Protein AF-0000000080747157 (afdb_homodimer)

Structure (mmCIF, N/CA/C/O backbone):
data_AF-0000000080747157-model_v1
#
loop_
_entity.id
_entity.type
_entity.pdbx_description
1 polymer 'Pyridine nucleotide-disulfide oxidoreductase domain-containing protein 2'
#
loop_
_atom_site.group_PDB
_atom_site.id
_atom_site.type_symbol
_atom_site.label_atom_id
_atom_site.label_alt_id
_atom_site.label_comp_id
_atom_site.label_asym_id
_atom_site.label_entity_id
_atom_site.label_seq_id
_atom_site.pdbx_PDB_ins_code
_atom_site.Cartn_x
_atom_site.Cartn_y
_atom_site.Cartn_z
_atom_site.occupancy
_atom_site.B_iso_or_equiv
_atom_site.auth_seq_id
_atom_site.auth_comp_id
_atom_site.auth_asym_id
_atom_site.auth_atom_id
_atom_site.pdbx_PDB_model_num
ATOM 1 N N . MET A 1 1 ? -33.469 -18.406 -4.426 1 56.41 1 MET A N 1
ATOM 2 C CA . MET A 1 1 ? -33.5 -17.156 -3.689 1 56.41 1 MET A CA 1
ATOM 3 C C . MET A 1 1 ? -32.188 -16.375 -3.867 1 56.41 1 MET A C 1
ATOM 5 O O . MET A 1 1 ? -31.109 -16.969 -3.844 1 56.41 1 MET A O 1
ATOM 9 N N . ALA A 1 2 ? -32.25 -15.164 -4.266 1 79.12 2 ALA A N 1
ATOM 10 C CA . ALA A 1 2 ? -31.109 -14.289 -4.488 1 79.12 2 ALA A CA 1
ATOM 11 C C . ALA A 1 2 ? -30.594 -13.719 -3.172 1 79.12 2 ALA A C 1
ATOM 13 O O . ALA A 1 2 ? -31.312 -12.977 -2.488 1 79.12 2 ALA A O 1
ATOM 14 N N . TYR A 1 3 ? -29.5 -14.312 -2.67 1 91.31 3 TYR A N 1
ATOM 15 C CA . TYR A 1 3 ? -28.906 -13.828 -1.421 1 91.31 3 TYR A CA 1
ATOM 16 C C . TYR A 1 3 ? -28.25 -12.469 -1.611 1 91.31 3 TYR A C 1
ATOM 18 O O . TYR A 1 3 ? -27.703 -12.188 -2.674 1 91.31 3 TYR A O 1
ATOM 26 N N . ASN A 1 4 ? -28.484 -11.617 -0.635 1 93.44 4 ASN A N 1
ATOM 27 C CA . ASN A 1 4 ? -27.766 -10.352 -0.605 1 93.44 4 ASN A CA 1
ATOM 28 C C . ASN A 1 4 ? -26.438 -10.484 0.131 1 93.44 4 ASN A C 1
ATOM 30 O O . ASN A 1 4 ? -26.375 -10.359 1.355 1 93.44 4 ASN A O 1
ATOM 34 N N . TYR A 1 5 ? -25.359 -10.586 -0.56 1 95.62 5 TYR A N 1
ATOM 35 C CA . TYR A 1 5 ? -24.047 -10.891 0.013 1 95.62 5 TYR A CA 1
ATOM 36 C C . TYR A 1 5 ? -23.391 -9.641 0.586 1 95.62 5 TYR A C 1
ATOM 38 O O . TYR A 1 5 ? -22.328 -9.711 1.196 1 95.62 5 TYR A O 1
ATOM 46 N N . ALA A 1 6 ? -24.016 -8.531 0.41 1 91.31 6 ALA A N 1
ATOM 47 C CA . ALA A 1 6 ? -23.547 -7.344 1.114 1 91.31 6 ALA A CA 1
ATOM 48 C C . ALA A 1 6 ? -23.844 -7.438 2.609 1 91.31 6 ALA A C 1
ATOM 50 O O . ALA A 1 6 ? -23.25 -6.707 3.412 1 91.31 6 ALA A O 1
ATOM 51 N N . LYS A 1 7 ? -24.75 -8.336 2.979 1 92.19 7 LYS A N 1
ATOM 52 C CA . LYS A 1 7 ? -25.156 -8.492 4.375 1 92.19 7 LYS A CA 1
ATOM 53 C C . LYS A 1 7 ? -24.438 -9.672 5.023 1 92.19 7 LYS A C 1
ATOM 55 O O . LYS A 1 7 ? -24.906 -10.227 6.02 1 92.19 7 LYS A O 1
ATOM 60 N N . LEU A 1 8 ? -23.344 -10.062 4.562 1 94.69 8 LEU A N 1
ATOM 61 C CA . LEU A 1 8 ? -22.594 -11.195 5.086 1 94.69 8 LEU A CA 1
ATOM 62 C C . LEU A 1 8 ? -21.891 -10.828 6.387 1 94.69 8 LEU A C 1
ATOM 64 O O . LEU A 1 8 ? -21.891 -9.664 6.785 1 94.69 8 LEU A O 1
ATOM 68 N N . GLY A 1 9 ? -21.312 -11.883 7.137 1 90.94 9 GLY A N 1
ATOM 69 C CA . GLY A 1 9 ? -20.266 -11.664 8.125 1 90.94 9 GLY A CA 1
ATOM 70 C C . GLY A 1 9 ? -20.703 -11.977 9.539 1 90.94 9 GLY A C 1
ATOM 71 O O . GLY A 1 9 ? -21.891 -11.961 9.844 1 90.94 9 GLY A O 1
ATOM 72 N N . HIS A 1 10 ? -19.672 -12.195 10.359 1 87.19 10 HIS A N 1
ATOM 73 C CA . HIS A 1 10 ? -19.906 -12.586 11.742 1 87.19 10 HIS A CA 1
ATOM 74 C C . HIS A 1 10 ? -20.359 -11.398 12.586 1 87.19 10 HIS A C 1
ATOM 76 O O . HIS A 1 10 ? -20.859 -11.57 13.703 1 87.19 10 HIS A O 1
ATOM 82 N N . LEU A 1 11 ? -20.219 -10.219 12.016 1 86.06 11 LEU A N 1
ATOM 83 C CA . LEU A 1 11 ? -20.656 -9.039 12.75 1 86.06 11 LEU A CA 1
ATOM 84 C C . LEU A 1 11 ? -22.125 -8.75 12.5 1 86.06 11 LEU A C 1
ATOM 86 O O . LEU A 1 11 ? -22.719 -7.914 13.18 1 86.06 11 LEU A O 1
ATOM 90 N N . SER A 1 12 ? -22.703 -9.406 11.484 1 84.19 12 SER A N 1
ATOM 91 C CA . SER A 1 12 ? -24.078 -9.102 11.07 1 84.19 12 SER A CA 1
ATOM 92 C C . SER A 1 12 ? -25.094 -9.758 12 1 84.19 12 SER A C 1
ATOM 94 O O . SER A 1 12 ? -26.281 -9.484 11.906 1 84.19 12 SER A O 1
ATOM 96 N N . SER A 1 13 ? -24.797 -10.57 12.898 1 68.81 13 SER A N 1
ATOM 97 C CA . SER A 1 13 ? -25.734 -11.398 13.648 1 68.81 13 SER A CA 1
ATOM 98 C C . SER A 1 13 ? -26.469 -10.578 14.711 1 68.81 13 SER A C 1
ATOM 100 O O . SER A 1 13 ? -27.562 -10.938 15.133 1 68.81 13 SER A O 1
ATOM 102 N N . SER A 1 14 ? -25.859 -9.578 15.055 1 65.69 14 SER A N 1
ATOM 103 C CA . SER A 1 14 ? -26.578 -8.898 16.125 1 65.69 14 SER A CA 1
ATOM 104 C C . SER A 1 14 ? -27.609 -7.93 15.57 1 65.69 14 SER A C 1
ATOM 106 O O . SER A 1 14 ? -27.266 -7.004 14.828 1 65.69 14 SER A O 1
ATOM 108 N N . LYS A 1 15 ? -28.953 -8.305 15.766 1 68.81 15 LYS A N 1
ATOM 109 C CA . LYS A 1 15 ? -30.016 -7.422 15.32 1 68.81 15 LYS A CA 1
ATOM 110 C C . LYS A 1 15 ? -30.125 -6.191 16.219 1 68.81 15 LYS A C 1
ATOM 112 O O . LYS A 1 15 ? -30.578 -5.137 15.773 1 68.81 15 LYS A O 1
ATOM 117 N N . ASP A 1 16 ? -29.578 -6.359 17.312 1 82.94 16 ASP A N 1
ATOM 118 C CA . ASP A 1 16 ? -29.719 -5.203 18.203 1 82.94 16 ASP A CA 1
ATOM 119 C C . ASP A 1 16 ? -28.422 -4.406 18.281 1 82.94 16 ASP A C 1
ATOM 121 O O . ASP A 1 16 ? -27.375 -4.953 18.625 1 82.94 16 ASP A O 1
ATOM 125 N N . PRO A 1 17 ? -28.531 -3.166 17.906 1 88.19 17 PRO A N 1
ATOM 126 C CA . PRO A 1 17 ? -27.344 -2.322 18 1 88.19 17 PRO A CA 1
ATOM 127 C C . PRO A 1 17 ? -26.781 -2.246 19.422 1 88.19 17 PRO A C 1
ATOM 129 O O . PRO A 1 17 ? -27.531 -2.033 20.375 1 88.19 17 PRO A O 1
ATOM 132 N N . GLN A 1 18 ? -25.516 -2.479 19.531 1 90.81 18 GLN A N 1
ATOM 133 C CA . GLN A 1 18 ? -24.844 -2.445 20.828 1 90.81 18 GLN A CA 1
ATOM 134 C C . GLN A 1 18 ? -24.297 -1.056 21.125 1 90.81 18 GLN A C 1
ATOM 136 O O . GLN A 1 18 ? -24 -0.733 22.281 1 90.81 18 GLN A O 1
ATOM 141 N N . PHE A 1 19 ? -24.172 -0.209 20.141 1 97.44 19 PHE A N 1
ATOM 142 C CA . PHE A 1 19 ? -23.531 1.094 20.297 1 97.44 19 PHE A CA 1
ATOM 143 C C . PHE A 1 19 ? -24.5 2.215 19.938 1 97.44 19 PHE A C 1
ATOM 145 O O . PHE A 1 19 ? -25.406 2.031 19.125 1 97.44 19 PHE A O 1
ATOM 152 N N . ASP A 1 20 ? -24.344 3.32 20.625 1 98.38 20 ASP A N 1
ATOM 153 C CA . ASP A 1 20 ? -25.125 4.512 20.312 1 98.38 20 ASP A CA 1
ATOM 154 C C . ASP A 1 20 ? -24.562 5.223 19.078 1 98.38 20 ASP A C 1
ATOM 156 O O . ASP A 1 20 ? -25.328 5.746 18.25 1 98.38 20 ASP A O 1
ATOM 160 N N . ILE A 1 21 ? -23.266 5.211 18.984 1 98.81 21 ILE A N 1
ATOM 161 C CA . ILE A 1 21 ? -22.562 5.949 17.938 1 98.81 21 ILE A CA 1
ATOM 162 C C . ILE A 1 21 ? -21.438 5.094 17.359 1 98.81 21 ILE A C 1
ATOM 164 O O . ILE A 1 21 ? -20.703 4.438 18.109 1 98.81 21 ILE A O 1
ATOM 168 N N . ILE A 1 22 ? -21.297 5.07 16.047 1 98.88 22 ILE A N 1
ATOM 169 C CA . ILE A 1 22 ? -20.125 4.52 15.367 1 98.88 22 ILE A CA 1
ATOM 170 C C . ILE A 1 22 ? -19.328 5.645 14.719 1 98.88 22 ILE A C 1
ATOM 172 O O . ILE A 1 22 ? -19.891 6.512 14.055 1 98.88 22 ILE A O 1
ATOM 176 N N . VAL A 1 23 ? -18.062 5.703 15.016 1 98.94 23 VAL A N 1
ATOM 177 C CA . VAL A 1 23 ? -17.141 6.621 14.367 1 98.94 23 VAL A CA 1
ATOM 178 C C . VAL A 1 23 ? -16.281 5.863 13.359 1 98.94 23 VAL A C 1
ATOM 180 O O . VAL A 1 23 ? -15.633 4.875 13.703 1 98.94 23 VAL A O 1
ATOM 183 N N . VAL A 1 24 ? -16.297 6.332 12.078 1 98.88 24 VAL A N 1
ATOM 184 C CA . VAL A 1 24 ? -15.539 5.703 11.008 1 98.88 24 VAL A CA 1
ATOM 185 C C . VAL A 1 24 ? -14.219 6.445 10.805 1 98.88 24 VAL A C 1
ATOM 187 O O . VAL A 1 24 ? -14.195 7.559 10.281 1 98.88 24 VAL A O 1
ATOM 190 N N . GLY A 1 25 ? -13.133 5.805 11.164 1 98.56 25 GLY A N 1
ATOM 191 C CA . GLY A 1 25 ? -11.812 6.41 11.102 1 98.56 25 GLY A CA 1
ATOM 192 C C . GLY A 1 25 ? -11.312 6.891 12.445 1 98.56 25 GLY A C 1
ATOM 193 O O . GLY A 1 25 ? -12.047 7.539 13.195 1 98.56 25 GLY A O 1
ATOM 194 N N . SER A 1 26 ? -10.039 6.602 12.711 1 98.62 26 SER A N 1
ATOM 195 C CA . SER A 1 26 ? -9.469 6.984 14 1 98.62 26 SER A CA 1
ATOM 196 C C . SER A 1 26 ? -8.461 8.117 13.836 1 98.62 26 SER A C 1
ATOM 198 O O . SER A 1 26 ? -7.5 8.211 14.609 1 98.62 26 SER A O 1
ATOM 200 N N . GLY A 1 27 ? -8.578 8.922 12.781 1 98.06 27 GLY A N 1
ATOM 201 C CA . GLY A 1 27 ? -7.855 10.18 12.797 1 98.06 27 GLY A CA 1
ATOM 202 C C . GLY A 1 27 ? -8.195 11.047 13.992 1 98.06 27 GLY A C 1
ATOM 203 O O . GLY A 1 27 ? -9.188 10.805 14.688 1 98.06 27 GLY A O 1
ATOM 204 N N . HIS A 1 28 ? -7.438 12.062 14.188 1 98.12 28 HIS A N 1
ATOM 205 C CA . HIS A 1 28 ? -7.629 12.789 15.438 1 98.12 28 HIS A CA 1
ATOM 206 C C . HIS A 1 28 ? -9.008 13.43 15.5 1 98.12 28 HIS A C 1
ATOM 208 O O . HIS A 1 28 ? -9.594 13.555 16.578 1 98.12 28 HIS A O 1
ATOM 214 N N . ASN A 1 29 ? -9.539 13.828 14.359 1 98.5 29 ASN A N 1
ATOM 215 C CA . ASN A 1 29 ? -10.883 14.406 14.359 1 98.5 29 ASN A CA 1
ATOM 216 C C . ASN A 1 29 ? -11.93 13.383 14.797 1 98.5 29 ASN A C 1
ATOM 218 O O . ASN A 1 29 ? -12.812 13.703 15.594 1 98.5 29 ASN A O 1
ATOM 222 N N . GLY A 1 30 ? -11.828 12.164 14.258 1 98.75 30 GLY A N 1
ATOM 223 C CA . GLY A 1 30 ? -12.734 11.094 14.656 1 98.75 30 GLY A CA 1
ATOM 224 C C . GLY A 1 30 ? -12.594 10.703 16.109 1 98.75 30 GLY A C 1
ATOM 225 O O . GLY A 1 30 ? -13.586 10.547 16.812 1 98.75 30 GLY A O 1
ATOM 226 N N . LEU A 1 31 ? -11.406 10.555 16.562 1 98.88 31 LEU A N 1
ATOM 227 C CA . LEU A 1 31 ? -11.141 10.18 17.938 1 98.88 31 LEU A CA 1
ATOM 228 C C . LEU A 1 31 ? -11.672 11.234 18.906 1 98.88 31 LEU A C 1
ATOM 230 O O . LEU A 1 31 ? -12.273 10.898 19.938 1 98.88 31 LEU A O 1
ATOM 234 N N . ILE A 1 32 ? -11.461 12.5 18.578 1 98.81 32 ILE A N 1
ATOM 235 C CA . ILE A 1 32 ? -11.891 13.586 19.453 1 98.81 32 ILE A CA 1
ATOM 236 C C . ILE A 1 32 ? -13.422 13.633 19.5 1 98.81 32 ILE A C 1
ATOM 238 O O . ILE A 1 32 ? -14.016 13.773 20.562 1 98.81 32 ILE A O 1
ATOM 242 N N . ALA A 1 33 ? -14.031 13.5 18.328 1 98.88 33 ALA A N 1
ATOM 243 C CA . ALA A 1 33 ? -15.484 13.414 18.328 1 98.88 33 ALA A CA 1
ATOM 244 C C . ALA A 1 33 ? -15.969 12.266 19.203 1 98.88 33 ALA A C 1
ATOM 246 O O . ALA A 1 33 ? -16.875 12.445 20.031 1 98.88 33 ALA A O 1
ATOM 247 N N . ALA A 1 34 ? -15.336 11.102 19.062 1 98.94 34 ALA A N 1
ATOM 248 C CA . ALA A 1 34 ? -15.688 9.914 19.844 1 98.94 34 ALA A CA 1
ATOM 249 C C . ALA A 1 34 ? -15.531 10.18 21.328 1 98.94 34 ALA A C 1
ATOM 251 O O . ALA A 1 34 ? -16.375 9.773 22.125 1 98.94 34 ALA A O 1
ATOM 252 N N . ALA A 1 35 ? -14.5 10.859 21.734 1 98.81 35 ALA A N 1
ATOM 253 C CA . ALA A 1 35 ? -14.227 11.117 23.141 1 98.81 35 ALA A CA 1
ATOM 254 C C . ALA A 1 35 ? -15.297 12.008 23.75 1 98.81 35 ALA A C 1
ATOM 256 O O . ALA A 1 35 ? -15.805 11.734 24.844 1 98.81 35 ALA A O 1
ATOM 257 N N . TYR A 1 36 ? -15.633 13.109 23.078 1 98.75 36 TYR A N 1
ATOM 258 C CA . TYR A 1 36 ? -16.672 14 23.594 1 98.75 36 TYR A CA 1
ATOM 259 C C . TYR A 1 36 ? -18 13.273 23.703 1 98.75 36 TYR A C 1
ATOM 261 O O . TYR A 1 36 ? -18.719 13.438 24.688 1 98.75 36 TYR A O 1
ATOM 269 N N . LEU A 1 37 ? -18.344 12.469 22.688 1 98.75 37 LEU A N 1
ATOM 270 C CA . LEU A 1 37 ? -19.609 11.766 22.688 1 98.75 37 LEU A CA 1
ATOM 271 C C . LEU A 1 37 ? -19.656 10.695 23.766 1 98.75 37 LEU A C 1
ATOM 273 O O . LEU A 1 37 ? -20.672 10.5 24.422 1 98.75 37 LEU A O 1
ATOM 277 N N . ALA A 1 38 ? -18.516 10 23.953 1 98.62 38 ALA A N 1
ATOM 278 C CA . ALA A 1 38 ? -18.422 9.039 25.047 1 98.62 38 ALA A CA 1
ATOM 279 C C . ALA A 1 38 ? -18.562 9.727 26.391 1 98.62 38 ALA A C 1
ATOM 281 O O . ALA A 1 38 ? -19.297 9.242 27.266 1 98.62 38 ALA A O 1
ATOM 282 N N . LYS A 1 39 ? -17.891 10.812 26.594 1 97.94 39 LYS A N 1
ATOM 283 C CA . LYS A 1 39 ? -17.984 11.57 27.844 1 97.94 39 LYS A CA 1
ATOM 284 C C . LYS A 1 39 ? -19.422 12.008 28.109 1 97.94 39 LYS A C 1
ATOM 286 O O . LYS A 1 39 ? -19.844 12.086 29.266 1 97.94 39 LYS A O 1
ATOM 291 N N . ALA A 1 40 ? -20.141 12.258 27.062 1 97.94 40 ALA A N 1
ATOM 292 C CA . ALA A 1 40 ? -21.547 12.664 27.172 1 97.94 40 ALA A CA 1
ATOM 293 C C . ALA A 1 40 ? -22.438 11.469 27.484 1 97.94 40 ALA A C 1
ATOM 295 O O . ALA A 1 40 ? -23.672 11.602 27.5 1 97.94 40 ALA A O 1
ATOM 296 N N . GLY A 1 41 ? -21.875 10.273 27.625 1 97.38 41 GLY A N 1
ATOM 297 C CA . GLY A 1 41 ? -22.625 9.117 28.094 1 97.38 41 GLY A CA 1
ATOM 298 C C . GLY A 1 41 ? -23.047 8.203 26.969 1 97.38 41 GLY A C 1
ATOM 299 O O . GLY A 1 41 ? -23.859 7.293 27.172 1 97.38 41 GLY A O 1
ATOM 300 N N . LYS A 1 42 ? -22.578 8.422 25.797 1 98.25 42 LYS A N 1
ATOM 301 C CA . LYS A 1 42 ? -22.938 7.555 24.672 1 98.25 42 LYS A CA 1
ATOM 302 C C . LYS A 1 42 ? -21.969 6.375 24.578 1 98.25 42 LYS A C 1
ATOM 304 O O . LYS A 1 42 ? -20.781 6.516 24.844 1 98.25 42 LYS A O 1
ATOM 309 N N . LYS A 1 43 ? -22.438 5.262 24.25 1 98.38 43 LYS A N 1
ATOM 310 C CA . LYS A 1 43 ? -21.594 4.113 23.922 1 98.38 43 LYS A CA 1
ATOM 311 C C . LYS A 1 43 ? -21.047 4.23 22.5 1 98.38 43 LYS A C 1
ATOM 313 O O . LYS A 1 43 ? -21.766 4.012 21.531 1 98.38 43 LYS A O 1
ATOM 318 N N . VAL A 1 44 ? -19.75 4.484 22.391 1 98.88 44 VAL A N 1
ATOM 319 C CA . VAL A 1 44 ? -19.156 4.84 21.094 1 98.88 44 VAL A CA 1
ATOM 320 C C . VAL A 1 44 ? -18.203 3.732 20.641 1 98.88 44 VAL A C 1
ATOM 322 O O . VAL A 1 44 ? -17.438 3.191 21.438 1 98.88 44 VAL A O 1
ATOM 325 N N . LEU A 1 45 ? -18.281 3.342 19.359 1 98.81 45 LEU A N 1
ATOM 326 C CA . LEU A 1 45 ? -17.344 2.438 18.703 1 98.81 45 LEU A CA 1
ATOM 327 C C . LEU A 1 45 ? -16.594 3.154 17.578 1 98.81 45 LEU A C 1
ATOM 329 O O . LEU A 1 45 ? -17.203 3.682 16.656 1 98.81 45 LEU A O 1
ATOM 333 N N . VAL A 1 46 ? -15.273 3.227 17.719 1 98.94 46 VAL A N 1
ATOM 334 C CA . VAL A 1 46 ? -14.43 3.756 16.656 1 98.94 46 VAL A CA 1
ATOM 335 C C . VAL A 1 46 ? -13.859 2.607 15.828 1 98.94 46 VAL A C 1
ATOM 337 O O . VAL A 1 46 ? -13.289 1.663 16.375 1 98.94 46 VAL A O 1
ATOM 340 N N . LEU A 1 47 ? -14.086 2.68 14.523 1 98.69 47 LEU A N 1
ATOM 341 C CA . LEU A 1 47 ? -13.562 1.669 13.609 1 98.69 47 LEU A CA 1
ATOM 342 C C . LEU A 1 47 ? -12.422 2.236 12.766 1 98.69 47 LEU A C 1
ATOM 344 O O . LEU A 1 47 ? -12.562 3.311 12.172 1 98.69 47 LEU A O 1
ATOM 348 N N . GLU A 1 48 ? -11.32 1.563 12.75 1 98.5 48 GLU A N 1
ATOM 349 C CA . GLU A 1 48 ? -10.117 1.976 12.023 1 98.5 48 GLU A CA 1
ATOM 350 C C . GLU A 1 48 ? -9.617 0.858 11.109 1 98.5 48 GLU A C 1
ATOM 352 O O . GLU A 1 48 ? -9.5 -0.292 11.539 1 98.5 48 GLU A O 1
ATOM 357 N N . LYS A 1 49 ? -9.367 1.225 9.812 1 97.06 49 LYS A N 1
ATOM 358 C CA . LYS A 1 49 ? -8.914 0.217 8.859 1 97.06 49 LYS A CA 1
ATOM 359 C C . LYS A 1 49 ? -7.469 -0.195 9.141 1 97.06 49 LYS A C 1
ATOM 361 O O . LYS A 1 49 ? -7.098 -1.354 8.938 1 97.06 49 LYS A O 1
ATOM 366 N N . ALA A 1 50 ? -6.637 0.713 9.586 1 96.69 50 ALA A N 1
ATOM 367 C CA . ALA A 1 50 ? -5.219 0.45 9.797 1 96.69 50 ALA A CA 1
ATOM 368 C C . ALA A 1 50 ? -4.992 -0.339 11.086 1 96.69 50 ALA A C 1
ATOM 370 O O . ALA A 1 50 ? -5.898 -0.463 11.914 1 96.69 50 ALA A O 1
ATOM 371 N N . SER A 1 51 ? -3.758 -0.874 11.266 1 95.56 51 SER A N 1
ATOM 372 C CA . SER A 1 51 ? -3.371 -1.618 12.461 1 95.56 51 SER A CA 1
ATOM 373 C C . SER A 1 51 ? -2.959 -0.678 13.586 1 95.56 51 SER A C 1
ATOM 375 O O . SER A 1 51 ? -2.633 -1.126 14.688 1 95.56 51 SER A O 1
ATOM 377 N N . TYR A 1 52 ? -2.957 0.624 13.336 1 96.81 52 TYR A N 1
ATOM 378 C CA . TYR A 1 52 ? -2.639 1.647 14.328 1 96.81 52 TYR A CA 1
ATOM 379 C C . TYR A 1 52 ? -3.6 2.826 14.219 1 96.81 52 TYR A C 1
ATOM 381 O O . TYR A 1 52 ? -4.125 3.109 13.141 1 96.81 52 TYR A O 1
ATOM 389 N N . PRO A 1 53 ? -3.824 3.535 15.305 1 97.94 53 PRO A N 1
ATOM 390 C CA . PRO A 1 53 ? -4.711 4.703 15.266 1 97.94 53 PRO A CA 1
ATOM 391 C C . PRO A 1 53 ? -3.965 5.996 14.945 1 97.94 53 PRO A C 1
ATOM 393 O O . PRO A 1 53 ? -2.732 6.02 14.938 1 97.94 53 PRO A O 1
ATOM 396 N N . GLY A 1 54 ? -4.789 6.984 14.648 1 97.5 54 GLY A N 1
ATOM 397 C CA . GLY A 1 54 ? -4.238 8.328 14.695 1 97.5 54 GLY A CA 1
ATOM 398 C C . GLY A 1 54 ? -4.281 9.031 13.352 1 97.5 54 GLY A C 1
ATOM 399 O O . GLY A 1 54 ? -4.223 10.266 13.281 1 97.5 54 GLY A O 1
ATOM 400 N N . GLY A 1 55 ? -4.352 8.25 12.242 1 96.25 55 GLY A N 1
ATOM 401 C CA . GLY A 1 55 ? -4.383 8.875 10.93 1 96.25 55 GLY A CA 1
ATOM 402 C C . GLY A 1 55 ? -3.223 9.82 10.695 1 96.25 55 GLY A C 1
ATOM 403 O O . GLY A 1 55 ? -2.062 9.445 10.883 1 96.25 55 GLY A O 1
ATOM 404 N N . GLY A 1 56 ? -3.51 11.125 10.484 1 96.31 56 GLY A N 1
ATOM 405 C CA . GLY A 1 56 ? -2.521 12.125 10.117 1 96.31 56 GLY A CA 1
ATOM 406 C C . GLY A 1 56 ? -1.559 12.453 11.242 1 96.31 56 GLY A C 1
ATOM 407 O O . GLY A 1 56 ? -0.511 13.062 11.016 1 96.31 56 GLY A O 1
ATOM 408 N N . VAL A 1 57 ? -1.782 11.984 12.453 1 97.25 57 VAL A N 1
ATOM 409 C CA . VAL A 1 57 ? -0.9 12.352 13.555 1 97.25 57 VAL A CA 1
ATOM 410 C C . VAL A 1 57 ? -0.2 11.102 14.086 1 97.25 57 VAL A C 1
ATOM 412 O O . VAL A 1 57 ? 0.5 11.156 15.102 1 97.25 57 VAL A O 1
ATOM 415 N N . ALA A 1 58 ? -0.375 9.984 13.453 1 97.31 58 ALA A N 1
ATOM 416 C CA . ALA A 1 58 ? 0.207 8.734 13.922 1 97.31 58 ALA A CA 1
ATOM 417 C C . ALA A 1 58 ? 1.731 8.789 13.891 1 97.31 58 ALA A C 1
ATOM 419 O O . ALA A 1 58 ? 2.32 9.273 12.922 1 97.31 58 ALA A O 1
ATOM 420 N N . SER A 1 59 ? 2.371 8.383 14.961 1 97.12 59 SER A N 1
ATOM 421 C CA . SER A 1 59 ? 3.814 8.172 15.008 1 97.12 59 SER A CA 1
ATOM 422 C C . SER A 1 59 ? 4.176 6.719 14.742 1 97.12 59 SER A C 1
ATOM 424 O O . SER A 1 59 ? 3.59 5.809 15.336 1 97.12 59 SER A O 1
ATOM 426 N N . LEU A 1 60 ? 5.062 6.547 13.859 1 96.5 60 LEU A N 1
ATOM 427 C CA . LEU A 1 60 ? 5.484 5.215 13.445 1 96.5 60 LEU A CA 1
ATOM 428 C C . LEU A 1 60 ? 7.008 5.109 13.43 1 96.5 60 LEU A C 1
ATOM 430 O O . LEU A 1 60 ? 7.703 6.129 13.461 1 96.5 60 LEU A O 1
ATOM 434 N N . THR A 1 61 ? 7.492 3.854 13.492 1 94.62 61 THR A N 1
ATOM 435 C CA . THR A 1 61 ? 8.914 3.641 13.227 1 94.62 61 THR A CA 1
ATOM 436 C C . THR A 1 61 ? 9.258 4.023 11.797 1 94.62 61 THR A C 1
ATOM 438 O O . THR A 1 61 ? 8.711 3.459 10.844 1 94.62 61 THR A O 1
ATOM 441 N N . MET A 1 62 ? 10.102 4.98 11.75 1 91.19 62 MET A N 1
ATOM 442 C CA . MET A 1 62 ? 10.523 5.445 10.438 1 91.19 62 MET A CA 1
ATOM 443 C C . 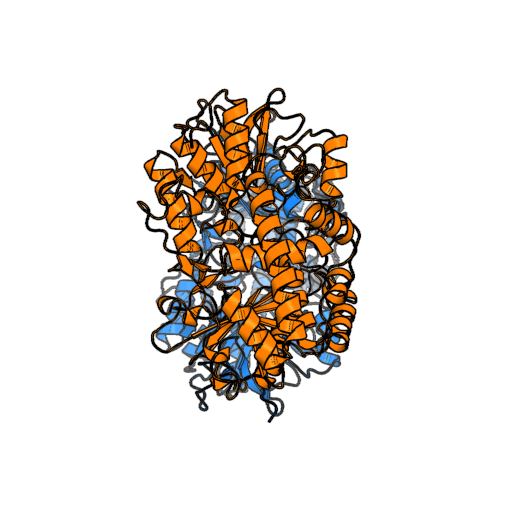MET A 1 62 ? 12.023 5.262 10.242 1 91.19 62 MET A C 1
ATOM 445 O O . MET A 1 62 ? 12.797 5.422 11.188 1 91.19 62 MET A O 1
ATOM 449 N N . ALA A 1 63 ? 12.461 4.973 9.078 1 93.75 63 ALA A N 1
ATOM 450 C CA . ALA A 1 63 ? 13.844 4.883 8.617 1 93.75 63 ALA A CA 1
ATOM 451 C C . ALA A 1 63 ? 14.578 3.732 9.297 1 93.75 63 ALA A C 1
ATOM 453 O O . ALA A 1 63 ? 15.25 2.939 8.633 1 93.75 63 ALA A O 1
ATOM 454 N N . GLU A 1 64 ? 14.477 3.689 10.648 1 95.06 64 GLU A N 1
ATOM 455 C CA . GLU A 1 64 ? 15.203 2.684 11.414 1 95.06 64 GLU A CA 1
ATOM 456 C C . GLU A 1 64 ? 14.492 2.371 12.727 1 95.06 64 GLU A C 1
ATOM 458 O O . GLU A 1 64 ? 13.828 3.238 13.305 1 95.06 64 GLU A O 1
ATOM 463 N N . GLU A 1 65 ? 14.656 1.117 13.18 1 94 65 GLU A N 1
ATOM 464 C CA . GLU A 1 65 ? 14.102 0.749 14.477 1 94 65 GLU A CA 1
ATOM 465 C C . GLU A 1 65 ? 14.633 1.669 15.578 1 94 65 GLU A C 1
ATOM 467 O O . GLU A 1 65 ? 15.82 1.999 15.602 1 94 65 GLU A O 1
ATOM 472 N N . GLY A 1 66 ? 13.758 2.098 16.453 1 95.69 66 GLY A N 1
ATOM 473 C CA . GLY A 1 66 ? 14.141 2.994 17.531 1 95.69 66 GLY A CA 1
ATOM 474 C C . GLY A 1 66 ? 13.883 4.457 17.219 1 95.69 66 GLY A C 1
ATOM 475 O O . GLY A 1 66 ? 13.891 5.301 18.109 1 95.69 66 GLY A O 1
ATOM 476 N N . PHE A 1 67 ? 13.68 4.785 15.984 1 97.31 67 PHE A N 1
ATOM 477 C CA . PHE A 1 67 ? 13.352 6.145 15.562 1 97.31 67 PHE A CA 1
ATOM 478 C C . PHE A 1 67 ? 11.867 6.273 15.266 1 97.31 67 PHE A C 1
ATOM 480 O O . PHE A 1 67 ? 11.344 5.602 14.375 1 97.31 67 PHE A O 1
ATOM 487 N N . THR A 1 68 ? 11.227 7.121 16.016 1 97.44 68 THR A N 1
ATOM 488 C CA . THR A 1 68 ? 9.789 7.293 15.852 1 97.44 68 THR A CA 1
ATOM 489 C C . THR A 1 68 ? 9.469 8.703 15.367 1 97.44 68 THR A C 1
ATOM 491 O O . THR A 1 68 ? 9.922 9.688 15.953 1 97.44 68 THR A O 1
ATOM 494 N N . SER A 1 69 ? 8.781 8.773 14.289 1 96.19 69 SER A N 1
ATOM 495 C CA . SER A 1 69 ? 8.383 10.047 13.695 1 96.19 69 SER A CA 1
ATOM 496 C C . SER A 1 69 ? 6.941 10 13.203 1 96.19 69 SER A C 1
ATOM 498 O O . SER A 1 69 ? 6.375 8.922 13.023 1 96.19 69 SER A O 1
ATOM 500 N N . GLU A 1 70 ? 6.352 11.18 13.188 1 95.38 70 GLU A N 1
ATOM 501 C CA . GLU A 1 70 ? 5.012 11.25 12.609 1 95.38 70 GLU A CA 1
ATOM 502 C C . GLU A 1 70 ? 5.062 11.156 11.086 1 95.38 70 GLU A C 1
ATOM 504 O O . GLU A 1 70 ? 5.781 11.922 10.438 1 95.38 70 GLU A O 1
ATOM 509 N N . ARG A 1 71 ? 4.266 10.281 10.602 1 91.31 71 ARG A N 1
ATOM 510 C CA . ARG A 1 71 ? 4.254 10.062 9.156 1 91.31 71 ARG A CA 1
ATOM 511 C C . ARG A 1 71 ? 3.801 11.312 8.414 1 91.31 71 ARG A C 1
ATOM 513 O O . ARG A 1 71 ? 4.254 11.578 7.297 1 91.31 71 ARG A O 1
ATOM 520 N N . HIS A 1 72 ? 2.914 12.156 9.109 1 94.31 72 HIS A N 1
ATOM 521 C CA . HIS A 1 72 ? 2.404 13.398 8.531 1 94.31 72 HIS A CA 1
ATOM 522 C C . HIS A 1 72 ? 2.627 14.578 9.469 1 94.31 72 HIS A C 1
ATOM 524 O O . HIS A 1 72 ? 3.762 15.016 9.664 1 94.31 72 HIS A O 1
ATOM 530 N N . SER A 1 73 ? 1.757 14.961 10.297 1 94.12 73 SER A N 1
ATOM 531 C CA . SER A 1 73 ? 1.878 16.156 11.125 1 94.12 73 SER A CA 1
ATOM 532 C C . SER A 1 73 ? 2.65 15.867 12.414 1 94.12 73 SER A C 1
ATOM 534 O O . SER A 1 73 ? 2.266 14.992 13.188 1 94.12 73 SER A O 1
ATOM 536 N N . ALA A 1 74 ? 3.684 16.703 12.633 1 93.5 74 ALA A N 1
ATOM 537 C CA . ALA A 1 74 ? 4.516 16.484 13.812 1 93.5 74 ALA A CA 1
ATOM 538 C C . ALA A 1 74 ? 4.371 17.625 14.812 1 93.5 74 ALA A C 1
ATOM 540 O O . ALA A 1 74 ? 4.578 17.438 16.016 1 93.5 74 ALA A O 1
ATOM 541 N N . ILE A 1 75 ? 4.059 18.781 14.336 1 96 75 ILE A N 1
ATOM 542 C CA . ILE A 1 75 ? 3.982 19.969 15.164 1 96 75 ILE A CA 1
ATOM 543 C C . ILE A 1 75 ? 2.537 20.469 15.234 1 96 75 ILE A C 1
ATOM 545 O O . ILE A 1 75 ? 1.85 20.531 14.211 1 96 75 ILE A O 1
ATOM 549 N N . HIS A 1 76 ? 2.107 20.766 16.422 1 97.06 76 HIS A N 1
ATOM 550 C CA . HIS A 1 76 ? 0.736 21.219 16.656 1 97.06 76 HIS A CA 1
ATOM 551 C C . HIS A 1 76 ? 0.684 22.703 16.984 1 97.06 76 HIS A C 1
ATOM 553 O O . HIS A 1 76 ? 1.447 23.188 17.812 1 97.06 76 HIS A O 1
ATOM 559 N N . GLN A 1 77 ? -0.151 23.375 16.266 1 96.56 77 GLN A N 1
ATOM 560 C CA . GLN A 1 77 ? -0.348 24.797 16.516 1 96.56 77 GLN A CA 1
ATOM 561 C C . GLN A 1 77 ? -1.823 25.125 16.75 1 96.56 77 GLN A C 1
ATOM 563 O O . GLN A 1 77 ? -2.219 25.484 17.859 1 96.56 77 GLN A O 1
ATOM 568 N N . MET A 1 78 ? -2.672 24.734 15.82 1 96.06 78 MET A N 1
ATOM 569 C CA . MET A 1 78 ? -4.07 25.156 15.82 1 96.06 78 MET A CA 1
ATOM 570 C C . MET A 1 78 ? -4.812 24.578 17.016 1 96.06 78 MET A C 1
ATOM 572 O O . MET A 1 78 ? -5.613 25.266 17.656 1 96.06 78 MET A O 1
ATOM 576 N N . ILE A 1 79 ? -4.508 23.391 17.359 1 97.44 79 ILE A N 1
ATOM 577 C CA . ILE A 1 79 ? -5.246 22.672 18.391 1 97.44 79 ILE A CA 1
ATOM 578 C C . ILE A 1 79 ? -4.945 23.266 19.75 1 97.44 79 ILE A C 1
ATOM 580 O O . ILE A 1 79 ? -5.695 23.047 20.719 1 97.44 79 ILE A O 1
ATOM 584 N N . LEU A 1 80 ? -3.885 24.047 19.891 1 97.75 80 LEU A N 1
ATOM 585 C CA . LEU A 1 80 ? -3.525 24.641 21.156 1 97.75 80 LEU A CA 1
ATOM 586 C C . LEU A 1 80 ? -4.559 25.688 21.578 1 97.75 80 LEU A C 1
ATOM 588 O O . LEU A 1 80 ? -4.664 26.031 22.766 1 97.75 80 LEU A O 1
ATOM 592 N N . ALA A 1 81 ? -5.285 26.203 20.594 1 97.75 81 ALA A N 1
ATOM 593 C CA . ALA A 1 81 ? -6.34 27.172 20.875 1 97.75 81 ALA A CA 1
ATOM 594 C C . ALA A 1 81 ? -7.656 26.484 21.203 1 97.75 81 ALA A C 1
ATOM 596 O O . ALA A 1 81 ? -8.602 27.125 21.672 1 97.75 81 ALA A O 1
ATOM 597 N N . ASN A 1 82 ? -7.773 25.234 20.969 1 97.69 82 ASN A N 1
ATOM 598 C CA . ASN A 1 82 ? -8.992 24.453 21.172 1 97.69 82 ASN A CA 1
ATOM 599 C C . ASN A 1 82 ? -9.281 24.25 22.656 1 97.69 82 ASN A C 1
ATOM 601 O O . ASN A 1 82 ? -8.391 23.875 23.422 1 97.69 82 ASN A O 1
ATOM 605 N N . PRO A 1 83 ? -10.531 24.406 23.109 1 97.31 83 PRO A N 1
ATOM 606 C CA . PRO A 1 83 ? -10.883 24.188 24.516 1 97.31 83 PRO A CA 1
ATOM 607 C C . PRO A 1 83 ? -10.492 22.797 25.016 1 97.31 83 PRO A C 1
ATOM 609 O O . PRO A 1 83 ? -10.281 22.594 26.219 1 97.31 83 PRO A O 1
ATOM 612 N N . LEU A 1 84 ? -10.367 21.922 24.109 1 96 84 LEU A N 1
ATOM 613 C CA . LEU A 1 84 ? -9.844 20.594 24.438 1 96 84 LEU A CA 1
ATOM 614 C C . LEU A 1 84 ? -8.5 20.703 25.141 1 96 84 LEU A C 1
ATOM 616 O O . LEU A 1 84 ? -8.188 19.906 26.031 1 96 84 LEU A O 1
ATOM 620 N N . VAL A 1 85 ? -7.703 21.703 24.734 1 97 85 VAL A N 1
ATOM 621 C CA . VAL A 1 85 ? -6.375 21.906 25.297 1 97 85 VAL A CA 1
ATOM 622 C C . VAL A 1 85 ? -6.418 23.047 26.312 1 97 85 VAL A C 1
ATOM 624 O O . VAL A 1 85 ? -6.004 22.875 27.469 1 97 85 VAL A O 1
ATOM 627 N N . THR A 1 86 ? -7.07 24.219 26 1 97.06 86 THR A N 1
ATOM 628 C CA . THR A 1 86 ? -7.02 25.406 26.828 1 97.06 86 THR A CA 1
ATOM 629 C C . THR A 1 86 ? -7.809 25.203 28.109 1 97.06 86 THR A C 1
ATOM 631 O O . THR A 1 86 ? -7.477 25.781 29.156 1 97.06 86 THR A O 1
ATOM 634 N N . LYS A 1 87 ? -8.82 24.391 28.047 1 97.56 87 LYS A N 1
ATOM 635 C CA . LYS A 1 87 ? -9.672 24.172 29.219 1 97.56 87 LYS A CA 1
ATOM 636 C C . LYS A 1 87 ? -9.602 22.719 29.672 1 97.56 87 LYS A C 1
ATOM 638 O O . LYS A 1 87 ? -10.289 22.328 30.625 1 97.56 87 LYS A O 1
ATOM 643 N N . ASP A 1 88 ? -8.844 21.891 28.984 1 98 88 ASP A N 1
ATOM 644 C CA . ASP A 1 88 ? -8.695 20.469 29.281 1 98 88 ASP A CA 1
ATOM 645 C C . ASP A 1 88 ? -10.055 19.781 29.422 1 98 88 ASP A C 1
ATOM 647 O O . ASP A 1 88 ? -10.281 19.047 30.375 1 98 88 ASP A O 1
ATOM 651 N N . GLU A 1 89 ? -10.922 20.062 28.469 1 97.81 89 GLU A N 1
ATOM 652 C CA . GLU A 1 89 ? -12.328 19.672 28.547 1 97.81 89 GLU A CA 1
ATOM 653 C C . GLU A 1 89 ? -12.469 18.156 28.641 1 97.81 89 GLU A C 1
ATOM 655 O O . GLU A 1 89 ? -13.406 17.641 29.234 1 97.81 89 GLU A O 1
ATOM 660 N N . LEU A 1 90 ? -11.555 17.406 28.094 1 98 90 LEU A N 1
ATOM 661 C CA . LEU A 1 90 ? -11.625 15.945 28.078 1 98 90 LEU A CA 1
ATOM 662 C C . LEU A 1 90 ? -10.656 15.344 29.094 1 98 90 LEU A C 1
ATOM 664 O O . LEU A 1 90 ? -10.477 14.125 29.125 1 98 90 LEU A O 1
ATOM 668 N N . GLU A 1 91 ? -9.977 16.266 29.859 1 98.25 91 GLU A N 1
ATOM 669 C CA . GLU A 1 91 ? -9.031 15.875 30.906 1 98.25 91 GLU A CA 1
ATOM 670 C C . GLU A 1 91 ? -7.871 15.07 30.328 1 98.25 91 GLU A C 1
ATOM 672 O O . GLU A 1 91 ? -7.398 14.117 30.953 1 98.25 91 GLU A O 1
ATOM 677 N N . LEU A 1 92 ? -7.535 15.414 29.078 1 98.44 92 LEU A N 1
ATOM 678 C CA . LEU A 1 92 ? -6.441 14.695 28.422 1 98.44 92 LEU A CA 1
ATOM 679 C C . LEU A 1 92 ? -5.121 14.953 29.141 1 98.44 92 LEU A C 1
ATOM 681 O O . LEU A 1 92 ? -4.289 14.047 29.266 1 98.44 92 LEU A O 1
ATOM 685 N N . GLN A 1 93 ? -4.926 16.172 29.562 1 98.06 93 GLN A N 1
ATOM 686 C CA . GLN A 1 93 ? -3.678 16.578 30.203 1 98.06 93 GLN A CA 1
ATOM 687 C C . GLN A 1 93 ? -3.684 16.219 31.688 1 98.06 93 GLN A C 1
ATOM 689 O O . GLN A 1 93 ? -2.693 15.703 32.219 1 98.06 93 GLN A O 1
ATOM 694 N N . SER A 1 94 ? -4.75 16.406 32.344 1 98.31 94 SER A N 1
ATOM 695 C CA . SER A 1 94 ? -4.82 16.234 33.781 1 98.31 94 SER A CA 1
ATOM 696 C C . SER A 1 94 ? -4.977 14.766 34.156 1 98.31 94 SER A C 1
ATOM 698 O O . SER A 1 94 ? -4.543 14.344 35.25 1 98.31 94 SER A O 1
ATOM 700 N N . LYS A 1 95 ? -5.57 14.016 33.25 1 98.38 95 LYS A N 1
ATOM 701 C CA . LYS A 1 95 ? -5.961 12.688 33.688 1 98.38 95 LYS A CA 1
ATOM 702 C C . LYS A 1 95 ? -5.402 11.609 32.781 1 98.38 95 LYS A C 1
ATOM 704 O O . LYS A 1 95 ? -5.051 10.516 33.219 1 98.38 95 LYS A O 1
ATOM 709 N N . TYR A 1 96 ? -5.234 11.875 31.516 1 98.44 96 TYR A N 1
ATOM 710 C CA . TYR A 1 96 ? -5.016 10.766 30.594 1 98.44 96 TYR A CA 1
ATOM 711 C C . TYR A 1 96 ? -3.637 10.852 29.953 1 98.44 96 TYR A C 1
ATOM 713 O O . TYR A 1 96 ? -3.367 10.188 28.953 1 98.44 96 TYR A O 1
ATOM 721 N N . GLY A 1 97 ? -2.816 11.688 30.391 1 97.81 97 GLY A N 1
ATOM 722 C CA . GLY A 1 97 ? -1.388 11.562 30.156 1 97.81 97 GLY A CA 1
ATOM 723 C C . GLY A 1 97 ? -0.888 12.43 29.016 1 97.81 97 GLY A C 1
ATOM 724 O O . GLY A 1 97 ? 0.292 12.383 28.656 1 97.81 97 GLY A O 1
ATOM 725 N N . LEU A 1 98 ? -1.704 13.312 28.406 1 98.25 98 LEU A N 1
ATOM 726 C CA . LEU A 1 98 ? -1.235 14.188 27.328 1 98.25 98 LEU A CA 1
ATOM 727 C C . LEU A 1 98 ? -0.306 15.266 27.875 1 98.25 98 LEU A C 1
ATOM 729 O O . LEU A 1 98 ? -0.638 15.938 28.859 1 98.25 98 LEU A O 1
ATOM 733 N N . ARG A 1 99 ? 0.856 15.375 27.281 1 97.94 99 ARG A N 1
ATOM 734 C CA . ARG A 1 99 ? 1.792 16.438 27.609 1 97.94 99 ARG A CA 1
ATOM 735 C C . ARG A 1 99 ? 2.318 17.109 26.344 1 97.94 99 ARG A C 1
ATOM 737 O O . ARG A 1 99 ? 2.895 16.453 25.484 1 97.94 99 ARG A O 1
ATOM 744 N N . TYR A 1 100 ? 2.107 18.422 26.25 1 97.88 100 TYR A N 1
ATOM 745 C CA . TYR A 1 100 ? 2.654 19.203 25.156 1 97.88 100 TYR A CA 1
ATOM 746 C C . TYR A 1 100 ? 3.961 19.875 25.547 1 97.88 100 TYR A C 1
ATOM 748 O O . TYR A 1 100 ? 4.07 20.422 26.656 1 97.88 100 TYR A O 1
ATOM 756 N N . LEU A 1 101 ? 4.926 19.766 24.703 1 98.06 101 LEU A N 1
ATOM 757 C CA . LEU A 1 101 ? 6.199 20.469 24.844 1 98.06 101 LEU A CA 1
ATOM 758 C C . LEU A 1 101 ? 6.219 21.734 23.984 1 98.06 101 LEU A C 1
ATOM 760 O O . LEU A 1 101 ? 6.309 21.656 22.766 1 98.06 101 LEU A O 1
ATOM 764 N N . PRO A 1 102 ? 6.156 22.906 24.656 1 97.44 102 PRO A N 1
ATOM 765 C CA . PRO A 1 102 ? 6.199 24.141 23.859 1 97.44 102 PRO A CA 1
ATOM 766 C C . PRO A 1 102 ? 7.523 24.312 23.109 1 97.44 102 PRO A C 1
ATOM 768 O O . PRO A 1 102 ? 8.586 23.984 23.656 1 97.44 102 PRO A O 1
ATOM 771 N N . LEU A 1 103 ? 7.414 24.875 21.984 1 97.38 103 LEU A N 1
ATOM 772 C CA . LEU A 1 103 ? 8.609 25.109 21.188 1 97.38 103 LEU A CA 1
ATOM 773 C C . LEU A 1 103 ? 9.18 26.5 21.469 1 97.38 103 LEU A C 1
ATOM 775 O O . LEU A 1 103 ? 8.43 27.469 21.531 1 97.38 103 LEU A O 1
ATOM 779 N N . GLU A 1 104 ? 10.477 26.547 21.625 1 95.62 104 GLU A N 1
ATOM 780 C CA . GLU A 1 104 ? 11.203 27.797 21.875 1 95.62 104 GLU A CA 1
ATOM 781 C C . GLU A 1 104 ? 12.57 27.781 21.188 1 95.62 104 GLU A C 1
ATOM 783 O O . GLU A 1 104 ? 13.492 27.125 21.656 1 95.62 104 GLU A O 1
ATOM 788 N N . PRO A 1 105 ? 12.836 28.641 20.125 1 96.62 105 PRO A N 1
ATOM 789 C CA . PRO A 1 105 ? 11.828 29.469 19.453 1 96.62 105 PRO A CA 1
ATOM 790 C C . PRO A 1 105 ? 10.695 28.641 18.844 1 96.62 105 PRO A C 1
ATOM 792 O O . PRO A 1 105 ? 10.828 27.438 18.672 1 96.62 105 PRO A O 1
ATOM 795 N N . ALA A 1 106 ? 9.602 29.266 18.609 1 96.38 106 ALA A N 1
ATOM 796 C CA . ALA A 1 106 ? 8.445 28.594 18 1 96.38 106 ALA A CA 1
ATOM 797 C C . ALA A 1 106 ? 8.742 28.188 16.562 1 96.38 106 ALA A C 1
ATOM 799 O O . ALA A 1 106 ? 8.344 27.109 16.125 1 96.38 106 ALA A O 1
ATOM 800 N N . TYR A 1 107 ? 9.398 29 15.914 1 95.31 107 TYR A N 1
ATOM 801 C CA . TYR A 1 107 ? 9.695 28.844 14.492 1 95.31 107 TYR A CA 1
ATOM 802 C C . TYR A 1 107 ? 10.945 29.625 14.102 1 95.31 107 TYR A C 1
ATOM 804 O O . TYR A 1 107 ? 11.32 30.578 14.781 1 95.31 107 TYR A O 1
ATOM 812 N N . ALA A 1 108 ? 11.656 29.172 13.055 1 96.38 108 ALA A N 1
ATOM 813 C CA . ALA A 1 108 ? 12.75 29.984 12.523 1 96.38 108 ALA A CA 1
ATOM 814 C C . ALA A 1 108 ? 12.898 29.781 11.023 1 96.38 108 ALA A C 1
ATOM 816 O O . ALA A 1 108 ? 12.547 28.719 10.492 1 96.38 108 ALA A O 1
ATOM 817 N N . ILE A 1 109 ? 13.312 30.781 10.383 1 95.44 109 ILE A N 1
ATOM 818 C CA . ILE A 1 109 ? 13.797 30.656 9.016 1 95.44 109 ILE A CA 1
ATOM 819 C C . ILE A 1 109 ? 15.328 30.703 9 1 95.44 109 ILE A C 1
ATOM 821 O O . ILE A 1 109 ? 15.938 31.516 9.695 1 95.44 109 ILE A O 1
ATOM 825 N N . ILE A 1 110 ? 15.836 29.797 8.297 1 95.5 110 ILE A N 1
ATOM 826 C CA . ILE A 1 110 ? 17.281 29.75 8.125 1 95.5 110 ILE A CA 1
ATOM 827 C C . ILE A 1 110 ? 17.641 30.062 6.676 1 95.5 110 ILE A C 1
ATOM 829 O O . ILE A 1 110 ? 17.078 29.453 5.75 1 95.5 110 ILE A O 1
ATOM 833 N N . PHE A 1 111 ? 18.438 31.047 6.473 1 91.94 111 PHE A N 1
ATOM 834 C CA . PHE A 1 111 ? 18.906 31.438 5.156 1 91.94 111 PHE A CA 1
ATOM 835 C C . PHE A 1 111 ? 20.438 31.438 5.113 1 91.94 111 PHE A C 1
ATOM 837 O O . PHE A 1 111 ? 21.094 31.109 6.102 1 91.94 111 PHE A O 1
ATOM 844 N N . GLU A 1 112 ? 20.969 31.703 3.951 1 84.38 112 GLU A N 1
ATOM 845 C CA . GLU A 1 112 ? 22.391 31.516 3.707 1 84.38 112 GLU A CA 1
ATOM 846 C C . GLU A 1 112 ? 23.234 32.312 4.699 1 84.38 112 GLU A C 1
ATOM 848 O O . GLU A 1 112 ? 24.281 31.859 5.141 1 84.38 112 GLU A O 1
ATOM 853 N N . ASP A 1 113 ? 22.719 33.469 5.078 1 84.88 113 ASP A N 1
ATOM 854 C CA . ASP A 1 113 ? 23.562 34.344 5.871 1 84.88 113 ASP A CA 1
ATOM 855 C C . ASP A 1 113 ? 23.031 34.469 7.301 1 84.88 113 ASP A C 1
ATOM 857 O O . ASP A 1 113 ? 23.375 35.438 8.008 1 84.88 113 ASP A O 1
ATOM 861 N N . GLY A 1 114 ? 22.172 33.5 7.609 1 92.44 114 GLY A N 1
ATOM 862 C CA . GLY A 1 114 ? 21.75 33.688 8.992 1 92.44 114 GLY A CA 1
ATOM 863 C C . GLY A 1 114 ? 20.438 32.969 9.305 1 92.44 114 GLY A C 1
ATOM 864 O O . GLY A 1 114 ? 20.031 32.062 8.586 1 92.44 114 GLY A O 1
ATOM 865 N N . VAL A 1 115 ? 19.938 33.344 10.539 1 95.75 115 VAL A N 1
ATOM 866 C CA . VAL A 1 115 ? 18.703 32.781 11.062 1 95.75 115 VAL A CA 1
ATOM 867 C C . VAL A 1 115 ? 17.828 33.875 11.648 1 95.75 115 VAL A C 1
ATOM 869 O O . VAL A 1 115 ? 18.344 34.844 12.227 1 95.75 115 VAL A O 1
ATOM 872 N N . LEU A 1 116 ? 16.625 33.844 11.375 1 96.69 116 LEU A N 1
ATOM 873 C CA . LEU A 1 116 ? 15.633 34.719 12 1 96.69 116 LEU A CA 1
ATOM 874 C C . LEU A 1 116 ? 14.617 33.906 12.797 1 96.69 116 LEU A C 1
ATOM 876 O O . LEU A 1 116 ? 13.719 33.281 12.219 1 96.69 116 LEU A O 1
ATOM 880 N N . PRO A 1 117 ? 14.742 33.812 14.125 1 97.06 117 PRO A N 1
ATOM 881 C CA . PRO A 1 117 ? 13.781 33.125 14.969 1 97.06 117 PRO A CA 1
ATOM 882 C C . PRO A 1 117 ? 12.539 33.938 15.273 1 97.06 117 PRO A C 1
ATOM 884 O O . PRO A 1 117 ? 12.625 35.156 15.414 1 97.06 117 PRO A O 1
ATOM 887 N N . LEU A 1 118 ? 11.414 33.344 15.281 1 97.38 118 LEU A N 1
ATOM 888 C CA . LEU A 1 118 ? 10.164 33.875 15.82 1 97.38 118 LEU A CA 1
ATOM 889 C C . LEU A 1 118 ? 9.797 33.156 17.125 1 97.38 118 LEU A C 1
ATOM 891 O O . LEU A 1 118 ? 9.734 31.922 17.172 1 97.38 118 LEU A O 1
ATOM 895 N N . TYR A 1 119 ? 9.602 33.938 18.156 1 97.94 119 TYR A N 1
ATOM 896 C CA . TYR A 1 119 ? 9.289 33.406 19.484 1 97.94 119 TYR A CA 1
ATOM 897 C C . TYR A 1 119 ? 7.809 33.562 19.797 1 97.94 119 TYR A C 1
ATOM 899 O O . TYR A 1 119 ? 7.113 34.375 19.172 1 97.94 119 TYR A O 1
ATOM 907 N N . HIS A 1 120 ? 7.344 32.719 20.75 1 98.06 120 HIS A N 1
ATOM 908 C CA . HIS A 1 120 ? 6 32.906 21.281 1 98.06 120 HIS A CA 1
ATOM 909 C C . HIS A 1 120 ? 5.816 34.281 21.891 1 98.06 120 HIS A C 1
ATOM 911 O O . HIS A 1 120 ? 4.77 34.906 21.719 1 98.06 120 HIS A O 1
ATOM 917 N N . ASP A 1 121 ? 6.809 34.688 22.562 1 98 121 ASP A N 1
ATOM 918 C CA . ASP A 1 121 ? 6.812 36.031 23.172 1 98 121 ASP A CA 1
ATOM 919 C C . ASP A 1 121 ? 6.973 37.094 22.094 1 98 121 ASP A C 1
ATOM 921 O O . ASP A 1 121 ? 8.008 37.188 21.422 1 98 121 ASP A O 1
ATOM 925 N N . VAL A 1 122 ? 5.98 37.969 21.969 1 98 122 VAL A N 1
ATOM 926 C CA . VAL A 1 122 ? 5.941 38.969 20.906 1 98 122 VAL A CA 1
ATOM 927 C C . VAL A 1 122 ? 7.137 39.906 21.031 1 98 122 VAL A C 1
ATOM 929 O O . VAL A 1 122 ? 7.754 40.281 20.031 1 98 122 VAL A O 1
ATOM 932 N N . LYS A 1 123 ? 7.469 40.344 22.25 1 98.12 123 LYS A N 1
ATOM 933 C CA . LYS A 1 123 ? 8.57 41.281 22.453 1 98.12 123 LYS A CA 1
ATOM 934 C C . LYS A 1 123 ? 9.891 40.688 21.984 1 98.12 123 LYS A C 1
ATOM 936 O O . LYS A 1 123 ? 10.703 41.375 21.359 1 98.12 123 LYS A O 1
ATOM 941 N N . ARG A 1 124 ? 10.102 39.469 22.297 1 98.25 124 ARG A N 1
ATOM 942 C CA . ARG A 1 124 ? 11.32 38.781 21.859 1 98.25 124 ARG A CA 1
ATOM 943 C C . ARG A 1 124 ? 11.406 38.75 20.344 1 98.25 124 ARG A C 1
ATOM 945 O O . ARG A 1 124 ? 12.484 38.906 19.766 1 98.25 124 ARG A O 1
ATOM 952 N N . THR A 1 125 ? 10.289 38.438 19.719 1 98.31 125 THR A N 1
ATOM 953 C CA . THR A 1 125 ? 10.266 38.438 18.25 1 98.31 125 THR A CA 1
ATOM 954 C C . THR A 1 125 ? 10.523 39.812 17.688 1 98.31 125 THR A C 1
ATOM 956 O O . THR A 1 125 ? 11.273 39.969 16.719 1 98.31 125 THR A O 1
ATOM 959 N N . VAL A 1 126 ? 9.938 40.812 18.297 1 98.44 126 VAL A N 1
ATOM 960 C CA . VAL A 1 126 ? 10.172 42.188 17.875 1 98.44 126 VAL A CA 1
ATOM 961 C C . VAL A 1 126 ? 11.656 42.531 18.016 1 98.44 126 VAL A C 1
ATOM 963 O O . VAL A 1 126 ? 12.242 43.156 17.109 1 98.44 126 VAL A O 1
ATOM 966 N N . ASP A 1 127 ? 12.219 42.156 19.109 1 98.31 127 ASP A N 1
ATOM 967 C CA . ASP A 1 127 ? 13.641 42.406 19.344 1 98.31 127 ASP A CA 1
ATOM 968 C C . ASP A 1 127 ? 14.5 41.719 18.281 1 98.31 127 ASP A C 1
ATOM 970 O O . ASP A 1 127 ? 15.445 42.312 17.766 1 98.31 127 ASP A O 1
ATOM 974 N N . THR A 1 128 ? 14.156 40.531 17.984 1 97.06 128 THR A N 1
ATOM 975 C CA . THR A 1 128 ? 14.93 39.781 16.984 1 97.06 128 THR A CA 1
ATOM 976 C C . THR A 1 128 ? 14.828 40.438 15.617 1 97.06 128 THR A C 1
ATOM 978 O O . THR A 1 128 ? 15.812 40.531 14.891 1 97.06 128 THR A O 1
ATOM 981 N N . ILE A 1 129 ? 13.617 40.875 15.227 1 97.75 129 ILE A N 1
ATOM 982 C CA . ILE A 1 129 ? 13.414 41.5 13.93 1 97.75 129 ILE A CA 1
ATOM 983 C C . ILE A 1 129 ? 14.117 42.875 13.914 1 97.75 129 ILE A C 1
ATOM 985 O O . ILE A 1 129 ? 14.734 43.25 12.906 1 97.75 129 ILE A O 1
ATOM 989 N N . THR A 1 130 ? 14.023 43.594 15.047 1 98.12 130 THR A N 1
ATOM 990 C CA . THR A 1 130 ? 14.711 44.875 15.172 1 98.12 130 THR A CA 1
ATOM 991 C C . THR A 1 130 ? 16.219 44.688 14.992 1 98.12 130 THR A C 1
ATOM 993 O O . THR A 1 130 ? 16.844 45.438 14.234 1 98.12 130 THR A O 1
ATOM 996 N N . ASP A 1 131 ? 16.766 43.75 15.703 1 96.62 131 ASP A N 1
ATOM 997 C CA . ASP A 1 131 ? 18.188 43.469 15.648 1 96.62 131 ASP A CA 1
ATOM 998 C C . ASP A 1 131 ? 18.609 43.031 14.25 1 96.62 131 ASP A C 1
ATOM 1000 O O . ASP A 1 131 ? 19.688 43.375 13.773 1 96.62 131 ASP A O 1
ATOM 1004 N N . PHE A 1 132 ? 17.797 42.312 13.641 1 93.94 132 PHE A N 1
ATOM 1005 C CA . PHE A 1 132 ? 18.109 41.719 12.336 1 93.94 132 PHE A CA 1
ATOM 1006 C C . PHE A 1 132 ? 17.969 42.781 11.234 1 93.94 132 PHE A C 1
ATOM 1008 O O . PHE A 1 132 ? 18.766 42.781 10.281 1 93.94 132 PHE A O 1
ATOM 1015 N N . SER A 1 133 ? 16.969 43.594 11.328 1 95.38 133 SER A N 1
ATOM 1016 C CA . SER A 1 133 ? 16.672 44.594 10.305 1 95.38 133 SER A CA 1
ATOM 1017 C C . SER A 1 133 ? 16.875 46 10.82 1 95.38 133 SER A C 1
ATOM 1019 O O . SER A 1 133 ? 18 46.5 10.828 1 95.38 133 SER A O 1
ATOM 1021 N N . ASN A 1 134 ? 15.82 46.656 11.414 1 97.31 134 ASN A N 1
ATOM 1022 C CA . ASN A 1 134 ? 15.875 47.969 12.031 1 97.31 134 ASN A CA 1
ATOM 1023 C C . ASN A 1 134 ? 14.664 48.25 12.914 1 97.31 134 ASN A C 1
ATOM 1025 O O . ASN A 1 134 ? 13.734 47.438 12.953 1 97.31 134 ASN A O 1
ATOM 1029 N N . GLU A 1 135 ? 14.75 49.219 13.617 1 97.56 135 GLU A N 1
ATOM 1030 C CA . GLU A 1 135 ? 13.711 49.562 14.594 1 97.56 135 GLU A CA 1
ATOM 1031 C C . GLU A 1 135 ? 12.352 49.719 13.914 1 97.56 135 GLU A C 1
ATOM 1033 O O . GLU A 1 135 ? 11.328 49.312 14.469 1 97.56 135 GLU A O 1
ATOM 1038 N N . ALA A 1 136 ? 12.352 50.312 12.781 1 97.19 136 ALA A N 1
ATOM 1039 C CA . ALA A 1 136 ? 11.094 50.531 12.062 1 97.19 136 ALA A CA 1
ATOM 1040 C C . ALA A 1 136 ? 10.406 49.188 11.742 1 97.19 136 ALA A C 1
ATOM 1042 O O . ALA A 1 136 ? 9.195 49.062 11.898 1 97.19 136 ALA A O 1
ATOM 1043 N N . GLU A 1 137 ? 11.18 48.25 11.336 1 97.12 137 GLU A N 1
ATOM 1044 C CA . GLU A 1 137 ? 10.648 46.938 11.023 1 97.12 137 GLU A CA 1
ATOM 1045 C C . GLU A 1 137 ? 10.094 46.25 12.266 1 97.12 137 GLU A C 1
ATOM 1047 O O . GLU A 1 137 ? 9.062 45.594 12.211 1 97.12 137 GLU A O 1
ATOM 1052 N N . GLY A 1 138 ? 10.859 46.312 13.305 1 98.12 138 GLY A N 1
ATOM 1053 C CA . GLY A 1 138 ? 10.383 45.781 14.562 1 98.12 138 GLY A CA 1
ATOM 1054 C C . GLY A 1 138 ? 9.055 46.375 15 1 98.12 138 GLY A C 1
ATOM 1055 O O . GLY A 1 138 ? 8.164 45.625 15.445 1 98.12 138 GLY A O 1
ATOM 1056 N N . GLN A 1 139 ? 8.953 47.656 14.867 1 98 139 GLN A N 1
ATOM 1057 C CA . GLN A 1 139 ? 7.738 48.312 15.281 1 98 139 GLN A CA 1
ATOM 1058 C C . GLN A 1 139 ? 6.559 47.938 14.391 1 98 139 GLN A C 1
ATOM 1060 O O . GLN A 1 139 ? 5.434 47.812 14.875 1 98 139 GLN A O 1
ATOM 1065 N N . VAL A 1 140 ? 6.844 47.812 13.164 1 97.88 140 VAL A N 1
ATOM 1066 C CA . VAL A 1 140 ? 5.805 47.406 12.234 1 97.88 140 VAL A CA 1
ATOM 1067 C C . VAL A 1 140 ? 5.352 45.969 12.578 1 97.88 140 VAL A C 1
ATOM 1069 O O . VAL A 1 140 ? 4.156 45.688 12.523 1 97.88 140 VAL A O 1
ATOM 1072 N N . TYR A 1 141 ? 6.324 45.188 12.883 1 98.38 141 TYR A N 1
ATOM 1073 C CA . TYR A 1 141 ? 5.969 43.812 13.281 1 98.38 141 TYR A CA 1
ATOM 1074 C C . TYR A 1 141 ? 5.105 43.812 14.539 1 98.38 141 TYR A C 1
ATOM 1076 O O . TYR A 1 141 ? 4.145 43.062 14.641 1 98.38 141 TYR A O 1
ATOM 1084 N N . LEU A 1 142 ? 5.484 44.625 15.477 1 98.44 142 LEU A N 1
ATOM 1085 C CA . LEU A 1 142 ? 4.688 44.719 16.688 1 98.44 142 LEU A CA 1
ATOM 1086 C C . LEU A 1 142 ? 3.244 45.094 16.375 1 98.44 142 LEU A C 1
ATOM 1088 O O . LEU A 1 142 ? 2.311 44.5 16.922 1 98.44 142 LEU A O 1
ATOM 1092 N N . LYS A 1 143 ? 3.086 46.031 15.5 1 97.56 143 LYS A N 1
ATOM 1093 C CA . LYS A 1 143 ? 1.75 46.469 15.078 1 97.56 143 LYS A CA 1
ATOM 1094 C C . LYS A 1 143 ? 1 45.312 14.422 1 97.56 143 LYS A C 1
ATOM 1096 O O . LYS A 1 143 ? -0.166 45.062 14.734 1 97.56 143 LYS A O 1
ATOM 1101 N N . PHE A 1 144 ? 1.628 44.688 13.516 1 97.62 144 PHE A N 1
ATOM 1102 C CA . PHE A 1 144 ? 1.054 43.562 12.797 1 97.62 144 PHE A CA 1
ATOM 1103 C C . PHE A 1 144 ? 0.664 42.438 13.758 1 97.62 144 PHE A C 1
ATOM 1105 O O . PHE A 1 144 ? -0.452 41.938 13.695 1 97.62 144 PHE A O 1
ATOM 1112 N N . ALA A 1 145 ? 1.602 42.062 14.633 1 98.19 145 ALA A N 1
ATOM 1113 C CA . ALA A 1 145 ? 1.392 40.969 15.594 1 98.19 145 ALA A CA 1
ATOM 1114 C C . ALA A 1 145 ? 0.238 41.312 16.547 1 98.19 145 ALA A C 1
ATOM 1116 O O . ALA A 1 145 ? -0.532 40.406 16.922 1 98.19 145 ALA A O 1
ATOM 1117 N N . THR A 1 146 ? 0.182 42.531 16.922 1 97.38 146 THR A N 1
ATOM 1118 C CA . THR A 1 146 ? -0.895 42.969 17.812 1 97.38 146 THR A CA 1
ATOM 1119 C C . THR A 1 146 ? -2.25 42.812 17.125 1 97.38 146 THR A C 1
ATOM 1121 O O . THR A 1 146 ? -3.193 42.281 17.719 1 97.38 146 THR A O 1
ATOM 1124 N N . LEU A 1 147 ? -2.289 43.281 15.938 1 96.69 147 LEU A N 1
ATOM 1125 C CA . LEU A 1 147 ? -3.504 43.125 15.148 1 96.69 147 LEU A CA 1
ATOM 1126 C C . LEU A 1 147 ? -3.859 41.656 14.961 1 96.69 147 LEU A C 1
ATOM 1128 O O . LEU A 1 147 ? -5.016 41.25 15.141 1 96.69 147 LEU A O 1
ATOM 1132 N N . ALA A 1 148 ? -2.896 40.875 14.586 1 97.5 148 ALA A N 1
ATOM 1133 C CA . ALA A 1 148 ? -3.072 39.438 14.352 1 97.5 148 ALA A CA 1
ATOM 1134 C C . ALA A 1 148 ? -3.553 38.719 15.609 1 97.5 148 ALA A C 1
ATOM 1136 O O . ALA A 1 148 ? -4.457 37.875 15.555 1 97.5 148 ALA A O 1
ATOM 1137 N N . THR A 1 149 ? -2.949 39.031 16.719 1 97.81 149 THR A N 1
ATOM 1138 C CA . THR A 1 149 ? -3.309 38.406 17.984 1 97.81 149 THR A CA 1
ATOM 1139 C C . THR A 1 149 ? -4.75 38.719 18.359 1 97.81 149 THR A C 1
ATOM 1141 O O . THR A 1 149 ? -5.492 37.844 18.828 1 97.81 149 THR A O 1
ATOM 1144 N N . LYS A 1 150 ? -5.133 39.938 18.172 1 96.56 150 LYS A N 1
ATOM 1145 C CA . LYS A 1 150 ? -6.504 40.344 18.469 1 96.56 150 LYS A CA 1
ATOM 1146 C C . LYS A 1 150 ? -7.492 39.656 17.531 1 96.56 150 LYS A C 1
ATOM 1148 O O . LYS A 1 150 ? -8.57 39.219 17.969 1 96.56 150 LYS A O 1
ATOM 1153 N N . PHE A 1 151 ? -7.148 39.562 16.328 1 96 151 PHE A N 1
ATOM 1154 C CA . PHE A 1 151 ? -7.977 38.844 15.375 1 96 151 PHE A CA 1
ATOM 1155 C C . PHE A 1 151 ? -8.188 37.406 15.836 1 96 151 PHE A C 1
ATOM 1157 O O . PHE A 1 151 ? -9.312 36.906 15.812 1 96 151 PHE A O 1
ATOM 1164 N N . VAL A 1 152 ? -7.098 36.75 16.219 1 96.12 152 VAL A N 1
ATOM 1165 C CA . VAL A 1 152 ? -7.16 35.375 16.688 1 96.12 152 VAL A CA 1
ATOM 1166 C C . VAL A 1 152 ? -8.023 35.312 17.938 1 96.12 152 VAL A C 1
ATOM 1168 O O . VAL A 1 152 ? -8.859 34.406 18.078 1 96.12 152 VAL A O 1
ATOM 1171 N N . GLU A 1 153 ? -7.875 36.219 18.828 1 95.56 153 GLU A N 1
ATOM 1172 C CA . GLU A 1 153 ? -8.672 36.25 20.047 1 95.56 153 GLU A CA 1
ATOM 1173 C C . GLU A 1 153 ? -10.164 36.312 19.719 1 95.56 153 GLU A C 1
ATOM 1175 O O . GLU A 1 153 ? -10.977 35.656 20.391 1 95.56 153 GLU A O 1
ATOM 1180 N N . LEU A 1 154 ? -10.492 37.031 18.719 1 93.88 154 LEU A N 1
ATOM 1181 C CA . LEU A 1 154 ? -11.891 37.25 18.375 1 93.88 154 LEU A CA 1
ATOM 1182 C C . LEU A 1 154 ? -12.438 36.094 17.547 1 93.88 154 LEU A C 1
ATOM 1184 O O . LEU A 1 154 ? -13.617 35.75 17.641 1 93.88 154 LEU A O 1
ATOM 1188 N N . SER A 1 155 ? -11.617 35.469 16.766 1 92.5 155 SER A N 1
ATOM 1189 C CA . SER A 1 155 ? -12.109 34.531 15.75 1 92.5 155 SER A CA 1
ATOM 1190 C C . SER A 1 155 ? -11.992 33.094 16.219 1 92.5 155 SER A C 1
ATOM 1192 O O . SER A 1 155 ? -12.789 32.25 15.812 1 92.5 155 SER A O 1
ATOM 1194 N N . MET A 1 156 ? -11.055 32.75 17.047 1 92.88 156 MET A N 1
ATOM 1195 C CA . MET A 1 156 ? -10.703 31.359 17.344 1 92.88 156 MET A CA 1
ATOM 1196 C C . MET A 1 156 ? -11.859 30.641 18.016 1 92.88 156 MET A C 1
ATOM 1198 O O . MET A 1 156 ? -12.102 29.453 17.75 1 92.88 156 MET A O 1
ATOM 1202 N N . PRO A 1 157 ? -12.625 31.312 18.875 1 91.62 157 PRO A N 1
ATOM 1203 C CA . PRO A 1 157 ? -13.742 30.594 19.5 1 91.62 157 PRO A CA 1
ATOM 1204 C C . PRO A 1 157 ? -14.719 30.031 18.469 1 91.62 157 PRO A C 1
ATOM 1206 O O . PRO A 1 157 ? -15.273 28.938 18.656 1 91.62 157 PRO A O 1
ATOM 1209 N N . SER A 1 158 ? -14.867 30.703 17.359 1 93.5 158 SER A N 1
ATOM 1210 C CA . SER A 1 158 ? -15.812 30.281 16.344 1 93.5 158 SER A CA 1
ATOM 1211 C C . SER A 1 158 ? -15.297 29.047 15.594 1 93.5 158 SER A C 1
ATOM 1213 O O . SER A 1 158 ? -16.062 28.359 14.93 1 93.5 158 SER A O 1
ATOM 1215 N N . MET A 1 159 ? -13.984 28.766 15.727 1 94.56 159 MET A N 1
ATOM 1216 C CA . MET A 1 159 ? -13.383 27.656 15 1 94.56 159 MET A CA 1
ATOM 1217 C C . MET A 1 159 ? -13.703 26.328 15.664 1 94.56 159 MET A C 1
ATOM 1219 O O . MET A 1 159 ? -13.57 25.266 15.055 1 94.56 159 MET A O 1
ATOM 1223 N N . PHE A 1 160 ? -14.148 26.312 16.891 1 96.25 160 PHE A N 1
ATOM 1224 C CA . PHE A 1 160 ? -14.258 25.078 17.672 1 96.25 160 PHE A CA 1
ATOM 1225 C C . PHE A 1 160 ? -15.711 24.812 18.047 1 96.25 160 PHE A C 1
ATOM 1227 O O . PHE A 1 160 ? -15.984 24.078 19 1 96.25 160 PHE A O 1
ATOM 1234 N N . VAL A 1 161 ? -16.609 25.469 17.359 1 96.12 161 VAL A N 1
ATOM 1235 C CA . VAL A 1 161 ? -18.047 25.219 17.391 1 96.12 161 VAL A CA 1
ATOM 1236 C C . VAL A 1 161 ? -18.578 25.078 15.961 1 96.12 161 VAL A C 1
ATOM 1238 O O . VAL A 1 161 ? -17.875 25.406 15 1 96.12 161 VAL A O 1
ATOM 1241 N N . PRO A 1 162 ? -19.781 24.469 15.781 1 96.88 162 PRO A N 1
ATOM 1242 C CA . PRO A 1 162 ? -20.312 24.375 14.422 1 96.88 162 PRO A CA 1
ATOM 1243 C C . PRO A 1 162 ? -20.391 25.734 13.727 1 96.88 162 PRO A C 1
ATOM 1245 O O . PRO A 1 162 ? -20.625 26.766 14.383 1 96.88 162 PRO A O 1
ATOM 1248 N N . PRO A 1 163 ? -20.172 25.703 12.422 1 94.88 163 PRO A N 1
ATOM 1249 C CA . PRO A 1 163 ? -20.125 26.984 11.711 1 94.88 163 PRO A CA 1
ATOM 1250 C C . PRO A 1 163 ? -21.375 27.828 11.953 1 94.88 163 PRO A C 1
ATOM 1252 O O . PRO A 1 163 ? -22.484 27.312 11.93 1 94.88 163 PRO A O 1
ATOM 1255 N N . THR A 1 164 ? -21.125 28.953 12.305 1 88 164 THR A N 1
ATOM 1256 C CA . THR A 1 164 ? -22.172 29.953 12.5 1 88 164 THR A CA 1
ATOM 1257 C C . THR A 1 164 ? -21.906 31.188 11.648 1 88 164 THR A C 1
ATOM 1259 O O . THR A 1 164 ? -21.109 31.141 10.703 1 88 164 THR A O 1
ATOM 1262 N N . THR A 1 165 ? -22.594 32.219 11.945 1 81.75 165 THR A N 1
ATOM 1263 C CA . THR A 1 165 ? -22.344 33.5 11.258 1 81.75 165 THR A CA 1
ATOM 1264 C C . THR A 1 165 ? -20.922 34 11.523 1 81.75 165 THR A C 1
ATOM 1266 O O . THR A 1 165 ? -20.375 33.75 12.602 1 81.75 165 THR A O 1
ATOM 1269 N N . PRO A 1 166 ? -20.359 34.531 10.508 1 80 166 PRO A N 1
ATOM 1270 C CA . PRO A 1 166 ? -19 35.031 10.68 1 80 166 PRO A CA 1
ATOM 1271 C C . PRO A 1 166 ? -18.875 35.969 11.875 1 80 166 PRO A C 1
ATOM 1273 O O . PRO A 1 166 ? -19.859 36.625 12.258 1 80 166 PRO A O 1
ATOM 1276 N N . VAL A 1 167 ? -17.734 35.938 12.398 1 82.88 167 VAL A N 1
ATOM 1277 C CA . VAL A 1 167 ? -17.453 36.781 13.555 1 82.88 167 VAL A CA 1
ATOM 1278 C C . VAL A 1 167 ? -17.703 38.25 13.203 1 82.88 167 VAL A C 1
ATOM 1280 O O . VAL A 1 167 ? -17.297 38.719 12.133 1 82.88 167 VAL A O 1
ATOM 1283 N N . ASP A 1 168 ? -18.438 38.875 14.078 1 86.44 168 ASP A N 1
ATOM 1284 C CA . ASP A 1 168 ? -18.688 40.312 13.914 1 86.44 168 ASP A CA 1
ATOM 1285 C C . ASP A 1 168 ? -17.484 41.125 14.367 1 86.44 168 ASP A C 1
ATOM 1287 O O . ASP A 1 168 ? -17.188 41.188 15.562 1 86.44 168 ASP A O 1
ATOM 1291 N N . LEU A 1 169 ? -16.859 41.812 13.414 1 90.81 169 LEU A N 1
ATOM 1292 C CA . LEU A 1 169 ? -15.672 42.594 13.727 1 90.81 169 LEU A CA 1
ATOM 1293 C C . LEU A 1 169 ? -15.984 44.094 13.727 1 90.81 169 LEU A C 1
ATOM 1295 O O . LEU A 1 169 ? -15.078 44.906 13.688 1 90.81 169 LEU A O 1
ATOM 1299 N N . SER A 1 170 ? -17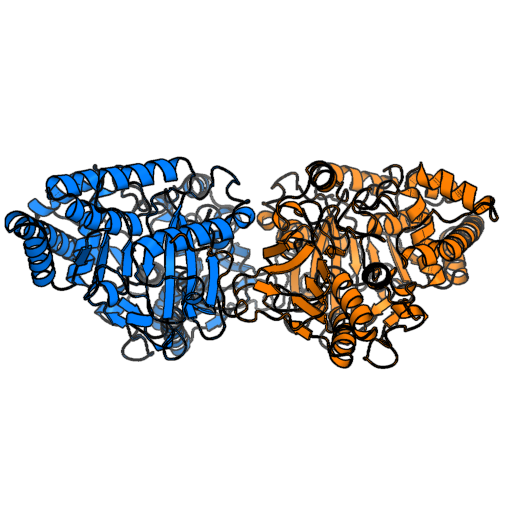.281 44.438 13.805 1 90.88 170 SER A N 1
ATOM 1300 C CA . SER A 1 170 ? -17.703 45.844 13.695 1 90.88 170 SER A CA 1
ATOM 1301 C C . SER A 1 170 ? -17.156 46.656 14.859 1 90.88 170 SER A C 1
ATOM 1303 O O . SER A 1 170 ? -16.891 47.875 14.695 1 90.88 170 SER A O 1
ATOM 1305 N N . ALA A 1 171 ? -17 46.062 15.984 1 94.06 171 ALA A N 1
ATOM 1306 C CA . ALA A 1 171 ? -16.5 46.75 17.172 1 94.06 171 ALA A CA 1
ATOM 1307 C C . ALA A 1 171 ? -14.992 46.969 17.078 1 94.06 171 ALA A C 1
ATOM 1309 O O . ALA A 1 171 ? -14.414 47.688 17.906 1 94.06 171 ALA A O 1
ATOM 1310 N N . HIS A 1 172 ? -14.406 46.438 16.125 1 95.56 172 HIS A N 1
ATOM 1311 C CA . HIS A 1 172 ? -12.969 46.531 15.898 1 95.56 172 HIS A CA 1
ATOM 1312 C C . HIS A 1 172 ? -12.68 46.906 14.445 1 95.56 172 HIS A C 1
ATOM 1314 O O . HIS A 1 172 ? -12.117 46.094 13.695 1 95.56 172 HIS A O 1
ATOM 1320 N N . PRO A 1 173 ? -12.891 48.125 14.078 1 94.69 173 PRO A N 1
ATOM 1321 C CA . PRO A 1 173 ? -12.82 48.531 12.68 1 94.69 173 PRO A CA 1
ATOM 1322 C C . PRO A 1 173 ? -11.438 48.312 12.062 1 94.69 173 PRO A C 1
ATOM 1324 O O . PRO A 1 173 ? -11.328 48 10.875 1 94.69 173 PRO A O 1
ATOM 1327 N N . GLU A 1 174 ? -10.43 48.5 12.836 1 94.38 174 GLU A N 1
ATOM 1328 C CA . GLU A 1 174 ? -9.078 48.312 12.312 1 94.38 174 GLU A CA 1
ATOM 1329 C C . GLU A 1 174 ? -8.852 46.875 11.906 1 94.38 174 GLU A C 1
ATOM 1331 O O . GLU A 1 174 ? -8.227 46.594 10.875 1 94.38 174 GLU A O 1
ATOM 1336 N N . ILE A 1 175 ? -9.367 46.031 12.711 1 94.94 175 ILE A N 1
ATOM 1337 C CA . ILE A 1 175 ? -9.242 44.625 12.422 1 94.94 175 ILE A CA 1
ATOM 1338 C C . ILE A 1 175 ? -10.117 44.25 11.227 1 94.94 175 ILE A C 1
ATOM 1340 O O . ILE A 1 175 ? -9.688 43.531 10.328 1 94.94 175 ILE A O 1
ATOM 1344 N N . ALA A 1 176 ? -11.32 44.75 11.211 1 94.88 176 ALA A N 1
ATOM 1345 C CA . ALA A 1 176 ? -12.258 44.469 10.125 1 94.88 176 ALA A CA 1
ATOM 1346 C C . ALA A 1 176 ? -11.664 44.875 8.773 1 94.88 176 ALA A C 1
ATOM 1348 O O . ALA A 1 176 ? -11.781 44.156 7.793 1 94.88 176 ALA A O 1
ATOM 1349 N N . GLN A 1 177 ? -11.078 46.031 8.789 1 95.06 177 GLN A N 1
ATOM 1350 C CA . GLN A 1 177 ? -10.477 46.531 7.562 1 95.06 177 GLN A CA 1
ATOM 1351 C C . GLN A 1 177 ? -9.32 45.656 7.105 1 95.06 177 GLN A C 1
ATOM 1353 O O . GLN A 1 177 ? -9.188 45.344 5.918 1 95.06 177 GLN A O 1
ATOM 1358 N N . ALA A 1 178 ? -8.508 45.281 8.016 1 94.62 178 ALA A N 1
ATOM 1359 C CA . ALA A 1 178 ? -7.367 44.406 7.703 1 94.62 178 ALA A CA 1
ATOM 1360 C C . ALA A 1 178 ? -7.828 43.062 7.156 1 94.62 178 ALA A C 1
ATOM 1362 O O . ALA A 1 178 ? -7.277 42.562 6.168 1 94.62 178 ALA A O 1
ATOM 1363 N N . VAL A 1 179 ? -8.797 42.5 7.746 1 91.81 179 VAL A N 1
ATOM 1364 C CA . VAL A 1 179 ? -9.305 41.188 7.367 1 91.81 179 VAL A CA 1
ATOM 1365 C C . VAL A 1 179 ? -10 41.281 6.012 1 91.81 179 VAL A C 1
ATOM 1367 O O . VAL A 1 179 ? -9.891 40.344 5.188 1 91.81 179 VAL A O 1
ATOM 1370 N N . GLU A 1 180 ? -10.75 42.312 5.781 1 92.69 180 GLU A N 1
ATOM 1371 C CA . GLU A 1 180 ? -11.406 42.5 4.496 1 92.69 180 GLU A CA 1
ATOM 1372 C C . GLU A 1 180 ? -10.391 42.562 3.357 1 92.69 180 GLU A C 1
ATOM 1374 O O . GLU A 1 180 ? -10.578 41.906 2.318 1 92.69 180 GLU A O 1
ATOM 1379 N N . PHE A 1 181 ? -9.375 43.312 3.584 1 94.38 181 PHE A N 1
ATOM 1380 C CA . PHE A 1 181 ? -8.305 43.375 2.6 1 94.38 181 PHE A CA 1
ATOM 1381 C C . PHE A 1 181 ? -7.668 42.031 2.389 1 94.38 181 PHE A C 1
ATOM 1383 O O . PHE A 1 181 ? -7.492 41.594 1.251 1 94.38 181 PHE A O 1
ATOM 1390 N N . ALA A 1 182 ? -7.359 41.375 3.436 1 94.06 182 ALA A N 1
ATOM 1391 C CA . ALA A 1 182 ? -6.648 40.094 3.396 1 94.06 182 ALA A CA 1
ATOM 1392 C C . ALA A 1 182 ? -7.496 39.031 2.73 1 94.06 182 ALA A C 1
ATOM 1394 O O . ALA A 1 182 ? -6.965 38.125 2.051 1 94.06 182 ALA A O 1
ATOM 1395 N N . ALA A 1 183 ? -8.797 39.031 2.906 1 90.94 183 ALA A N 1
ATOM 1396 C CA . ALA A 1 183 ? -9.711 38.031 2.35 1 90.94 183 ALA A CA 1
ATOM 1397 C C . ALA A 1 183 ? -9.758 38.125 0.827 1 90.94 183 ALA A C 1
ATOM 1399 O O . ALA A 1 183 ? -10.086 37.156 0.15 1 90.94 183 ALA A O 1
ATOM 1400 N N . LYS A 1 184 ? -9.375 39.25 0.281 1 93.06 184 LYS A N 1
ATOM 1401 C CA . LYS A 1 184 ? -9.453 39.469 -1.158 1 93.06 184 LYS A CA 1
ATOM 1402 C C . LYS A 1 184 ? -8.078 39.406 -1.806 1 93.06 184 LYS A C 1
ATOM 1404 O O . LYS A 1 184 ? -7.961 39.344 -3.031 1 93.06 184 LYS A O 1
ATOM 1409 N N . ASN A 1 185 ? -7.078 39.406 -0.931 1 95.06 185 ASN A N 1
ATOM 1410 C CA . ASN A 1 185 ? -5.719 39.5 -1.452 1 95.06 185 ASN A CA 1
ATOM 1411 C C . ASN A 1 185 ? -4.863 38.312 -1.016 1 95.06 185 ASN A C 1
ATOM 1413 O O . ASN A 1 185 ? -5.301 37.5 -0.204 1 95.06 185 ASN A O 1
ATOM 1417 N N . SER A 1 186 ? -3.729 38.219 -1.686 1 95.88 186 SER A N 1
ATOM 1418 C CA . SER A 1 186 ? -2.811 37.125 -1.401 1 95.88 186 SER A CA 1
ATOM 1419 C C . SER A 1 186 ? -1.993 37.375 -0.144 1 95.88 186 SER A C 1
ATOM 1421 O O . SER A 1 186 ? -1.92 38.531 0.321 1 95.88 186 SER A O 1
ATOM 1423 N N . SER A 1 187 ? -1.413 36.344 0.415 1 96.31 187 SER A N 1
ATOM 1424 C CA . SER A 1 187 ? -0.521 36.5 1.56 1 96.31 187 SER A CA 1
ATOM 1425 C C . SER A 1 187 ? 0.664 37.406 1.217 1 96.31 187 SER A C 1
ATOM 1427 O O . SER A 1 187 ? 1.135 38.156 2.062 1 96.31 187 SER A O 1
ATOM 1429 N N . LEU A 1 188 ? 1.13 37.312 -0.03 1 97.38 188 LEU A N 1
ATOM 1430 C CA . LEU A 1 188 ? 2.223 38.188 -0.462 1 97.38 188 LEU A CA 1
ATOM 1431 C C . LEU A 1 188 ? 1.824 39.656 -0.37 1 97.38 188 LEU A C 1
ATOM 1433 O O . LEU A 1 188 ? 2.582 40.469 0.151 1 97.38 188 LEU A O 1
ATOM 1437 N N . GLU A 1 189 ? 0.684 39.969 -0.807 1 97.69 189 GLU A N 1
ATOM 1438 C CA . GLU A 1 189 ? 0.216 41.344 -0.798 1 97.69 189 GLU A CA 1
ATOM 1439 C C . GLU A 1 189 ? 0.045 41.875 0.628 1 97.69 189 GLU A C 1
ATOM 1441 O O . GLU A 1 189 ? 0.372 43.031 0.92 1 97.69 189 GLU A O 1
ATOM 1446 N N . VAL A 1 190 ? -0.465 41.031 1.505 1 97.56 190 VAL A N 1
ATOM 1447 C CA . VAL A 1 190 ? -0.621 41.406 2.904 1 97.56 190 VAL A CA 1
ATOM 1448 C C . VAL A 1 190 ? 0.75 41.656 3.523 1 97.56 190 VAL A C 1
ATOM 1450 O O . VAL A 1 190 ? 0.963 42.688 4.164 1 97.56 190 VAL A O 1
ATOM 1453 N N . VAL A 1 191 ? 1.641 40.812 3.338 1 97.31 191 VAL A N 1
ATOM 1454 C CA . VAL A 1 191 ? 2.969 40.906 3.938 1 97.31 191 VAL A CA 1
ATOM 1455 C C . VAL A 1 191 ? 3.707 42.125 3.396 1 97.31 191 VAL A C 1
ATOM 1457 O O . VAL A 1 191 ? 4.379 42.844 4.148 1 97.31 191 VAL A O 1
ATOM 1460 N N . GLU A 1 192 ? 3.574 42.438 2.123 1 97.06 192 GLU A N 1
ATOM 1461 C CA . GLU A 1 192 ? 4.254 43.562 1.474 1 97.06 192 GLU A CA 1
ATOM 1462 C C . GLU A 1 192 ? 3.721 44.906 1.975 1 97.06 192 GLU A C 1
ATOM 1464 O O . GLU A 1 192 ? 4.422 45.906 1.92 1 97.06 192 GLU A O 1
ATOM 1469 N N . GLN A 1 193 ? 2.533 44.875 2.461 1 96 193 GLN A N 1
ATOM 1470 C CA . GLN A 1 193 ? 1.962 46.094 3.02 1 96 193 GLN A CA 1
ATOM 1471 C C . GLN A 1 193 ? 2.689 46.5 4.297 1 96 193 GLN A C 1
ATOM 1473 O O . GLN A 1 193 ? 2.721 47.688 4.641 1 96 193 GLN A O 1
ATOM 1478 N N . TYR A 1 194 ? 3.211 45.594 4.922 1 96.25 194 TYR A N 1
ATOM 1479 C CA . TYR A 1 194 ? 3.77 45.875 6.238 1 96.25 194 TYR A CA 1
ATOM 1480 C C . TYR A 1 194 ? 5.293 45.875 6.191 1 96.25 194 TYR A C 1
ATOM 1482 O O . TYR A 1 194 ? 5.922 46.812 6.699 1 96.25 194 TYR A O 1
ATOM 1490 N N . PHE A 1 195 ? 5.855 44.969 5.586 1 97.31 195 PHE A N 1
ATOM 1491 C CA . PHE A 1 195 ? 7.281 44.719 5.781 1 97.31 195 PHE A CA 1
ATOM 1492 C C . PHE A 1 195 ? 8.07 45.094 4.527 1 97.31 195 PHE A C 1
ATOM 1494 O O . PHE A 1 195 ? 7.613 44.844 3.41 1 97.31 195 PHE A O 1
ATOM 1501 N N . LYS A 1 196 ? 9.258 45.625 4.758 1 96.69 196 LYS A N 1
ATOM 1502 C CA . LYS A 1 196 ? 10.125 46.031 3.658 1 96.69 196 LYS A CA 1
ATOM 1503 C C . LYS A 1 196 ? 11.336 45.125 3.545 1 96.69 196 LYS A C 1
ATOM 1505 O O . LYS A 1 196 ? 11.836 44.875 2.443 1 96.69 196 LYS A O 1
ATOM 1510 N N . ASN A 1 197 ? 11.82 44.656 4.668 1 95.94 197 ASN A N 1
ATOM 1511 C CA . ASN A 1 197 ? 12.969 43.781 4.641 1 95.94 197 ASN A CA 1
ATOM 1512 C C . ASN A 1 197 ? 12.625 42.438 3.984 1 95.94 197 ASN A C 1
ATOM 1514 O O . ASN A 1 197 ? 11.711 41.75 4.43 1 95.94 197 ASN A O 1
ATOM 1518 N N . PRO A 1 198 ? 13.344 42 2.975 1 95.12 198 PRO A N 1
ATOM 1519 C CA . PRO A 1 198 ? 12.992 40.812 2.221 1 95.12 198 PRO A CA 1
ATOM 1520 C C . PRO A 1 198 ? 13.023 39.531 3.078 1 95.12 198 PRO A C 1
ATOM 1522 O O . PRO A 1 198 ? 12.188 38.656 2.9 1 95.12 198 PRO A O 1
ATOM 1525 N N . THR A 1 199 ? 13.914 39.406 3.941 1 94.44 199 THR A N 1
ATOM 1526 C CA . THR A 1 199 ? 14.023 38.219 4.773 1 94.44 199 THR A CA 1
ATOM 1527 C C . THR A 1 199 ? 12.844 38.125 5.742 1 94.44 199 THR A C 1
ATOM 1529 O O . THR A 1 199 ? 12.344 37.031 6.016 1 94.44 199 THR A O 1
ATOM 1532 N N . VAL A 1 200 ? 12.469 39.281 6.309 1 95.62 200 VAL A N 1
ATOM 1533 C CA . VAL A 1 200 ? 11.305 39.312 7.188 1 95.62 200 VAL A CA 1
ATOM 1534 C C . VAL A 1 200 ? 10.055 38.906 6.402 1 95.62 200 VAL A C 1
ATOM 1536 O O . VAL A 1 200 ? 9.227 38.125 6.883 1 95.62 200 VAL A O 1
ATOM 1539 N N . GLN A 1 201 ? 9.961 39.406 5.176 1 96.75 201 GLN A N 1
ATOM 1540 C CA . GLN A 1 201 ? 8.852 39 4.305 1 96.75 201 GLN A CA 1
ATOM 1541 C C . GLN A 1 201 ? 8.82 37.5 4.078 1 96.75 201 GLN A C 1
ATOM 1543 O O . GLN A 1 201 ? 7.777 36.875 4.223 1 96.75 201 GLN A O 1
ATOM 1548 N N . VAL A 1 202 ? 9.945 36.938 3.791 1 95.56 202 VAL A N 1
ATOM 1549 C CA . VAL A 1 202 ? 10.062 35.5 3.5 1 95.56 202 VAL A CA 1
ATOM 1550 C C . VAL A 1 202 ? 9.695 34.688 4.738 1 95.56 202 VAL A C 1
ATOM 1552 O O . VAL A 1 202 ? 9.016 33.656 4.641 1 95.56 202 VAL A O 1
ATOM 1555 N N . ALA A 1 203 ? 10.125 35.125 5.859 1 94.06 203 ALA A N 1
ATOM 1556 C CA . ALA A 1 203 ? 9.852 34.406 7.102 1 94.06 203 ALA A CA 1
ATOM 1557 C C . ALA A 1 203 ? 8.344 34.281 7.332 1 94.06 203 ALA A C 1
ATOM 1559 O O . ALA A 1 203 ? 7.855 33.188 7.648 1 94.06 203 ALA A O 1
ATOM 1560 N N . ILE A 1 204 ? 7.668 35.312 7.129 1 94.19 204 ILE A N 1
ATOM 1561 C CA . ILE A 1 204 ? 6.23 35.312 7.359 1 94.19 204 ILE A CA 1
ATOM 1562 C C . ILE A 1 204 ? 5.531 34.531 6.238 1 94.19 204 ILE A C 1
ATOM 1564 O O . ILE A 1 204 ? 4.66 33.719 6.492 1 94.19 204 ILE A O 1
ATOM 1568 N N . LEU A 1 205 ? 5.949 34.781 5.023 1 95.12 205 LEU A N 1
ATOM 1569 C CA . LEU A 1 205 ? 5.332 34.125 3.877 1 95.12 205 LEU A CA 1
ATOM 1570 C C . LEU A 1 205 ? 5.488 32.594 3.963 1 95.12 205 LEU A C 1
ATOM 1572 O O . LEU A 1 205 ? 4.535 31.859 3.715 1 95.12 205 LEU A O 1
ATOM 1576 N N . ARG A 1 206 ? 6.617 32.125 4.316 1 94.88 206 ARG A N 1
ATOM 1577 C CA . ARG A 1 206 ? 6.859 30.703 4.363 1 94.88 206 ARG A CA 1
ATOM 1578 C C . ARG A 1 206 ? 6.07 30.047 5.496 1 94.88 206 ARG A C 1
ATOM 1580 O O . ARG A 1 206 ? 5.574 28.922 5.352 1 94.88 206 ARG A O 1
ATOM 1587 N N . PHE A 1 207 ? 6.012 30.734 6.531 1 93.06 207 PHE A N 1
ATOM 1588 C CA . PHE A 1 207 ? 5.184 30.234 7.625 1 93.06 207 PHE A CA 1
ATOM 1589 C C . PHE A 1 207 ? 3.742 30.047 7.172 1 93.06 207 PHE A C 1
ATOM 1591 O O . PHE A 1 207 ? 3.145 29 7.402 1 93.06 207 PHE A O 1
ATOM 1598 N N . VAL A 1 208 ? 3.246 31.016 6.469 1 92.44 208 VAL A N 1
ATOM 1599 C CA . VAL A 1 208 ? 1.849 31.047 6.051 1 92.44 208 VAL A CA 1
ATOM 1600 C C . VAL A 1 208 ? 1.615 30.016 4.949 1 92.44 208 VAL A C 1
ATOM 1602 O O . VAL A 1 208 ? 0.633 29.281 4.988 1 92.44 208 VAL A O 1
ATOM 1605 N N . THR A 1 209 ? 2.48 29.922 3.973 1 93.06 209 THR A N 1
ATOM 1606 C CA . THR A 1 209 ? 2.279 29.047 2.826 1 93.06 209 THR A CA 1
ATOM 1607 C C . THR A 1 209 ? 2.412 27.578 3.236 1 93.06 209 THR A C 1
ATOM 1609 O O . THR A 1 209 ? 1.797 26.703 2.629 1 93.06 209 THR A O 1
ATOM 1612 N N . GLU A 1 210 ? 3.16 27.328 4.246 1 91.38 210 GLU A N 1
ATOM 1613 C CA . GLU A 1 210 ? 3.271 25.953 4.754 1 91.38 210 GLU A CA 1
ATOM 1614 C C . GLU A 1 210 ? 1.952 25.484 5.363 1 91.38 210 GLU A C 1
ATOM 1616 O O . GLU A 1 210 ? 1.589 24.312 5.242 1 91.38 210 GLU A O 1
ATOM 1621 N N . ILE A 1 211 ? 1.275 26.359 5.973 1 90.62 211 ILE A N 1
ATOM 1622 C CA . ILE A 1 211 ? 0.002 26.031 6.609 1 90.62 211 ILE A CA 1
ATOM 1623 C C . ILE A 1 211 ? -1.08 25.875 5.543 1 90.62 211 ILE A C 1
ATOM 1625 O O . ILE A 1 211 ? -1.888 24.938 5.605 1 90.62 211 ILE A O 1
ATOM 1629 N N . GLN A 1 212 ? -1.062 26.688 4.555 1 91.69 212 GLN A N 1
ATOM 1630 C CA . GLN A 1 212 ? -2.164 26.75 3.598 1 91.69 212 GLN A CA 1
ATOM 1631 C C . GLN A 1 212 ? -1.915 25.828 2.412 1 91.69 212 GLN A C 1
ATOM 1633 O O . GLN A 1 212 ? -2.84 25.5 1.661 1 91.69 212 GLN A O 1
ATOM 1638 N N . LEU A 1 213 ? -0.662 25.531 2.146 1 95.19 213 LEU A N 1
ATOM 1639 C CA . LEU A 1 213 ? -0.262 24.797 0.953 1 95.19 213 LEU A CA 1
ATOM 1640 C C . LEU A 1 213 ? -0.765 25.484 -0.308 1 95.19 213 LEU A C 1
ATOM 1642 O O . LEU A 1 213 ? -1.416 24.859 -1.148 1 95.19 213 LEU A O 1
ATOM 1646 N N . ALA A 1 214 ? -0.507 26.75 -0.392 1 95.69 214 ALA A N 1
ATOM 1647 C CA . ALA A 1 214 ? -0.921 27.578 -1.524 1 95.69 214 ALA A CA 1
ATOM 1648 C C . ALA A 1 214 ? 0.19 28.547 -1.937 1 95.69 214 ALA A C 1
ATOM 1650 O O . ALA A 1 214 ? 1.075 28.859 -1.137 1 95.69 214 ALA A O 1
ATOM 1651 N N . HIS A 1 215 ? 0.142 29 -3.16 1 96 215 HIS A N 1
ATOM 1652 C CA . HIS A 1 215 ? 1.088 29.969 -3.693 1 96 215 HIS A CA 1
ATOM 1653 C C . HIS A 1 215 ? 0.967 31.312 -2.975 1 96 215 HIS A C 1
ATOM 1655 O O . HIS A 1 215 ? -0.14 31.75 -2.654 1 96 215 HIS A O 1
ATOM 1661 N N . PRO A 1 216 ? 2.111 31.984 -2.744 1 95.62 216 PRO A N 1
ATOM 1662 C CA . PRO A 1 216 ? 2.049 33.281 -2.055 1 95.62 216 PRO A CA 1
ATOM 1663 C C . PRO A 1 216 ? 1.244 34.312 -2.826 1 95.62 216 PRO A C 1
ATOM 1665 O O . PRO A 1 216 ? 0.822 35.312 -2.254 1 95.62 216 PRO A O 1
ATOM 1668 N N . LYS A 1 217 ? 0.931 34.062 -4.062 1 96.56 217 LYS A N 1
ATOM 1669 C CA . LYS A 1 217 ? 0.22 35.031 -4.898 1 96.56 217 LYS A CA 1
ATOM 1670 C C . LYS A 1 217 ? -1.248 34.656 -5.055 1 96.56 217 LYS A C 1
ATOM 1672 O O . LYS A 1 217 ? -2.01 35.344 -5.734 1 96.56 217 LYS A O 1
ATOM 1677 N N . THR A 1 218 ? -1.604 33.531 -4.445 1 94.56 218 THR A N 1
ATOM 1678 C CA . THR A 1 218 ? -2.984 33.094 -4.609 1 94.56 218 THR A CA 1
ATOM 1679 C C . THR A 1 218 ? -3.941 34.031 -3.875 1 94.56 218 THR A C 1
ATOM 1681 O O . THR A 1 218 ? -3.85 34.188 -2.656 1 94.56 218 THR A O 1
ATOM 1684 N N . PRO A 1 219 ? -4.879 34.594 -4.57 1 92.56 219 PRO A N 1
ATOM 1685 C CA . PRO A 1 219 ? -5.844 35.469 -3.896 1 92.56 219 PRO A CA 1
ATOM 1686 C C . PRO A 1 219 ? -6.672 34.75 -2.844 1 92.56 219 PRO A C 1
ATOM 1688 O O . PRO A 1 219 ? -6.965 33.562 -3.006 1 92.56 219 PRO A O 1
ATOM 1691 N N . GLY A 1 220 ? -7.027 35.5 -1.791 1 88.62 220 GLY A N 1
ATOM 1692 C CA . GLY A 1 220 ? -7.875 34.906 -0.766 1 88.62 220 GLY A CA 1
ATOM 1693 C C . GLY A 1 220 ? -7.09 34.188 0.311 1 88.62 220 GLY A C 1
ATOM 1694 O O . GLY A 1 220 ? -7.676 33.656 1.251 1 88.62 220 GLY A O 1
ATOM 1695 N N . THR A 1 221 ? -5.723 34.219 0.206 1 90 221 THR A N 1
ATOM 1696 C CA . THR A 1 221 ? -4.914 33.5 1.177 1 90 221 THR A CA 1
ATOM 1697 C C . THR A 1 221 ? -4.348 34.438 2.229 1 90 221 THR A C 1
ATOM 1699 O O . THR A 1 221 ? -3.672 34 3.164 1 90 221 THR A O 1
ATOM 1702 N N . GLY A 1 222 ? -4.656 35.688 2.137 1 93.69 222 GLY A N 1
ATOM 1703 C CA . GLY A 1 222 ? -4.043 36.719 2.971 1 93.69 222 GLY A CA 1
ATOM 1704 C C . GLY A 1 222 ? -4.441 36.625 4.43 1 93.69 222 GLY A C 1
ATOM 1705 O O . GLY A 1 222 ? -3.662 36.969 5.32 1 93.69 222 GLY A O 1
ATOM 1706 N N . VAL A 1 223 ? -5.637 36.125 4.73 1 92.5 223 VAL A N 1
ATOM 1707 C CA . VAL A 1 223 ? -6.16 36.094 6.09 1 92.5 223 VAL A CA 1
ATOM 1708 C C . VAL A 1 223 ? -5.285 35.156 6.941 1 92.5 223 VAL A C 1
ATOM 1710 O O . VAL A 1 223 ? -5.094 35.406 8.133 1 92.5 223 VAL A O 1
ATOM 1713 N N . MET A 1 224 ? -4.699 34.219 6.258 1 92.38 224 MET A N 1
ATOM 1714 C CA . MET A 1 224 ? -3.898 33.25 6.977 1 92.38 224 MET A CA 1
ATOM 1715 C C . MET A 1 224 ? -2.639 33.875 7.555 1 92.38 224 MET A C 1
ATOM 1717 O O . MET A 1 224 ? -2.053 33.344 8.5 1 92.38 224 MET A O 1
ATOM 1721 N N . ALA A 1 225 ? -2.197 34.969 7.035 1 95.25 225 ALA A N 1
ATOM 1722 C CA . ALA A 1 225 ? -1.045 35.656 7.598 1 95.25 225 ALA A CA 1
ATOM 1723 C C . ALA A 1 225 ? -1.336 36.156 9.016 1 95.25 225 ALA A C 1
ATOM 1725 O O . ALA A 1 225 ? -0.509 36 9.914 1 95.25 225 ALA A O 1
ATOM 1726 N N . TYR A 1 226 ? -2.512 36.688 9.188 1 95.38 226 TYR A N 1
ATOM 1727 C CA . TYR A 1 226 ? -2.906 37.156 10.516 1 95.38 226 TYR A CA 1
ATOM 1728 C C . TYR A 1 226 ? -3.152 35.969 11.445 1 95.38 226 TYR A C 1
ATOM 1730 O O . TYR A 1 226 ? -2.742 36 12.609 1 95.38 226 TYR A O 1
ATOM 1738 N N . MET A 1 227 ? -3.787 35 10.922 1 94.06 227 MET A N 1
ATOM 1739 C CA . MET A 1 227 ? -4.121 33.844 11.734 1 94.06 227 MET A CA 1
ATOM 1740 C C . MET A 1 227 ? -2.861 33.125 12.227 1 94.06 227 MET A C 1
ATOM 1742 O O . MET A 1 227 ? -2.734 32.844 13.414 1 94.06 227 MET A O 1
ATOM 1746 N N . ALA A 1 228 ? -1.937 32.875 11.328 1 95.19 228 ALA A N 1
ATOM 1747 C CA . ALA A 1 228 ? -0.714 32.125 11.664 1 95.19 228 ALA A CA 1
ATOM 1748 C C . ALA A 1 228 ? 0.103 32.875 12.711 1 95.19 228 ALA A C 1
ATOM 1750 O O . ALA A 1 228 ? 0.533 32.312 13.711 1 95.19 228 ALA A O 1
ATOM 1751 N N . ILE A 1 229 ? 0.269 34.156 12.492 1 97.19 229 ILE A N 1
ATOM 1752 C CA . ILE A 1 229 ? 1.09 34.969 13.391 1 97.19 229 ILE A CA 1
ATOM 1753 C C . ILE A 1 229 ? 0.357 35.156 14.711 1 97.19 229 ILE A C 1
ATOM 1755 O O . ILE A 1 229 ? 0.972 35.125 15.781 1 97.19 229 ILE A O 1
ATOM 1759 N N . GLY A 1 230 ? -0.937 35.406 14.625 1 97.88 230 GLY A N 1
ATOM 1760 C CA . GLY A 1 230 ? -1.713 35.531 15.852 1 97.88 230 GLY A CA 1
ATOM 1761 C C . GLY A 1 230 ? -1.669 34.281 16.703 1 97.88 230 GLY A C 1
ATOM 1762 O O . GLY A 1 230 ? -1.504 34.344 17.922 1 97.88 230 GLY A O 1
ATOM 1763 N N . LEU A 1 231 ? -1.796 33.125 16.078 1 97.5 231 LEU A N 1
ATOM 1764 C CA . LEU A 1 231 ? -1.743 31.859 16.781 1 97.5 231 LEU A CA 1
ATOM 1765 C C . LEU A 1 231 ? -0.367 31.641 17.406 1 97.5 231 LEU A C 1
ATOM 1767 O O . LEU A 1 231 ? -0.26 31.141 18.531 1 97.5 231 LEU A O 1
ATOM 1771 N N . LEU A 1 232 ? 0.638 32 16.688 1 97.81 232 LEU A N 1
ATOM 1772 C CA . LEU A 1 232 ? 2.006 31.891 17.188 1 97.81 232 LEU A CA 1
ATOM 1773 C C . LEU A 1 232 ? 2.182 32.625 18.5 1 97.81 232 LEU A C 1
ATOM 1775 O O . LEU A 1 232 ? 2.711 32.094 19.469 1 97.81 232 LEU A O 1
ATOM 1779 N N . HIS A 1 233 ? 1.665 33.812 18.531 1 98.25 233 HIS A N 1
ATOM 1780 C CA . HIS A 1 233 ? 1.938 34.656 19.688 1 98.25 233 HIS A CA 1
ATOM 1781 C C . HIS A 1 233 ? 0.944 34.406 20.812 1 98.25 233 HIS A C 1
ATOM 178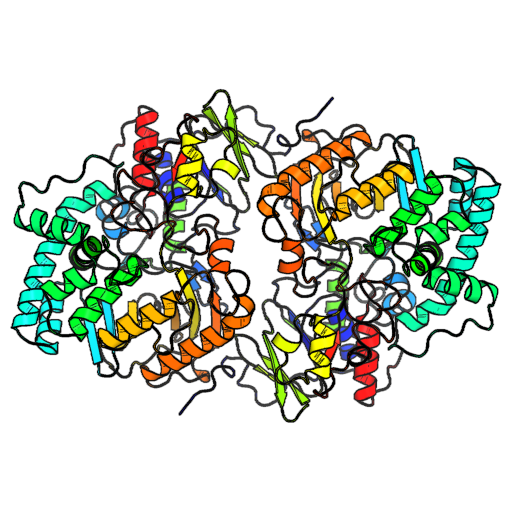3 O O . HIS A 1 233 ? 1.264 34.625 21.984 1 98.25 233 HIS A O 1
ATOM 1789 N N . LYS A 1 234 ? -0.206 33.938 20.484 1 97.88 234 LYS A N 1
ATOM 1790 C CA . LYS A 1 234 ? -1.208 33.719 21.531 1 97.88 234 LYS A CA 1
ATOM 1791 C C . LYS A 1 234 ? -1.046 32.312 22.156 1 97.88 234 LYS A C 1
ATOM 1793 O O . LYS A 1 234 ? -1.238 32.156 23.359 1 97.88 234 LYS A O 1
ATOM 1798 N N . TYR A 1 235 ? -0.645 31.359 21.312 1 97.5 235 TYR A N 1
ATOM 1799 C CA . TYR A 1 235 ? -0.704 29.984 21.812 1 97.5 235 TYR A CA 1
ATOM 1800 C C . TYR A 1 235 ? 0.615 29.266 21.578 1 97.5 235 TYR A C 1
ATOM 1802 O O . TYR A 1 235 ? 0.88 28.219 22.203 1 97.5 235 TYR A O 1
ATOM 1810 N N . GLY A 1 236 ? 1.463 29.812 20.703 1 97.38 236 GLY A N 1
ATOM 1811 C CA . GLY A 1 236 ? 2.73 29.156 20.406 1 97.38 236 GLY A CA 1
ATOM 1812 C C . GLY A 1 236 ? 2.586 27.953 19.516 1 97.38 236 GLY A C 1
ATOM 1813 O O . GLY A 1 236 ? 1.681 27.891 18.672 1 97.38 236 GLY A O 1
ATOM 1814 N N . LEU A 1 237 ? 3.57 27.109 19.453 1 97.62 237 LEU A N 1
ATOM 1815 C CA . LEU A 1 237 ? 3.646 25.797 18.828 1 97.62 237 LEU A CA 1
ATOM 1816 C C . LEU A 1 237 ? 4.145 24.75 19.828 1 97.62 237 LEU A C 1
ATOM 1818 O O . LEU A 1 237 ? 4.828 25.094 20.797 1 97.62 237 LEU A O 1
ATOM 1822 N N . ALA A 1 238 ? 3.777 23.531 19.609 1 97.88 238 ALA A N 1
ATOM 1823 C CA . ALA A 1 238 ? 4.207 22.484 20.531 1 97.88 238 ALA A CA 1
ATOM 1824 C C . ALA A 1 238 ? 4.285 21.141 19.828 1 97.88 238 ALA A C 1
ATOM 1826 O O . ALA A 1 238 ? 3.768 20.969 18.734 1 97.88 238 ALA A O 1
ATOM 1827 N N . VAL A 1 239 ? 4.965 20.234 20.406 1 97.31 239 VAL A N 1
ATOM 1828 C CA . VAL A 1 239 ? 4.93 18.828 20.031 1 97.31 239 VAL A CA 1
ATOM 1829 C C . VAL A 1 239 ? 4.418 18 21.203 1 97.31 239 VAL A C 1
ATOM 1831 O O . VAL A 1 239 ? 4.695 18.312 22.359 1 97.31 239 VAL A O 1
ATOM 1834 N N . PRO A 1 240 ? 3.58 17 20.891 1 97.19 240 PRO A N 1
ATOM 1835 C CA . PRO A 1 240 ? 3.24 16.078 21.984 1 97.19 240 PRO A CA 1
ATOM 1836 C C . PRO A 1 240 ? 4.426 15.227 22.422 1 97.19 240 PRO A C 1
ATOM 1838 O O . PRO A 1 240 ? 5.082 14.594 21.594 1 97.19 240 PRO A O 1
ATOM 1841 N N . GLN A 1 241 ? 4.645 15.234 23.719 1 97.5 241 GLN A N 1
ATOM 1842 C CA . GLN A 1 241 ? 5.688 14.344 24.234 1 97.5 241 GLN A CA 1
ATOM 1843 C C . GLN A 1 241 ? 5.371 12.891 23.906 1 97.5 241 GLN A C 1
ATOM 1845 O O . GLN A 1 241 ? 4.277 12.406 24.203 1 97.5 241 GLN A O 1
ATOM 1850 N N . GLY A 1 242 ? 6.27 12.203 23.344 1 95.88 242 GLY A N 1
ATOM 1851 C CA . GLY A 1 242 ? 6.027 10.836 22.906 1 95.88 242 GLY A CA 1
ATOM 1852 C C . GLY A 1 242 ? 5.438 10.742 21.516 1 95.88 242 GLY A C 1
ATOM 1853 O O . GLY A 1 242 ? 5.098 9.648 21.047 1 95.88 242 GLY A O 1
ATOM 1854 N N . GLY A 1 243 ? 5.246 11.875 20.859 1 95.94 243 GLY A N 1
ATOM 1855 C CA . GLY A 1 243 ? 4.777 11.898 19.484 1 95.94 243 GLY A CA 1
ATOM 1856 C C . GLY A 1 243 ? 3.268 11.961 19.375 1 95.94 243 GLY A C 1
ATOM 1857 O O . GLY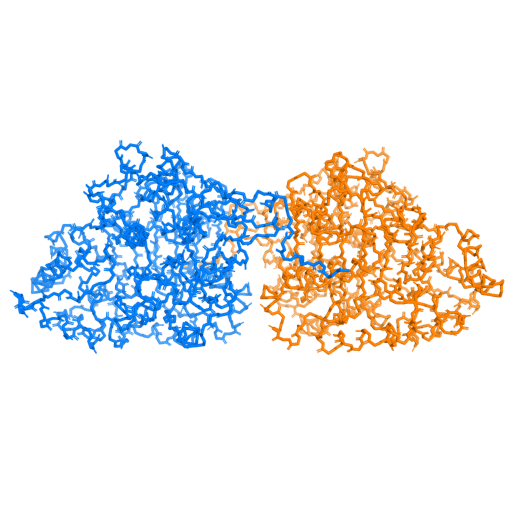 A 1 243 ? 2.566 12.055 20.375 1 95.94 243 GLY A O 1
ATOM 1858 N N . GLY A 1 244 ? 2.822 12 18.094 1 96.44 244 GLY A N 1
ATOM 1859 C CA . GLY A 1 244 ? 1.394 12.055 17.812 1 96.44 244 GLY A CA 1
ATOM 1860 C C . GLY A 1 244 ? 0.633 10.875 18.375 1 96.44 244 GLY A C 1
ATOM 1861 O O . GLY A 1 244 ? -0.519 11.008 18.797 1 96.44 244 GLY A O 1
ATOM 1862 N N . SER A 1 245 ? 1.268 9.703 18.469 1 96.44 245 SER A N 1
ATOM 1863 C CA . SER A 1 245 ? 0.614 8.508 19 1 96.44 245 SER A CA 1
ATOM 1864 C C . SER A 1 245 ? 0.369 8.633 20.5 1 96.44 245 SER A C 1
ATOM 1866 O O . SER A 1 245 ? -0.611 8.102 21.031 1 96.44 245 SER A O 1
ATOM 1868 N N . ALA A 1 246 ? 1.222 9.359 21.188 1 97.06 246 ALA A N 1
ATOM 1869 C CA . ALA A 1 246 ? 0.96 9.625 22.609 1 97.06 246 ALA A CA 1
ATOM 1870 C C . ALA A 1 246 ? -0.282 10.5 22.781 1 97.06 246 ALA A C 1
ATOM 1872 O O . ALA A 1 246 ? -1.064 10.297 23.703 1 97.06 246 ALA A O 1
ATOM 1873 N N . PHE A 1 247 ? -0.375 11.453 21.906 1 97.62 247 PHE A N 1
ATOM 1874 C CA . PHE A 1 247 ? -1.573 12.281 21.875 1 97.62 247 PHE A CA 1
ATOM 1875 C C . PHE A 1 247 ? -2.816 11.43 21.656 1 97.62 247 PHE A C 1
ATOM 1877 O O . PHE A 1 247 ? -3.773 11.5 22.422 1 97.62 247 PHE A O 1
ATOM 1884 N N . THR A 1 248 ? -2.863 10.578 20.641 1 97.94 248 THR A N 1
ATOM 1885 C CA . THR A 1 248 ? -4.051 9.789 20.344 1 97.94 248 THR A CA 1
ATOM 1886 C C . THR A 1 248 ? -4.293 8.734 21.422 1 97.94 248 THR A C 1
ATOM 1888 O O . THR A 1 248 ? -5.438 8.398 21.719 1 97.94 248 THR A O 1
ATOM 1891 N N . ALA A 1 249 ? -3.209 8.234 22 1 98.5 249 ALA A N 1
ATOM 1892 C CA . ALA A 1 249 ? -3.369 7.293 23.109 1 98.5 249 ALA A CA 1
ATOM 1893 C C . ALA A 1 249 ? -4.125 7.934 24.266 1 98.5 249 ALA A C 1
ATOM 1895 O O . ALA A 1 249 ? -4.953 7.281 24.906 1 98.5 249 ALA A O 1
ATOM 1896 N N . ALA A 1 250 ? -3.791 9.188 24.562 1 98.75 250 ALA A N 1
ATOM 1897 C CA . ALA A 1 250 ? -4.508 9.898 25.609 1 98.75 250 ALA A CA 1
ATOM 1898 C C . ALA A 1 250 ? -5.992 10.023 25.281 1 98.75 250 ALA A C 1
ATOM 1900 O O . ALA A 1 250 ? -6.848 9.836 26.156 1 98.75 250 ALA A O 1
ATOM 1901 N N . VAL A 1 251 ? -6.285 10.32 24.047 1 98.88 251 VAL A N 1
ATOM 1902 C CA . VAL A 1 251 ? -7.672 10.445 23.609 1 98.88 251 VAL A CA 1
ATOM 1903 C C . VAL A 1 251 ? -8.375 9.102 23.734 1 98.88 251 VAL A C 1
ATOM 1905 O O . VAL A 1 251 ? -9.516 9.023 24.188 1 98.88 251 VAL A O 1
ATOM 1908 N N . ILE A 1 252 ? -7.699 8.039 23.297 1 98.94 252 ILE A N 1
ATOM 1909 C CA . ILE A 1 252 ? -8.266 6.695 23.312 1 98.94 252 ILE A CA 1
ATOM 1910 C C . ILE A 1 252 ? -8.523 6.266 24.766 1 98.94 252 ILE A C 1
ATOM 1912 O O . ILE A 1 252 ? -9.562 5.676 25.062 1 98.94 252 ILE A O 1
ATOM 1916 N N . ARG A 1 253 ? -7.609 6.574 25.703 1 98.88 253 ARG A N 1
ATOM 1917 C CA . ARG A 1 253 ? -7.848 6.285 27.125 1 98.88 253 ARG A CA 1
ATOM 1918 C C . ARG A 1 253 ? -9.109 6.98 27.609 1 98.88 253 ARG A C 1
ATOM 1920 O O . ARG A 1 253 ? -9.883 6.406 28.391 1 98.88 253 ARG A O 1
ATOM 1927 N N . ALA A 1 254 ? -9.297 8.242 27.172 1 98.81 254 ALA A N 1
ATOM 1928 C CA . ALA A 1 254 ? -10.508 8.969 27.547 1 98.81 254 ALA A CA 1
ATOM 1929 C C . ALA A 1 254 ? -11.75 8.266 27 1 98.81 254 ALA A C 1
ATOM 1931 O O . ALA A 1 254 ? -12.75 8.133 27.703 1 98.81 254 ALA A O 1
ATOM 1932 N N . ILE A 1 255 ? -11.719 7.848 25.719 1 98.88 255 ILE A N 1
ATOM 1933 C CA . ILE A 1 255 ? -12.828 7.145 25.078 1 98.88 255 ILE A CA 1
ATOM 1934 C C . ILE A 1 255 ? -13.164 5.887 25.891 1 98.88 255 ILE A C 1
ATOM 1936 O O . ILE A 1 255 ? -14.32 5.664 26.25 1 98.88 255 ILE A O 1
ATOM 1940 N N . GLU A 1 256 ? -12.125 5.121 26.219 1 98.81 256 GLU A N 1
ATOM 1941 C CA . GLU A 1 256 ? -12.312 3.842 26.891 1 98.81 256 GLU A CA 1
ATOM 1942 C C . GLU A 1 256 ? -12.789 4.043 28.328 1 98.81 256 GLU A C 1
ATOM 1944 O O . GLU A 1 256 ? -13.617 3.277 28.828 1 98.81 256 GLU A O 1
ATOM 1949 N N . ALA A 1 257 ? -12.258 5.051 29 1 98.62 257 ALA A N 1
ATOM 1950 C CA . ALA A 1 257 ? -12.664 5.355 30.359 1 98.62 257 ALA A CA 1
ATOM 1951 C C . ALA A 1 257 ? -14.156 5.688 30.438 1 98.62 257 ALA A C 1
ATOM 1953 O O . ALA A 1 257 ? -14.797 5.48 31.469 1 98.62 257 ALA A O 1
ATOM 1954 N N . HIS A 1 258 ? -14.711 6.16 29.406 1 98.44 258 HIS A N 1
ATOM 1955 C CA . HIS A 1 258 ? -16.125 6.531 29.375 1 98.44 258 HIS A CA 1
ATOM 1956 C C . HIS A 1 258 ? -16.953 5.477 28.656 1 98.44 258 HIS A C 1
ATOM 1958 O O . HIS A 1 258 ? -18.047 5.77 28.172 1 98.44 258 HIS A O 1
ATOM 1964 N N . GLY A 1 259 ? -16.375 4.301 28.422 1 97.81 259 GLY A N 1
ATOM 1965 C CA . GLY A 1 259 ? -17.141 3.15 27.984 1 97.81 259 GLY A CA 1
ATOM 1966 C C . GLY A 1 259 ? -17.094 2.953 26.469 1 97.81 259 GLY A C 1
ATOM 1967 O O . GLY A 1 259 ? -17.766 2.072 25.938 1 97.81 259 GLY A O 1
ATOM 1968 N N . GLY A 1 260 ? -16.312 3.789 25.75 1 98.44 260 GLY A N 1
ATOM 1969 C CA . GLY A 1 260 ? -16.156 3.619 24.312 1 98.44 260 GLY A CA 1
ATOM 1970 C C . GLY A 1 260 ? -15.133 2.559 23.953 1 98.44 260 GLY A C 1
ATOM 1971 O O . GLY A 1 260 ? -14.469 2.004 24.828 1 98.44 260 GLY A O 1
ATOM 1972 N N . GLU A 1 261 ? -15.078 2.25 22.703 1 98.38 261 GLU A N 1
ATOM 1973 C CA . GLU A 1 261 ? -14.195 1.218 22.172 1 98.38 261 GLU A CA 1
ATOM 1974 C C . GLU A 1 261 ? -13.547 1.659 20.859 1 98.38 261 GLU A C 1
ATOM 1976 O O . GLU A 1 261 ? -14.172 2.35 20.062 1 98.38 261 GLU A O 1
ATOM 1981 N N . VAL A 1 262 ? -12.281 1.338 20.672 1 98.75 262 VAL A N 1
ATOM 1982 C CA . VAL A 1 262 ? -11.578 1.525 19.406 1 98.75 262 VAL A CA 1
ATOM 1983 C C . VAL A 1 262 ? -11.18 0.17 18.844 1 98.75 262 VAL A C 1
ATOM 1985 O O . VAL A 1 262 ? -10.508 -0.622 19.5 1 98.75 262 VAL A O 1
ATOM 1988 N N . ARG A 1 263 ? -11.602 -0.11 17.641 1 97.56 263 ARG A N 1
ATOM 1989 C CA . ARG A 1 263 ? -11.289 -1.363 16.969 1 97.56 263 ARG A CA 1
ATOM 1990 C C . ARG A 1 263 ? -10.438 -1.114 15.727 1 97.56 263 ARG A C 1
ATOM 1992 O O . ARG A 1 263 ? -10.898 -0.484 14.766 1 97.56 263 ARG A O 1
ATOM 1999 N N . LEU A 1 264 ? -9.258 -1.638 15.742 1 97.44 264 LEU A N 1
ATOM 2000 C CA . LEU A 1 264 ? -8.344 -1.518 14.609 1 97.44 264 LEU A CA 1
ATOM 2001 C C . LEU A 1 264 ? -8.602 -2.617 13.586 1 97.44 264 LEU A C 1
ATOM 2003 O O . LEU A 1 264 ? -9.484 -3.457 13.781 1 97.44 264 LEU A O 1
ATOM 2007 N N . ASN A 1 265 ? -7.914 -2.555 12.391 1 94.75 265 ASN A N 1
ATOM 2008 C CA . ASN A 1 265 ? -7.98 -3.553 11.328 1 94.75 265 ASN A CA 1
ATOM 2009 C C . ASN A 1 265 ? -9.422 -3.824 10.898 1 94.75 265 ASN A C 1
ATOM 2011 O O . ASN A 1 265 ? -9.789 -4.969 10.633 1 94.75 265 ASN A O 1
ATOM 2015 N N . THR A 1 266 ? -10.266 -2.85 10.922 1 96.31 266 THR A N 1
ATOM 2016 C CA . THR A 1 266 ? -11.672 -2.955 10.555 1 96.31 266 THR A CA 1
ATOM 2017 C C . THR A 1 266 ? -12.062 -1.839 9.594 1 96.31 266 THR A C 1
ATOM 2019 O O . THR A 1 266 ? -12.461 -0.751 10.016 1 96.31 266 THR A O 1
ATOM 2022 N N . GLU A 1 267 ? -12.039 -2.162 8.367 1 96.81 267 GLU A N 1
ATOM 2023 C CA . GLU A 1 267 ? -12.336 -1.175 7.332 1 96.81 267 GLU A CA 1
ATOM 2024 C C . GLU A 1 267 ? -13.836 -1.07 7.086 1 96.81 267 GLU A C 1
ATOM 2026 O O . GLU A 1 267 ? -14.508 -2.082 6.867 1 96.81 267 GLU A O 1
ATOM 2031 N N . VAL A 1 268 ? -14.375 0.1 7.207 1 98.25 268 VAL A N 1
ATOM 2032 C CA . VAL A 1 268 ? -15.742 0.369 6.789 1 98.25 268 VAL A CA 1
ATOM 2033 C C . VAL A 1 268 ? -15.781 0.627 5.285 1 98.25 268 VAL A C 1
ATOM 2035 O O . VAL A 1 268 ? -15.062 1.486 4.777 1 98.25 268 VAL A O 1
ATOM 2038 N N . ILE A 1 269 ? -16.672 -0.1 4.594 1 97.75 269 ILE A N 1
ATOM 2039 C CA . ILE A 1 269 ? -16.656 0.021 3.139 1 97.75 269 ILE A CA 1
ATOM 2040 C C . ILE A 1 269 ? -17.938 0.713 2.664 1 97.75 269 ILE A C 1
ATOM 2042 O O . ILE A 1 269 ? -18.016 1.19 1.529 1 97.75 269 ILE A O 1
ATOM 2046 N N . LYS A 1 270 ? -19.031 0.764 3.566 1 98.06 270 LYS A N 1
ATOM 2047 C CA . LYS A 1 270 ? -20.281 1.449 3.262 1 98.06 270 LYS A CA 1
ATOM 2048 C C . LYS A 1 270 ? -20.953 1.951 4.535 1 98.06 270 LYS A C 1
ATOM 2050 O O . LYS A 1 270 ? -20.797 1.358 5.602 1 98.06 270 LYS A O 1
ATOM 2055 N N . ILE A 1 271 ? -21.641 3.033 4.355 1 98.62 271 ILE A N 1
ATOM 2056 C CA . ILE A 1 271 ? -22.641 3.42 5.355 1 98.62 271 ILE A CA 1
ATOM 2057 C C . ILE A 1 271 ? -23.969 2.73 5.055 1 98.62 271 ILE A C 1
ATOM 2059 O O . ILE A 1 271 ? -24.438 2.752 3.916 1 98.62 271 ILE A O 1
ATOM 2063 N N . VAL A 1 272 ? -24.516 2.076 6.039 1 97.25 272 VAL A N 1
ATOM 2064 C CA . VAL A 1 272 ? -25.797 1.41 5.859 1 97.25 272 VAL A CA 1
ATOM 2065 C C . VAL A 1 272 ? -26.922 2.387 6.16 1 97.25 272 VAL A C 1
ATOM 2067 O O . VAL A 1 272 ? -26.984 2.959 7.254 1 97.25 272 VAL A O 1
ATOM 2070 N N . THR A 1 273 ? -27.812 2.609 5.215 1 97.5 273 THR A N 1
ATOM 2071 C CA . THR A 1 273 ? -28.922 3.543 5.379 1 97.5 273 THR A CA 1
ATOM 2072 C C . THR A 1 273 ? -30.25 2.836 5.18 1 97.5 273 THR A C 1
ATOM 2074 O O . THR A 1 273 ? -30.359 1.902 4.383 1 97.5 273 THR A O 1
ATOM 2077 N N . GLU A 1 274 ? -31.234 3.16 5.938 1 95.56 274 GLU A N 1
ATOM 2078 C CA . GLU A 1 274 ? -32.625 2.723 5.805 1 95.56 274 GLU A CA 1
ATOM 2079 C C . GLU A 1 274 ? -33.594 3.883 6.02 1 95.56 274 GLU A C 1
ATOM 2081 O O . GLU A 1 274 ? -33.5 4.594 7.02 1 95.56 274 GLU A O 1
ATOM 2086 N N . ASN A 1 275 ? -34.5 4.062 5.074 1 95.75 275 ASN A N 1
ATOM 2087 C CA . ASN A 1 275 ? -35.531 5.102 5.16 1 95.75 275 ASN A CA 1
ATOM 2088 C C . ASN A 1 275 ? -34.906 6.469 5.441 1 95.75 275 ASN A C 1
ATOM 2090 O O . ASN A 1 275 ? -35.375 7.188 6.332 1 95.75 275 ASN A O 1
ATOM 2094 N N . GLY A 1 276 ? -33.812 6.695 4.84 1 96.56 276 GLY A N 1
ATOM 2095 C CA . GLY A 1 276 ? -33.188 8.008 4.926 1 96.56 276 GLY A CA 1
ATOM 2096 C C . GLY A 1 276 ? -32.406 8.211 6.215 1 96.56 276 GLY A C 1
ATOM 2097 O O . GLY A 1 276 ? -32.062 9.344 6.562 1 96.56 276 GLY A O 1
ATOM 2098 N N . ARG A 1 277 ? -32.156 7.18 6.91 1 97.88 277 ARG A N 1
ATOM 2099 C CA . ARG A 1 277 ? -31.422 7.262 8.164 1 97.88 277 ARG A CA 1
ATOM 2100 C C . ARG A 1 277 ? -30.219 6.328 8.141 1 97.88 277 ARG A C 1
ATOM 2102 O O . ARG A 1 277 ? -30.312 5.195 7.656 1 97.88 277 ARG A O 1
ATOM 2109 N N . ALA A 1 278 ? -29.094 6.801 8.711 1 98.44 278 ALA A N 1
ATOM 2110 C CA . ALA A 1 278 ? -27.953 5.922 8.922 1 98.44 278 ALA A CA 1
ATOM 2111 C C . ALA A 1 278 ? -28.203 4.945 10.062 1 98.44 278 ALA A C 1
ATOM 2113 O O . ALA A 1 278 ? -28.453 5.363 11.195 1 98.44 278 ALA A O 1
ATOM 2114 N N . ILE A 1 279 ? -28.141 3.678 9.781 1 96.88 279 ILE A N 1
ATOM 2115 C CA . ILE A 1 279 ? -28.5 2.713 10.812 1 96.88 279 ILE A CA 1
ATOM 2116 C C . ILE A 1 279 ? -27.312 1.809 11.109 1 96.88 279 ILE A C 1
ATOM 2118 O O . ILE A 1 279 ? -27.422 0.869 11.906 1 96.88 279 ILE A O 1
ATOM 2122 N N . GLY A 1 280 ? -26.188 2.043 10.484 1 97.25 280 GLY A N 1
ATOM 2123 C CA . GLY A 1 280 ? -25 1.25 10.742 1 97.25 280 GLY A CA 1
ATOM 2124 C C . GLY A 1 280 ? -23.938 1.399 9.672 1 97.25 280 GLY A C 1
ATOM 2125 O O . GLY A 1 280 ? -23.953 2.365 8.906 1 97.25 280 GLY A O 1
ATOM 2126 N N . VAL A 1 281 ? -22.938 0.526 9.727 1 98.06 281 VAL A N 1
ATOM 2127 C CA . VAL A 1 281 ? -21.859 0.482 8.75 1 98.06 281 VAL A CA 1
ATOM 2128 C C . VAL A 1 281 ? -21.641 -0.954 8.273 1 98.06 281 VAL A C 1
ATOM 2130 O O . VAL A 1 281 ? -22.047 -1.903 8.961 1 98.06 281 VAL A O 1
ATOM 2133 N N . ARG A 1 282 ? -21.109 -1.017 7.066 1 97.38 282 ARG A N 1
ATOM 2134 C CA . ARG A 1 282 ? -20.75 -2.312 6.496 1 97.38 282 ARG A CA 1
ATOM 2135 C C . ARG A 1 282 ? -19.234 -2.477 6.402 1 97.38 282 ARG A C 1
ATOM 2137 O O . ARG A 1 282 ? -18.531 -1.561 5.973 1 97.38 282 ARG A O 1
ATOM 2144 N N . THR A 1 283 ? -18.75 -3.584 6.934 1 97.06 283 THR A N 1
ATOM 2145 C CA . THR A 1 283 ? -17.375 -4.02 6.73 1 97.06 283 THR A CA 1
ATOM 2146 C C . THR A 1 283 ? -17.328 -5.312 5.918 1 97.06 283 THR A C 1
ATOM 2148 O O . THR A 1 283 ? -18.375 -5.867 5.566 1 97.06 283 THR A O 1
ATOM 2151 N N . ARG A 1 284 ? -16.141 -5.812 5.613 1 97.12 284 ARG A N 1
ATOM 2152 C CA . ARG A 1 284 ? -16.016 -7.074 4.891 1 97.12 284 ARG A CA 1
ATOM 2153 C C . ARG A 1 284 ? -16.219 -8.266 5.82 1 97.12 284 ARG A C 1
ATOM 2155 O O . ARG A 1 284 ? -16.172 -9.414 5.387 1 97.12 284 ARG A O 1
ATOM 2162 N N . ALA A 1 285 ? -16.453 -7.992 7.082 1 95.81 285 ALA A N 1
ATOM 2163 C CA . ALA A 1 285 ? -16.781 -9.023 8.062 1 95.81 285 ALA A CA 1
ATOM 2164 C C . ALA A 1 285 ? -18.234 -8.922 8.516 1 95.81 285 ALA A C 1
ATOM 2166 O O . ALA A 1 285 ? -18.656 -9.641 9.43 1 95.81 285 ALA A O 1
ATOM 2167 N N . GLY A 1 286 ? -18.969 -7.973 7.863 1 95.62 286 GLY A N 1
ATOM 2168 C CA . GLY A 1 286 ? -20.391 -7.859 8.18 1 95.62 286 GLY A CA 1
ATOM 2169 C C . GLY A 1 286 ? -20.812 -6.445 8.531 1 95.62 286 GLY A C 1
ATOM 2170 O O . GLY A 1 286 ? -20 -5.516 8.469 1 95.62 286 GLY A O 1
ATOM 2171 N N . GLU A 1 287 ? -22.047 -6.312 8.852 1 95.69 287 GLU A N 1
ATOM 2172 C CA . GLU A 1 287 ? -22.641 -5.027 9.195 1 95.69 287 GLU A CA 1
ATOM 2173 C C . GLU A 1 287 ? -22.672 -4.816 10.711 1 95.69 287 GLU A C 1
ATOM 2175 O O . GLU A 1 287 ? -22.875 -5.77 11.469 1 95.69 287 GLU A O 1
ATOM 2180 N N . ILE A 1 288 ? -22.391 -3.686 11.156 1 96.44 288 ILE A N 1
ATOM 2181 C CA . ILE A 1 288 ? -22.547 -3.264 12.539 1 96.44 288 ILE A CA 1
ATOM 2182 C C . ILE A 1 288 ? -23.625 -2.18 12.633 1 96.44 288 ILE A C 1
ATOM 2184 O O . ILE A 1 288 ? -23.484 -1.112 12.023 1 96.44 288 ILE A O 1
ATOM 2188 N N . ARG A 1 289 ? -24.656 -2.451 13.336 1 96.31 289 ARG A N 1
ATOM 2189 C CA . ARG A 1 289 ? -25.766 -1.512 13.453 1 96.31 289 ARG A CA 1
ATOM 2190 C C . ARG A 1 289 ? -25.516 -0.505 14.57 1 96.31 289 ARG A C 1
ATOM 2192 O O . ARG A 1 289 ? -24.734 -0.776 15.492 1 96.31 289 ARG A O 1
ATOM 2199 N N . VAL A 1 290 ? -26.141 0.607 14.508 1 97.19 290 VAL A N 1
ATOM 2200 C CA . VAL A 1 290 ? -25.953 1.681 15.477 1 97.19 290 VAL A CA 1
ATOM 2201 C C . VAL A 1 290 ? -27.297 2.25 15.898 1 97.19 290 VAL A C 1
ATOM 2203 O O . VAL A 1 290 ? -28.266 2.225 15.125 1 97.19 290 VAL A O 1
ATOM 2206 N N . ARG A 1 291 ? -27.453 2.742 17.094 1 97.31 291 ARG A N 1
ATOM 2207 C CA . ARG A 1 291 ? -28.734 3.197 17.641 1 97.31 291 ARG A CA 1
ATOM 2208 C C . ARG A 1 291 ? -29.031 4.625 17.203 1 97.31 291 ARG A C 1
ATOM 2210 O O . ARG A 1 291 ? -30.188 4.961 16.906 1 97.31 291 ARG A O 1
ATOM 2217 N N . LYS A 1 292 ? -28 5.441 17.141 1 98.06 292 LYS A N 1
ATOM 2218 C CA . LYS A 1 292 ? -28.312 6.863 17.047 1 98.06 292 LYS A CA 1
ATOM 2219 C C . LYS A 1 292 ? -27.672 7.492 15.812 1 98.06 292 LYS A C 1
ATOM 2221 O O . LYS A 1 292 ? -28.344 8.148 15.023 1 98.06 292 LYS A O 1
ATOM 2226 N N . ALA A 1 293 ? -26.328 7.32 15.648 1 98.69 293 ALA A N 1
ATOM 2227 C CA . ALA A 1 293 ? -25.688 8.094 14.594 1 98.69 293 ALA A CA 1
ATOM 2228 C C . ALA A 1 293 ? -24.375 7.449 14.156 1 98.69 293 ALA A C 1
ATOM 2230 O O . ALA A 1 293 ? -23.812 6.625 14.883 1 98.69 293 ALA A O 1
ATOM 2231 N N . VAL A 1 294 ? -23.922 7.793 12.938 1 98.94 294 VAL A N 1
ATOM 2232 C CA . VAL A 1 294 ? -22.609 7.488 12.398 1 98.94 294 VAL A CA 1
ATOM 2233 C C . VAL A 1 294 ? -21.844 8.789 12.141 1 98.94 294 VAL A C 1
ATOM 2235 O O . VAL A 1 294 ? -22.359 9.703 11.5 1 98.94 294 VAL A O 1
ATOM 2238 N N . VAL A 1 295 ? -20.656 8.945 12.703 1 98.94 295 VAL A N 1
ATOM 2239 C CA . VAL A 1 295 ? -19.734 10.023 12.391 1 98.94 295 VAL A CA 1
ATOM 2240 C C . VAL A 1 295 ? -18.594 9.492 11.531 1 98.94 295 VAL A C 1
ATOM 2242 O O . VAL A 1 295 ? -17.734 8.75 12.008 1 98.94 295 VAL A O 1
ATOM 2245 N N . ALA A 1 296 ? -18.547 9.953 10.281 1 98.88 296 ALA A N 1
ATOM 2246 C CA . ALA A 1 296 ? -17.656 9.273 9.352 1 98.88 296 ALA A CA 1
ATOM 2247 C C . ALA A 1 296 ? -16.625 10.234 8.766 1 98.88 296 ALA A C 1
ATOM 2249 O O . ALA A 1 296 ? -16.984 11.328 8.305 1 98.88 296 ALA A O 1
ATOM 2250 N N . GLN A 1 297 ? -15.367 9.867 8.867 1 98.62 297 GLN A N 1
ATOM 2251 C CA . GLN A 1 297 ? -14.32 10.625 8.18 1 98.62 297 GLN A CA 1
ATOM 2252 C C . GLN A 1 297 ? -14.227 10.227 6.711 1 98.62 297 GLN A C 1
ATOM 2254 O O . GLN A 1 297 ? -13.25 9.586 6.297 1 98.62 297 GLN A O 1
ATOM 2259 N N . ILE A 1 298 ? -15.164 10.711 5.906 1 98.62 298 ILE A N 1
ATOM 2260 C CA . ILE A 1 298 ? -15.266 10.422 4.477 1 98.62 298 ILE A CA 1
ATOM 2261 C C . ILE A 1 298 ? -15.008 11.695 3.676 1 98.62 298 ILE A C 1
ATOM 2263 O O . ILE A 1 298 ? -15.766 12.656 3.771 1 98.62 298 ILE A O 1
ATOM 2267 N N . HIS A 1 299 ? -13.977 11.633 2.926 1 98.75 299 HIS A N 1
ATOM 2268 C CA . HIS A 1 299 ? -13.664 12.75 2.049 1 98.75 299 HIS A CA 1
ATOM 2269 C C . HIS A 1 299 ? -14.805 13.031 1.076 1 98.75 299 HIS A C 1
ATOM 2271 O O . HIS A 1 299 ? -15.406 12.094 0.54 1 98.75 299 HIS A O 1
ATOM 2277 N N . PRO A 1 300 ? -15.086 14.297 0.792 1 98.62 300 PRO A N 1
ATOM 2278 C CA . PRO A 1 300 ? -16.203 14.609 -0.106 1 98.62 300 PRO A CA 1
ATOM 2279 C C . PRO A 1 300 ? -16.031 13.992 -1.491 1 98.62 300 PRO A C 1
ATOM 2281 O O . PRO A 1 300 ? -17.016 13.594 -2.117 1 98.62 300 PRO A O 1
ATOM 2284 N N . HIS A 1 301 ? -14.844 13.828 -1.992 1 98.25 301 HIS A N 1
ATOM 2285 C CA . HIS A 1 301 ? -14.586 13.312 -3.33 1 98.25 301 HIS A CA 1
ATOM 2286 C C . HIS A 1 301 ? -15.062 11.867 -3.463 1 98.25 301 HIS A C 1
ATOM 2288 O O . HIS A 1 301 ? -15.305 11.391 -4.574 1 98.25 301 HIS A O 1
ATOM 2294 N N . ILE A 1 302 ? -15.172 11.172 -2.355 1 97.44 302 ILE A N 1
ATOM 2295 C CA . ILE A 1 302 ? -15.523 9.758 -2.459 1 97.44 302 ILE A CA 1
ATOM 2296 C C . ILE A 1 302 ? -16.766 9.477 -1.615 1 97.44 302 ILE A C 1
ATOM 2298 O O . ILE A 1 302 ? -17 8.328 -1.22 1 97.44 302 ILE A O 1
ATOM 2302 N N . LEU A 1 303 ? -17.516 10.508 -1.237 1 98.38 303 LEU A N 1
ATOM 2303 C CA . LEU A 1 303 ? -18.703 10.375 -0.41 1 98.38 303 LEU A CA 1
ATOM 2304 C C . LEU A 1 303 ? -19.719 9.422 -1.052 1 98.38 303 LEU A C 1
ATOM 2306 O O . LEU A 1 303 ? -20.25 8.539 -0.381 1 98.38 303 LEU A O 1
ATOM 2310 N N . ASP A 1 304 ? -19.938 9.57 -2.326 1 96.88 304 ASP A N 1
ATOM 2311 C CA . ASP A 1 304 ? -20.953 8.773 -3.018 1 96.88 304 ASP A CA 1
ATOM 2312 C C . ASP A 1 304 ? -20.484 7.324 -3.186 1 96.88 304 ASP A C 1
ATOM 2314 O O . ASP A 1 304 ? -21.281 6.449 -3.525 1 96.88 304 ASP A O 1
ATOM 2318 N N . ARG A 1 305 ? -19.219 7.086 -3 1 95.88 305 ARG A N 1
ATOM 2319 C CA . ARG A 1 305 ? -18.719 5.715 -3.016 1 95.88 305 ARG A CA 1
ATOM 2320 C C . ARG A 1 305 ? -19.156 4.961 -1.76 1 95.88 305 ARG A C 1
ATOM 2322 O O . ARG A 1 305 ? -19.422 3.762 -1.813 1 95.88 305 ARG A O 1
ATOM 2329 N N . LEU A 1 306 ? -19.219 5.668 -0.62 1 97.81 306 LEU A N 1
ATOM 2330 C CA . LEU A 1 306 ? -19.469 5.02 0.662 1 97.81 306 LEU A CA 1
ATOM 2331 C C . LEU A 1 306 ? -20.938 5.184 1.075 1 97.81 306 LEU A C 1
ATOM 2333 O O . LEU A 1 306 ? -21.406 4.484 1.972 1 97.81 306 LEU A O 1
ATOM 2337 N N . VAL A 1 307 ? -21.594 6.113 0.488 1 98.12 307 VAL A N 1
ATOM 2338 C CA . VAL A 1 307 ? -22.984 6.367 0.815 1 98.12 307 VAL A CA 1
ATOM 2339 C C . VAL A 1 307 ? -23.844 6.297 -0.452 1 98.12 307 VAL A C 1
ATOM 2341 O O . VAL A 1 307 ? -23.75 7.172 -1.315 1 98.12 307 VAL A O 1
ATOM 2344 N N . ASP A 1 308 ? -24.688 5.348 -0.546 1 96.19 308 ASP A N 1
ATOM 2345 C CA . ASP A 1 308 ? -25.5 5.137 -1.742 1 96.19 308 ASP A CA 1
ATOM 2346 C C . ASP A 1 308 ? -26.719 6.051 -1.747 1 96.19 308 ASP A C 1
ATOM 2348 O O . ASP A 1 308 ? -27.234 6.406 -0.688 1 96.19 308 ASP A O 1
ATOM 2352 N N . GLY A 1 309 ? -27.125 6.422 -2.936 1 95.94 309 GLY A N 1
ATOM 2353 C CA . GLY A 1 309 ? -28.453 7.012 -3.133 1 95.94 309 GLY A CA 1
ATOM 2354 C C . GLY A 1 309 ? -28.5 8.484 -2.783 1 95.94 309 GLY A C 1
ATOM 2355 O O . GLY A 1 309 ? -29.578 9.055 -2.639 1 95.94 309 GLY A O 1
ATOM 2356 N N . LEU A 1 310 ? -27.328 9.117 -2.594 1 97.75 310 LEU A N 1
ATOM 2357 C CA . LEU A 1 310 ? -27.328 10.539 -2.283 1 97.75 310 LEU A CA 1
ATOM 2358 C C . LEU A 1 310 ? -27.781 11.367 -3.482 1 97.75 310 LEU A C 1
ATOM 2360 O O . LEU A 1 310 ? -27.516 11 -4.629 1 97.75 310 LEU A O 1
ATOM 2364 N N . ASP A 1 311 ? -28.438 12.438 -3.26 1 97.75 311 ASP A N 1
ATOM 2365 C CA . ASP A 1 311 ? -28.875 13.383 -4.293 1 97.75 311 ASP A CA 1
ATOM 2366 C C . ASP A 1 311 ? -27.672 13.953 -5.043 1 97.75 311 ASP A C 1
ATOM 2368 O O . ASP A 1 311 ? -26.703 14.414 -4.43 1 97.75 311 ASP A O 1
ATOM 2372 N N . PRO A 1 312 ? -27.75 13.938 -6.371 1 97.56 312 PRO A N 1
ATOM 2373 C CA . PRO A 1 312 ? -26.672 14.539 -7.164 1 97.56 312 PRO A CA 1
ATOM 2374 C C . PRO A 1 312 ? -26.391 15.992 -6.781 1 97.56 312 PRO A C 1
ATOM 2376 O O . PRO A 1 312 ? -25.266 16.469 -6.93 1 97.56 312 PRO A O 1
ATOM 2379 N N . GLU A 1 313 ? -27.359 16.672 -6.242 1 97.81 313 GLU A N 1
ATOM 2380 C CA . GLU A 1 313 ? -27.188 18.047 -5.801 1 97.81 313 GLU A CA 1
ATOM 2381 C C . GLU A 1 313 ? -26.203 18.125 -4.637 1 97.81 313 GLU A C 1
ATOM 2383 O O . GLU A 1 313 ? -25.609 19.188 -4.387 1 97.81 313 GLU A O 1
ATOM 2388 N N . VAL A 1 314 ? -26.062 17.016 -3.941 1 98.19 314 VAL A N 1
ATOM 2389 C CA . VAL A 1 314 ? -25.109 16.938 -2.842 1 98.19 314 VAL A CA 1
ATOM 2390 C C . VAL A 1 314 ? -23.766 16.438 -3.359 1 98.19 314 VAL A C 1
ATOM 2392 O O . VAL A 1 314 ? -22.719 17.031 -3.076 1 98.19 314 VAL A O 1
ATOM 2395 N N . THR A 1 315 ? -23.75 15.352 -4.238 1 98.06 315 THR A N 1
ATOM 2396 C CA . THR A 1 315 ? -22.516 14.641 -4.574 1 98.06 315 THR A CA 1
ATOM 2397 C C . THR A 1 315 ? -21.719 15.398 -5.633 1 98.06 315 THR A C 1
ATOM 2399 O O . THR A 1 315 ? -20.484 15.367 -5.629 1 98.06 315 THR A O 1
ATOM 2402 N N . ILE A 1 316 ? -22.375 16.062 -6.582 1 98.25 316 ILE A N 1
ATOM 2403 C CA . ILE A 1 316 ? -21.688 16.75 -7.672 1 98.25 316 ILE A CA 1
ATOM 2404 C C . ILE A 1 316 ? -20.828 17.891 -7.113 1 98.25 316 ILE A C 1
ATOM 2406 O O . ILE A 1 316 ? -19.625 17.953 -7.363 1 98.25 316 ILE A O 1
ATOM 2410 N N . PRO A 1 317 ? -21.438 18.781 -6.207 1 98.38 317 PRO A N 1
ATOM 2411 C CA . PRO A 1 317 ? -20.578 19.797 -5.609 1 98.3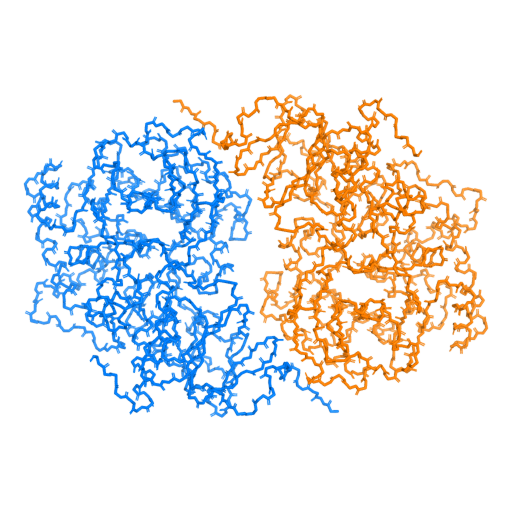8 317 PRO A CA 1
ATOM 2412 C C . PRO A 1 317 ? -19.5 19.203 -4.707 1 98.38 317 PRO A C 1
ATOM 2414 O O . PRO A 1 317 ? -18.375 19.719 -4.648 1 98.38 317 PRO A O 1
ATOM 2417 N N . ALA A 1 318 ? -19.797 18.172 -3.982 1 98.5 318 ALA A N 1
ATOM 2418 C CA . ALA A 1 318 ? -18.812 17.516 -3.115 1 98.5 318 ALA A CA 1
ATOM 2419 C C . ALA A 1 318 ? -17.594 17.062 -3.91 1 98.5 318 ALA A C 1
ATOM 2421 O O . ALA A 1 318 ? -16.453 17.328 -3.518 1 98.5 318 ALA A O 1
ATOM 2422 N N . LYS A 1 319 ? -17.797 16.484 -5.059 1 97.69 319 LYS A N 1
ATOM 2423 C CA . LYS A 1 319 ? -16.719 16 -5.922 1 97.69 319 LYS A CA 1
ATOM 2424 C C . LYS A 1 319 ? -15.953 17.156 -6.543 1 97.69 319 LYS A C 1
ATOM 2426 O O . LYS A 1 319 ? -14.797 17 -6.941 1 97.69 319 LYS A O 1
ATOM 2431 N N . GLY A 1 320 ? -16.609 18.281 -6.566 1 97.88 320 GLY A N 1
ATOM 2432 C CA . GLY A 1 320 ? -16.031 19.453 -7.207 1 97.88 320 GLY A CA 1
ATOM 2433 C C . GLY A 1 320 ? -15.258 20.328 -6.25 1 97.88 320 GLY A C 1
ATOM 2434 O O . GLY A 1 320 ? -14.68 21.344 -6.656 1 97.88 320 GLY A O 1
ATOM 2435 N N . THR A 1 321 ? -15.211 19.953 -4.973 1 98.19 321 THR A N 1
ATOM 2436 C CA . THR A 1 321 ? -14.453 20.75 -4.02 1 98.19 321 THR A CA 1
ATOM 2437 C C . THR A 1 321 ? -12.969 20.766 -4.371 1 98.19 321 THR A C 1
ATOM 2439 O O . THR A 1 321 ? -12.445 19.766 -4.883 1 98.19 321 THR A O 1
ATOM 2442 N N . ARG A 1 322 ? -12.312 21.906 -4.043 1 97.12 322 ARG A N 1
ATOM 2443 C CA . ARG A 1 322 ? -10.93 22.094 -4.453 1 97.12 322 ARG A CA 1
ATOM 2444 C C . ARG A 1 322 ? -9.969 21.531 -3.41 1 97.12 322 ARG A C 1
ATOM 2446 O O . ARG A 1 322 ? -10.172 21.703 -2.207 1 97.12 322 ARG A O 1
ATOM 2453 N N . LEU A 1 323 ? -8.977 20.891 -3.928 1 97.56 323 LEU A N 1
ATOM 2454 C CA . LEU A 1 323 ? -7.855 20.469 -3.1 1 97.56 323 LEU A CA 1
ATOM 2455 C C . LEU A 1 323 ? -6.836 21.594 -2.951 1 97.56 323 LEU A C 1
ATOM 2457 O O . LEU A 1 323 ? -6.91 22.609 -3.656 1 97.56 323 LEU A O 1
ATOM 2461 N N . SER A 1 324 ? -5.941 21.422 -1.966 1 97.12 324 SER A N 1
ATOM 2462 C CA . SER A 1 324 ? -4.824 22.359 -1.847 1 97.12 324 SER A CA 1
ATOM 2463 C C . SER A 1 324 ? -3.986 22.375 -3.121 1 97.12 324 SER A C 1
ATOM 2465 O O . SER A 1 324 ? -3.938 21.391 -3.857 1 97.12 324 SER A O 1
ATOM 2467 N N . GLU A 1 325 ? -3.363 23.531 -3.348 1 97 325 GLU A N 1
ATOM 2468 C CA . GLU A 1 325 ? -2.549 23.688 -4.551 1 97 325 GLU A CA 1
ATOM 2469 C C . GLU A 1 325 ? -1.332 22.766 -4.512 1 97 325 GLU A C 1
ATOM 2471 O O . GLU A 1 325 ? -0.898 22.25 -5.547 1 97 325 GLU A O 1
ATOM 2476 N N . TYR A 1 326 ? -0.84 22.625 -3.34 1 97.06 326 TYR A N 1
ATOM 2477 C CA . TYR A 1 326 ? 0.368 21.828 -3.17 1 97.06 326 TYR A CA 1
ATOM 2478 C C . TYR A 1 326 ? 0.129 20.672 -2.197 1 97.06 326 TYR A C 1
ATOM 2480 O O . TYR A 1 326 ? -0.871 20.656 -1.476 1 97.06 326 TYR A O 1
ATOM 2488 N N . THR A 1 327 ? 0.913 19.656 -2.336 1 97.19 327 THR A N 1
ATOM 2489 C CA . THR A 1 327 ? 1.065 18.594 -1.356 1 97.19 327 THR A CA 1
ATOM 2490 C C . THR A 1 327 ? 2.508 18.516 -0.864 1 97.19 327 THR A C 1
ATOM 2492 O O . THR A 1 327 ? 3.277 19.453 -1.021 1 97.19 327 THR A O 1
ATOM 2495 N N . LEU A 1 328 ? 2.801 17.453 -0.121 1 97.25 328 LEU A N 1
ATOM 2496 C CA . LEU A 1 328 ? 4.117 17.375 0.501 1 97.25 328 LEU A CA 1
ATOM 2497 C C . LEU A 1 328 ? 4.859 16.109 0.066 1 97.25 328 LEU A C 1
ATOM 2499 O O . LEU A 1 328 ? 4.238 15.078 -0.165 1 97.25 328 LEU A O 1
ATOM 2503 N N . PHE A 1 329 ? 6.105 16.234 -0.163 1 98 329 PHE A N 1
ATOM 2504 C CA . PHE A 1 329 ? 7.082 15.148 -0.139 1 98 329 PHE A CA 1
ATOM 2505 C C . PHE A 1 329 ? 7.859 15.148 1.173 1 98 329 PHE A C 1
ATOM 2507 O O . PHE A 1 329 ? 8.445 16.172 1.55 1 98 329 PHE A O 1
ATOM 2514 N N . VAL A 1 330 ? 7.84 14.039 1.922 1 98.12 330 VAL A N 1
ATOM 2515 C CA . VAL A 1 330 ? 8.391 14.055 3.273 1 98.12 330 VAL A CA 1
ATOM 2516 C C . VAL A 1 330 ? 9.539 13.062 3.377 1 98.12 330 VAL A C 1
ATOM 2518 O O . VAL A 1 330 ? 9.438 11.93 2.896 1 98.12 330 VAL A O 1
ATOM 2521 N N . VAL A 1 331 ? 10.625 13.508 3.943 1 98.12 331 VAL A N 1
ATOM 2522 C CA . VAL A 1 331 ? 11.766 12.648 4.227 1 98.12 331 VAL A CA 1
ATOM 2523 C C . VAL A 1 331 ? 11.938 12.492 5.734 1 98.12 331 VAL A C 1
ATOM 2525 O O . VAL A 1 331 ? 12.078 13.484 6.453 1 98.12 331 VAL A O 1
ATOM 2528 N N . HIS A 1 332 ? 11.875 11.32 6.223 1 98.19 332 HIS A N 1
ATOM 2529 C CA . HIS A 1 332 ? 12.281 10.969 7.578 1 98.19 332 HIS A CA 1
ATOM 2530 C C . HIS A 1 332 ? 13.672 10.344 7.59 1 98.19 332 HIS A C 1
ATOM 2532 O O . HIS A 1 332 ? 13.883 9.281 7.004 1 98.19 332 HIS A O 1
ATOM 2538 N N . ALA A 1 333 ? 14.57 10.992 8.297 1 98 333 ALA A N 1
ATOM 2539 C CA . ALA A 1 333 ? 15.938 10.469 8.305 1 98 333 ALA A CA 1
ATOM 2540 C C . ALA A 1 333 ? 16.406 10.195 9.727 1 98 333 ALA A C 1
ATOM 2542 O O . ALA A 1 333 ? 16.25 11.039 10.609 1 98 333 ALA A O 1
ATOM 2543 N N . ALA A 1 334 ? 16.859 8.969 10 1 98.25 334 ALA A N 1
ATOM 2544 C CA . ALA A 1 334 ? 17.609 8.664 11.203 1 98.25 334 ALA A CA 1
ATOM 2545 C C . ALA A 1 334 ? 19.031 9.227 11.117 1 98.25 334 ALA A C 1
ATOM 2547 O O . ALA A 1 334 ? 19.781 8.906 10.188 1 98.25 334 ALA A O 1
ATOM 2548 N N . MET A 1 335 ? 19.391 10.07 12.086 1 97.38 335 MET A N 1
ATOM 2549 C CA . MET A 1 335 ? 20.672 10.781 12.039 1 97.38 335 MET A CA 1
ATOM 2550 C C . MET A 1 335 ? 21.609 10.305 13.148 1 97.38 335 MET A C 1
ATOM 2552 O O . MET A 1 335 ? 21.156 9.977 14.242 1 97.38 335 MET A O 1
ATOM 2556 N N . GLU A 1 336 ? 22.906 10.367 12.867 1 96.38 336 GLU A N 1
ATOM 2557 C CA . GLU A 1 336 ? 23.922 9.961 13.828 1 96.38 336 GLU A CA 1
ATOM 2558 C C . GLU A 1 336 ? 24 10.93 15 1 96.38 336 GLU A C 1
ATOM 2560 O O . GLU A 1 336 ? 24.359 10.539 16.125 1 96.38 336 GLU A O 1
ATOM 2565 N N . SER A 1 337 ? 23.781 12.109 14.742 1 95.25 337 SER A N 1
ATOM 2566 C CA . SER A 1 337 ? 23.797 13.195 15.711 1 95.25 337 SER A CA 1
ATOM 2567 C C . SER A 1 337 ? 22.953 14.375 15.242 1 95.25 337 SER A C 1
ATOM 2569 O O . SER A 1 337 ? 22.562 14.438 14.078 1 95.25 337 SER A O 1
ATOM 2571 N N . PRO A 1 338 ? 22.641 15.25 16.141 1 93.19 338 PRO A N 1
ATOM 2572 C CA . PRO A 1 338 ? 21.859 16.422 15.719 1 93.19 338 PRO A CA 1
ATOM 2573 C C . PRO A 1 338 ? 22.578 17.266 14.664 1 93.19 338 PRO A C 1
ATOM 2575 O O . PRO A 1 338 ? 23.812 17.375 14.695 1 93.19 338 PRO A O 1
ATOM 2578 N N . LEU A 1 339 ? 21.812 17.812 13.805 1 92.62 339 LEU A N 1
ATOM 2579 C CA . LEU A 1 339 ? 22.359 18.703 12.789 1 92.62 339 LEU A CA 1
ATOM 2580 C C . LEU A 1 339 ? 22.969 19.938 13.438 1 92.62 339 LEU A C 1
ATOM 2582 O O . LEU A 1 339 ? 22.422 20.453 14.422 1 92.62 339 LEU A O 1
ATOM 2586 N N . ARG A 1 340 ? 24.062 20.375 12.938 1 95.12 340 ARG A N 1
ATOM 2587 C CA . ARG A 1 340 ? 24.672 21.641 13.312 1 95.12 340 ARG A CA 1
ATOM 2588 C C . ARG A 1 340 ? 24.594 22.641 12.164 1 95.12 340 ARG A C 1
ATOM 2590 O O . ARG A 1 340 ? 25.391 22.578 11.227 1 95.12 340 ARG A O 1
ATOM 2597 N N . PHE A 1 341 ? 23.734 23.625 12.312 1 95.69 341 PHE A N 1
ATOM 2598 C CA . PHE A 1 341 ? 23.547 24.609 11.266 1 95.69 341 PHE A CA 1
ATOM 2599 C C . PHE A 1 341 ? 24.703 25.594 11.234 1 95.69 341 PHE A C 1
ATOM 2601 O O . PHE A 1 341 ? 25.266 25.938 12.281 1 95.69 341 PHE A O 1
ATOM 2608 N N . ARG A 1 342 ? 25.047 26.109 10.109 1 95.06 342 ARG A N 1
ATOM 2609 C CA . ARG A 1 342 ? 26.109 27.109 9.938 1 95.06 342 ARG A CA 1
ATOM 2610 C C . ARG A 1 342 ? 25.734 28.406 10.648 1 95.06 342 ARG A C 1
ATOM 2612 O O . ARG A 1 342 ? 26.609 29.125 11.148 1 95.06 342 ARG A O 1
ATOM 2619 N N . ALA A 1 343 ? 24.453 28.719 10.586 1 94.25 343 ALA A N 1
ATOM 2620 C CA . ALA A 1 343 ? 23.969 29.938 11.266 1 94.25 343 ALA A CA 1
ATOM 2621 C C . ALA A 1 343 ? 24.203 29.844 12.766 1 94.25 343 ALA A C 1
ATOM 2623 O O . ALA A 1 343 ? 24.219 30.859 13.461 1 94.25 343 ALA A O 1
ATOM 2624 N N . GLY A 1 344 ? 24.344 28.672 13.367 1 92.56 344 GLY A N 1
ATOM 2625 C CA . GLY A 1 344 ? 24.703 28.422 14.758 1 92.56 344 GLY A CA 1
ATOM 2626 C C . GLY A 1 344 ? 23.672 28.953 15.742 1 92.56 344 GLY A C 1
ATOM 2627 O O . GLY A 1 344 ? 22.547 29.297 15.352 1 92.56 344 GLY A O 1
ATOM 2628 N N . GLY A 1 345 ? 24.078 28.75 17.031 1 93.62 345 GLY A N 1
ATOM 2629 C CA . GLY A 1 345 ? 23.281 29.344 18.094 1 93.62 345 GLY A CA 1
ATOM 2630 C C . GLY A 1 345 ? 21.859 28.812 18.109 1 93.62 345 GLY A C 1
ATOM 2631 O O . GLY A 1 345 ? 21.641 27.609 18.25 1 93.62 345 GLY A O 1
ATOM 2632 N N . VAL A 1 346 ? 20.984 29.781 17.828 1 95.31 346 VAL A N 1
ATOM 2633 C CA . VAL A 1 346 ? 19.562 29.5 17.984 1 95.31 346 VAL A CA 1
ATOM 2634 C C . VAL A 1 346 ? 19.125 28.516 16.891 1 95.31 346 VAL A C 1
ATOM 2636 O O . VAL A 1 346 ? 18.234 27.672 17.125 1 95.31 346 VAL A O 1
ATOM 2639 N N . ALA A 1 347 ? 19.781 28.578 15.758 1 95.38 347 ALA A N 1
ATOM 2640 C CA . ALA A 1 347 ? 19.422 27.703 14.648 1 95.38 347 ALA A CA 1
ATOM 2641 C C . ALA A 1 347 ? 19.531 26.234 15.062 1 95.38 347 ALA A C 1
ATOM 2643 O O . ALA A 1 347 ? 18.734 25.391 14.625 1 95.38 347 ALA A O 1
ATOM 2644 N N . ASN A 1 348 ? 20.438 25.859 15.945 1 95.25 348 ASN A N 1
ATOM 2645 C CA . ASN A 1 348 ? 20.703 24.5 16.359 1 95.25 348 ASN A CA 1
ATOM 2646 C C . ASN A 1 348 ? 19.688 24.031 17.406 1 95.25 348 ASN A C 1
ATOM 2648 O O . ASN A 1 348 ? 19.625 22.828 17.719 1 95.25 348 ASN A O 1
ATOM 2652 N N . LYS A 1 349 ? 18.844 24.906 17.812 1 94.75 349 LYS A N 1
ATOM 2653 C CA . LYS A 1 349 ? 17.922 24.578 18.906 1 94.75 349 LYS A CA 1
ATOM 2654 C C . LYS A 1 349 ? 16.484 24.547 18.406 1 94.75 349 LYS A C 1
ATOM 2656 O O . LYS A 1 349 ? 15.594 24.031 19.094 1 94.75 349 LYS A O 1
ATOM 2661 N N . VAL A 1 350 ? 16.281 25.062 17.281 1 95.19 350 VAL A N 1
ATOM 2662 C CA . VAL A 1 350 ? 14.93 25.188 16.766 1 95.19 350 VAL A CA 1
ATOM 2663 C C . VAL A 1 350 ? 14.398 23.828 16.359 1 95.19 350 VAL A C 1
ATOM 2665 O O . VAL A 1 350 ? 15.125 23.016 15.789 1 95.19 350 VAL A O 1
ATOM 2668 N N . VAL A 1 351 ? 13.164 23.5 16.672 1 95.94 351 VAL A N 1
ATOM 2669 C CA . VAL A 1 351 ? 12.508 22.281 16.25 1 95.94 351 VAL A CA 1
ATOM 2670 C C . VAL A 1 351 ? 11.93 22.453 14.852 1 95.94 351 VAL A C 1
ATOM 2672 O O . VAL A 1 351 ? 12.273 21.688 13.938 1 95.94 351 VAL A O 1
ATOM 2675 N N . MET A 1 352 ? 11.125 23.438 14.625 1 94.88 352 MET A N 1
ATOM 2676 C CA . MET A 1 352 ? 10.516 23.719 13.328 1 94.88 352 MET A CA 1
ATOM 2677 C C . MET A 1 352 ? 11.266 24.844 12.609 1 94.88 352 MET A C 1
ATOM 2679 O O . MET A 1 352 ? 11.203 26 13.031 1 94.88 352 MET A O 1
ATOM 2683 N N . ASN A 1 353 ? 11.953 24.562 11.586 1 93.19 353 ASN A N 1
ATOM 2684 C CA . ASN A 1 353 ? 12.641 25.578 10.789 1 93.19 353 ASN A CA 1
ATOM 2685 C C . ASN A 1 353 ? 12.375 25.391 9.297 1 93.19 353 ASN A C 1
ATOM 2687 O O . ASN A 1 353 ? 12.062 24.281 8.852 1 93.19 353 ASN A O 1
ATOM 2691 N N . THR A 1 354 ? 12.328 26.422 8.609 1 94.38 354 THR A N 1
ATOM 2692 C CA . THR A 1 354 ? 12.266 26.391 7.152 1 94.38 354 THR A CA 1
ATOM 2693 C C . THR A 1 354 ? 13.578 26.891 6.551 1 94.38 354 THR A C 1
ATOM 2695 O O . THR A 1 354 ? 14.062 27.969 6.906 1 94.38 354 THR A O 1
ATOM 2698 N N . ILE A 1 355 ? 14.078 26.094 5.711 1 93.88 355 ILE A N 1
ATOM 2699 C CA . ILE A 1 355 ? 15.328 26.391 5.023 1 93.88 355 ILE A CA 1
ATOM 2700 C C . ILE A 1 355 ? 15.031 26.875 3.605 1 93.88 355 ILE A C 1
ATOM 2702 O O . ILE A 1 355 ? 14.477 26.125 2.795 1 93.88 355 ILE A O 1
ATOM 2706 N N . CYS A 1 356 ? 15.359 28.125 3.326 1 89.94 356 CYS A N 1
ATOM 2707 C CA . CYS A 1 356 ? 15.18 28.703 2.004 1 89.94 356 CYS A CA 1
ATOM 2708 C C . CYS A 1 356 ? 15.992 29.984 1.86 1 89.94 356 CYS A C 1
ATOM 2710 O O . CYS A 1 356 ? 16.453 30.547 2.855 1 89.94 356 CYS A O 1
ATOM 2712 N N . PRO A 1 357 ? 16.156 30.5 0.546 1 86.56 357 PRO A N 1
ATOM 2713 C CA . PRO A 1 357 ? 16.812 31.797 0.386 1 86.56 357 PRO A CA 1
ATOM 2714 C C . PRO A 1 357 ? 16.016 32.938 1.032 1 86.56 357 PRO A C 1
ATOM 2716 O O . PRO A 1 357 ? 14.789 32.906 1.051 1 86.56 357 PRO A O 1
ATOM 2719 N N . GLY A 1 358 ? 16.75 33.906 1.56 1 87.75 358 GLY A N 1
ATOM 2720 C CA . GLY A 1 358 ? 16.125 35.062 2.164 1 87.75 358 GLY A CA 1
ATOM 2721 C C . GLY A 1 358 ? 15.711 36.125 1.149 1 87.75 358 GLY A C 1
ATOM 2722 O O . GLY A 1 358 ? 15.852 37.312 1.401 1 87.75 358 GLY A O 1
ATOM 2723 N N . SER A 1 359 ? 15.273 35.625 -0.029 1 92.31 359 SER A N 1
ATOM 2724 C CA . SER A 1 359 ? 14.883 36.5 -1.137 1 92.31 359 SER A CA 1
ATOM 2725 C C . SER A 1 359 ? 13.469 36.156 -1.622 1 92.31 359 SER A C 1
ATOM 2727 O O . SER A 1 359 ? 13.164 35 -1.922 1 92.31 359 SER A O 1
ATOM 2729 N N . VAL A 1 360 ? 12.695 37.281 -1.677 1 95.38 360 VAL A N 1
ATOM 2730 C CA . VAL A 1 360 ? 11.32 37.094 -2.145 1 95.38 360 VAL A CA 1
ATOM 2731 C C . VAL A 1 360 ? 11.328 36.594 -3.592 1 95.38 360 VAL A C 1
ATOM 2733 O O . VAL A 1 360 ? 10.539 35.75 -3.969 1 95.38 360 VAL A O 1
ATOM 2736 N N . GLU A 1 361 ? 12.219 37.156 -4.348 1 95.56 361 GLU A N 1
ATOM 2737 C CA . GLU A 1 361 ? 12.344 36.75 -5.75 1 95.56 361 GLU A CA 1
ATOM 2738 C C . GLU A 1 361 ? 12.672 35.281 -5.887 1 95.56 361 GLU A C 1
ATOM 2740 O O . GLU A 1 361 ? 12.047 34.562 -6.676 1 95.56 361 GLU A O 1
ATOM 2745 N N . SER A 1 362 ? 13.609 34.812 -5.113 1 94.56 362 SER A N 1
ATOM 2746 C CA . SER A 1 362 ? 13.992 33.406 -5.145 1 94.56 362 SER A CA 1
ATOM 2747 C C . SER A 1 362 ? 12.844 32.531 -4.691 1 94.56 362 SER A C 1
ATOM 2749 O O . SER A 1 362 ? 12.641 31.438 -5.246 1 94.56 362 SER A O 1
ATOM 2751 N N . LEU A 1 363 ? 12.188 33 -3.688 1 95 363 LEU A N 1
ATOM 2752 C CA . LEU A 1 363 ? 11.039 32.25 -3.184 1 95 363 LEU A CA 1
ATOM 2753 C C . LEU A 1 363 ? 9.977 32.062 -4.266 1 95 363 LEU A C 1
ATOM 2755 O O . LEU A 1 363 ? 9.508 30.969 -4.512 1 95 363 LEU A O 1
ATOM 2759 N N . LEU A 1 364 ? 9.664 33.156 -4.938 1 96.75 364 LEU A N 1
ATOM 2760 C CA . LEU A 1 364 ? 8.625 33.125 -5.957 1 96.75 364 LEU A CA 1
ATOM 2761 C C . LEU A 1 364 ? 9.047 32.281 -7.148 1 96.75 364 LEU A C 1
ATOM 2763 O O . LEU A 1 364 ? 8.219 31.609 -7.758 1 96.75 364 LEU A O 1
ATOM 2767 N N . LYS A 1 365 ? 10.297 32.344 -7.434 1 97 365 LYS A N 1
ATOM 2768 C CA . LYS A 1 365 ? 10.82 31.5 -8.5 1 97 365 LYS A CA 1
ATOM 2769 C C . LYS A 1 365 ? 10.633 30.016 -8.164 1 97 365 LYS A C 1
ATOM 2771 O O . LYS A 1 365 ? 10.25 29.219 -9.023 1 97 365 LYS A O 1
ATOM 2776 N N . SER A 1 366 ? 10.938 29.625 -6.965 1 96.38 366 SER A N 1
ATOM 2777 C CA . SER A 1 366 ? 10.734 28.25 -6.523 1 96.38 366 SER A CA 1
ATOM 2778 C C . SER A 1 366 ? 9.281 27.828 -6.66 1 96.38 366 SER A C 1
ATOM 2780 O O . SER A 1 366 ? 8.984 26.734 -7.16 1 96.38 366 SER A O 1
ATOM 2782 N N . TYR A 1 367 ? 8.367 28.672 -6.262 1 96.56 367 TYR A N 1
ATOM 2783 C CA . TYR A 1 367 ? 6.945 28.359 -6.355 1 96.56 367 TYR A CA 1
ATOM 2784 C C . TYR A 1 367 ? 6.512 28.219 -7.809 1 96.56 367 TYR A C 1
ATOM 2786 O O . TYR A 1 367 ? 5.66 27.375 -8.125 1 96.56 367 TYR A O 1
ATOM 2794 N N . GLU A 1 368 ? 7.066 29.016 -8.68 1 96.88 368 GLU A N 1
ATOM 2795 C CA . GLU A 1 368 ? 6.754 28.891 -10.102 1 96.88 368 GLU A CA 1
ATOM 2796 C C . GLU A 1 368 ? 7.184 27.547 -10.648 1 96.88 368 GLU A C 1
ATOM 2798 O O . GLU A 1 368 ? 6.461 26.938 -11.445 1 96.88 368 GLU A O 1
ATOM 2803 N N . GLU A 1 369 ? 8.305 27.094 -10.25 1 97.44 369 GLU A N 1
ATOM 2804 C CA . GLU A 1 369 ? 8.773 25.781 -10.672 1 97.44 369 GLU A CA 1
ATOM 2805 C C . GLU A 1 369 ? 7.883 24.672 -10.125 1 97.44 369 GLU A C 1
ATOM 2807 O O . GLU A 1 369 ? 7.562 23.719 -10.836 1 97.44 369 GLU A O 1
ATOM 2812 N N . ILE A 1 370 ? 7.512 24.781 -8.898 1 97.56 370 ILE A N 1
ATOM 2813 C CA . ILE A 1 370 ? 6.609 23.797 -8.297 1 97.56 370 ILE A CA 1
ATOM 2814 C C . ILE A 1 370 ? 5.293 23.781 -9.078 1 97.56 370 ILE A C 1
ATOM 2816 O O . ILE A 1 370 ? 4.75 22.703 -9.352 1 97.56 370 ILE A O 1
ATOM 2820 N N . ASP A 1 371 ? 4.812 24.938 -9.492 1 97.38 371 ASP A N 1
ATOM 2821 C CA . ASP A 1 371 ? 3.553 25.047 -10.219 1 97.38 371 ASP A CA 1
ATOM 2822 C C . ASP A 1 371 ? 3.621 24.281 -11.539 1 97.38 371 ASP A C 1
ATOM 2824 O O . ASP A 1 371 ? 2.602 23.797 -12.039 1 97.38 371 ASP A O 1
ATOM 2828 N N . GLN A 1 372 ? 4.809 24.156 -12.062 1 97.69 372 GLN A N 1
ATOM 2829 C CA . GLN A 1 372 ? 5.012 23.438 -13.312 1 97.69 372 GLN A CA 1
ATOM 2830 C C . GLN A 1 372 ? 5.188 21.953 -13.07 1 97.69 372 GLN A C 1
ATOM 2832 O O . GLN A 1 372 ? 5.449 21.188 -14 1 97.69 372 GLN A O 1
ATOM 2837 N N . GLY A 1 373 ? 5.051 21.5 -11.883 1 97.81 373 GLY A N 1
ATOM 2838 C CA . GLY A 1 373 ? 5.203 20.109 -11.523 1 97.81 373 GLY A CA 1
ATOM 2839 C C . GLY A 1 373 ? 6.652 19.688 -11.359 1 97.81 373 GLY A C 1
ATOM 2840 O O . GLY A 1 373 ? 6.953 18.484 -11.289 1 97.81 373 GLY A O 1
ATOM 2841 N N . LYS A 1 374 ? 7.559 20.641 -11.281 1 98.06 374 LYS A N 1
ATOM 2842 C CA . LYS A 1 374 ? 8.984 20.344 -11.172 1 98.06 374 LYS A CA 1
ATOM 2843 C C . LYS A 1 374 ? 9.438 20.344 -9.719 1 98.06 374 LYS A C 1
ATOM 2845 O O . LYS A 1 374 ? 8.727 20.844 -8.844 1 98.06 374 LYS A O 1
ATOM 2850 N N . ILE A 1 375 ? 10.586 19.672 -9.453 1 97.81 375 ILE A N 1
ATOM 2851 C CA . ILE A 1 375 ? 11.312 19.828 -8.203 1 97.81 375 ILE A CA 1
ATOM 2852 C C . ILE A 1 375 ? 12.328 20.969 -8.344 1 97.81 375 ILE A C 1
ATOM 2854 O O . ILE A 1 375 ? 13.312 20.844 -9.078 1 97.81 375 ILE A O 1
ATOM 2858 N N . PRO A 1 376 ? 12.125 22.031 -7.629 1 96.38 376 PRO A N 1
ATOM 2859 C CA . PRO A 1 376 ? 12.992 23.203 -7.84 1 96.38 376 PRO A CA 1
ATOM 2860 C C . PRO A 1 376 ? 14.438 22.938 -7.414 1 96.38 376 PRO A C 1
ATOM 2862 O O . PRO A 1 376 ? 14.703 22.031 -6.625 1 96.38 376 PRO A O 1
ATOM 2865 N N . GLU A 1 377 ? 15.281 23.734 -7.977 1 91.88 377 GLU A N 1
ATOM 2866 C CA . GLU A 1 377 ? 16.672 23.672 -7.547 1 91.88 377 GLU A CA 1
ATOM 2867 C C . GLU A 1 377 ? 16.844 24.266 -6.148 1 91.88 377 GLU A C 1
ATOM 2869 O O . GLU A 1 377 ? 17.578 23.734 -5.324 1 91.88 377 GLU A O 1
ATOM 2874 N N . ASP A 1 378 ? 16.188 25.406 -6.031 1 93.12 378 ASP A N 1
ATOM 2875 C CA . ASP A 1 378 ? 16.125 25.984 -4.695 1 93.12 378 ASP A CA 1
ATOM 2876 C C . ASP A 1 378 ? 14.906 25.469 -3.934 1 93.12 378 ASP A C 1
ATOM 2878 O O . ASP A 1 378 ? 13.805 26 -4.059 1 93.12 378 ASP A O 1
ATOM 2882 N N . LEU A 1 379 ? 15.258 24.484 -3.127 1 93.81 379 LEU A N 1
ATOM 2883 C CA . LEU A 1 379 ? 14.164 23.844 -2.404 1 93.81 379 LEU A CA 1
ATOM 2884 C C . LEU A 1 379 ? 13.703 24.703 -1.231 1 93.81 379 LEU A C 1
ATOM 2886 O O . LEU A 1 379 ? 14.453 25.547 -0.752 1 93.81 379 LEU A O 1
ATOM 2890 N N . ILE A 1 380 ? 12.422 24.578 -0.911 1 90.62 380 ILE A N 1
ATOM 2891 C CA . ILE A 1 380 ? 11.836 25.078 0.33 1 90.62 380 ILE A CA 1
ATOM 2892 C C . ILE A 1 380 ? 11.57 23.922 1.28 1 90.62 380 ILE A C 1
ATOM 2894 O O . ILE A 1 380 ? 10.594 23.188 1.113 1 90.62 380 ILE A O 1
ATOM 2898 N N . ILE A 1 381 ? 12.453 23.828 2.266 1 95.38 381 ILE A N 1
ATOM 2899 C CA . ILE A 1 381 ? 12.398 22.641 3.125 1 95.38 381 ILE A CA 1
ATOM 2900 C C . ILE A 1 381 ? 11.977 23.047 4.535 1 95.38 381 ILE A C 1
ATOM 2902 O O . ILE A 1 381 ? 12.617 23.891 5.16 1 95.38 381 ILE A O 1
ATOM 2906 N N . GLY A 1 382 ? 10.828 22.562 4.945 1 95.69 382 GLY A N 1
ATOM 2907 C CA . GLY A 1 382 ? 10.602 22.531 6.383 1 95.69 382 GLY A CA 1
ATOM 2908 C C . GLY A 1 382 ? 11.352 21.422 7.086 1 95.69 382 GLY A C 1
ATOM 2909 O O . GLY A 1 382 ? 10.992 20.25 6.965 1 95.69 382 GLY A O 1
ATOM 2910 N N . ALA A 1 383 ? 12.453 21.797 7.793 1 95.19 383 ALA A N 1
ATOM 2911 C CA . ALA A 1 383 ? 13.32 20.812 8.43 1 95.19 383 ALA A CA 1
ATOM 2912 C C . ALA A 1 383 ? 13.078 20.75 9.93 1 95.19 383 ALA A C 1
ATOM 2914 O O . ALA A 1 383 ? 13.695 21.484 10.703 1 95.19 383 ALA A O 1
ATOM 2915 N N . SER A 1 384 ? 12.266 19.844 10.312 1 95.5 384 SER A N 1
ATOM 2916 C CA . SER A 1 384 ? 11.953 19.703 11.727 1 95.5 384 SER A CA 1
ATOM 2917 C C . SER A 1 384 ? 12.891 18.703 12.398 1 95.5 384 SER A C 1
ATOM 2919 O O . SER A 1 384 ? 13.062 17.578 11.914 1 95.5 384 SER A O 1
ATOM 2921 N N . ILE A 1 385 ? 13.469 19.141 13.492 1 96.19 385 ILE A N 1
ATOM 2922 C CA . ILE A 1 385 ? 14.289 18.266 14.328 1 96.19 385 ILE A CA 1
ATOM 2923 C C . ILE A 1 385 ? 13.586 18.031 15.664 1 96.19 385 ILE A C 1
ATOM 2925 O O . ILE A 1 385 ? 13.953 18.625 16.688 1 96.19 385 ILE A O 1
ATOM 2929 N N . ILE A 1 386 ? 12.766 17.062 15.656 1 95.19 386 ILE A N 1
ATOM 2930 C CA . ILE A 1 386 ? 11.836 16.828 16.75 1 95.19 386 ILE A CA 1
ATOM 2931 C C . ILE A 1 386 ? 12.617 16.469 18.016 1 95.19 386 ILE A C 1
ATOM 2933 O O . ILE A 1 386 ? 12.188 16.781 19.125 1 95.19 386 ILE A O 1
ATOM 2937 N N . THR A 1 387 ? 13.773 15.891 17.891 1 96.31 387 THR A N 1
ATOM 2938 C CA . THR A 1 387 ? 14.578 15.43 19.016 1 96.31 387 THR A CA 1
ATOM 2939 C C . THR A 1 387 ? 15.117 16.625 19.812 1 96.31 387 THR A C 1
ATOM 2941 O O . THR A 1 387 ? 15.578 16.453 20.953 1 96.31 387 THR A O 1
ATOM 2944 N N . ASN A 1 388 ? 15.102 17.844 19.203 1 96 388 ASN A N 1
ATOM 2945 C CA . ASN A 1 388 ? 15.453 19.031 19.953 1 96 388 ASN A CA 1
ATOM 2946 C C . ASN A 1 388 ? 14.469 19.281 21.094 1 96 388 ASN A C 1
ATOM 2948 O O . ASN A 1 388 ? 14.82 19.906 22.109 1 96 388 ASN A O 1
ATOM 2952 N N . ALA A 1 389 ? 13.25 18.797 20.922 1 96.19 389 ALA A N 1
ATOM 2953 C CA . ALA A 1 389 ? 12.227 18.969 21.938 1 96.19 389 ALA A CA 1
ATOM 2954 C C . ALA A 1 389 ? 12.008 17.688 22.734 1 96.19 389 ALA A C 1
ATOM 2956 O O . ALA A 1 389 ? 11.672 17.734 23.922 1 96.19 389 ALA A O 1
ATOM 2957 N N . ASP A 1 390 ? 12.078 16.578 22.125 1 96.94 390 ASP A N 1
ATOM 2958 C CA . ASP A 1 390 ? 11.758 15.297 22.734 1 96.94 390 ASP A CA 1
ATOM 2959 C C . ASP A 1 390 ? 12.797 14.242 22.359 1 96.94 390 ASP A C 1
ATOM 2961 O O . ASP A 1 390 ? 12.625 13.516 21.375 1 96.94 390 ASP A O 1
ATOM 2965 N N . GLN A 1 391 ? 13.727 14.023 23.188 1 95.56 391 GLN A N 1
ATOM 2966 C CA . GLN A 1 391 ? 14.875 13.156 22.906 1 95.56 391 GLN A CA 1
ATOM 2967 C C . GLN A 1 391 ? 14.469 11.688 22.922 1 95.56 391 GLN A C 1
ATOM 2969 O O . GLN A 1 391 ? 15.227 10.828 22.453 1 95.56 391 GLN A O 1
ATOM 2974 N N . THR A 1 392 ? 13.273 11.406 23.391 1 94.75 392 THR A N 1
ATOM 2975 C CA . THR A 1 392 ? 12.852 10.008 23.484 1 94.75 392 THR A CA 1
ATOM 2976 C C . THR A 1 392 ? 12.484 9.469 22.109 1 94.75 392 THR A C 1
ATOM 2978 O O . THR A 1 392 ? 12.266 8.266 21.953 1 94.75 392 THR A O 1
ATOM 2981 N N . ARG A 1 393 ? 12.445 10.32 21.125 1 96.62 393 ARG A N 1
ATOM 2982 C CA . ARG A 1 393 ? 12 9.945 19.797 1 96.62 393 ARG A CA 1
ATOM 2983 C C . ARG A 1 393 ? 13.109 9.227 19.031 1 96.62 393 ARG A C 1
ATOM 2985 O O . ARG A 1 393 ? 12.883 8.727 17.922 1 96.62 393 ARG A O 1
ATOM 2992 N N . ALA A 1 394 ? 14.266 9.203 19.469 1 97.5 394 ALA A N 1
ATOM 2993 C CA . ALA A 1 394 ? 15.422 8.531 18.891 1 97.5 394 ALA A CA 1
ATOM 2994 C C . ALA A 1 394 ? 16.312 7.91 19.969 1 97.5 394 ALA A C 1
ATOM 2996 O O . ALA A 1 394 ? 16.172 8.242 21.141 1 97.5 394 ALA A O 1
ATOM 2997 N N . PRO A 1 395 ? 17.172 6.949 19.656 1 97.19 395 PRO A N 1
ATOM 2998 C CA . PRO A 1 395 ? 18.141 6.449 20.641 1 97.19 395 PRO A CA 1
ATOM 2999 C C . PRO A 1 395 ? 19.016 7.555 21.219 1 97.19 395 PRO A C 1
ATOM 3001 O O . PRO A 1 395 ? 19.156 8.617 20.609 1 97.19 395 PRO A O 1
ATOM 3004 N N . PRO A 1 396 ? 19.578 7.363 22.422 1 96.75 396 PRO A N 1
ATOM 3005 C CA . PRO A 1 396 ? 20.406 8.391 23.047 1 96.75 396 PRO A CA 1
ATOM 3006 C C . PRO A 1 396 ? 21.531 8.883 22.141 1 96.75 396 PRO A C 1
ATOM 3008 O O . PRO A 1 396 ? 22.266 8.078 21.562 1 96.75 396 PRO A O 1
ATOM 3011 N N . GLY A 1 397 ? 21.625 10.148 22.031 1 95.81 397 GLY A N 1
ATOM 3012 C CA . GLY A 1 397 ? 22.688 10.773 21.266 1 95.81 397 GLY A CA 1
ATOM 3013 C C . GLY A 1 397 ? 22.391 10.883 19.797 1 95.81 397 GLY A C 1
ATOM 3014 O O . GLY A 1 397 ? 23.109 11.547 19.047 1 95.81 397 GLY A O 1
ATOM 3015 N N . LYS A 1 398 ? 21.344 10.234 19.344 1 97.19 398 LYS A N 1
ATOM 3016 C CA . LYS A 1 398 ? 20.938 10.273 17.953 1 97.19 398 LYS A CA 1
ATOM 3017 C C . LYS A 1 398 ? 19.859 11.336 17.719 1 97.19 398 LYS A C 1
ATOM 3019 O O . LYS A 1 398 ? 19.422 12 18.656 1 97.19 398 LYS A O 1
ATOM 3024 N N . SER A 1 399 ? 19.578 11.531 16.484 1 96.94 399 SER A N 1
ATOM 3025 C CA . SER A 1 399 ? 18.625 12.57 16.125 1 96.94 399 SER A CA 1
ATOM 3026 C C . SER A 1 399 ? 17.719 12.125 14.977 1 96.94 399 SER A C 1
ATOM 3028 O O . SER A 1 399 ? 17.984 11.109 14.336 1 96.94 399 SER A O 1
ATOM 3030 N N . LEU A 1 400 ? 16.672 12.844 14.805 1 96.38 400 LEU A N 1
ATOM 3031 C CA . LEU A 1 400 ? 15.68 12.578 13.766 1 96.38 400 LEU A CA 1
ATOM 3032 C C . LEU A 1 400 ? 15.398 13.836 12.945 1 96.38 400 LEU A C 1
ATOM 3034 O O . LEU A 1 400 ? 15.148 14.906 13.508 1 96.38 400 LEU A O 1
ATOM 3038 N N . LEU A 1 401 ? 15.492 13.68 11.633 1 96.81 401 LEU A N 1
ATOM 3039 C CA . LEU A 1 401 ? 15.117 14.758 10.719 1 96.81 401 LEU A CA 1
ATOM 3040 C C . LEU A 1 401 ? 13.789 14.461 10.039 1 96.81 401 LEU A C 1
ATOM 3042 O O . LEU A 1 401 ? 13.625 13.398 9.422 1 96.81 401 LEU A O 1
ATOM 3046 N N . HIS A 1 402 ? 12.828 15.266 10.242 1 97.12 402 HIS A N 1
ATOM 3047 C CA . HIS A 1 402 ? 11.555 15.289 9.523 1 97.12 402 HIS A CA 1
ATOM 3048 C C . HIS A 1 402 ? 11.5 16.453 8.539 1 97.12 402 HIS A C 1
ATOM 3050 O O . HIS A 1 402 ? 11.133 17.562 8.914 1 97.12 402 HIS A O 1
ATOM 3056 N N . ALA A 1 403 ? 11.844 16.188 7.254 1 97.12 403 ALA A N 1
ATOM 3057 C CA . ALA A 1 403 ? 11.93 17.234 6.238 1 97.12 403 ALA A CA 1
ATOM 3058 C C . ALA A 1 403 ? 10.719 17.203 5.316 1 97.12 403 ALA A C 1
ATOM 3060 O O . ALA A 1 403 ? 10.414 16.172 4.707 1 97.12 403 ALA A O 1
ATOM 3061 N N . VAL A 1 404 ? 10.055 18.312 5.242 1 96.88 404 VAL A N 1
ATOM 3062 C CA . VAL A 1 404 ? 8.883 18.406 4.379 1 96.88 404 VAL A CA 1
ATOM 3063 C C . VAL A 1 404 ? 9.18 19.359 3.217 1 96.88 404 VAL A C 1
ATOM 3065 O O . VAL A 1 404 ? 9.727 20.438 3.416 1 96.88 404 VAL A O 1
ATOM 3068 N N . VAL A 1 405 ? 8.906 18.906 2.01 1 96.88 405 VAL A N 1
ATOM 3069 C CA . VAL A 1 405 ? 9.094 19.672 0.783 1 96.88 405 VAL A CA 1
ATOM 3070 C C . VAL A 1 405 ? 7.766 19.828 0.054 1 96.88 405 VAL A C 1
ATOM 3072 O O . VAL A 1 405 ? 7.078 18.844 -0.213 1 96.88 405 VAL A O 1
ATOM 3075 N N . MET A 1 406 ? 7.406 21.031 -0.257 1 95.81 406 MET A N 1
ATOM 3076 C CA . MET A 1 406 ? 6.164 21.281 -0.983 1 95.81 406 MET A CA 1
ATOM 3077 C C . MET A 1 406 ? 6.316 20.906 -2.457 1 95.81 406 MET A C 1
ATOM 3079 O O . MET A 1 406 ? 7.293 21.297 -3.1 1 95.81 406 MET A O 1
ATOM 3083 N N . VAL A 1 407 ? 5.375 20.172 -2.969 1 97.81 407 VAL A N 1
ATOM 3084 C CA . VAL A 1 407 ? 5.395 19.734 -4.359 1 97.81 407 VAL A CA 1
ATOM 3085 C C . VAL A 1 407 ? 3.979 19.75 -4.93 1 97.81 407 VAL A C 1
ATOM 3087 O O . VAL A 1 407 ? 3.006 19.922 -4.188 1 97.81 407 VAL A O 1
ATOM 3090 N N . ARG A 1 408 ? 3.916 19.656 -6.262 1 97.81 408 ARG A N 1
ATOM 3091 C CA . ARG A 1 408 ? 2.648 19.312 -6.895 1 97.81 408 ARG A CA 1
ATOM 3092 C C . ARG A 1 408 ? 2.402 17.812 -6.848 1 97.81 408 ARG A C 1
ATOM 3094 O O . ARG A 1 408 ? 3.334 17.016 -7.008 1 97.81 408 ARG A O 1
ATOM 3101 N N . ALA A 1 409 ? 1.129 17.453 -6.664 1 98.06 409 ALA A N 1
ATOM 3102 C CA . ALA A 1 409 ? 0.797 16.031 -6.672 1 98.06 409 ALA A CA 1
ATOM 3103 C C . ALA A 1 409 ? 1.216 15.375 -7.984 1 98.06 409 ALA A C 1
ATOM 3105 O O . ALA A 1 409 ? 1.805 14.289 -7.98 1 98.06 409 ALA A O 1
ATOM 3106 N N . ASN A 1 410 ? 0.887 15.992 -9.07 1 98.12 410 ASN A N 1
ATOM 3107 C CA . ASN A 1 410 ? 1.31 15.508 -10.383 1 98.12 410 ASN A CA 1
ATOM 3108 C C . ASN A 1 410 ? 2.711 16 -10.734 1 98.12 410 ASN A C 1
ATOM 3110 O O . ASN A 1 410 ? 2.895 17.172 -11.086 1 98.12 410 ASN A O 1
ATOM 3114 N N . ASN A 1 411 ? 3.682 15.109 -10.641 1 98.25 411 ASN A N 1
ATOM 3115 C CA . ASN A 1 411 ? 5.039 15.438 -11.055 1 98.25 411 ASN A CA 1
ATOM 3116 C C . ASN A 1 411 ? 5.145 15.586 -12.57 1 98.25 411 ASN A C 1
ATOM 3118 O O . ASN A 1 411 ? 4.52 14.828 -13.312 1 98.25 411 ASN A O 1
ATOM 3122 N N . ALA A 1 412 ? 5.961 16.516 -13.055 1 98.06 412 ALA A N 1
ATOM 3123 C CA . ALA A 1 412 ? 6.051 16.828 -14.477 1 98.06 412 ALA A CA 1
ATOM 3124 C C . ALA A 1 412 ? 6.617 15.656 -15.266 1 98.06 412 ALA A C 1
ATOM 3126 O O . ALA A 1 412 ? 6.27 15.461 -16.438 1 98.06 412 ALA A O 1
ATOM 3127 N N . GLU A 1 413 ? 7.43 14.875 -14.625 1 96.75 413 GLU A N 1
ATOM 3128 C CA . GLU A 1 413 ? 8.141 13.812 -15.336 1 96.75 413 GLU A CA 1
ATOM 3129 C C . GLU A 1 413 ? 7.391 12.484 -15.227 1 96.75 413 GLU A C 1
ATOM 3131 O O . GLU A 1 413 ? 7.25 11.766 -16.219 1 96.75 413 GLU A O 1
ATOM 3136 N N . VAL A 1 414 ? 6.875 12.148 -14.078 1 96.94 414 VAL A N 1
ATOM 3137 C CA . VAL A 1 414 ? 6.453 10.773 -13.852 1 96.94 414 VAL A CA 1
ATOM 3138 C C . VAL A 1 414 ? 4.965 10.734 -13.516 1 96.94 414 VAL A C 1
ATOM 3140 O O . VAL A 1 414 ? 4.383 9.656 -13.367 1 96.94 414 VAL A O 1
ATOM 3143 N N . GLY A 1 415 ? 4.285 11.898 -13.375 1 97.69 415 GLY A N 1
ATOM 3144 C CA . GLY A 1 415 ? 2.875 11.961 -13.031 1 97.69 415 GLY A CA 1
ATOM 3145 C C . GLY A 1 415 ? 2.596 11.594 -11.586 1 97.69 415 GLY A C 1
ATOM 3146 O O . GLY A 1 415 ? 3.525 11.398 -10.797 1 97.69 415 GLY A O 1
ATOM 3147 N N . PHE A 1 416 ? 1.303 11.523 -11.203 1 97.94 416 PHE A N 1
ATOM 3148 C CA . PHE A 1 416 ? 0.873 11.266 -9.836 1 97.94 416 PHE A CA 1
ATOM 3149 C C . PHE A 1 416 ? 1.234 9.844 -9.414 1 97.94 416 PHE A C 1
ATOM 3151 O O . PHE A 1 416 ? 1.701 9.625 -8.289 1 97.94 416 PHE A O 1
ATOM 3158 N N . HIS A 1 417 ? 1.107 8.867 -10.328 1 95.75 417 HIS A N 1
ATOM 3159 C CA . HIS A 1 417 ? 1.271 7.465 -9.969 1 95.75 417 HIS A CA 1
ATOM 3160 C C . HIS A 1 417 ? 2.719 7.016 -10.148 1 95.75 417 HIS A C 1
ATOM 3162 O O . HIS A 1 417 ? 3.053 5.863 -9.875 1 95.75 417 HIS A O 1
ATOM 3168 N N . GLY A 1 418 ? 3.672 7.926 -10.562 1 96.06 418 GLY A N 1
ATOM 3169 C CA . GLY A 1 418 ? 5.027 7.52 -10.898 1 96.06 418 GLY A CA 1
ATOM 3170 C C . GLY A 1 418 ? 6.047 7.914 -9.844 1 96.06 418 GLY A C 1
ATOM 3171 O O . GLY A 1 418 ? 7.25 7.738 -10.047 1 96.06 418 GLY A O 1
ATOM 3172 N N . TRP A 1 419 ? 5.664 8.375 -8.672 1 97.5 419 TRP A N 1
ATOM 3173 C CA . TRP A 1 419 ? 6.543 8.992 -7.68 1 97.5 419 TRP A CA 1
ATOM 3174 C C . TRP A 1 419 ? 7.578 7.992 -7.176 1 97.5 419 TRP A C 1
ATOM 3176 O O . TRP A 1 419 ? 8.695 8.375 -6.82 1 97.5 419 TRP A O 1
ATOM 3186 N N . ASP A 1 420 ? 7.281 6.723 -7.176 1 94.06 420 ASP A N 1
ATOM 3187 C CA . ASP A 1 420 ? 8.211 5.707 -6.688 1 94.06 420 ASP A CA 1
ATOM 3188 C C . ASP A 1 420 ? 9.477 5.672 -7.535 1 94.06 420 ASP A C 1
ATOM 3190 O O . ASP A 1 420 ? 10.555 5.332 -7.035 1 94.06 420 ASP A O 1
ATOM 3194 N N . ALA A 1 421 ? 9.391 6.086 -8.734 1 94.44 421 ALA A N 1
ATOM 3195 C CA . ALA A 1 421 ? 10.516 6.023 -9.664 1 94.44 421 ALA A CA 1
ATOM 3196 C C . ALA A 1 421 ? 11.547 7.105 -9.352 1 94.44 421 ALA A C 1
ATOM 3198 O O . ALA A 1 421 ? 12.711 6.992 -9.734 1 94.44 421 ALA A O 1
ATOM 3199 N N . ILE A 1 422 ? 11.117 8.172 -8.602 1 96.88 422 ILE A N 1
ATOM 3200 C CA . ILE A 1 422 ? 12.039 9.289 -8.477 1 96.88 422 ILE A CA 1
ATOM 3201 C C . ILE A 1 422 ? 12.227 9.641 -7 1 96.88 422 ILE A C 1
ATOM 3203 O O . ILE A 1 422 ? 13.016 10.523 -6.66 1 96.88 422 ILE A O 1
ATOM 3207 N N . LYS A 1 423 ? 11.578 9.016 -6.074 1 97.88 423 LYS A N 1
ATOM 3208 C CA . LYS A 1 423 ? 11.523 9.453 -4.684 1 97.88 423 LYS A CA 1
ATOM 3209 C C . LYS A 1 423 ? 12.906 9.445 -4.051 1 97.88 423 LYS A C 1
ATOM 3211 O O . LYS A 1 423 ? 13.234 10.312 -3.24 1 97.88 423 LYS A O 1
ATOM 3216 N N . ASP A 1 424 ? 13.758 8.531 -4.402 1 97.75 424 ASP A N 1
ATOM 3217 C CA . ASP A 1 424 ? 15.094 8.484 -3.807 1 97.75 424 ASP A CA 1
ATOM 3218 C C . ASP A 1 424 ? 15.969 9.617 -4.332 1 97.75 424 ASP A C 1
ATOM 3220 O O . ASP A 1 424 ? 16.672 10.273 -3.562 1 97.75 424 ASP A O 1
ATOM 3224 N N . GLU A 1 425 ? 15.891 9.891 -5.605 1 96.69 425 GLU A N 1
ATOM 3225 C CA . GLU A 1 425 ? 16.625 11.016 -6.176 1 96.69 425 GLU A CA 1
ATOM 3226 C C . GLU A 1 425 ? 16.188 12.336 -5.566 1 96.69 425 GLU A C 1
ATOM 3228 O O . GLU A 1 425 ? 17 13.219 -5.309 1 96.69 425 GLU A O 1
ATOM 3233 N N . VAL A 1 426 ? 14.883 12.453 -5.402 1 98.06 426 VAL A N 1
ATOM 3234 C CA . VAL A 1 426 ? 14.359 13.656 -4.77 1 98.06 426 VAL A CA 1
ATOM 3235 C C . VAL A 1 426 ? 14.898 13.773 -3.346 1 98.06 426 VAL A C 1
ATOM 3237 O O . VAL A 1 426 ? 15.289 14.859 -2.906 1 98.06 426 VAL A O 1
ATOM 3240 N N . THR A 1 427 ? 14.961 12.68 -2.639 1 98.44 427 THR A N 1
ATOM 3241 C CA . THR A 1 427 ? 15.492 12.672 -1.281 1 98.44 427 THR A CA 1
ATOM 3242 C C . THR A 1 427 ? 16.953 13.117 -1.271 1 98.44 427 THR A C 1
ATOM 3244 O O . THR A 1 427 ? 17.359 13.914 -0.426 1 98.44 427 THR A O 1
ATOM 3247 N N . TYR A 1 428 ? 17.781 12.664 -2.215 1 97.62 428 TYR A N 1
ATOM 3248 C CA . TYR A 1 428 ? 19.172 13.07 -2.299 1 97.62 428 TYR A CA 1
ATOM 3249 C C . TYR A 1 428 ? 19.312 14.562 -2.582 1 97.62 428 TYR A C 1
ATOM 3251 O O . TYR A 1 428 ? 20.188 15.227 -2.045 1 97.62 428 TYR A O 1
ATOM 3259 N N . LYS A 1 429 ? 18.422 15.031 -3.436 1 97.38 429 LYS A N 1
ATOM 3260 C CA . LYS A 1 429 ? 18.406 16.469 -3.695 1 97.38 429 LYS A CA 1
ATOM 3261 C C . LYS A 1 429 ? 18.125 17.25 -2.42 1 97.38 429 LYS A C 1
ATOM 3263 O O . LYS A 1 429 ? 18.719 18.312 -2.188 1 97.38 429 LYS A O 1
ATOM 3268 N N . VAL A 1 430 ? 17.234 16.734 -1.595 1 97.5 430 VAL A N 1
ATOM 3269 C CA . VAL A 1 430 ? 16.891 17.359 -0.318 1 97.5 430 VAL A CA 1
ATOM 3270 C C . VAL A 1 430 ? 18.141 17.406 0.577 1 97.5 430 VAL A C 1
ATOM 3272 O O . VAL A 1 430 ? 18.469 18.453 1.128 1 97.5 430 VAL A O 1
ATOM 3275 N N . PHE A 1 431 ? 18.828 16.297 0.695 1 97.5 431 PHE A N 1
ATOM 3276 C CA . PHE A 1 431 ? 20.031 16.25 1.523 1 97.5 431 PHE A CA 1
ATOM 3277 C C . PHE A 1 431 ? 21.094 17.203 0.996 1 97.5 431 PHE A C 1
ATOM 3279 O O . PHE A 1 431 ? 21.719 17.922 1.769 1 97.5 431 PHE A O 1
ATOM 3286 N N . ARG A 1 432 ? 21.266 17.219 -0.313 1 96.62 432 ARG A N 1
ATOM 3287 C CA . ARG A 1 432 ? 22.266 18.094 -0.93 1 96.62 432 ARG A CA 1
ATOM 3288 C C . ARG A 1 432 ? 21.938 19.562 -0.646 1 96.62 432 ARG A C 1
ATOM 3290 O O . ARG A 1 432 ? 22.844 20.344 -0.316 1 96.62 432 ARG A O 1
ATOM 3297 N N . TYR A 1 433 ? 20.75 19.906 -0.807 1 95.94 433 TYR A N 1
ATOM 3298 C CA . TYR A 1 433 ? 20.359 21.281 -0.557 1 95.94 433 TYR A CA 1
ATOM 3299 C C . TYR A 1 433 ? 20.547 21.641 0.911 1 95.94 433 TYR A C 1
ATOM 3301 O O . TYR A 1 433 ? 21.078 22.703 1.229 1 95.94 433 TYR A O 1
ATOM 3309 N N . LEU A 1 434 ? 20.125 20.797 1.792 1 95.5 434 LEU A N 1
ATOM 3310 C CA . LEU A 1 434 ? 20.25 21.031 3.227 1 95.5 434 LEU A CA 1
ATOM 3311 C C . LEU A 1 434 ? 21.719 21.172 3.627 1 95.5 434 LEU A C 1
ATOM 3313 O O . LEU A 1 434 ? 22.047 21.922 4.547 1 95.5 434 LEU A O 1
ATOM 3317 N N . SER A 1 435 ? 22.547 20.453 2.959 1 95.12 435 SER A N 1
ATOM 3318 C CA . SER A 1 435 ? 23.969 20.453 3.299 1 95.12 435 SER A CA 1
ATOM 3319 C C . SER A 1 435 ? 24.578 21.828 3.123 1 95.12 435 SER A C 1
ATOM 3321 O O . SER A 1 435 ? 25.609 22.156 3.734 1 95.12 435 SER A O 1
ATOM 3323 N N . LYS A 1 436 ? 23.953 22.672 2.318 1 93.38 436 LYS A N 1
ATOM 3324 C CA . LYS A 1 436 ? 24.422 24.047 2.141 1 93.38 436 LYS A CA 1
ATOM 3325 C C . LYS A 1 436 ? 24.25 24.844 3.422 1 93.38 436 LYS A C 1
ATOM 3327 O O . LYS A 1 436 ? 24.938 25.844 3.629 1 93.38 436 LYS A O 1
ATOM 3332 N N . TYR A 1 437 ? 23.406 24.422 4.281 1 94.31 437 TYR A N 1
ATOM 3333 C CA . TYR A 1 437 ? 23.016 25.234 5.43 1 94.31 437 TYR A CA 1
ATOM 3334 C C . TYR A 1 437 ? 23.531 24.625 6.727 1 94.31 437 TYR A C 1
ATOM 3336 O O . TYR A 1 437 ? 23.422 25.234 7.793 1 94.31 437 TYR A O 1
ATOM 3344 N N . VAL A 1 438 ? 24.031 23.453 6.633 1 93.81 438 VAL A N 1
ATOM 3345 C CA . VAL A 1 438 ? 24.5 22.719 7.809 1 93.81 438 VAL A CA 1
ATOM 3346 C C . VAL A 1 438 ? 26 22.469 7.695 1 93.81 438 VAL A C 1
ATOM 3348 O O . VAL A 1 438 ? 26.547 22.375 6.586 1 93.81 438 VAL A O 1
ATOM 3351 N N . GLU A 1 439 ? 26.766 22.312 8.734 1 92 439 GLU A N 1
ATOM 3352 C CA . GLU A 1 439 ? 28.219 22.156 8.75 1 92 439 GLU A CA 1
ATOM 3353 C C . GLU A 1 439 ? 28.625 20.75 8.328 1 92 439 GLU A C 1
ATOM 3355 O O . GLU A 1 439 ? 29.625 20.578 7.613 1 92 439 GLU A O 1
ATOM 3360 N N . ASP A 1 440 ? 27.938 19.781 8.781 1 86.5 440 ASP A N 1
ATOM 3361 C CA . ASP A 1 440 ? 28.469 18.422 8.695 1 86.5 440 ASP A CA 1
ATOM 3362 C C . ASP A 1 440 ? 27.391 17.438 8.281 1 86.5 440 ASP A C 1
ATOM 3364 O O . ASP A 1 440 ? 27.234 16.375 8.898 1 86.5 440 ASP A O 1
ATOM 3368 N N . LEU A 1 441 ? 26.594 17.828 7.285 1 94.88 441 LEU A N 1
ATOM 3369 C CA . LEU A 1 441 ? 25.656 16.828 6.805 1 94.88 441 LEU A CA 1
ATOM 3370 C C . LEU A 1 441 ? 26.266 15.969 5.707 1 94.88 441 LEU A C 1
ATOM 3372 O O . LEU A 1 441 ? 25.953 16.125 4.527 1 94.88 441 LEU A O 1
ATOM 3376 N N . THR A 1 442 ? 27.141 15.125 6.094 1 94.62 442 THR A N 1
ATOM 3377 C CA . THR A 1 442 ? 27.75 14.148 5.207 1 94.62 442 THR A CA 1
ATOM 3378 C C . THR A 1 442 ? 26.906 12.883 5.121 1 94.62 442 THR A C 1
ATOM 3380 O O . THR A 1 442 ? 26.016 12.672 5.953 1 94.62 442 THR A O 1
ATOM 3383 N N . PRO A 1 443 ? 27.141 12.07 4.105 1 94.81 443 PRO A N 1
ATOM 3384 C CA . PRO A 1 443 ? 26.406 10.805 4.016 1 94.81 443 PRO A CA 1
ATOM 3385 C C . PRO A 1 443 ? 26.531 9.969 5.285 1 94.81 443 PRO A C 1
ATOM 3387 O O . PRO A 1 443 ? 25.578 9.281 5.672 1 94.81 443 PRO A O 1
ATOM 3390 N N . ASP A 1 444 ? 27.625 10.086 6 1 92.94 444 ASP A N 1
ATOM 3391 C CA . ASP A 1 444 ? 27.875 9.297 7.199 1 92.94 444 ASP A CA 1
ATOM 3392 C C . ASP A 1 444 ? 26.984 9.766 8.352 1 92.94 444 ASP A C 1
ATOM 3394 O O . ASP A 1 444 ? 26.781 9.023 9.32 1 92.94 444 ASP A O 1
ATOM 3398 N N . GLN A 1 445 ? 26.5 10.945 8.219 1 95.38 445 GLN A N 1
ATOM 3399 C CA . GLN A 1 445 ? 25.625 11.516 9.234 1 95.38 445 GLN A CA 1
ATOM 3400 C C . GLN A 1 445 ? 24.219 10.914 9.148 1 95.38 445 GLN A C 1
ATOM 3402 O O . GLN A 1 445 ? 23.469 10.945 10.125 1 95.38 445 GLN A O 1
ATOM 3407 N N . ILE A 1 446 ? 23.891 10.391 8.008 1 97.44 446 ILE A N 1
ATOM 3408 C CA . ILE A 1 446 ? 22.562 9.828 7.758 1 97.44 446 ILE A CA 1
ATOM 3409 C C . ILE A 1 446 ? 22.609 8.312 7.895 1 97.44 446 ILE A C 1
ATOM 3411 O O . ILE A 1 446 ? 23.234 7.629 7.082 1 97.44 446 ILE A O 1
ATOM 3415 N N . ARG A 1 447 ? 21.953 7.723 8.867 1 96.94 447 ARG A N 1
ATOM 3416 C CA . ARG A 1 447 ? 21.938 6.281 9.094 1 96.94 447 ARG A CA 1
ATOM 3417 C C . ARG A 1 447 ? 21 5.586 8.109 1 96.94 447 ARG A C 1
ATOM 3419 O O . ARG A 1 447 ? 21.25 4.449 7.703 1 96.94 447 ARG A O 1
ATOM 3426 N N . GLY A 1 448 ? 19.953 6.227 7.738 1 97.44 448 GLY A N 1
ATOM 3427 C CA . GLY A 1 448 ? 18.922 5.785 6.812 1 97.44 448 GLY A CA 1
ATOM 3428 C C . GLY A 1 448 ? 17.781 6.773 6.676 1 97.44 448 GLY A C 1
ATOM 3429 O O . GLY A 1 448 ? 17.734 7.773 7.391 1 97.44 448 GLY A O 1
ATOM 3430 N N . TYR A 1 449 ? 16.906 6.504 5.676 1 97.94 449 TYR A N 1
ATOM 3431 C CA . TYR A 1 449 ? 15.781 7.418 5.504 1 97.94 449 TYR A CA 1
ATOM 3432 C C . TYR A 1 449 ? 14.555 6.676 4.988 1 97.94 449 TYR A C 1
ATOM 3434 O O . TYR A 1 449 ? 14.648 5.531 4.547 1 97.94 449 TYR A O 1
ATOM 3442 N N . HIS A 1 450 ? 13.445 7.203 5.172 1 97.5 450 HIS A N 1
ATOM 3443 C CA . HIS A 1 450 ? 12.148 6.848 4.59 1 97.5 450 HIS A CA 1
ATOM 3444 C C . HIS A 1 450 ? 11.516 8.047 3.893 1 97.5 450 HIS A C 1
ATOM 3446 O O . HIS A 1 450 ? 11.562 9.164 4.406 1 97.5 450 HIS A O 1
ATOM 3452 N N . ALA A 1 451 ? 10.992 7.828 2.711 1 97.56 451 ALA A N 1
ATOM 3453 C CA . ALA A 1 451 ? 10.344 8.898 1.955 1 97.56 451 ALA A CA 1
ATOM 3454 C C . ALA A 1 451 ? 8.844 8.656 1.83 1 97.56 451 ALA A C 1
ATOM 3456 O O . ALA A 1 451 ? 8.406 7.523 1.618 1 97.56 451 ALA A O 1
ATOM 3457 N N . VAL A 1 452 ? 8.055 9.633 2.033 1 97.81 452 VAL A N 1
ATOM 3458 C CA . VAL A 1 452 ? 6.609 9.617 1.844 1 97.81 452 VAL A CA 1
ATOM 3459 C C . VAL A 1 452 ? 6.23 10.523 0.679 1 97.81 452 VAL A C 1
ATOM 3461 O O . VAL A 1 452 ? 6.418 11.742 0.75 1 97.81 452 VAL A O 1
ATOM 3464 N N . THR A 1 453 ? 5.684 9.977 -0.378 1 98.31 453 THR A N 1
ATOM 3465 C CA . THR A 1 453 ? 5.324 10.703 -1.588 1 98.31 453 THR A CA 1
ATOM 3466 C C . THR A 1 453 ? 3.855 11.117 -1.556 1 98.31 453 THR A C 1
ATOM 3468 O O . THR A 1 453 ? 3.096 10.648 -0.703 1 98.31 453 THR A O 1
ATOM 3471 N N . PRO A 1 454 ? 3.461 12.023 -2.496 1 98.19 454 PRO A N 1
ATOM 3472 C CA . PRO A 1 454 ? 2.035 12.336 -2.6 1 98.19 454 PRO A CA 1
ATOM 3473 C C . PRO A 1 454 ? 1.165 11.094 -2.758 1 98.19 454 PRO A C 1
ATOM 3475 O O . PRO A 1 454 ? 0.104 10.992 -2.135 1 98.19 454 PRO A O 1
ATOM 3478 N N . LEU A 1 455 ? 1.636 10.188 -3.506 1 97.62 455 LEU A N 1
ATOM 3479 C CA . LEU A 1 455 ? 0.915 8.93 -3.686 1 97.62 455 LEU A CA 1
ATOM 3480 C C . LEU A 1 455 ? 0.802 8.172 -2.365 1 97.62 455 LEU A C 1
ATOM 3482 O O . LEU A 1 455 ? -0.25 7.613 -2.055 1 97.62 455 LEU A O 1
ATOM 3486 N N . ASP A 1 456 ? 1.869 8.148 -1.604 1 97.12 456 ASP A N 1
ATOM 3487 C CA . ASP A 1 456 ? 1.868 7.477 -0.309 1 97.12 456 ASP A CA 1
ATOM 3488 C C . ASP A 1 456 ? 0.854 8.109 0.639 1 97.12 456 ASP A C 1
ATOM 3490 O O . ASP A 1 456 ? 0.198 7.41 1.414 1 97.12 456 ASP A O 1
ATOM 3494 N N . HIS A 1 457 ? 0.737 9.422 0.617 1 97.88 457 HIS A N 1
ATOM 3495 C CA . HIS A 1 457 ? -0.239 10.094 1.472 1 97.88 457 HIS A CA 1
ATOM 3496 C C . HIS A 1 457 ? -1.645 9.555 1.225 1 97.88 457 HIS A C 1
ATOM 3498 O O . HIS A 1 457 ? -2.369 9.242 2.172 1 97.88 457 HIS A O 1
ATOM 3504 N N . GLU A 1 458 ? -1.987 9.484 -0.021 1 96.94 458 GLU A N 1
ATOM 3505 C CA . GLU A 1 458 ? -3.32 9 -0.365 1 96.94 458 GLU A CA 1
ATOM 3506 C C . GLU A 1 458 ? -3.506 7.547 0.068 1 96.94 458 GLU A C 1
ATOM 3508 O O . GLU A 1 458 ? -4.582 7.168 0.537 1 96.94 458 GLU A O 1
ATOM 3513 N N . HIS A 1 459 ? -2.465 6.762 -0.078 1 94.44 459 HIS A N 1
ATOM 3514 C CA . HIS A 1 459 ? -2.539 5.355 0.305 1 94.44 459 HIS A CA 1
ATOM 3515 C C . HIS A 1 459 ? -2.668 5.203 1.817 1 94.44 459 HIS A C 1
ATOM 3517 O O . HIS A 1 459 ? -3.316 4.27 2.299 1 94.44 459 HIS A O 1
ATOM 3523 N N . ASP A 1 460 ? -2.1 6.098 2.52 1 95.81 460 ASP A N 1
ATOM 3524 C CA . ASP A 1 460 ? -2.127 6.039 3.979 1 95.81 460 ASP A CA 1
ATOM 3525 C C . ASP A 1 460 ? -3.539 6.277 4.512 1 95.81 460 ASP A C 1
ATOM 3527 O O . ASP A 1 460 ? -3.965 5.625 5.465 1 95.81 460 ASP A O 1
ATOM 3531 N N . THR A 1 461 ? -4.195 7.207 3.9 1 96.31 461 THR A N 1
ATOM 3532 C CA . THR A 1 461 ? -5.555 7.516 4.328 1 96.31 461 THR A CA 1
ATOM 3533 C C . THR A 1 461 ? -6.367 8.102 3.178 1 96.31 461 THR A C 1
ATOM 3535 O O . THR A 1 461 ? -5.844 8.875 2.375 1 96.31 461 THR A O 1
ATOM 3538 N N . SER A 1 462 ? -7.645 7.738 3.145 1 94.31 462 SER A N 1
ATOM 3539 C CA . SER A 1 462 ? -8.539 8.258 2.115 1 94.31 462 SER A CA 1
ATOM 3540 C C . SER A 1 462 ? -8.891 9.719 2.373 1 94.31 462 SER A C 1
ATOM 3542 O O . SER A 1 462 ? -9.461 10.391 1.507 1 94.31 462 SER A O 1
ATOM 3544 N N . SER A 1 463 ? -8.508 10.203 3.559 1 97.38 463 SER A N 1
ATOM 3545 C CA . SER A 1 463 ? -8.75 11.609 3.867 1 97.38 463 SER A CA 1
ATOM 3546 C C . SER A 1 463 ? -7.781 12.516 3.107 1 97.38 463 SER A C 1
ATOM 3548 O O . SER A 1 463 ? -7.977 13.734 3.051 1 97.38 463 SER A O 1
ATOM 3550 N N . PHE A 1 464 ? -6.766 11.922 2.518 1 98 464 PHE A N 1
ATOM 3551 C CA . PHE A 1 464 ? -5.734 12.688 1.818 1 98 464 PHE A CA 1
ATOM 3552 C C . PHE A 1 464 ? -5.797 12.422 0.318 1 98 464 PHE A C 1
ATOM 3554 O O . PHE A 1 464 ? -4.789 12.047 -0.292 1 98 464 PHE A O 1
ATOM 3561 N N . GLN A 1 465 ? -6.988 12.703 -0.263 1 97.69 465 GLN A N 1
ATOM 3562 C CA . GLN A 1 465 ? -7.145 12.516 -1.701 1 97.69 465 GLN A CA 1
ATOM 3563 C C . GLN A 1 465 ? -6.09 13.289 -2.48 1 97.69 465 GLN A C 1
ATOM 3565 O O . GLN A 1 465 ? -5.836 14.461 -2.193 1 97.69 465 GLN A O 1
ATOM 3570 N N . ARG A 1 466 ? -5.363 12.594 -3.412 1 97.19 466 ARG A N 1
ATOM 3571 C CA . ARG A 1 466 ? -4.301 13.141 -4.246 1 97.19 466 ARG A CA 1
ATOM 3572 C C . ARG A 1 466 ? -3.164 13.695 -3.393 1 97.19 466 ARG A C 1
ATOM 3574 O O . ARG A 1 466 ? -2.506 14.664 -3.777 1 97.19 466 ARG A O 1
ATOM 3581 N N . GLY A 1 467 ? -3.072 13.203 -2.209 1 97.62 467 GLY A N 1
ATOM 3582 C CA . GLY A 1 467 ? -1.961 13.523 -1.328 1 97.62 467 GLY A CA 1
ATOM 3583 C C . GLY A 1 467 ? -2.168 14.812 -0.559 1 97.62 467 GLY A C 1
ATOM 3584 O O . GLY A 1 467 ? -1.252 15.297 0.112 1 97.62 467 GLY A O 1
ATOM 3585 N N . ASP A 1 468 ? -3.316 15.438 -0.593 1 97.81 468 ASP A N 1
ATOM 3586 C CA . ASP A 1 468 ? -3.586 16.672 0.133 1 97.81 468 ASP A CA 1
ATOM 3587 C C . ASP A 1 468 ? -3.74 16.406 1.63 1 97.81 468 ASP A C 1
ATOM 3589 O O . ASP A 1 468 ? -4.805 15.984 2.086 1 97.81 468 ASP A O 1
ATOM 3593 N N . ILE A 1 469 ? -2.75 16.781 2.365 1 96.81 469 ILE A N 1
ATOM 3594 C CA . ILE A 1 469 ? -2.723 16.469 3.789 1 96.81 469 ILE A CA 1
ATOM 3595 C C . ILE A 1 469 ? -3.695 17.375 4.539 1 96.81 469 ILE A C 1
ATOM 3597 O O . ILE A 1 469 ? -3.994 17.141 5.711 1 96.81 469 ILE A O 1
ATOM 3601 N N . CYS A 1 470 ? -4.25 18.422 3.883 1 96.5 470 CYS A N 1
ATOM 3602 C CA . CYS A 1 470 ? -5.23 19.312 4.492 1 96.5 470 CYS A CA 1
ATOM 3603 C C . CYS A 1 470 ? -6.648 18.859 4.172 1 96.5 470 CYS A C 1
ATOM 3605 O O . CYS A 1 470 ? -7.617 19.453 4.641 1 96.5 470 CYS A O 1
ATOM 3607 N N . GLY A 1 471 ? -6.809 17.844 3.346 1 97.19 471 GLY A N 1
ATOM 3608 C CA . GLY A 1 471 ? -8.109 17.359 2.924 1 97.19 471 GLY A CA 1
ATOM 3609 C C . GLY A 1 471 ? -8.711 18.172 1.792 1 97.19 471 GLY A C 1
ATOM 3610 O O . GLY A 1 471 ? -9.219 17.609 0.819 1 97.19 471 GLY A O 1
ATOM 3611 N N . LEU A 1 472 ? -8.719 19.469 1.954 1 97.69 472 LEU A N 1
ATOM 3612 C CA . LEU A 1 472 ? -9.195 20.422 0.957 1 97.69 472 LEU A CA 1
ATOM 3613 C C . LEU A 1 472 ? -8.438 21.734 1.045 1 97.69 472 LEU A C 1
ATOM 3615 O O . LEU A 1 472 ? -7.777 22.016 2.051 1 97.69 472 LEU A O 1
ATOM 3619 N N . SER A 1 473 ? -8.617 22.562 0.009 1 95.25 473 SER A N 1
ATOM 3620 C CA . SER A 1 473 ? -8.039 23.906 -0.01 1 95.25 473 SER A CA 1
ATOM 3621 C C . SER A 1 473 ? -8.492 24.719 1.201 1 95.25 473 SER A C 1
ATOM 3623 O O . SER A 1 473 ? -9.648 24.641 1.605 1 95.25 473 SER A O 1
ATOM 3625 N N . MET A 1 474 ? -7.516 25.453 1.711 1 90.88 474 MET A N 1
ATOM 3626 C CA . MET A 1 474 ? -7.785 26.312 2.865 1 90.88 474 MET A CA 1
ATOM 3627 C C . MET A 1 474 ? -8.055 27.75 2.43 1 90.88 474 MET A C 1
ATOM 3629 O O . MET A 1 474 ? -7.895 28.688 3.217 1 90.88 474 MET A O 1
ATOM 3633 N N . ALA A 1 475 ? -8.383 27.875 1.215 1 87.38 475 ALA A N 1
ATOM 3634 C CA . ALA A 1 475 ? -8.781 29.188 0.742 1 87.38 475 ALA A CA 1
ATOM 3635 C C . ALA A 1 475 ? -10.039 29.672 1.456 1 87.38 475 ALA A C 1
ATOM 3637 O O . ALA A 1 475 ? -10.938 28.875 1.747 1 87.38 475 ALA A O 1
ATOM 3638 N N . PHE A 1 476 ? -10.133 30.969 1.597 1 86.75 476 PHE A N 1
ATOM 3639 C CA . PHE A 1 476 ? -11.148 31.562 2.441 1 86.75 476 PHE A CA 1
ATOM 3640 C C . PHE A 1 476 ? -12.547 31.234 1.933 1 86.75 476 PHE A C 1
ATOM 3642 O O . PHE A 1 476 ? -13.477 31.047 2.723 1 86.75 476 PHE A O 1
ATOM 3649 N N . ASP A 1 477 ? -12.734 31.109 0.655 1 87.88 477 ASP A N 1
ATOM 3650 C CA . ASP A 1 477 ? -14.047 30.891 0.066 1 87.88 477 ASP A CA 1
ATOM 3651 C C . ASP A 1 477 ? -14.5 29.438 0.281 1 87.88 477 ASP A C 1
ATOM 3653 O O . ASP A 1 477 ? -15.648 29.094 -0.02 1 87.88 477 ASP A O 1
ATOM 3657 N N . GLN A 1 478 ? -13.633 28.625 0.802 1 92.06 478 GLN A N 1
ATOM 3658 C CA . GLN A 1 478 ? -13.945 27.219 1.108 1 92.06 478 GLN A CA 1
ATOM 3659 C C . GLN A 1 478 ? -13.68 26.922 2.578 1 92.06 478 GLN A C 1
ATOM 3661 O O . GLN A 1 478 ? -13.148 25.844 2.908 1 92.06 478 GLN A O 1
ATOM 3666 N N . MET A 1 479 ? -13.914 27.891 3.449 1 91.62 479 MET A N 1
ATOM 3667 C CA . MET A 1 479 ? -13.781 27.75 4.895 1 91.62 479 MET A CA 1
ATOM 3668 C C . MET A 1 479 ? -15.109 28.062 5.59 1 91.62 479 MET A C 1
ATOM 3670 O O . MET A 1 479 ? -16.016 28.609 4.98 1 91.62 479 MET A O 1
ATOM 3674 N N . GLY A 1 480 ? -15.188 27.656 6.832 1 92.44 480 GLY A N 1
ATOM 3675 C CA . GLY A 1 480 ? -16.359 27.984 7.641 1 92.44 480 GLY A CA 1
ATOM 3676 C C . GLY A 1 480 ? -17.641 27.391 7.102 1 92.44 480 GLY A C 1
ATOM 3677 O O . GLY A 1 480 ? -17.703 26.188 6.816 1 92.44 480 GLY A O 1
ATOM 3678 N N . GLY A 1 481 ? -18.609 28.266 6.883 1 94.38 481 GLY A N 1
ATOM 3679 C CA . GLY A 1 481 ? -19.922 27.828 6.441 1 94.38 481 GLY A CA 1
ATOM 3680 C C . GLY A 1 481 ? -19.953 27.359 5 1 94.38 481 GLY A C 1
ATOM 3681 O O . GLY A 1 481 ? -20.953 26.812 4.539 1 94.38 481 GLY A O 1
ATOM 3682 N N . SER A 1 482 ? -18.828 27.422 4.324 1 94.31 482 SER A N 1
ATOM 3683 C CA . SER A 1 482 ? -18.766 27 2.932 1 94.31 482 SER A CA 1
ATOM 3684 C C . SER A 1 482 ? -17.906 25.734 2.783 1 94.31 482 SER A C 1
ATOM 3686 O O . SER A 1 482 ? -17.641 25.297 1.666 1 94.31 482 SER A O 1
ATOM 3688 N N . ARG A 1 483 ? -17.453 25.25 3.91 1 96.44 483 ARG A N 1
ATOM 3689 C CA . ARG A 1 483 ? -16.578 24.078 3.883 1 96.44 483 ARG A CA 1
ATOM 3690 C C . ARG A 1 483 ? -17.328 22.828 4.316 1 96.44 483 ARG A C 1
ATOM 3692 O O . ARG A 1 483 ? -17.938 22.797 5.383 1 96.44 483 ARG A O 1
ATOM 3699 N N . PRO A 1 484 ? -17.203 21.703 3.533 1 97.44 484 PRO A N 1
ATOM 3700 C CA . PRO A 1 484 ? -16.609 21.594 2.193 1 97.44 484 PRO A CA 1
ATOM 3701 C C . PRO A 1 484 ? -17.516 22.203 1.111 1 97.44 484 PRO A C 1
ATOM 3703 O O . PRO A 1 484 ? -17.031 22.562 0.035 1 97.44 484 PRO A O 1
ATOM 3706 N N . THR A 1 485 ? -18.75 22.109 1.275 1 97.94 485 THR A N 1
ATOM 3707 C CA . THR A 1 485 ? -19.812 22.75 0.484 1 97.94 485 THR A CA 1
ATOM 3708 C C . THR A 1 485 ? -20.891 23.328 1.388 1 97.94 485 THR A C 1
ATOM 3710 O O . THR A 1 485 ? -20.938 23.016 2.582 1 97.94 485 THR A O 1
ATOM 3713 N N . LEU A 1 486 ? -21.75 24.125 0.836 1 96.31 486 LEU A N 1
ATOM 3714 C CA . LEU A 1 486 ? -22.844 24.688 1.623 1 96.31 486 LEU A CA 1
ATOM 3715 C C . LEU A 1 486 ? -23.719 23.578 2.203 1 96.31 486 LEU A C 1
ATOM 3717 O O . LEU A 1 486 ? -24.109 23.625 3.373 1 96.31 486 LEU A O 1
ATOM 3721 N N . ALA A 1 487 ? -23.953 22.562 1.435 1 97.44 487 ALA A N 1
ATOM 3722 C CA . ALA A 1 487 ? -24.828 21.469 1.833 1 97.44 487 ALA A CA 1
ATOM 3723 C C . ALA A 1 487 ? -24.219 20.641 2.953 1 97.44 487 ALA A C 1
ATOM 3725 O O . ALA A 1 487 ? -24.938 20.094 3.795 1 97.44 487 ALA A O 1
ATOM 3726 N N . LEU A 1 488 ? -22.891 20.562 2.992 1 98.38 488 LEU A N 1
ATOM 3727 C CA . LEU A 1 488 ? -22.203 19.656 3.896 1 98.38 488 LEU A CA 1
ATOM 3728 C C . LEU A 1 488 ? -21.516 20.406 5.027 1 98.38 488 LEU A C 1
ATOM 3730 O O . LEU A 1 488 ? -20.891 19.797 5.902 1 98.38 488 LEU A O 1
ATOM 3734 N N . ALA A 1 489 ? -21.703 21.672 5.145 1 97.81 489 ALA A N 1
ATOM 3735 C CA . ALA A 1 489 ? -20.906 22.531 6.012 1 97.81 489 ALA A CA 1
ATOM 3736 C C . ALA A 1 489 ? -21.281 22.328 7.477 1 97.81 489 ALA A C 1
ATOM 3738 O O . ALA A 1 489 ? -20.5 22.688 8.375 1 97.81 489 ALA A O 1
ATOM 3739 N N . GLN A 1 490 ? -22.422 21.797 7.734 1 97.81 490 GLN A N 1
ATOM 3740 C CA . GLN A 1 490 ? -22.891 21.625 9.109 1 97.81 490 GLN A CA 1
ATOM 3741 C C . GLN A 1 490 ? -22.703 20.188 9.586 1 97.81 490 GLN A C 1
ATOM 3743 O O . GLN A 1 490 ? -23.391 19.734 10.484 1 97.81 490 GLN A O 1
ATOM 3748 N N . TYR A 1 491 ? -21.828 19.469 8.867 1 98.69 491 TYR A N 1
ATOM 3749 C CA . TYR A 1 491 ? -21.359 18.125 9.188 1 98.69 491 TYR A CA 1
ATOM 3750 C C . TYR A 1 491 ? -22.406 17.094 8.805 1 98.69 491 TYR A C 1
ATOM 3752 O O . TYR A 1 491 ? -22.094 15.906 8.633 1 98.69 491 TYR A O 1
ATOM 3760 N N . ARG A 1 492 ? -23.688 17.516 8.711 1 98.56 492 ARG A N 1
ATOM 3761 C CA . ARG A 1 492 ? -24.781 16.609 8.328 1 98.56 492 ARG A CA 1
ATOM 3762 C C . ARG A 1 492 ? -24.703 16.266 6.848 1 98.56 492 ARG A C 1
ATOM 3764 O O . ARG A 1 492 ? -24.297 17.094 6.031 1 98.56 492 ARG A O 1
ATOM 3771 N N . VAL A 1 493 ? -25.078 15.055 6.559 1 98.75 493 VAL A N 1
ATOM 3772 C CA . VAL A 1 493 ? -25.203 14.672 5.156 1 98.75 493 VAL A CA 1
ATOM 3773 C C . VAL A 1 493 ? -26.672 14.742 4.738 1 98.75 493 VAL A C 1
ATOM 3775 O O . VAL A 1 493 ? -27.484 13.914 5.16 1 98.75 493 VAL A O 1
ATOM 3778 N N . PRO A 1 494 ? -26.953 15.734 3.877 1 98.25 494 PRO A N 1
ATOM 3779 C CA . PRO A 1 494 ? -28.359 15.844 3.457 1 98.25 494 PRO A CA 1
ATOM 3780 C C . PRO A 1 494 ? -28.891 14.547 2.855 1 98.25 494 PRO A C 1
ATOM 3782 O O . PRO A 1 494 ? -28.219 13.898 2.061 1 98.25 494 PRO A O 1
ATOM 3785 N N . GLY A 1 495 ? -30.062 14.195 3.297 1 97.38 495 GLY A N 1
ATOM 3786 C CA . GLY A 1 495 ? -30.703 13 2.768 1 97.38 495 GLY A CA 1
ATOM 3787 C C . GLY A 1 495 ? -30.469 11.766 3.623 1 97.38 495 GLY A C 1
ATOM 3788 O O . GLY A 1 495 ? -31.125 10.742 3.449 1 97.38 495 GLY A O 1
ATOM 3789 N N . VAL A 1 496 ? -29.594 11.82 4.605 1 98.62 496 VAL A N 1
ATOM 3790 C CA . VAL A 1 496 ? -29.312 10.695 5.488 1 98.62 496 VAL A CA 1
ATOM 3791 C C . VAL A 1 496 ? -29.281 11.172 6.938 1 98.62 496 VAL A C 1
ATOM 3793 O O . VAL A 1 496 ? -28.203 11.5 7.457 1 98.62 496 VAL A O 1
ATOM 3796 N N . ASN A 1 497 ? -30.406 11.086 7.625 1 98.38 497 ASN A N 1
ATOM 3797 C CA . ASN A 1 497 ? -30.453 11.477 9.031 1 98.38 497 ASN A CA 1
ATOM 3798 C C . ASN A 1 497 ? -29.516 10.633 9.883 1 98.38 497 ASN A C 1
ATOM 3800 O O . ASN A 1 497 ? -29.406 9.422 9.695 1 98.38 497 ASN A O 1
ATOM 3804 N N . GLY A 1 498 ? -28.766 11.273 10.758 1 98.69 498 GLY A N 1
ATOM 3805 C CA . GLY A 1 498 ? -27.891 10.562 11.68 1 98.69 498 GLY A CA 1
ATOM 3806 C C . GLY A 1 498 ? -26.516 10.289 11.109 1 98.69 498 GLY A C 1
ATOM 3807 O O . GLY A 1 498 ? -25.703 9.586 11.734 1 98.69 498 GLY A O 1
ATOM 3808 N N . LEU A 1 499 ? -26.219 10.734 9.906 1 98.94 499 LEU A N 1
ATOM 3809 C CA . LEU A 1 499 ? -24.875 10.641 9.336 1 98.94 499 LEU A CA 1
ATOM 3810 C C . LEU A 1 499 ? -24.172 11.992 9.383 1 98.94 499 LEU A C 1
ATOM 3812 O O . LEU A 1 499 ? -24.703 12.992 8.891 1 98.94 499 LEU A O 1
ATOM 3816 N N . TYR A 1 500 ? -23.016 11.984 9.984 1 98.94 500 TYR A N 1
ATOM 3817 C CA . TYR A 1 500 ? -22.203 13.188 10.094 1 98.94 500 TYR A CA 1
ATOM 3818 C C . TYR A 1 500 ? -20.812 12.953 9.508 1 98.94 500 TYR A C 1
ATOM 3820 O O . TYR A 1 500 ? -20.281 11.844 9.578 1 98.94 500 TYR A O 1
ATOM 3828 N N . LEU A 1 501 ? -20.25 14.031 8.969 1 98.88 501 LEU A N 1
ATOM 3829 C CA . LEU A 1 501 ? -18.875 13.969 8.461 1 98.88 501 LEU A CA 1
ATOM 3830 C C . LEU A 1 501 ? -17.906 14.648 9.414 1 98.88 501 LEU A C 1
ATOM 3832 O O . LEU A 1 501 ? -18.25 15.648 10.047 1 98.88 501 LEU A O 1
ATOM 3836 N N . ALA A 1 502 ? -16.766 14.086 9.555 1 98.56 502 ALA A N 1
ATOM 3837 C CA . ALA A 1 502 ? -15.633 14.625 10.297 1 98.56 502 ALA A CA 1
ATOM 3838 C C . ALA A 1 502 ? -14.328 14.461 9.516 1 98.56 502 ALA A C 1
ATOM 3840 O O . ALA A 1 502 ? -14.258 13.641 8.586 1 98.56 502 ALA A O 1
ATOM 3841 N N . GLY A 1 503 ? -13.344 15.203 9.797 1 98 503 GLY A N 1
ATOM 3842 C CA . GLY A 1 503 ? -12.062 15.094 9.125 1 98 503 GLY A CA 1
ATOM 3843 C C . GLY A 1 503 ? -11.477 16.438 8.742 1 98 503 GLY A C 1
ATOM 3844 O O . GLY A 1 503 ? -12.078 17.484 9.008 1 98 503 GLY A O 1
ATOM 3845 N N . PRO A 1 504 ? -10.328 16.375 8.094 1 97.62 504 PRO A N 1
ATOM 3846 C CA . PRO A 1 504 ? -9.648 17.641 7.738 1 97.62 504 PRO A CA 1
ATOM 3847 C C . PRO A 1 504 ? -10.367 18.391 6.621 1 97.62 504 PRO A C 1
ATOM 3849 O O . PRO A 1 504 ? -10.039 19.547 6.352 1 97.62 504 PRO A O 1
ATOM 3852 N N . PHE A 1 505 ? -11.336 17.797 6.016 1 98.25 505 PHE A N 1
ATOM 3853 C CA . PHE A 1 505 ? -12.094 18.406 4.934 1 98.25 505 PHE A CA 1
ATOM 3854 C C . PHE A 1 505 ? -13.344 19.094 5.473 1 98.25 505 PHE A C 1
ATOM 3856 O O . PHE A 1 505 ? -14.102 19.703 4.715 1 98.25 505 PHE A O 1
ATOM 3863 N N . MET A 1 506 ? -13.562 19 6.73 1 98.25 506 MET A N 1
ATOM 3864 C CA . MET A 1 506 ? -14.648 19.703 7.398 1 98.25 506 MET A CA 1
ATOM 3865 C C . MET A 1 506 ? -14.117 20.906 8.172 1 98.25 506 MET A C 1
ATOM 3867 O O . MET A 1 506 ? -12.914 21.016 8.398 1 98.25 506 MET A O 1
ATOM 3871 N N . HIS A 1 507 ? -15.047 21.828 8.516 1 97.12 507 HIS A N 1
ATOM 3872 C CA . HIS A 1 507 ? -14.711 22.875 9.477 1 97.12 507 HIS A CA 1
ATOM 3873 C C . HIS A 1 507 ? -14.125 22.281 10.75 1 97.12 507 HIS A C 1
ATOM 3875 O O . HIS A 1 507 ? -14.664 21.312 11.297 1 97.12 507 HIS A O 1
ATOM 3881 N N . PRO A 1 508 ? -12.992 22.875 11.211 1 95.25 508 PRO A N 1
ATOM 3882 C CA . PRO A 1 508 ? -12.438 24.172 10.828 1 95.25 508 PRO A CA 1
ATOM 3883 C C . PRO A 1 508 ? -11.445 24.062 9.672 1 95.25 508 PRO A C 1
ATOM 3885 O O . PRO A 1 508 ? -11.008 25.094 9.133 1 95.25 508 PRO A O 1
ATOM 3888 N N . GLY A 1 509 ? -11.055 22.891 9.312 1 94.5 509 GLY A N 1
ATOM 3889 C CA . GLY A 1 509 ? -10.164 22.797 8.164 1 94.5 509 GLY A CA 1
ATOM 3890 C C . GLY A 1 509 ? -9.039 21.797 8.375 1 94.5 509 GLY A C 1
ATOM 3891 O O . GLY A 1 509 ? -9.117 20.938 9.25 1 94.5 509 GLY A O 1
ATOM 3892 N N . GLY A 1 510 ? -8.07 21.906 7.434 1 93.88 510 GLY A N 1
ATOM 3893 C CA . GLY A 1 510 ? -6.91 21.031 7.488 1 93.88 510 GLY A CA 1
ATOM 3894 C C . GLY A 1 510 ? -5.945 21.391 8.602 1 93.88 510 GLY A C 1
ATOM 3895 O O . GLY A 1 510 ? -5.922 22.531 9.062 1 93.88 510 GLY A O 1
ATOM 3896 N N . GLY A 1 511 ? -5.102 20.375 9.016 1 93.81 511 GLY A N 1
ATOM 3897 C CA . GLY A 1 511 ? -4.219 20.531 10.156 1 93.81 511 GLY A CA 1
ATOM 3898 C C . GLY A 1 511 ? -4.762 19.891 11.422 1 93.81 511 GLY A C 1
ATOM 3899 O O . GLY A 1 511 ? -5.859 19.344 11.422 1 93.81 511 GLY A O 1
ATOM 3900 N N . VAL A 1 512 ? -4.031 19.938 12.414 1 96.75 512 VAL A N 1
ATOM 3901 C CA . VAL A 1 512 ? -4.438 19.391 13.703 1 96.75 512 VAL A CA 1
ATOM 3902 C C . VAL A 1 512 ? -5.203 20.438 14.5 1 96.75 512 VAL A C 1
ATOM 3904 O O . VAL A 1 512 ? -4.621 21.156 15.32 1 96.75 512 VAL A O 1
ATOM 3907 N N . TRP A 1 513 ? -6.496 20.469 14.266 1 96.44 513 TRP A N 1
ATOM 3908 C CA . TRP A 1 513 ? -7.371 21.469 14.859 1 96.44 513 TRP A CA 1
ATOM 3909 C C . TRP A 1 513 ? -8.141 20.906 16.047 1 96.44 513 TRP A C 1
ATOM 3911 O O . TRP A 1 513 ? -8.602 21.641 16.906 1 96.44 513 TRP A O 1
ATOM 3921 N N . GLY A 1 514 ? -8.312 19.594 16.016 1 97.19 514 GLY A N 1
ATOM 3922 C CA . GLY A 1 514 ? -9.312 19 16.891 1 97.19 514 GLY A CA 1
ATOM 3923 C C . GLY A 1 514 ? -10.734 19.234 16.422 1 97.19 514 GLY A C 1
ATOM 3924 O O . GLY A 1 514 ? -11.633 19.484 17.234 1 97.19 514 GLY A O 1
ATOM 3925 N N . GLY A 1 515 ? -10.891 19.156 15.156 1 97.56 515 GLY A N 1
ATOM 3926 C CA . GLY A 1 515 ? -12.164 19.453 14.516 1 97.56 515 GLY A CA 1
ATOM 3927 C C . GLY A 1 515 ? -13.266 18.484 14.891 1 97.56 515 GLY A C 1
ATOM 3928 O O . GLY A 1 515 ? -14.414 18.656 14.5 1 97.56 515 GLY A O 1
ATOM 3929 N N . GLY A 1 516 ? -12.969 17.453 15.656 1 98.38 516 GLY A N 1
ATOM 3930 C CA . GLY A 1 516 ? -13.977 16.531 16.156 1 98.38 516 GLY A CA 1
ATOM 3931 C C . GLY A 1 516 ? -14.906 17.172 17.188 1 98.38 516 GLY A C 1
ATOM 3932 O O . GLY A 1 516 ? -16.016 16.688 17.391 1 98.38 516 GLY A O 1
ATOM 3933 N N . ARG A 1 517 ? -14.492 18.25 17.828 1 98.44 517 ARG A N 1
ATOM 3934 C CA . ARG A 1 517 ? -15.266 18.922 18.875 1 98.44 517 ARG A CA 1
ATOM 3935 C C . ARG A 1 517 ? -16.547 19.516 18.297 1 98.44 517 ARG A C 1
ATOM 3937 O O . ARG A 1 517 ? -17.641 19.234 18.797 1 98.44 517 ARG A O 1
ATOM 3944 N N . PRO A 1 518 ? -16.438 20.359 17.281 1 98.19 518 PRO A N 1
ATOM 3945 C CA . PRO A 1 518 ? -17.703 20.891 16.75 1 98.19 518 PRO A CA 1
ATOM 3946 C C . PRO A 1 518 ? -18.609 19.812 16.172 1 98.19 518 PRO A C 1
ATOM 3948 O O . PRO A 1 518 ? -19.828 19.938 16.203 1 98.19 518 PRO A O 1
ATOM 3951 N N . VAL A 1 519 ? -18.078 18.734 15.656 1 98.69 519 VAL A N 1
ATOM 3952 C CA . VAL A 1 519 ? -18.875 17.625 15.172 1 98.69 519 VAL A CA 1
ATOM 3953 C C . VAL A 1 519 ? -19.672 17.016 16.328 1 98.69 519 VAL A C 1
ATOM 3955 O O . VAL A 1 519 ? -20.875 16.797 16.203 1 98.69 519 VAL A O 1
ATOM 3958 N N . ALA A 1 520 ? -19 16.766 17.453 1 98.75 520 ALA A N 1
ATOM 3959 C CA . ALA A 1 520 ? -19.656 16.219 18.625 1 98.75 520 ALA A CA 1
ATOM 3960 C C . ALA A 1 520 ? -20.781 17.141 19.109 1 98.75 520 ALA A C 1
ATOM 3962 O O . ALA A 1 520 ? -21.859 16.672 19.484 1 98.75 520 ALA A O 1
ATOM 3963 N N . ILE A 1 521 ? -20.516 18.453 19.094 1 98.38 521 ILE A N 1
ATOM 3964 C CA . ILE A 1 521 ? -21.516 19.422 19.5 1 98.38 521 ILE A CA 1
ATOM 3965 C C . ILE A 1 521 ? -22.75 19.281 18.625 1 98.38 521 ILE A C 1
ATOM 3967 O O . ILE A 1 521 ? -23.875 19.219 19.141 1 98.38 521 ILE A O 1
ATOM 3971 N N . ARG A 1 522 ? -22.547 19.219 17.359 1 98.25 522 ARG A N 1
ATOM 3972 C CA . ARG A 1 522 ? -23.672 19.109 16.422 1 98.25 522 ARG A CA 1
ATOM 3973 C C . ARG A 1 522 ? -24.438 17.812 16.641 1 98.25 522 ARG A C 1
ATOM 3975 O O . ARG A 1 522 ? -25.672 17.812 16.641 1 98.25 522 ARG A O 1
ATOM 3982 N N . VAL A 1 523 ? -23.734 16.672 16.797 1 98.69 523 VAL A N 1
ATOM 3983 C CA . VAL A 1 523 ? -24.375 15.383 17.047 1 98.69 523 VAL A CA 1
ATOM 3984 C C . VAL A 1 523 ? -25.234 15.453 18.312 1 98.69 523 VAL A C 1
ATOM 3986 O O . VAL A 1 523 ? -26.391 15.039 18.312 1 98.69 523 VAL A O 1
ATOM 3989 N N . LEU A 1 524 ? -24.703 15.992 19.391 1 98.44 524 LEU A N 1
ATOM 3990 C CA . LEU A 1 524 ? -25.406 16.078 20.672 1 98.44 524 LEU A CA 1
ATOM 3991 C C . LEU A 1 524 ? -26.625 16.984 20.562 1 98.44 524 LEU A C 1
ATOM 3993 O O . LEU A 1 524 ? -27.688 16.656 21.094 1 98.44 524 LEU A O 1
ATOM 3997 N N . GLU A 1 525 ? -26.438 18.094 19.844 1 97.5 525 GLU A N 1
ATOM 3998 C CA . GLU A 1 525 ? -27.578 18.984 19.609 1 97.5 525 GLU A CA 1
ATOM 3999 C C . GLU A 1 525 ? -28.734 18.25 18.953 1 97.5 525 GLU A C 1
ATOM 4001 O O . GLU A 1 525 ? -29.891 18.375 19.375 1 97.5 525 GLU A O 1
ATOM 4006 N N . ASP A 1 526 ? -28.422 17.5 17.938 1 97.62 526 ASP A N 1
ATOM 4007 C CA . ASP A 1 526 ? -29.438 16.781 17.188 1 97.62 526 ASP A CA 1
ATOM 4008 C C . ASP A 1 526 ? -30.062 15.672 18.016 1 97.62 526 ASP A C 1
ATOM 4010 O O . ASP A 1 526 ? -31.203 15.266 17.781 1 97.62 526 ASP A O 1
ATOM 4014 N N . LEU A 1 527 ? -29.328 15.195 19.016 1 97.25 527 LEU A N 1
ATOM 4015 C CA . LEU A 1 527 ? -29.828 14.164 19.922 1 97.25 527 LEU A CA 1
ATOM 4016 C C . LEU A 1 527 ? -30.594 14.781 21.078 1 97.25 527 LEU A C 1
ATOM 4018 O O . LEU A 1 527 ? -31.094 14.062 21.953 1 97.25 527 LEU A O 1
ATOM 4022 N N . GLY A 1 528 ? -30.641 16.078 21.125 1 96.25 528 GLY A N 1
ATOM 4023 C CA . GLY A 1 528 ? -31.344 16.766 22.188 1 96.25 528 GLY A CA 1
ATOM 4024 C C . GLY A 1 528 ? -30.547 16.828 23.484 1 96.25 528 GLY A C 1
ATOM 4025 O O . GLY A 1 528 ? -31.141 16.922 24.578 1 96.25 528 GLY A O 1
ATOM 4026 N N . ILE A 1 529 ? -29.297 16.672 23.359 1 95.5 529 ILE A N 1
ATOM 4027 C CA . ILE A 1 529 ? -28.438 16.688 24.531 1 95.5 529 ILE A CA 1
ATOM 4028 C C . ILE A 1 529 ? -27.609 17.984 24.547 1 95.5 529 ILE A C 1
ATOM 4030 O O . ILE A 1 529 ? -27 18.344 23.547 1 95.5 529 ILE A O 1
ATOM 4034 N N . LYS A 1 530 ? -27.594 18.625 25.594 1 92 530 LYS A N 1
ATOM 4035 C CA . LYS A 1 530 ? -26.812 19.844 25.734 1 92 530 LYS A CA 1
ATOM 4036 C C . LYS A 1 530 ? -25.328 19.531 25.859 1 92 530 LYS A C 1
ATOM 4038 O O . LYS A 1 530 ? -24.938 18.656 26.625 1 92 530 LYS A O 1
ATOM 4043 N N . PHE A 1 531 ? -24.531 20.156 24.984 1 89.5 531 PHE A N 1
ATOM 4044 C CA . PHE A 1 531 ? -23.094 20.0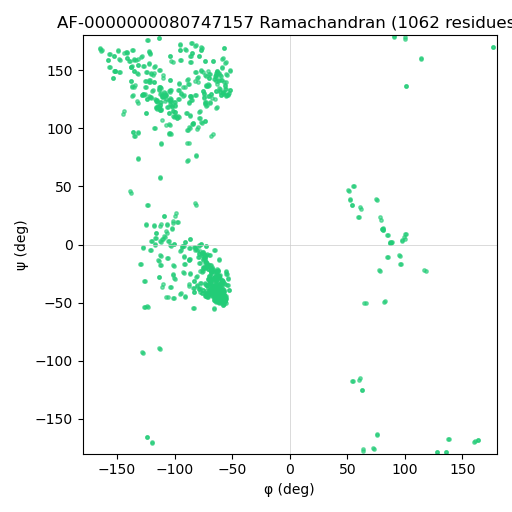47 25.109 1 89.5 531 PHE A CA 1
ATOM 4045 C C . PHE A 1 531 ? -22.594 20.734 26.359 1 89.5 531 PHE A C 1
ATOM 4047 O O . PHE A 1 531 ? -22.75 21.953 26.516 1 89.5 531 PHE A O 1
ATOM 4054 N N . LYS A 1 532 ? -22.406 20.016 27.484 1 72.88 532 LYS A N 1
ATOM 4055 C CA . LYS A 1 532 ? -22.016 20.562 28.781 1 72.88 532 LYS A CA 1
ATOM 4056 C C . LYS A 1 532 ? -20.5 20.719 28.859 1 72.88 532 LYS A C 1
ATOM 4058 O O . LYS A 1 532 ? -19.75 19.781 28.562 1 72.88 532 LYS A O 1
ATOM 4063 N N . LEU A 1 533 ? -19.922 22.047 28.75 1 59.91 533 LEU A N 1
ATOM 4064 C CA . LEU A 1 533 ? -18.5 22.375 28.844 1 59.91 533 LEU A CA 1
ATOM 4065 C C . LEU A 1 533 ? -18.016 22.281 30.281 1 59.91 533 LEU A C 1
ATOM 4067 O O . LEU A 1 533 ? -18.797 22.5 31.219 1 59.91 533 LEU A O 1
ATOM 4071 N N . MET B 1 1 ? 32.312 20.828 -0.938 1 56.22 1 MET B N 1
ATOM 4072 C CA . MET B 1 1 ? 32.438 19.484 -1.48 1 56.22 1 MET B CA 1
ATOM 4073 C C . MET B 1 1 ? 31.047 18.875 -1.72 1 56.22 1 MET B C 1
ATOM 4075 O O . MET B 1 1 ? 30.141 19.031 -0.895 1 56.22 1 MET B O 1
ATOM 4079 N N . ALA B 1 2 ? 30.812 18.391 -2.896 1 79 2 ALA B N 1
ATOM 4080 C CA . ALA B 1 2 ? 29.547 17.781 -3.297 1 79 2 ALA B CA 1
ATOM 4081 C C . ALA B 1 2 ? 29.453 16.328 -2.807 1 79 2 ALA B C 1
ATOM 4083 O O . ALA B 1 2 ? 30.234 15.477 -3.227 1 79 2 ALA B O 1
ATOM 4084 N N . TYR B 1 3 ? 28.734 16.141 -1.688 1 91.25 3 TYR B N 1
ATOM 4085 C CA . TYR B 1 3 ? 28.578 14.797 -1.147 1 91.25 3 TYR B CA 1
ATOM 4086 C C . TYR B 1 3 ? 27.656 13.953 -2.029 1 91.25 3 TYR B C 1
ATOM 4088 O O . TYR B 1 3 ? 26.703 14.477 -2.617 1 91.25 3 TYR B O 1
ATOM 4096 N N . ASN B 1 4 ? 28.078 12.719 -2.215 1 93.19 4 ASN B N 1
ATOM 4097 C CA . ASN B 1 4 ? 27.188 11.766 -2.877 1 93.19 4 ASN B CA 1
ATOM 4098 C C . ASN B 1 4 ? 26.25 11.078 -1.881 1 93.19 4 ASN B C 1
ATOM 4100 O O . ASN B 1 4 ? 26.625 10.062 -1.277 1 93.19 4 ASN B O 1
ATOM 4104 N N . TYR B 1 5 ? 25.047 11.5 -1.793 1 95.5 5 TYR B N 1
ATOM 4105 C CA . TYR B 1 5 ? 24.109 11.047 -0.768 1 95.5 5 TYR B CA 1
ATOM 4106 C C . TYR B 1 5 ? 23.484 9.711 -1.146 1 95.5 5 TYR B C 1
ATOM 4108 O O . TYR B 1 5 ? 22.734 9.117 -0.363 1 95.5 5 TYR B O 1
ATOM 4116 N N . ALA B 1 6 ? 23.797 9.234 -2.283 1 91.19 6 ALA B N 1
ATOM 4117 C CA . ALA B 1 6 ? 23.406 7.871 -2.615 1 91.19 6 ALA B CA 1
ATOM 4118 C C . ALA B 1 6 ? 24.234 6.855 -1.824 1 91.19 6 ALA B C 1
ATOM 4120 O O . ALA B 1 6 ? 23.844 5.691 -1.715 1 91.19 6 ALA B O 1
ATOM 4121 N N . LYS B 1 7 ? 25.375 7.305 -1.291 1 92.12 7 LYS B N 1
ATOM 4122 C CA . LYS B 1 7 ? 26.25 6.418 -0.542 1 92.12 7 LYS B CA 1
ATOM 4123 C C . LYS B 1 7 ? 26.047 6.578 0.961 1 92.12 7 LYS B C 1
ATOM 4125 O O . LYS B 1 7 ? 26.953 6.285 1.749 1 92.12 7 LYS B O 1
ATOM 4130 N N . LEU B 1 8 ? 24.953 6.965 1.392 1 94.62 8 LEU B N 1
ATOM 4131 C CA . LEU B 1 8 ? 24.672 7.18 2.805 1 94.62 8 LEU B CA 1
ATOM 4132 C C . LEU B 1 8 ? 24.438 5.855 3.521 1 94.62 8 LEU B C 1
ATOM 4134 O O . LEU B 1 8 ? 24.359 4.805 2.881 1 94.62 8 LEU B O 1
ATOM 4138 N N . GLY B 1 9 ? 24.375 5.879 4.938 1 90.81 9 GLY B N 1
ATOM 4139 C CA . GLY B 1 9 ? 23.75 4.824 5.719 1 90.81 9 GLY B CA 1
ATOM 4140 C C . GLY B 1 9 ? 24.734 4.051 6.566 1 90.81 9 GLY B C 1
ATOM 4141 O O . GLY B 1 9 ? 25.938 4.035 6.281 1 90.81 9 GLY B O 1
ATOM 4142 N N . HIS B 1 10 ? 24.156 3.393 7.555 1 87.12 10 HIS B N 1
ATOM 4143 C CA . HIS B 1 10 ? 24.953 2.652 8.531 1 87.12 10 HIS B CA 1
ATOM 4144 C C . HIS B 1 10 ? 25.469 1.346 7.938 1 87.12 10 HIS B C 1
ATOM 4146 O O . HIS B 1 10 ? 26.375 0.718 8.5 1 87.12 10 HIS B O 1
ATOM 4152 N N . LEU B 1 11 ? 24.906 0.983 6.789 1 86.06 11 LEU B N 1
ATOM 4153 C CA . LEU B 1 11 ? 25.359 -0.253 6.16 1 86.06 11 LEU B CA 1
ATOM 4154 C C . LEU B 1 11 ? 26.562 0.006 5.258 1 86.06 11 LEU B C 1
ATOM 4156 O O . LEU B 1 11 ? 27.203 -0.935 4.785 1 86.06 11 LEU B O 1
ATOM 4160 N N . SER B 1 12 ? 26.828 1.293 4.957 1 84 12 SER B N 1
ATOM 4161 C CA . SER B 1 12 ? 27.875 1.645 4 1 84 12 SER B CA 1
ATOM 4162 C C . SER B 1 12 ? 29.266 1.554 4.633 1 84 12 SER B C 1
ATOM 4164 O O . SER B 1 12 ? 30.266 1.644 3.934 1 84 12 SER B O 1
ATOM 4166 N N . SER B 1 13 ? 29.453 1.357 5.844 1 68.88 13 SER B N 1
ATOM 4167 C CA . SER B 1 13 ? 30.734 1.501 6.531 1 68.88 13 SER B CA 1
ATOM 4168 C C . SER B 1 13 ? 31.641 0.304 6.27 1 68.88 13 SER B C 1
ATOM 4170 O O . SER B 1 13 ? 32.844 0.407 6.387 1 68.88 13 SER B O 1
ATOM 4172 N N . SER B 1 14 ? 31.016 -0.698 5.941 1 66.12 14 SER B N 1
ATOM 4173 C CA . SER B 1 14 ? 31.938 -1.816 5.77 1 66.12 14 SER B CA 1
ATOM 4174 C C . SER B 1 14 ? 32.5 -1.841 4.359 1 66.12 14 SER B C 1
ATOM 4176 O O . SER B 1 14 ? 31.766 -1.928 3.379 1 66.12 14 SER B O 1
ATOM 4178 N N . LYS B 1 15 ? 33.875 -1.538 4.277 1 68.44 15 LYS B N 1
ATOM 4179 C CA . LYS B 1 15 ? 34.531 -1.589 2.98 1 68.44 15 LYS B CA 1
ATOM 4180 C C . LYS B 1 15 ? 34.75 -3.029 2.527 1 68.44 15 LYS B C 1
ATOM 4182 O O . LYS B 1 15 ? 34.812 -3.307 1.328 1 68.44 15 LYS B O 1
ATOM 4187 N N . ASP B 1 16 ? 34.688 -3.836 3.469 1 82.75 16 ASP B N 1
ATOM 4188 C CA . ASP B 1 16 ? 34.938 -5.211 3.055 1 82.75 16 ASP B CA 1
ATOM 4189 C C . ASP B 1 16 ? 33.656 -6.012 2.971 1 82.75 16 ASP B C 1
ATOM 4191 O O . ASP B 1 16 ? 32.906 -6.098 3.947 1 82.75 16 ASP B O 1
ATOM 4195 N N . PRO B 1 17 ? 33.406 -6.504 1.793 1 88 17 PRO B N 1
ATOM 4196 C CA . PRO B 1 17 ? 32.188 -7.324 1.646 1 88 17 PRO B CA 1
ATOM 4197 C C . PRO B 1 17 ? 32.188 -8.523 2.588 1 88 17 PRO B C 1
ATOM 4199 O O . PRO B 1 17 ? 33.188 -9.234 2.699 1 88 17 PRO B O 1
ATOM 4202 N N . GLN B 1 18 ? 31.109 -8.688 3.279 1 90.56 18 GLN B N 1
ATOM 4203 C CA . GLN B 1 18 ? 30.953 -9.789 4.227 1 90.56 18 GLN B CA 1
ATOM 4204 C C . GLN B 1 18 ? 30.312 -11 3.559 1 90.56 18 GLN B C 1
ATOM 4206 O O . GLN B 1 18 ? 30.391 -12.109 4.082 1 90.56 18 GLN B O 1
ATOM 4211 N N . PHE B 1 19 ? 29.703 -10.828 2.412 1 97.38 19 PHE B N 1
ATOM 4212 C CA . PHE B 1 19 ? 28.938 -11.891 1.757 1 97.38 19 PHE B CA 1
ATOM 4213 C C . PHE B 1 19 ? 29.516 -12.18 0.373 1 97.38 19 PHE B C 1
ATOM 4215 O O . PHE B 1 19 ? 30.062 -11.297 -0.276 1 97.38 19 PHE B O 1
ATOM 4222 N N . ASP B 1 20 ? 29.406 -13.43 -0.014 1 98.38 20 ASP B N 1
ATOM 4223 C CA . ASP B 1 20 ? 29.797 -13.828 -1.364 1 98.38 20 ASP B CA 1
ATOM 4224 C C . ASP B 1 20 ? 28.719 -13.453 -2.379 1 98.38 20 ASP B C 1
ATOM 4226 O O . ASP B 1 20 ? 29.031 -13.055 -3.502 1 98.38 20 ASP B O 1
ATOM 4230 N N . ILE B 1 21 ? 27.5 -13.609 -1.944 1 98.81 21 ILE B N 1
ATOM 4231 C CA . ILE B 1 21 ? 26.359 -13.414 -2.832 1 98.81 21 ILE B CA 1
ATOM 4232 C C . ILE B 1 21 ? 25.266 -12.633 -2.104 1 98.81 21 ILE B C 1
ATOM 4234 O O . ILE B 1 21 ? 24.984 -12.898 -0.934 1 98.81 21 ILE B O 1
ATOM 4238 N N . ILE B 1 22 ? 24.656 -11.664 -2.764 1 98.88 22 ILE B N 1
ATOM 4239 C CA . ILE B 1 22 ? 23.438 -11.016 -2.297 1 98.88 22 ILE B CA 1
ATOM 4240 C C . ILE B 1 22 ? 22.266 -11.391 -3.209 1 98.88 22 ILE B C 1
ATOM 4242 O O . ILE B 1 22 ? 22.391 -11.352 -4.434 1 98.88 22 ILE B O 1
ATOM 4246 N N . VAL B 1 23 ? 21.203 -11.859 -2.631 1 98.94 23 VAL B N 1
ATOM 4247 C CA . VAL B 1 23 ? 19.969 -12.125 -3.342 1 98.94 23 VAL B CA 1
ATOM 4248 C C . VAL B 1 23 ? 18.938 -11.039 -3.023 1 98.94 23 VAL B C 1
ATOM 4250 O O . VAL B 1 23 ? 18.656 -10.773 -1.854 1 98.94 23 VAL B O 1
ATOM 4253 N N . VAL B 1 24 ? 18.422 -10.383 -4.098 1 98.88 24 VAL B N 1
ATOM 4254 C CA . VAL B 1 24 ? 17.438 -9.312 -3.949 1 98.88 24 VAL B CA 1
ATOM 4255 C C . VAL B 1 24 ? 16.031 -9.867 -4.129 1 98.88 24 VAL B C 1
ATOM 4257 O O . VAL B 1 24 ? 15.625 -10.188 -5.246 1 98.88 24 VAL B O 1
ATOM 4260 N N . GLY B 1 25 ? 15.281 -9.914 -3.055 1 98.56 25 GLY B N 1
ATOM 4261 C CA . GLY B 1 25 ? 13.945 -10.484 -3.061 1 98.56 25 GLY B CA 1
ATOM 4262 C C . GLY B 1 25 ? 13.891 -11.891 -2.488 1 98.56 25 GLY B C 1
ATOM 4263 O O . GLY B 1 25 ? 14.727 -12.734 -2.82 1 98.56 25 GLY B O 1
ATOM 4264 N N . SER B 1 26 ? 12.875 -12.117 -1.662 1 98.62 26 SER B N 1
ATOM 4265 C CA . SER B 1 26 ? 12.742 -13.422 -1.024 1 98.62 26 SER B CA 1
ATOM 4266 C C . SER B 1 26 ? 11.562 -14.203 -1.593 1 98.62 26 SER B C 1
ATOM 4268 O O . SER B 1 26 ? 10.945 -15 -0.888 1 98.62 26 SER B O 1
ATOM 4270 N N . GLY B 1 27 ? 11.148 -13.914 -2.83 1 98.12 27 GLY B N 1
ATOM 4271 C CA . GLY B 1 27 ? 10.273 -14.867 -3.5 1 98.12 27 GLY B CA 1
ATOM 4272 C C . GLY B 1 27 ? 10.875 -16.25 -3.602 1 98.12 27 GLY B C 1
ATOM 4273 O O . GLY B 1 27 ? 12.07 -16.438 -3.398 1 98.12 27 GLY B O 1
ATOM 4274 N N . HIS B 1 28 ? 10.086 -17.188 -3.986 1 98.19 28 HIS B N 1
ATOM 4275 C CA . HIS B 1 28 ? 10.586 -18.547 -3.898 1 98.19 28 HIS B CA 1
ATOM 4276 C C . HIS B 1 28 ? 11.766 -18.766 -4.844 1 98.19 28 HIS B C 1
ATOM 4278 O O . HIS B 1 28 ? 12.664 -19.547 -4.547 1 98.19 28 HIS B O 1
ATOM 4284 N N . ASN B 1 29 ? 11.766 -18.062 -5.969 1 98.5 29 ASN B N 1
ATOM 4285 C CA . ASN B 1 29 ? 12.891 -18.203 -6.887 1 98.5 29 ASN B CA 1
ATOM 4286 C C . ASN B 1 29 ? 14.188 -17.688 -6.262 1 98.5 29 ASN B C 1
ATOM 4288 O O . ASN B 1 29 ? 15.227 -18.344 -6.379 1 98.5 29 ASN B O 1
ATOM 4292 N N . GLY B 1 30 ? 14.109 -16.516 -5.621 1 98.75 30 GLY B N 1
ATOM 4293 C CA . GLY B 1 30 ? 15.266 -15.977 -4.93 1 98.75 30 GLY B CA 1
ATOM 4294 C C . GLY B 1 30 ? 15.734 -16.844 -3.771 1 98.75 30 GLY B C 1
ATOM 4295 O O . GLY B 1 30 ? 16.922 -17.094 -3.623 1 98.75 30 GLY B O 1
ATOM 4296 N N . LEU B 1 31 ? 14.828 -17.297 -2.982 1 98.88 31 LEU B N 1
ATOM 4297 C CA . LEU B 1 31 ? 15.164 -18.125 -1.833 1 98.88 31 LEU B CA 1
ATOM 4298 C C . LEU B 1 31 ? 15.812 -19.438 -2.277 1 98.88 31 LEU B C 1
ATOM 4300 O O . LEU B 1 31 ? 16.781 -19.875 -1.676 1 98.88 31 LEU B O 1
ATOM 4304 N N . ILE B 1 32 ? 15.273 -20.031 -3.332 1 98.81 32 ILE B N 1
ATOM 4305 C CA . ILE B 1 32 ? 15.805 -21.312 -3.811 1 98.81 32 ILE B CA 1
ATOM 4306 C C . ILE B 1 32 ? 17.203 -21.109 -4.375 1 98.81 32 ILE B C 1
ATOM 4308 O O . ILE B 1 32 ? 18.109 -21.906 -4.102 1 98.81 32 ILE B O 1
ATOM 4312 N N . ALA B 1 33 ? 17.359 -20.047 -5.148 1 98.88 33 ALA B N 1
ATOM 4313 C CA . ALA B 1 33 ? 18.719 -19.734 -5.617 1 98.88 33 ALA B CA 1
ATOM 4314 C C . ALA B 1 33 ? 19.672 -19.578 -4.441 1 98.88 33 ALA B C 1
ATOM 4316 O O . ALA B 1 33 ? 20.766 -20.141 -4.445 1 98.88 33 ALA B O 1
ATOM 4317 N N . ALA B 1 34 ? 19.25 -18.828 -3.424 1 98.94 34 ALA B N 1
ATOM 4318 C CA . ALA B 1 34 ? 20.062 -18.594 -2.234 1 98.94 34 ALA B CA 1
ATOM 4319 C C . ALA B 1 34 ? 20.422 -19.906 -1.544 1 98.94 34 ALA B C 1
ATOM 4321 O O . ALA B 1 34 ? 21.547 -20.094 -1.104 1 98.94 34 ALA B O 1
ATOM 4322 N N . ALA B 1 35 ? 19.5 -20.812 -1.455 1 98.88 35 ALA B N 1
ATOM 4323 C CA . ALA B 1 35 ? 19.719 -22.078 -0.765 1 98.88 35 ALA B CA 1
ATOM 4324 C C . ALA B 1 35 ? 20.766 -22.922 -1.484 1 98.88 35 ALA B C 1
ATOM 4326 O O . ALA B 1 35 ? 21.672 -23.469 -0.851 1 98.88 35 ALA B O 1
ATOM 4327 N N . TYR B 1 36 ? 20.625 -23.062 -2.799 1 98.75 36 TYR B N 1
ATOM 4328 C CA . TYR B 1 36 ? 21.609 -23.844 -3.561 1 98.75 36 TYR B CA 1
ATOM 4329 C C . TYR B 1 36 ? 23 -23.219 -3.439 1 98.75 36 TYR B C 1
ATOM 4331 O O . TYR B 1 36 ? 23.984 -23.938 -3.273 1 98.75 36 TYR B O 1
ATOM 4339 N N . LEU B 1 37 ? 23.078 -21.891 -3.525 1 98.75 37 LEU B N 1
ATOM 4340 C CA . LEU B 1 37 ? 24.375 -21.203 -3.463 1 98.75 37 LEU B CA 1
ATOM 4341 C C . LEU B 1 37 ? 24.984 -21.328 -2.074 1 98.75 37 LEU B C 1
ATOM 4343 O O . LEU B 1 37 ? 26.188 -21.516 -1.94 1 98.75 37 LEU B O 1
ATOM 4347 N N . ALA B 1 38 ? 24.125 -21.219 -1.041 1 98.62 38 ALA B N 1
ATOM 4348 C CA . ALA B 1 38 ? 24.609 -21.438 0.323 1 98.62 38 ALA B CA 1
ATOM 4349 C C . ALA B 1 38 ? 25.125 -22.859 0.507 1 98.62 38 ALA B C 1
ATOM 4351 O O . ALA B 1 38 ? 26.188 -23.078 1.083 1 98.62 38 ALA B O 1
ATOM 4352 N N . LYS B 1 39 ? 24.375 -23.828 0.048 1 98 39 LYS B N 1
ATOM 4353 C CA . LYS B 1 39 ? 24.781 -25.219 0.135 1 98 39 LYS B CA 1
ATOM 4354 C C . LYS B 1 39 ? 26.125 -25.453 -0.565 1 98 39 LYS B C 1
ATOM 4356 O O . LYS B 1 39 ? 26.922 -26.281 -0.136 1 98 39 LYS B O 1
ATOM 4361 N N . ALA B 1 40 ? 26.359 -24.703 -1.589 1 97.94 40 ALA B N 1
ATOM 4362 C CA . ALA B 1 40 ? 27.594 -24.797 -2.342 1 97.94 40 ALA B CA 1
ATOM 4363 C C . ALA B 1 40 ? 28.734 -24.109 -1.61 1 97.94 40 ALA B C 1
ATOM 4365 O O . ALA B 1 40 ? 29.844 -23.984 -2.143 1 97.94 40 ALA B O 1
ATOM 4366 N N . GLY B 1 41 ? 28.484 -23.547 -0.422 1 97.44 41 GLY B N 1
ATOM 4367 C CA . GLY B 1 41 ? 29.547 -23.016 0.425 1 97.44 41 GLY B CA 1
ATOM 4368 C C . GLY B 1 41 ? 29.688 -21.5 0.326 1 97.44 41 GLY B C 1
ATOM 4369 O O . GLY B 1 41 ? 30.656 -20.938 0.83 1 97.44 41 GLY B O 1
ATOM 4370 N N . LYS B 1 42 ? 28.781 -20.859 -0.311 1 98.25 42 LYS B N 1
ATOM 4371 C CA . LYS B 1 42 ? 28.859 -19.406 -0.415 1 98.25 42 LYS B CA 1
ATOM 4372 C C . LYS B 1 42 ? 28.141 -18.734 0.757 1 98.25 42 LYS B C 1
ATOM 4374 O O . LYS B 1 42 ? 27.109 -19.234 1.231 1 98.25 42 LYS B O 1
ATOM 4379 N N . LYS B 1 43 ? 28.656 -17.703 1.24 1 98.38 43 LYS B N 1
ATOM 4380 C CA . LYS B 1 43 ? 27.953 -16.875 2.221 1 98.38 43 LYS B CA 1
ATOM 4381 C C . LYS B 1 43 ? 26.906 -15.984 1.55 1 98.38 43 LYS B C 1
ATOM 4383 O O . LYS B 1 43 ? 27.266 -14.984 0.909 1 98.38 43 LYS B O 1
ATOM 4388 N N . VAL B 1 44 ? 25.641 -16.297 1.763 1 98.88 44 VAL B N 1
ATOM 4389 C CA . VAL B 1 44 ? 24.562 -15.664 0.996 1 98.88 44 VAL B CA 1
ATOM 4390 C C . VAL B 1 44 ? 23.734 -14.773 1.911 1 98.88 44 VAL B C 1
ATOM 4392 O O . VAL B 1 44 ? 23.406 -15.156 3.037 1 98.88 44 VAL B O 1
ATOM 4395 N N . LEU B 1 45 ? 23.406 -13.547 1.468 1 98.81 45 LEU B N 1
ATOM 4396 C CA . LEU B 1 45 ? 22.453 -12.641 2.119 1 98.81 45 LEU B CA 1
ATOM 4397 C C . LEU B 1 45 ? 21.234 -12.398 1.238 1 98.81 45 LEU B C 1
ATOM 4399 O O . LEU B 1 45 ? 21.375 -11.938 0.105 1 98.81 45 LEU B O 1
ATOM 4403 N N . VAL B 1 46 ? 20.078 -12.789 1.741 1 98.94 46 VAL B N 1
ATOM 4404 C CA . VAL B 1 46 ? 18.812 -12.477 1.059 1 98.94 46 VAL B CA 1
ATOM 4405 C C . VAL B 1 46 ? 18.203 -11.219 1.662 1 98.94 46 VAL B C 1
ATOM 4407 O O . VAL B 1 46 ? 18.047 -11.125 2.881 1 98.94 46 VAL B O 1
ATOM 4410 N N . LEU B 1 47 ? 17.922 -10.25 0.802 1 98.69 47 LEU B N 1
ATOM 4411 C CA . LEU B 1 47 ? 17.281 -9.016 1.241 1 98.69 47 LEU B CA 1
ATOM 4412 C C . LEU B 1 47 ? 15.836 -8.945 0.758 1 98.69 47 LEU B C 1
ATOM 4414 O O . LEU B 1 47 ? 15.562 -9.172 -0.421 1 98.69 47 LEU B O 1
ATOM 4418 N N . GLU B 1 48 ? 14.93 -8.688 1.656 1 98.56 48 GLU B N 1
ATOM 4419 C CA . GLU B 1 48 ? 13.5 -8.617 1.377 1 98.56 48 GLU B CA 1
ATOM 4420 C C . GLU B 1 48 ? 12.898 -7.312 1.889 1 98.56 48 GLU B C 1
ATOM 4422 O O . GLU B 1 48 ? 13.148 -6.914 3.029 1 98.56 48 GLU B O 1
ATOM 4427 N N . LYS B 1 49 ? 12.141 -6.629 0.984 1 97.06 49 LYS B N 1
ATOM 4428 C CA . LYS B 1 49 ? 11.555 -5.348 1.367 1 97.06 49 LYS B CA 1
ATOM 4429 C C . LYS B 1 49 ? 10.406 -5.543 2.354 1 97.06 49 LYS B C 1
ATOM 4431 O O . LYS B 1 49 ? 10.195 -4.711 3.238 1 97.06 49 LYS B O 1
ATOM 4436 N N . ALA B 1 50 ? 9.648 -6.605 2.223 1 96.75 50 ALA B N 1
ATOM 4437 C CA . ALA B 1 50 ? 8.469 -6.844 3.051 1 96.75 50 ALA B CA 1
ATOM 4438 C C . ALA B 1 50 ? 8.859 -7.336 4.441 1 96.75 50 ALA B C 1
ATOM 4440 O O . ALA B 1 50 ? 10.016 -7.715 4.668 1 96.75 50 ALA B O 1
ATOM 4441 N N . SER B 1 51 ? 7.891 -7.344 5.387 1 95.56 51 SER B N 1
ATOM 4442 C CA . SER B 1 51 ? 8.102 -7.828 6.75 1 95.56 51 SER B CA 1
ATOM 4443 C C . SER B 1 51 ? 7.965 -9.344 6.824 1 95.56 51 SER B C 1
ATOM 4445 O O . SER B 1 51 ? 8.148 -9.938 7.891 1 95.56 51 SER B O 1
ATOM 4447 N N . TYR B 1 52 ? 7.652 -9.992 5.711 1 96.81 52 TYR B N 1
ATOM 4448 C CA . TYR B 1 52 ? 7.539 -11.445 5.609 1 96.81 52 TYR B CA 1
ATOM 4449 C C . TYR B 1 52 ? 8.18 -11.953 4.324 1 96.81 52 TYR B C 1
ATOM 4451 O O . TYR B 1 52 ? 8.219 -11.242 3.318 1 96.81 52 TYR B O 1
ATOM 4459 N N . PRO B 1 53 ? 8.648 -13.172 4.324 1 97.94 53 PRO B N 1
ATOM 4460 C CA . PRO B 1 53 ? 9.242 -13.734 3.107 1 97.94 53 PRO B CA 1
ATOM 4461 C C . PRO B 1 53 ? 8.219 -14.461 2.232 1 97.94 53 PRO B C 1
ATOM 4463 O O . PRO B 1 53 ? 7.082 -14.68 2.656 1 97.94 53 PRO B O 1
ATOM 4466 N N . GLY B 1 54 ? 8.703 -14.742 1.036 1 97.56 54 GLY B N 1
ATOM 4467 C CA . GLY B 1 54 ? 7.977 -15.727 0.252 1 97.56 54 GLY B CA 1
ATOM 4468 C C . GLY B 1 54 ? 7.402 -15.164 -1.033 1 97.56 54 GLY B C 1
ATOM 4469 O O . GLY B 1 54 ? 7.105 -15.906 -1.969 1 97.56 54 GLY B O 1
ATOM 4470 N N . GLY B 1 55 ? 7.215 -13.82 -1.087 1 96.31 55 GLY B N 1
ATOM 4471 C CA . GLY B 1 55 ? 6.656 -13.234 -2.295 1 96.31 55 GLY B CA 1
ATOM 4472 C C . GLY B 1 55 ? 5.344 -13.867 -2.715 1 96.31 55 GLY B C 1
ATOM 4473 O O . GLY B 1 55 ? 4.414 -13.969 -1.912 1 96.31 55 GLY B O 1
ATOM 4474 N N . GLY B 1 56 ? 5.305 -14.492 -3.91 1 96.44 56 GLY B N 1
ATOM 4475 C CA . GLY B 1 56 ? 4.094 -15.031 -4.508 1 96.44 56 GLY B CA 1
ATOM 4476 C C . GLY B 1 56 ? 3.557 -16.25 -3.779 1 96.44 56 GLY B C 1
ATOM 4477 O O . GLY B 1 56 ? 2.408 -16.641 -3.986 1 96.44 56 GLY B O 1
ATOM 4478 N N . VAL B 1 57 ? 4.273 -16.812 -2.848 1 97.25 57 VAL B N 1
ATOM 4479 C CA . VAL B 1 57 ? 3.801 -18.031 -2.186 1 97.25 57 VAL B CA 1
ATOM 4480 C C . VAL B 1 57 ? 3.568 -17.75 -0.702 1 97.25 57 VAL B C 1
ATOM 4482 O O . VAL B 1 57 ? 3.285 -18.672 0.072 1 97.25 57 VAL B O 1
ATOM 4485 N N . ALA B 1 58 ? 3.697 -16.531 -0.275 1 97.38 58 ALA B N 1
ATOM 4486 C CA . ALA B 1 58 ? 3.559 -16.188 1.138 1 97.38 58 ALA B CA 1
ATOM 4487 C C . ALA B 1 58 ? 2.145 -16.469 1.636 1 97.38 58 ALA B C 1
ATOM 4489 O O . ALA B 1 58 ? 1.165 -16.172 0.953 1 97.38 58 ALA B O 1
ATOM 4490 N N . SER B 1 59 ? 2.027 -17.125 2.766 1 97.19 59 SER B N 1
ATOM 4491 C CA . SER B 1 59 ? 0.762 -17.297 3.477 1 97.19 59 SER B CA 1
ATOM 4492 C C . SER B 1 59 ? 0.592 -16.219 4.551 1 97.19 59 SER B C 1
ATOM 4494 O O . SER B 1 59 ? 1.506 -15.984 5.344 1 97.19 59 SER B O 1
ATOM 4496 N N . LEU B 1 60 ? -0.521 -15.617 4.527 1 96.5 60 LEU B N 1
ATOM 4497 C CA . LEU B 1 60 ? -0.824 -14.523 5.449 1 96.5 60 LEU B CA 1
ATOM 4498 C C . LEU B 1 60 ? -2.207 -14.711 6.066 1 96.5 60 LEU B C 1
ATOM 4500 O O . LEU B 1 60 ? -3.016 -15.492 5.57 1 96.5 60 LEU B O 1
ATOM 4504 N N . THR B 1 61 ? -2.393 -14.047 7.223 1 94.5 61 THR B N 1
ATOM 4505 C CA . THR B 1 61 ? -3.75 -13.953 7.754 1 94.5 61 THR B CA 1
ATOM 4506 C C . THR B 1 61 ? -4.648 -13.164 6.805 1 94.5 61 THR B C 1
ATOM 4508 O O . THR B 1 61 ? -4.387 -11.992 6.523 1 94.5 61 THR B O 1
ATOM 4511 N N . MET B 1 62 ? -5.602 -13.898 6.359 1 90.94 62 MET B N 1
ATOM 4512 C CA . MET B 1 62 ? -6.543 -13.266 5.438 1 90.94 62 MET B CA 1
ATOM 4513 C C . MET B 1 62 ? -7.953 -13.25 6.023 1 90.94 62 MET B C 1
ATOM 4515 O O . MET B 1 62 ? -8.344 -14.18 6.73 1 90.94 62 MET B O 1
ATOM 4519 N N . ALA B 1 63 ? -8.734 -12.281 5.75 1 93.81 63 ALA B N 1
ATOM 4520 C CA . ALA B 1 63 ? -10.148 -12.117 6.062 1 93.81 63 ALA B CA 1
ATOM 4521 C C . ALA B 1 63 ? -10.367 -12.031 7.57 1 93.81 63 ALA B C 1
ATOM 4523 O O . ALA B 1 63 ? -11.07 -11.141 8.047 1 93.81 63 ALA B O 1
ATOM 4524 N N . GLU B 1 64 ? -9.789 -13.016 8.312 1 95.19 64 GLU B N 1
ATOM 4525 C CA . GLU B 1 64 ? -10 -13.086 9.758 1 95.19 64 GLU B CA 1
ATOM 4526 C C . GLU B 1 64 ? -8.812 -13.742 10.453 1 95.19 64 GLU B C 1
ATOM 4528 O O . GLU B 1 64 ? -8.156 -14.617 9.883 1 95.19 64 GLU B O 1
ATOM 4533 N N . GLU B 1 65 ? -8.578 -13.305 11.703 1 94.06 65 GLU B N 1
ATOM 4534 C CA . GLU B 1 65 ? -7.543 -13.953 12.5 1 94.06 65 GLU B CA 1
ATOM 4535 C C . GLU B 1 65 ? -7.793 -15.453 12.617 1 94.06 65 GLU B C 1
ATOM 4537 O O . GLU B 1 65 ? -8.93 -15.883 12.812 1 94.06 65 GLU B O 1
ATOM 4542 N N . GLY B 1 66 ? -6.75 -16.234 12.477 1 95.56 66 GLY B N 1
ATOM 4543 C CA . GLY B 1 66 ? -6.875 -17.672 12.547 1 95.56 66 GLY B CA 1
ATOM 4544 C C . GLY B 1 66 ? -7.004 -18.328 11.188 1 95.56 66 GLY B C 1
ATOM 4545 O O . GLY B 1 66 ? -6.844 -19.547 11.055 1 95.56 66 GLY B O 1
ATOM 4546 N N . PHE B 1 67 ? -7.316 -17.594 10.172 1 97.19 67 PHE B N 1
ATOM 4547 C CA . PHE B 1 67 ? -7.398 -18.094 8.805 1 97.19 67 PHE B CA 1
ATOM 4548 C C . PHE B 1 67 ? -6.16 -17.703 8.008 1 97.19 67 PHE B C 1
ATOM 4550 O O . PHE B 1 67 ? -5.875 -16.516 7.852 1 97.19 67 PHE B O 1
ATOM 4557 N N . THR B 1 68 ? -5.461 -18.688 7.547 1 97.38 68 THR B N 1
ATOM 4558 C CA . THR B 1 68 ? -4.234 -18.422 6.801 1 97.38 68 THR B CA 1
ATOM 4559 C C . THR B 1 68 ? -4.363 -18.906 5.359 1 97.38 68 THR B C 1
ATOM 4561 O O . THR B 1 68 ? -4.723 -20.062 5.117 1 97.38 68 THR B O 1
ATOM 4564 N N . SER B 1 69 ? -4.156 -18.031 4.457 1 96.19 69 SER B N 1
ATOM 4565 C CA . SER B 1 69 ? -4.234 -18.328 3.031 1 96.19 69 SER B CA 1
ATOM 4566 C C . SER B 1 69 ? -3.084 -17.688 2.266 1 96.19 69 SER B C 1
ATOM 4568 O O . SER B 1 69 ? -2.436 -16.766 2.768 1 96.19 69 SER B O 1
ATOM 4570 N N . GLU B 1 70 ? -2.768 -18.312 1.154 1 95.5 70 GLU B N 1
ATOM 4571 C CA . GLU B 1 70 ? -1.757 -17.688 0.302 1 95.5 70 GLU B CA 1
ATOM 4572 C C . GLU B 1 70 ? -2.324 -16.484 -0.442 1 95.5 70 GLU B C 1
ATOM 4574 O O . GLU B 1 70 ? -3.354 -16.594 -1.112 1 95.5 70 GLU B O 1
ATOM 4579 N N . ARG B 1 71 ? -1.607 -15.438 -0.355 1 92 71 ARG B N 1
ATOM 4580 C CA . ARG B 1 71 ? -2.072 -14.203 -0.97 1 92 71 ARG B CA 1
ATOM 4581 C C . ARG B 1 71 ? -2.156 -14.336 -2.486 1 92 71 ARG B C 1
ATOM 4583 O O . ARG B 1 71 ? -3.014 -13.727 -3.125 1 92 71 ARG B O 1
ATOM 4590 N N . HIS B 1 72 ? -1.253 -15.25 -3.074 1 94.44 72 HIS B N 1
ATOM 4591 C CA . HIS B 1 72 ? -1.232 -15.508 -4.508 1 94.44 72 HIS B CA 1
ATOM 4592 C C . HIS B 1 72 ? -1.306 -17 -4.801 1 94.44 72 HIS B C 1
ATOM 4594 O O . HIS B 1 72 ? -2.355 -17.625 -4.625 1 94.44 72 HIS B O 1
ATOM 4600 N N . SER B 1 73 ? -0.276 -17.719 -4.949 1 94.25 73 SER B N 1
ATOM 4601 C CA . SER B 1 73 ? -0.294 -19.109 -5.348 1 94.25 73 SER B CA 1
ATOM 4602 C C . SER B 1 73 ? -0.478 -20.031 -4.141 1 94.25 73 SER B C 1
ATOM 4604 O O . SER B 1 73 ? 0.309 -19.984 -3.191 1 94.25 73 SER B O 1
ATOM 4606 N N . ALA B 1 74 ? -1.488 -20.922 -4.27 1 93.62 74 ALA B N 1
ATOM 4607 C CA . ALA B 1 74 ? -1.778 -21.812 -3.148 1 93.62 74 ALA B CA 1
ATOM 4608 C C . ALA B 1 74 ? -1.476 -23.266 -3.506 1 93.62 74 ALA B C 1
ATOM 4610 O O . ALA B 1 74 ? -1.185 -24.078 -2.627 1 93.62 74 ALA B O 1
ATOM 4611 N N . ILE B 1 75 ? -1.565 -23.594 -4.742 1 96.06 75 ILE B N 1
ATOM 4612 C CA . ILE B 1 75 ? -1.406 -24.969 -5.199 1 96.06 75 ILE B CA 1
ATOM 4613 C C . ILE B 1 75 ? -0.145 -25.078 -6.051 1 96.06 75 ILE B C 1
ATOM 4615 O O . ILE B 1 75 ? 0.1 -24.25 -6.93 1 96.06 75 ILE B O 1
ATOM 4619 N N . HIS B 1 76 ? 0.634 -26.094 -5.77 1 97.06 76 HIS B N 1
ATOM 4620 C CA . HIS B 1 76 ? 1.895 -26.312 -6.473 1 97.06 76 HIS B CA 1
ATOM 4621 C C . HIS B 1 76 ? 1.794 -27.5 -7.426 1 97.06 76 HIS B C 1
ATOM 4623 O O . HIS B 1 76 ? 1.312 -28.562 -7.047 1 97.06 76 HIS B O 1
ATOM 4629 N N . GLN B 1 77 ? 2.188 -27.25 -8.633 1 96.56 77 GLN B N 1
ATOM 4630 C CA . GLN B 1 77 ? 2.205 -28.312 -9.625 1 96.56 77 GLN B CA 1
ATOM 4631 C C . GLN B 1 77 ? 3.58 -28.422 -10.281 1 96.56 77 GLN B C 1
ATOM 4633 O O . GLN B 1 77 ? 4.285 -29.422 -10.078 1 96.56 77 GLN B O 1
ATOM 4638 N N . MET B 1 78 ? 4.082 -27.344 -10.812 1 95.94 78 MET B N 1
ATOM 4639 C CA . MET B 1 78 ? 5.285 -27.359 -11.641 1 95.94 78 MET B CA 1
ATOM 4640 C C . MET B 1 78 ? 6.508 -27.75 -10.812 1 95.94 78 MET B C 1
ATOM 4642 O O . MET B 1 78 ? 7.348 -28.531 -11.273 1 95.94 78 MET B O 1
ATOM 4646 N N . ILE B 1 79 ? 6.562 -27.312 -9.625 1 97.38 79 ILE B N 1
ATOM 4647 C CA . ILE B 1 79 ? 7.738 -27.484 -8.789 1 97.38 79 ILE B CA 1
ATOM 4648 C C . ILE B 1 79 ? 7.863 -28.953 -8.359 1 97.38 79 ILE B C 1
ATOM 4650 O O . ILE B 1 79 ? 8.938 -29.391 -7.945 1 97.38 79 ILE B O 1
ATOM 4654 N N . LEU B 1 80 ? 6.801 -29.719 -8.492 1 97.69 80 LEU B N 1
ATOM 4655 C CA . LEU B 1 80 ? 6.832 -31.125 -8.094 1 97.69 80 LEU B CA 1
ATOM 4656 C C . LEU B 1 80 ? 7.746 -31.938 -9.016 1 97.69 80 LEU B C 1
ATOM 4658 O O . LEU B 1 80 ? 8.211 -33 -8.641 1 97.69 80 LEU B O 1
ATOM 4662 N N . ALA B 1 81 ? 7.961 -31.391 -10.211 1 97.69 81 ALA B N 1
ATOM 4663 C CA . ALA B 1 81 ? 8.859 -32.062 -11.164 1 97.69 81 ALA B CA 1
ATOM 4664 C C . ALA B 1 81 ? 10.305 -31.625 -10.938 1 97.69 81 ALA B C 1
ATOM 4666 O O . ALA B 1 81 ? 11.227 -32.219 -11.492 1 97.69 81 ALA B O 1
ATOM 4667 N N . ASN B 1 82 ? 10.547 -30.609 -10.18 1 97.69 82 ASN B N 1
ATOM 4668 C CA . ASN B 1 82 ? 11.867 -30.062 -9.93 1 97.69 82 ASN B CA 1
ATOM 4669 C C . ASN B 1 82 ? 12.711 -30.984 -9.062 1 97.69 82 ASN B C 1
ATOM 4671 O O . ASN B 1 82 ? 12.242 -31.484 -8.031 1 97.69 82 ASN B O 1
ATOM 4675 N N . PRO B 1 83 ? 13.984 -31.219 -9.367 1 97.31 83 PRO B N 1
ATOM 4676 C CA . PRO B 1 83 ? 14.859 -32.062 -8.547 1 97.31 83 PRO B CA 1
ATOM 4677 C C . PRO B 1 83 ? 14.93 -31.609 -7.094 1 97.31 83 PRO B C 1
ATOM 4679 O O . PRO B 1 83 ? 15.211 -32.406 -6.203 1 97.31 83 PRO B O 1
ATOM 4682 N N . LEU B 1 84 ? 14.656 -30.391 -6.898 1 96 84 LEU B N 1
ATOM 4683 C CA . LEU B 1 84 ? 14.531 -29.891 -5.535 1 96 84 LEU B CA 1
ATOM 4684 C C . LEU B 1 84 ? 13.531 -30.719 -4.734 1 96 84 LEU B C 1
ATOM 4686 O O . LEU B 1 84 ? 13.711 -30.922 -3.533 1 96 84 LEU B O 1
ATOM 4690 N N . VAL B 1 85 ? 12.469 -31.188 -5.422 1 96.94 85 VAL B N 1
ATOM 4691 C CA . VAL B 1 85 ? 11.422 -31.969 -4.781 1 96.94 85 VAL B CA 1
ATOM 4692 C C . VAL B 1 85 ? 11.633 -33.469 -5.078 1 96.94 85 VAL B C 1
ATOM 4694 O O . VAL B 1 85 ? 11.703 -34.281 -4.16 1 96.94 85 VAL B O 1
ATOM 4697 N N . THR B 1 86 ? 11.906 -33.844 -6.363 1 97.06 86 THR B N 1
ATOM 4698 C CA . THR B 1 86 ? 11.945 -35.25 -6.773 1 97.06 86 THR B CA 1
ATOM 4699 C C . THR B 1 86 ? 13.18 -35.938 -6.191 1 97.06 86 THR B C 1
ATOM 4701 O O . THR B 1 86 ? 13.148 -37.156 -5.934 1 97.06 86 THR B O 1
ATOM 4704 N N . LYS B 1 87 ? 14.227 -35.188 -5.996 1 97.56 87 LYS B N 1
ATOM 4705 C CA . LYS B 1 87 ? 15.469 -35.781 -5.488 1 97.56 87 LYS B CA 1
ATOM 4706 C C . LYS B 1 87 ? 15.828 -35.188 -4.125 1 97.56 87 LYS B C 1
ATOM 4708 O O . LYS B 1 87 ? 16.859 -35.531 -3.555 1 97.56 87 LYS B O 1
ATOM 4713 N N . ASP B 1 88 ? 15.031 -34.281 -3.605 1 98 88 ASP B N 1
ATOM 4714 C CA . ASP B 1 88 ? 15.242 -33.625 -2.326 1 98 88 ASP B CA 1
ATOM 4715 C C . ASP B 1 88 ? 16.656 -33.031 -2.232 1 98 88 ASP B C 1
ATOM 4717 O O . ASP B 1 88 ? 17.344 -33.25 -1.23 1 98 88 ASP B O 1
ATOM 4721 N N . GLU B 1 89 ? 17.047 -32.344 -3.293 1 97.81 89 GLU B N 1
ATOM 4722 C CA . GLU B 1 89 ? 18.438 -31.922 -3.461 1 97.81 89 GLU B CA 1
ATOM 4723 C C . GLU B 1 89 ? 18.859 -30.984 -2.332 1 97.81 89 GLU B C 1
ATOM 4725 O O . GLU B 1 89 ? 20.047 -30.953 -1.968 1 97.81 89 GLU B O 1
ATOM 4730 N N . LEU B 1 90 ? 17.969 -30.266 -1.725 1 98 90 LEU B N 1
ATOM 4731 C CA . LEU B 1 90 ? 18.281 -29.312 -0.672 1 98 90 LEU B CA 1
ATOM 4732 C C . LEU B 1 90 ? 17.875 -29.859 0.695 1 98 90 LEU B C 1
ATOM 4734 O O . LEU B 1 90 ? 17.922 -29.125 1.694 1 98 90 LEU B O 1
ATOM 4738 N N . GLU B 1 91 ? 17.359 -31.141 0.675 1 98.25 91 GLU B N 1
ATOM 4739 C CA . GLU B 1 91 ? 16.953 -31.828 1.892 1 98.25 91 GLU B CA 1
ATOM 4740 C C . GLU B 1 91 ? 15.812 -31.094 2.594 1 98.25 91 GLU B C 1
ATOM 4742 O O . GLU B 1 91 ? 15.773 -31.031 3.824 1 98.25 91 GLU B O 1
ATOM 4747 N N . LEU B 1 92 ? 14.992 -30.438 1.77 1 98.44 92 LEU B N 1
ATOM 4748 C CA . LEU B 1 92 ? 13.883 -29.688 2.338 1 98.44 92 LEU B CA 1
ATOM 4749 C C . LEU B 1 92 ? 12.891 -30.609 3.025 1 98.44 92 LEU B C 1
ATOM 4751 O O . LEU B 1 92 ? 12.328 -30.266 4.07 1 98.44 92 LEU B O 1
ATOM 4755 N N . GLN B 1 93 ? 12.648 -31.75 2.422 1 98 93 GLN B N 1
ATOM 4756 C CA . GLN B 1 93 ? 11.672 -32.719 2.934 1 98 93 GLN B CA 1
ATOM 4757 C C . GLN B 1 93 ? 12.289 -33.594 4.02 1 98 93 GLN B C 1
ATOM 4759 O O . GLN B 1 93 ? 11.664 -33.812 5.059 1 98 93 GLN B O 1
ATOM 4764 N N . SER B 1 94 ? 13.469 -34 3.855 1 98.38 94 SER B N 1
ATOM 4765 C CA . SER B 1 94 ? 14.094 -34.969 4.762 1 98.38 94 SER B CA 1
ATOM 4766 C C . SER B 1 94 ? 14.625 -34.281 6.016 1 98.38 94 SER B C 1
ATOM 4768 O O . SER B 1 94 ? 14.695 -34.875 7.082 1 98.38 94 SER B O 1
ATOM 4770 N N . LYS B 1 95 ? 14.969 -33 5.852 1 98.38 95 LYS B N 1
ATOM 4771 C CA . LYS B 1 95 ? 15.711 -32.406 6.957 1 98.38 95 LYS B CA 1
ATOM 4772 C C . LYS B 1 95 ? 15.047 -31.125 7.445 1 98.38 95 LYS B C 1
ATOM 4774 O O . LYS B 1 95 ? 15.078 -30.828 8.641 1 98.38 95 LYS B O 1
ATOM 4779 N N . TYR B 1 96 ? 14.398 -30.391 6.602 1 98.44 96 TYR B N 1
ATOM 4780 C CA . TYR B 1 96 ? 14.055 -29.031 7.004 1 98.44 96 TYR B CA 1
ATOM 4781 C C . TYR B 1 96 ? 12.539 -28.859 7.082 1 98.44 96 TYR B C 1
ATOM 4783 O O . TYR B 1 96 ? 12.047 -27.719 7.117 1 98.44 96 TYR B O 1
ATOM 4791 N N . GLY B 1 97 ? 11.805 -29.859 7.004 1 97.81 97 GLY B N 1
ATOM 4792 C CA . GLY B 1 97 ? 10.43 -29.844 7.488 1 97.81 97 GLY B CA 1
ATOM 4793 C C . GLY B 1 97 ? 9.406 -29.656 6.391 1 97.81 97 GLY B C 1
ATOM 4794 O O . GLY B 1 97 ? 8.211 -29.562 6.656 1 97.81 97 GLY B O 1
ATOM 4795 N N . LEU B 1 98 ? 9.781 -29.609 5.094 1 98.25 98 LEU B N 1
ATOM 4796 C CA . LEU B 1 98 ? 8.805 -29.469 4.016 1 98.25 98 LEU B CA 1
ATOM 4797 C C . LEU B 1 98 ? 7.973 -30.734 3.85 1 98.25 98 LEU B C 1
ATOM 4799 O O . LEU B 1 98 ? 8.516 -31.828 3.773 1 98.25 98 LEU B O 1
ATOM 4803 N N . ARG B 1 99 ? 6.676 -30.547 3.85 1 97.94 99 ARG B N 1
ATOM 4804 C CA . ARG B 1 99 ? 5.754 -31.656 3.564 1 97.94 99 ARG B CA 1
ATOM 4805 C C . ARG B 1 99 ? 4.695 -31.219 2.555 1 97.94 99 ARG B C 1
ATOM 4807 O O . ARG B 1 99 ? 3.971 -30.25 2.777 1 97.94 99 ARG B O 1
ATOM 4814 N N . TYR B 1 100 ? 4.625 -31.953 1.449 1 97.88 100 TYR B N 1
ATOM 4815 C CA . TYR B 1 100 ? 3.586 -31.719 0.45 1 97.88 100 TYR B CA 1
ATOM 4816 C C . TYR B 1 100 ? 2.416 -32.688 0.648 1 97.88 100 TYR B C 1
ATOM 4818 O O . TYR B 1 100 ? 2.613 -33.875 0.875 1 97.88 100 TYR B O 1
ATOM 4826 N N . LEU B 1 101 ? 1.25 -32.125 0.615 1 98.06 101 LEU B N 1
ATOM 4827 C CA . LEU B 1 101 ? 0.013 -32.906 0.631 1 98.06 101 LEU B CA 1
ATOM 4828 C C . LEU B 1 101 ? -0.538 -33.094 -0.78 1 98.06 101 LEU B C 1
ATOM 4830 O O . LEU B 1 101 ? -1.032 -32.125 -1.381 1 98.06 101 LEU B O 1
ATOM 4834 N N . PRO B 1 102 ? -0.464 -34.312 -1.311 1 97.5 102 PRO B N 1
ATOM 4835 C CA . PRO B 1 102 ? -1.009 -34.531 -2.656 1 97.5 102 PRO B CA 1
ATOM 4836 C C . PRO B 1 102 ? -2.52 -34.312 -2.719 1 97.5 102 PRO B C 1
ATOM 4838 O O . PRO B 1 102 ? -3.238 -34.656 -1.782 1 97.5 102 PRO B O 1
ATOM 4841 N N . LEU B 1 103 ? -2.914 -33.781 -3.811 1 97.38 103 LEU B N 1
ATOM 4842 C CA . LEU B 1 103 ? -4.344 -33.562 -4 1 97.38 103 LEU B CA 1
ATOM 4843 C C . LEU B 1 103 ? -5.004 -34.75 -4.668 1 97.38 103 LEU B C 1
ATOM 4845 O O . LEU B 1 103 ? -4.461 -35.312 -5.625 1 97.38 103 LEU B O 1
ATOM 4849 N N . GLU B 1 104 ? -6.145 -35.125 -4.129 1 95.62 104 GLU B N 1
ATOM 4850 C CA . GLU B 1 104 ? -6.934 -36.219 -4.668 1 95.62 104 GLU B CA 1
ATOM 4851 C C . GLU B 1 104 ? -8.43 -35.938 -4.543 1 95.62 104 GLU B C 1
ATOM 4853 O O . GLU B 1 104 ? -8.992 -36 -3.447 1 95.62 104 GLU B O 1
ATOM 4858 N N . PRO B 1 105 ? -9.211 -35.781 -5.688 1 96.62 105 PRO B N 1
ATOM 4859 C CA . PRO B 1 105 ? -8.672 -35.656 -7.043 1 96.62 105 PRO B CA 1
ATOM 4860 C C . PRO B 1 105 ? -7.711 -34.469 -7.188 1 96.62 105 PRO B C 1
ATOM 4862 O O . PRO B 1 105 ? -7.695 -33.562 -6.344 1 96.62 105 PRO B O 1
ATOM 4865 N N . ALA B 1 106 ? -6.898 -34.5 -8.188 1 96.44 106 ALA B N 1
ATOM 4866 C CA . ALA B 1 106 ? -5.949 -33.438 -8.445 1 96.44 106 ALA B CA 1
ATOM 4867 C C . ALA B 1 106 ? -6.68 -32.125 -8.836 1 96.44 106 ALA B C 1
ATOM 4869 O O . ALA B 1 106 ? -6.277 -31.047 -8.422 1 96.44 106 ALA B O 1
ATOM 4870 N N . TYR B 1 107 ? -7.664 -32.281 -9.547 1 95.5 107 TYR B N 1
ATOM 4871 C CA . TYR B 1 107 ? -8.422 -31.172 -10.102 1 95.5 107 TYR B CA 1
ATOM 4872 C C . TYR B 1 107 ? -9.844 -31.594 -10.445 1 95.5 107 TYR B C 1
ATOM 4874 O O . TYR B 1 107 ? -10.109 -32.781 -10.656 1 95.5 107 TYR B O 1
ATOM 4882 N N . ALA B 1 108 ? -10.789 -30.656 -10.43 1 96.38 108 ALA B N 1
ATOM 4883 C CA . ALA B 1 108 ? -12.125 -30.953 -10.93 1 96.38 108 ALA B CA 1
ATOM 4884 C C . ALA B 1 108 ? -12.773 -29.719 -11.562 1 96.38 108 ALA B C 1
ATOM 4886 O O . ALA B 1 108 ? -12.453 -28.594 -11.188 1 96.38 108 ALA B O 1
ATOM 4887 N N . ILE B 1 109 ? -13.57 -29.969 -12.516 1 95.44 109 ILE B N 1
ATOM 4888 C CA . ILE B 1 109 ? -14.484 -28.953 -13 1 95.44 109 ILE B CA 1
ATOM 4889 C C . ILE B 1 109 ? -15.898 -29.234 -12.492 1 95.44 109 ILE B C 1
ATOM 4891 O O . ILE B 1 109 ? -16.344 -30.391 -12.508 1 95.44 109 ILE B O 1
ATOM 4895 N N . ILE B 1 110 ? -16.469 -28.219 -12.016 1 95.5 110 ILE B N 1
ATOM 4896 C CA . ILE B 1 110 ? -17.844 -28.312 -11.555 1 95.5 110 ILE B CA 1
ATOM 4897 C C . ILE B 1 110 ? -18.75 -27.5 -12.461 1 95.5 110 ILE B C 1
ATOM 4899 O O . ILE B 1 110 ? -18.469 -26.328 -12.727 1 95.5 110 ILE B O 1
ATOM 4903 N N . PHE B 1 111 ? -19.719 -28.109 -13.023 1 91.75 111 PHE B N 1
ATOM 4904 C CA . PHE B 1 111 ? -20.703 -27.469 -13.883 1 91.75 111 PHE B CA 1
ATOM 4905 C C . PHE B 1 111 ? -22.109 -27.688 -13.352 1 91.75 111 PHE B C 1
ATOM 4907 O O . PHE B 1 111 ? -22.297 -28.328 -12.312 1 91.75 111 PHE B O 1
ATOM 4914 N N . GLU B 1 112 ? -23.062 -27.094 -14 1 84.12 112 GLU B N 1
ATOM 4915 C CA . GLU B 1 112 ? -24.422 -27.016 -13.469 1 84.12 112 GLU B CA 1
ATOM 4916 C C . GLU B 1 112 ? -24.984 -28.406 -13.195 1 84.12 112 GLU B C 1
ATOM 4918 O O . GLU B 1 112 ? -25.703 -28.609 -12.219 1 84.12 112 GLU B O 1
ATOM 4923 N N . ASP B 1 113 ? -24.578 -29.359 -14.023 1 85 113 ASP B N 1
ATOM 4924 C CA . ASP B 1 113 ? -25.219 -30.656 -13.922 1 85 113 ASP B CA 1
ATOM 4925 C C . ASP B 1 113 ? -24.25 -31.719 -13.422 1 85 113 ASP B C 1
ATOM 4927 O O . ASP B 1 113 ? -24.484 -32.938 -13.602 1 85 113 ASP B O 1
ATOM 4931 N N . GLY B 1 114 ? -23.156 -31.203 -12.875 1 92.44 114 GLY B N 1
ATOM 4932 C CA . GLY B 1 114 ? -22.297 -32.281 -12.391 1 92.44 114 GLY B CA 1
ATOM 4933 C C . GLY B 1 114 ? -20.859 -31.828 -12.172 1 92.44 114 GLY B C 1
ATOM 4934 O O . GLY B 1 114 ? -20.594 -30.625 -12.031 1 92.44 114 GLY B O 1
ATOM 4935 N N . VAL B 1 115 ? -20.016 -32.875 -11.945 1 95.75 115 VAL B N 1
ATOM 4936 C CA . VAL B 1 115 ? -18.594 -32.688 -11.672 1 95.75 115 VAL B CA 1
ATOM 4937 C C . VAL B 1 115 ? -17.781 -33.688 -12.508 1 95.75 115 VAL B C 1
ATOM 4939 O O . VAL B 1 115 ? -18.219 -34.812 -12.719 1 95.75 115 VAL B O 1
ATOM 4942 N N . LEU B 1 116 ? -16.766 -33.25 -13.047 1 96.62 116 LEU B N 1
ATOM 4943 C CA . LEU B 1 116 ? -15.789 -34.094 -13.711 1 96.62 116 LEU B CA 1
ATOM 4944 C C . LEU B 1 116 ? -14.43 -34 -13.031 1 96.62 116 LEU B C 1
ATOM 4946 O O . LEU B 1 116 ? -13.711 -33.031 -13.211 1 96.62 116 LEU B O 1
ATOM 4950 N N . PRO B 1 117 ? -14.055 -34.969 -12.195 1 97.06 117 PRO B N 1
ATOM 4951 C CA . PRO B 1 117 ? -12.742 -34.969 -11.539 1 97.06 117 PRO B CA 1
ATOM 4952 C C . PRO B 1 117 ? -11.641 -35.531 -12.445 1 97.06 117 PRO B C 1
ATOM 4954 O O . PRO B 1 117 ? -11.883 -36.406 -13.25 1 97.06 117 PRO B O 1
ATOM 4957 N N . LEU B 1 118 ? -10.508 -34.938 -12.398 1 97.38 118 LEU B N 1
ATOM 4958 C CA . LEU B 1 118 ? -9.266 -35.469 -12.945 1 97.38 118 LEU B CA 1
ATOM 4959 C C . LEU B 1 118 ? -8.328 -35.906 -11.836 1 97.38 118 LEU B C 1
ATOM 4961 O O . LEU B 1 118 ? -8.008 -35.156 -10.93 1 97.38 118 LEU B O 1
ATOM 4965 N N . TYR B 1 119 ? -7.93 -37.188 -11.914 1 97.94 119 TYR B N 1
ATOM 4966 C CA . TYR B 1 119 ? -7.074 -37.781 -10.898 1 97.94 119 TYR B CA 1
ATOM 4967 C C . TYR B 1 119 ? -5.629 -37.844 -11.375 1 97.94 119 TYR B C 1
ATOM 4969 O O . TYR B 1 119 ? -5.363 -37.781 -12.578 1 97.94 119 TYR B O 1
ATOM 4977 N N . HIS B 1 120 ? -4.707 -37.906 -10.391 1 98.06 120 HIS B N 1
ATOM 4978 C CA . HIS B 1 120 ? -3.311 -38.188 -10.719 1 98.06 120 HIS B CA 1
ATOM 4979 C C . HIS B 1 120 ? -3.16 -39.5 -11.477 1 98.06 120 HIS B C 1
ATOM 4981 O O . HIS B 1 120 ? -2.379 -39.594 -12.422 1 98.06 120 HIS B O 1
ATOM 4987 N N . ASP B 1 121 ? -3.893 -40.438 -11.055 1 98 121 ASP B N 1
ATOM 4988 C CA . ASP B 1 121 ? -3.91 -41.75 -11.711 1 98 121 ASP B CA 1
ATOM 4989 C C . ASP B 1 121 ? -4.633 -41.656 -13.055 1 98 121 ASP B C 1
ATOM 4991 O O . ASP B 1 121 ? -5.832 -41.375 -13.109 1 98 121 ASP B O 1
ATOM 4995 N N . VAL B 1 122 ? -3.928 -41.969 -14.117 1 98 122 VAL B N 1
ATOM 4996 C CA . VAL B 1 122 ? -4.449 -41.781 -15.469 1 98 122 VAL B CA 1
ATOM 4997 C C . VAL B 1 122 ? -5.664 -42.688 -15.672 1 98 122 VAL B C 1
ATOM 4999 O O . VAL B 1 122 ? -6.656 -42.281 -16.281 1 98 122 VAL B O 1
ATOM 5002 N N . LYS B 1 123 ? -5.59 -43.938 -15.203 1 98.12 123 LYS B N 1
ATOM 5003 C CA . LYS B 1 123 ? -6.688 -44.875 -15.391 1 98.12 123 LYS B CA 1
ATOM 5004 C C . LYS B 1 123 ? -7.965 -44.375 -14.727 1 98.12 123 LYS B C 1
ATOM 5006 O O . LYS B 1 123 ? -9.055 -44.5 -15.289 1 98.12 123 LYS B O 1
ATOM 5011 N N . ARG B 1 124 ? -7.824 -43.875 -13.562 1 98.25 124 ARG B N 1
ATOM 5012 C CA . ARG B 1 124 ? -8.992 -43.344 -12.859 1 98.25 124 ARG B CA 1
ATOM 5013 C C . ARG B 1 124 ? -9.617 -42.188 -13.625 1 98.25 124 ARG B C 1
ATOM 5015 O O . ARG B 1 124 ? -10.836 -42.062 -13.68 1 98.25 124 ARG B O 1
ATOM 5022 N N . THR B 1 125 ? -8.773 -41.344 -14.172 1 98.31 125 THR B N 1
ATOM 5023 C CA . THR B 1 125 ? -9.289 -40.219 -14.969 1 98.31 125 THR B CA 1
ATOM 5024 C C . THR B 1 125 ? -9.977 -40.75 -16.234 1 98.31 125 THR B C 1
ATOM 5026 O O . THR B 1 125 ? -11.039 -40.25 -16.609 1 98.31 125 THR B O 1
ATOM 5029 N N . VAL B 1 126 ? -9.383 -41.719 -16.859 1 98.44 126 VAL B N 1
ATOM 5030 C CA . VAL B 1 126 ? -9.992 -42.344 -18.031 1 98.44 126 VAL B CA 1
ATOM 5031 C C . VAL B 1 126 ? -11.352 -42.906 -17.672 1 98.44 126 VAL B C 1
ATOM 5033 O O . VAL B 1 126 ? -12.328 -42.75 -18.406 1 98.44 126 VAL B O 1
ATOM 5036 N N . ASP B 1 127 ? -11.406 -43.594 -16.578 1 98.31 127 ASP B N 1
ATOM 5037 C CA . ASP B 1 127 ? -12.664 -44.188 -16.125 1 98.31 127 ASP B CA 1
ATOM 5038 C C . ASP B 1 127 ? -13.719 -43.094 -15.891 1 98.31 127 ASP B C 1
ATOM 5040 O O . ASP B 1 127 ? -14.875 -43.25 -16.281 1 98.31 127 ASP B O 1
ATOM 5044 N N . THR B 1 128 ? -13.305 -42.031 -15.281 1 97.06 128 THR B N 1
ATOM 5045 C CA . THR B 1 128 ? -14.242 -40.969 -14.992 1 97.06 128 THR B CA 1
ATOM 5046 C C . THR B 1 128 ? -14.758 -40.344 -16.281 1 97.06 128 THR B C 1
ATOM 5048 O O . THR B 1 128 ? -15.945 -40.031 -16.391 1 97.06 128 THR B O 1
ATOM 5051 N N . ILE B 1 129 ? -13.875 -40.094 -17.266 1 97.75 129 ILE B N 1
ATOM 5052 C CA . ILE B 1 129 ? -14.281 -39.5 -18.531 1 97.75 129 ILE B CA 1
ATOM 5053 C C . ILE B 1 129 ? -15.164 -40.469 -19.297 1 97.75 129 ILE B C 1
ATOM 5055 O O . ILE B 1 129 ? -16.156 -40.062 -19.922 1 97.75 129 ILE B O 1
ATOM 5059 N N . THR B 1 130 ? -14.773 -41.781 -19.234 1 98.12 130 THR B N 1
ATOM 5060 C CA . THR B 1 130 ? -15.578 -42.812 -19.875 1 98.12 130 THR B CA 1
ATOM 5061 C C . THR B 1 130 ? -16.984 -42.844 -19.297 1 98.12 130 THR B C 1
ATOM 5063 O O . THR B 1 130 ? -17.969 -42.844 -20.047 1 98.12 130 THR B O 1
ATOM 5066 N N . ASP B 1 131 ? -17.062 -42.844 -18 1 96.62 131 ASP B N 1
ATOM 5067 C CA . ASP B 1 131 ? -18.359 -42.906 -17.312 1 96.62 131 ASP B CA 1
ATOM 5068 C C . ASP B 1 131 ? -19.172 -41.625 -17.594 1 96.62 131 ASP B C 1
ATOM 5070 O O . ASP B 1 131 ? -20.391 -41.719 -17.734 1 96.62 131 ASP B O 1
ATOM 5074 N N . PHE B 1 132 ? -18.516 -40.562 -17.703 1 93.88 132 PHE B N 1
ATOM 5075 C CA . PHE B 1 132 ? -19.188 -39.281 -17.875 1 93.88 132 PHE B CA 1
ATOM 5076 C C . PHE B 1 132 ? -19.641 -39.094 -19.312 1 93.88 132 PHE B C 1
ATOM 5078 O O . PHE B 1 132 ? -20.703 -38.531 -19.562 1 93.88 132 PHE B O 1
ATOM 5085 N N . SER B 1 133 ? -18.828 -39.531 -20.234 1 95.38 133 SER B N 1
ATOM 5086 C CA . SER B 1 133 ? -19.094 -39.344 -21.656 1 95.38 133 SER B CA 1
ATOM 5087 C C . SER B 1 133 ? -19.344 -40.656 -22.359 1 95.38 133 SER B C 1
ATOM 5089 O O . SER B 1 133 ? -20.469 -41.188 -22.328 1 95.38 133 SER B O 1
ATOM 5091 N N . ASN B 1 134 ? -18.281 -41.344 -22.891 1 97.31 134 ASN B N 1
ATOM 5092 C CA . ASN B 1 134 ? -18.344 -42.656 -23.516 1 97.31 134 ASN B CA 1
ATOM 5093 C C . ASN B 1 134 ? -16.953 -43.281 -23.656 1 97.31 134 ASN B C 1
ATOM 5095 O O . ASN B 1 134 ? -15.945 -42.625 -23.375 1 97.31 134 ASN B O 1
ATOM 5099 N N . GLU B 1 135 ? -16.938 -44.469 -23.984 1 97.56 135 GLU B N 1
ATOM 5100 C CA . GLU B 1 135 ? -15.703 -45.219 -24.078 1 97.56 135 GLU B CA 1
ATOM 5101 C C . GLU B 1 135 ? -14.734 -44.594 -25.078 1 97.56 135 GLU B C 1
ATOM 5103 O O . GLU B 1 135 ? -13.523 -44.562 -24.828 1 97.56 135 GLU B O 1
ATOM 5108 N N . ALA B 1 136 ? -15.25 -44.094 -26.125 1 97.12 136 ALA B N 1
ATOM 5109 C CA . ALA B 1 136 ? -14.406 -43.469 -27.156 1 97.12 136 ALA B CA 1
ATOM 5110 C C . ALA B 1 136 ? -13.656 -42.281 -26.594 1 97.12 136 ALA B C 1
ATOM 5112 O O . ALA B 1 136 ? -12.469 -42.094 -26.844 1 97.12 136 ALA B O 1
ATOM 5113 N N . GLU B 1 137 ? -14.344 -41.5 -25.812 1 97.12 137 GLU B N 1
ATOM 5114 C CA . GLU B 1 137 ? -13.742 -40.312 -25.203 1 97.12 137 GLU B CA 1
ATOM 5115 C C . GLU B 1 137 ? -12.664 -40.719 -24.188 1 97.12 137 GLU B C 1
ATOM 5117 O O . GLU B 1 137 ? -11.625 -40.062 -24.109 1 97.12 137 GLU B O 1
ATOM 5122 N N . GLY B 1 138 ? -12.992 -41.688 -23.406 1 98.12 138 GLY B N 1
ATOM 5123 C CA . GLY B 1 138 ? -12 -42.188 -22.469 1 98.12 138 GLY B CA 1
ATOM 5124 C C . GLY B 1 138 ? -10.734 -42.656 -23.156 1 98.12 138 GLY B C 1
ATOM 5125 O O . GLY B 1 138 ? -9.625 -42.375 -22.688 1 98.12 138 GLY B O 1
ATOM 5126 N N . GLN B 1 139 ? -10.922 -43.344 -24.219 1 98 139 GLN B N 1
ATOM 5127 C CA . GLN B 1 139 ? -9.773 -43.906 -24.953 1 98 139 GLN B CA 1
ATOM 5128 C C . GLN B 1 139 ? -8.953 -42.781 -25.594 1 98 139 GLN B C 1
ATOM 5130 O O . GLN B 1 139 ? -7.723 -42.844 -25.625 1 98 139 GLN B O 1
ATOM 5135 N N . VAL B 1 140 ? -9.641 -41.812 -26.078 1 97.88 140 VAL B N 1
ATOM 5136 C CA . VAL B 1 140 ? -8.961 -40.688 -26.656 1 97.88 140 VAL B CA 1
ATOM 5137 C C . VAL B 1 140 ? -8.172 -39.938 -25.562 1 97.88 140 VAL B C 1
ATOM 5139 O O . VAL B 1 140 ? -7.043 -39.5 -25.797 1 97.88 140 VAL B O 1
ATOM 5142 N N . TYR B 1 141 ? -8.805 -39.844 -24.438 1 98.38 141 TYR B N 1
ATOM 5143 C CA . TYR B 1 141 ? -8.094 -39.188 -23.328 1 98.38 141 TYR B CA 1
ATOM 5144 C C . TYR B 1 141 ? -6.852 -40 -22.953 1 98.38 141 TYR B C 1
ATOM 5146 O O . TYR B 1 141 ? -5.801 -39.406 -22.672 1 98.38 141 TYR B O 1
ATOM 5154 N N . LEU B 1 142 ? -6.996 -41.281 -22.906 1 98.44 142 LEU B N 1
ATOM 5155 C CA . LEU B 1 142 ? -5.844 -42.094 -22.594 1 98.44 142 LEU B CA 1
ATOM 5156 C C . LEU B 1 142 ? -4.703 -41.844 -23.578 1 98.44 142 LEU B C 1
ATOM 5158 O O . LEU B 1 142 ? -3.545 -41.719 -23.172 1 98.44 142 LEU B O 1
ATOM 5162 N N . LYS B 1 143 ? -5.043 -41.781 -24.828 1 97.5 143 LYS B N 1
ATOM 5163 C CA . LYS B 1 143 ? -4.043 -41.5 -25.844 1 97.5 143 LYS B CA 1
ATOM 5164 C C . LYS B 1 143 ? -3.398 -40.125 -25.625 1 97.5 143 LYS B C 1
ATOM 5166 O O . LYS B 1 143 ? -2.174 -40 -25.688 1 97.5 143 LYS B O 1
ATOM 5171 N N . PHE B 1 144 ? -4.195 -39.156 -25.438 1 97.56 144 PHE B N 1
ATOM 5172 C CA . PHE B 1 144 ? -3.736 -37.812 -25.188 1 97.56 144 PHE B CA 1
ATOM 5173 C C . PHE B 1 144 ? -2.832 -37.75 -23.969 1 97.56 144 PHE B C 1
ATOM 5175 O O . PHE B 1 144 ? -1.743 -37.156 -24.016 1 97.56 144 PHE B O 1
ATOM 5182 N N . ALA B 1 145 ? -3.301 -38.312 -22.844 1 98.12 145 ALA B N 1
ATOM 5183 C CA . ALA B 1 145 ? -2.572 -38.312 -21.578 1 98.12 145 ALA B CA 1
ATOM 5184 C C . ALA B 1 145 ? -1.229 -39.031 -21.719 1 98.12 145 ALA B C 1
ATOM 5186 O O . ALA B 1 145 ? -0.233 -38.594 -21.125 1 98.12 145 ALA B O 1
ATOM 5187 N N . THR B 1 146 ? -1.24 -40.094 -22.453 1 97.25 146 THR B N 1
ATOM 5188 C CA . THR B 1 146 ? -0.006 -40.812 -22.672 1 97.25 146 THR B CA 1
ATOM 5189 C C . THR B 1 146 ? 1.014 -39.969 -23.422 1 97.25 146 THR B C 1
ATOM 5191 O O . THR B 1 146 ? 2.184 -39.906 -23.047 1 97.25 146 THR B O 1
ATOM 5194 N N . LEU B 1 147 ? 0.525 -39.375 -24.453 1 96.62 147 LEU B N 1
ATOM 5195 C CA . LEU B 1 147 ? 1.374 -38.469 -25.219 1 96.62 147 LEU B CA 1
ATOM 5196 C C . LEU B 1 147 ? 1.89 -37.344 -24.359 1 96.62 147 LEU B C 1
ATOM 5198 O O . LEU B 1 147 ? 3.078 -37 -24.391 1 96.62 147 LEU B O 1
ATOM 5202 N N . ALA B 1 148 ? 1.006 -36.719 -23.625 1 97.44 148 ALA B N 1
ATOM 5203 C CA . ALA B 1 148 ? 1.33 -35.594 -22.75 1 97.44 148 ALA B CA 1
ATOM 5204 C C . ALA B 1 148 ? 2.354 -36 -21.688 1 97.44 148 ALA B C 1
ATOM 5206 O O . ALA B 1 148 ? 3.309 -35.281 -21.438 1 97.44 148 ALA B O 1
ATOM 5207 N N . THR B 1 149 ? 2.154 -37.125 -21.078 1 97.75 149 THR B N 1
ATOM 5208 C CA . THR B 1 149 ? 3.053 -37.625 -20.047 1 97.75 149 THR B CA 1
ATOM 5209 C C . THR B 1 149 ? 4.449 -37.875 -20.609 1 97.75 149 THR B C 1
ATOM 5211 O O . THR B 1 149 ? 5.449 -37.531 -19.969 1 97.75 149 THR B O 1
ATOM 5214 N N . LYS B 1 150 ? 4.527 -38.438 -21.75 1 96.44 150 LYS B N 1
ATOM 5215 C CA . LYS B 1 150 ? 5.816 -38.656 -22.391 1 96.44 150 LYS B CA 1
ATOM 5216 C C . LYS B 1 150 ? 6.508 -37.344 -22.75 1 96.44 150 LYS B C 1
ATOM 5218 O O . LYS B 1 150 ? 7.723 -37.219 -22.594 1 96.44 150 LYS B O 1
ATOM 5223 N N . PHE B 1 151 ? 5.762 -36.469 -23.234 1 95.88 151 PHE B N 1
ATOM 5224 C CA . PHE B 1 151 ? 6.301 -35.125 -23.516 1 95.88 151 PHE B CA 1
ATOM 5225 C C . PHE B 1 151 ? 6.918 -34.531 -22.266 1 95.88 151 PHE B C 1
ATOM 5227 O O . PHE B 1 151 ? 8.023 -33.969 -22.312 1 95.88 151 PHE B O 1
ATOM 5234 N N . VAL B 1 152 ? 6.176 -34.562 -21.172 1 96.06 152 VAL B N 1
ATOM 5235 C CA . VAL B 1 152 ? 6.648 -34.031 -19.906 1 96.06 152 VAL B CA 1
ATOM 5236 C C . VAL B 1 152 ? 7.91 -34.781 -19.469 1 96.06 152 VAL B C 1
ATOM 5238 O O . VAL B 1 152 ? 8.875 -34.156 -19.016 1 96.06 152 VAL B O 1
ATOM 5241 N N . GLU B 1 153 ? 7.93 -36.031 -19.609 1 95.44 153 GLU B N 1
ATOM 5242 C CA . GLU B 1 153 ? 9.094 -36.844 -19.25 1 95.44 153 GLU B CA 1
ATOM 5243 C C . GLU B 1 153 ? 10.336 -36.375 -20.016 1 95.44 153 GLU B C 1
ATOM 5245 O O . GLU B 1 153 ? 11.43 -36.344 -19.453 1 95.44 153 GLU B O 1
ATOM 5250 N N . LEU B 1 154 ? 10.148 -36.031 -21.219 1 93.75 154 LEU B N 1
ATOM 5251 C CA . LEU B 1 154 ? 11.266 -35.656 -22.094 1 93.75 154 LEU B CA 1
ATOM 5252 C C . LEU B 1 154 ? 11.664 -34.219 -21.891 1 93.75 154 LEU B C 1
ATOM 5254 O O . LEU B 1 154 ? 12.836 -33.875 -22 1 93.75 154 LEU B O 1
ATOM 5258 N N . SER B 1 155 ? 10.734 -33.375 -21.547 1 92.31 155 SER B N 1
ATOM 5259 C CA . SER B 1 155 ? 10.977 -31.938 -21.609 1 92.31 155 SER B CA 1
ATOM 5260 C C . SER B 1 155 ? 11.297 -31.375 -20.234 1 92.31 155 SER B C 1
ATOM 5262 O O . SER B 1 155 ? 12.023 -30.391 -20.109 1 92.31 155 SER B O 1
ATOM 5264 N N . MET B 1 156 ? 10.812 -31.938 -19.156 1 92.69 156 MET B N 1
ATOM 5265 C CA . MET B 1 156 ? 10.836 -31.328 -17.828 1 92.69 156 MET B CA 1
ATOM 5266 C C . MET B 1 156 ? 12.266 -31.172 -17.344 1 92.69 156 MET B C 1
ATOM 5268 O O . MET B 1 156 ? 12.594 -30.172 -16.688 1 92.69 156 MET B O 1
ATOM 5272 N N . PRO B 1 157 ? 13.156 -32.094 -17.641 1 91.56 157 PRO B N 1
ATOM 5273 C CA . PRO B 1 157 ? 14.531 -31.906 -17.172 1 91.56 157 PRO B CA 1
ATOM 5274 C C . PRO B 1 157 ? 15.148 -30.609 -17.688 1 91.56 157 PRO B C 1
ATOM 5276 O O . PRO B 1 157 ? 15.922 -29.969 -16.969 1 91.56 157 PRO B O 1
ATOM 5279 N N . SER B 1 158 ? 14.766 -30.203 -18.859 1 93.44 158 SER B N 1
ATOM 5280 C CA . SER B 1 158 ? 15.336 -28.984 -19.438 1 93.44 158 SER B CA 1
ATOM 5281 C C . SER B 1 158 ? 14.805 -27.734 -18.75 1 93.44 158 SER B C 1
ATOM 5283 O O . SER B 1 158 ? 15.383 -26.656 -18.891 1 93.44 158 SER B O 1
ATOM 5285 N N . MET B 1 159 ? 13.703 -27.891 -17.984 1 94.5 159 MET B N 1
ATOM 5286 C CA . MET B 1 159 ? 13.078 -26.734 -17.344 1 94.5 159 MET B CA 1
ATOM 5287 C C . MET B 1 159 ? 13.852 -26.328 -16.094 1 94.5 159 MET B C 1
ATOM 5289 O O . MET B 1 159 ? 13.68 -25.219 -15.586 1 94.5 159 MET B O 1
ATOM 5293 N N . PHE B 1 160 ? 14.711 -27.156 -15.562 1 96.12 160 PHE B N 1
ATOM 5294 C CA . PHE B 1 160 ? 15.312 -26.938 -14.25 1 96.12 160 PHE B CA 1
ATOM 5295 C C . PHE B 1 160 ? 16.828 -26.781 -14.367 1 96.12 160 PHE B C 1
ATOM 5297 O O . PHE B 1 160 ? 17.547 -26.984 -13.391 1 96.12 160 PHE B O 1
ATOM 5304 N N . VAL B 1 161 ? 17.281 -26.547 -15.578 1 96.12 161 VAL B N 1
ATOM 5305 C CA . VAL B 1 161 ? 18.641 -26.156 -15.891 1 96.12 161 VAL B CA 1
ATOM 5306 C C . VAL B 1 161 ? 18.625 -24.906 -16.766 1 96.12 161 VAL B C 1
ATOM 5308 O O . VAL B 1 161 ? 17.578 -24.516 -17.297 1 96.12 161 VAL B O 1
ATOM 5311 N N . PRO B 1 162 ? 19.781 -24.172 -16.859 1 96.88 162 PRO B N 1
ATOM 5312 C CA . PRO B 1 162 ? 19.781 -23 -17.734 1 96.88 162 PRO B CA 1
ATOM 5313 C C . PRO B 1 162 ? 19.375 -23.344 -19.156 1 96.88 162 PRO B C 1
ATOM 5315 O O . PRO B 1 162 ? 19.641 -24.438 -19.641 1 96.88 162 PRO B O 1
ATOM 5318 N N . PRO B 1 163 ? 18.703 -22.359 -19.781 1 94.75 163 PRO B N 1
ATOM 5319 C CA . PRO B 1 163 ? 18.172 -22.656 -21.125 1 94.75 163 PRO B CA 1
ATOM 5320 C C . PRO B 1 163 ? 19.25 -23.172 -22.078 1 94.75 163 PRO B C 1
ATOM 5322 O O . PRO B 1 163 ? 20.359 -22.641 -22.109 1 94.75 163 PRO B O 1
ATOM 5325 N N . THR B 1 164 ? 18.938 -24.203 -22.625 1 87.81 164 THR B N 1
ATOM 5326 C CA . THR B 1 164 ? 19.797 -24.812 -23.641 1 87.81 164 THR B CA 1
ATOM 5327 C C . THR B 1 164 ? 19.016 -25.016 -24.938 1 87.81 164 THR B C 1
ATOM 5329 O O . THR B 1 164 ? 17.969 -24.406 -25.141 1 87.81 164 THR B O 1
ATOM 5332 N N . THR B 1 165 ? 19.562 -25.781 -25.797 1 81.69 165 THR B N 1
ATOM 5333 C CA . THR B 1 165 ? 18.875 -26.125 -27.047 1 81.69 165 THR B CA 1
ATOM 5334 C C . THR B 1 165 ? 17.578 -26.875 -26.75 1 81.69 165 THR B C 1
ATOM 5336 O O . THR B 1 165 ? 17.516 -27.641 -25.781 1 81.69 165 THR B O 1
ATOM 5339 N N . PRO B 1 166 ? 16.609 -26.562 -27.516 1 80 166 PRO B N 1
ATOM 5340 C CA . PRO B 1 166 ? 15.336 -27.266 -27.312 1 80 166 PRO B CA 1
ATOM 5341 C C . PRO B 1 166 ? 15.492 -28.781 -27.297 1 80 166 PRO B C 1
ATOM 5343 O O . PRO B 1 166 ? 16.422 -29.312 -27.922 1 80 166 PRO B O 1
ATOM 5346 N N . VAL B 1 167 ? 14.641 -29.359 -26.562 1 82.5 167 VAL B N 1
ATOM 5347 C CA . VAL B 1 167 ? 14.656 -30.812 -26.453 1 82.5 167 VAL B CA 1
ATOM 5348 C C . VAL B 1 167 ? 14.508 -31.438 -27.828 1 82.5 167 VAL B C 1
ATOM 5350 O O . VAL B 1 167 ? 13.672 -31.016 -28.625 1 82.5 167 VAL B O 1
ATOM 5353 N N . ASP B 1 168 ? 15.391 -32.375 -28.062 1 86.38 168 ASP B N 1
ATOM 5354 C CA . ASP B 1 168 ? 15.328 -33.125 -29.312 1 86.38 168 ASP B CA 1
ATOM 5355 C C . ASP B 1 168 ? 14.242 -34.188 -29.25 1 86.38 168 ASP B C 1
ATOM 5357 O O . ASP B 1 168 ? 14.383 -35.188 -28.516 1 86.38 168 ASP B O 1
ATOM 5361 N N . LEU B 1 169 ? 13.203 -34.031 -30.062 1 90.69 169 LEU B N 1
ATOM 5362 C CA . LEU B 1 169 ? 12.086 -34.969 -30.047 1 90.69 169 LEU B CA 1
ATOM 5363 C C . LEU B 1 169 ? 12.125 -35.844 -31.281 1 90.69 169 LEU B C 1
ATOM 5365 O O . LEU B 1 169 ? 11.133 -36.531 -31.594 1 90.69 169 LEU B O 1
ATOM 5369 N N . SER B 1 170 ? 13.273 -35.906 -31.969 1 90.88 170 SER B N 1
ATOM 5370 C CA . SER B 1 170 ? 13.383 -36.656 -33.219 1 90.88 170 SER B CA 1
ATOM 5371 C C . SER B 1 170 ? 13.156 -38.156 -33 1 90.88 170 SER B C 1
ATOM 5373 O O . SER B 1 170 ? 12.656 -38.844 -33.906 1 90.88 170 SER B O 1
ATOM 5375 N N . ALA B 1 171 ? 13.508 -38.625 -31.859 1 94.06 171 ALA B N 1
ATOM 5376 C CA . ALA B 1 171 ? 13.359 -40.062 -31.547 1 94.06 171 ALA B CA 1
ATOM 5377 C C . ALA B 1 171 ? 11.906 -40.375 -31.203 1 94.06 171 ALA B C 1
ATOM 5379 O O . ALA B 1 171 ? 11.547 -41.562 -31.062 1 94.06 171 ALA B O 1
ATOM 5380 N N . HIS B 1 172 ? 11.125 -39.438 -31.125 1 95.5 172 HIS B N 1
ATOM 5381 C CA . HIS B 1 172 ? 9.703 -39.562 -30.812 1 95.5 172 HIS B CA 1
ATOM 5382 C C . HIS B 1 172 ? 8.844 -38.781 -31.781 1 95.5 172 HIS B C 1
ATOM 5384 O O . HIS B 1 172 ? 8.203 -37.812 -31.391 1 95.5 172 HIS B O 1
ATOM 5390 N N . PRO B 1 173 ? 8.703 -39.25 -32.969 1 94.62 173 PRO B N 1
ATOM 5391 C CA . PRO B 1 173 ? 8.055 -38.469 -34.031 1 94.62 173 PRO B CA 1
ATOM 5392 C C . PRO B 1 173 ? 6.605 -38.125 -33.688 1 94.62 173 PRO B C 1
ATOM 5394 O O . PRO B 1 173 ? 6.121 -37.031 -34.094 1 94.62 173 PRO B O 1
ATOM 5397 N N . GLU B 1 174 ? 5.93 -39 -33.062 1 94.38 174 GLU B N 1
ATOM 5398 C CA . GLU B 1 174 ? 4.539 -38.719 -32.719 1 94.38 174 GLU B CA 1
ATOM 5399 C C . GLU B 1 174 ? 4.438 -37.531 -31.766 1 94.38 174 GLU B C 1
ATOM 5401 O O . GLU B 1 174 ? 3.537 -36.688 -31.906 1 94.38 174 GLU B O 1
ATOM 5406 N N . ILE B 1 175 ? 5.348 -37.5 -30.891 1 94.81 175 ILE B N 1
ATOM 5407 C CA . ILE B 1 175 ? 5.379 -36.406 -29.938 1 94.81 175 ILE B CA 1
ATOM 5408 C C . ILE B 1 175 ? 5.809 -35.125 -30.656 1 94.81 175 ILE B C 1
ATOM 5410 O O . ILE B 1 175 ? 5.215 -34.062 -30.453 1 94.81 175 ILE B O 1
ATOM 5414 N N . ALA B 1 176 ? 6.812 -35.219 -31.469 1 94.81 176 ALA B N 1
ATOM 5415 C CA . ALA B 1 176 ? 7.32 -34.062 -32.219 1 94.81 176 ALA B CA 1
ATOM 5416 C C . ALA B 1 176 ? 6.215 -33.438 -33.062 1 94.81 176 ALA B C 1
ATOM 5418 O O . ALA B 1 176 ? 6.09 -32.188 -33.094 1 94.81 176 ALA B O 1
ATOM 5419 N N . GLN B 1 177 ? 5.477 -34.281 -33.688 1 95 177 GLN B N 1
ATOM 5420 C CA . GLN B 1 177 ? 4.395 -33.781 -34.531 1 95 177 GLN B CA 1
ATOM 5421 C C . GLN B 1 177 ? 3.322 -33.094 -33.688 1 95 177 GLN B C 1
ATOM 5423 O O . GLN B 1 177 ? 2.826 -32.031 -34.094 1 95 177 GLN B O 1
ATOM 5428 N N . ALA B 1 178 ? 2.977 -33.656 -32.594 1 94.44 178 ALA B N 1
ATOM 5429 C CA . ALA B 1 178 ? 1.971 -33.062 -31.719 1 94.44 178 ALA B CA 1
ATOM 5430 C C . ALA B 1 178 ? 2.428 -31.719 -31.188 1 94.44 178 ALA B C 1
ATOM 5432 O O . ALA B 1 178 ? 1.654 -30.75 -31.156 1 94.44 178 ALA B O 1
ATOM 5433 N N . VAL B 1 179 ? 3.631 -31.625 -30.781 1 91.56 179 VAL B N 1
ATOM 5434 C CA . VAL B 1 179 ? 4.191 -30.406 -30.203 1 91.56 179 VAL B CA 1
ATOM 5435 C C . VAL B 1 179 ? 4.32 -29.328 -31.281 1 91.56 179 VAL B C 1
ATOM 5437 O O . VAL B 1 179 ? 4.074 -28.156 -31 1 91.56 179 VAL B O 1
ATOM 5440 N N . GLU B 1 180 ? 4.746 -29.688 -32.438 1 92.5 180 GLU B N 1
ATOM 5441 C CA . GLU B 1 180 ? 4.844 -28.734 -33.531 1 92.5 180 GLU B CA 1
ATOM 5442 C C . GLU B 1 180 ? 3.49 -28.094 -33.844 1 92.5 180 GLU B C 1
ATOM 5444 O O . GLU B 1 180 ? 3.393 -26.891 -34.031 1 92.5 180 GLU B O 1
ATOM 5449 N N . PHE B 1 181 ? 2.508 -28.938 -33.906 1 94.25 181 PHE B N 1
ATOM 5450 C CA . PHE B 1 181 ? 1.155 -28.422 -34.125 1 94.25 181 PHE B CA 1
ATOM 5451 C C . PHE B 1 181 ? 0.734 -27.516 -33 1 94.25 181 PHE B C 1
ATOM 5453 O O . PHE B 1 181 ? 0.235 -26.406 -33.219 1 94.25 181 PHE B O 1
ATOM 5460 N N . ALA B 1 182 ? 0.952 -27.938 -31.828 1 93.88 182 ALA B N 1
ATOM 5461 C CA . ALA B 1 182 ? 0.511 -27.219 -30.625 1 93.88 182 ALA B CA 1
ATOM 5462 C C . ALA B 1 182 ? 1.234 -25.875 -30.5 1 93.88 182 ALA B C 1
ATOM 5464 O O . ALA B 1 182 ? 0.658 -24.906 -30.031 1 93.88 182 ALA B O 1
ATOM 5465 N N . ALA B 1 183 ? 2.486 -25.781 -30.891 1 90.69 183 ALA B N 1
ATOM 5466 C CA . ALA B 1 183 ? 3.295 -24.562 -30.781 1 90.69 183 ALA B CA 1
ATOM 5467 C C . ALA B 1 183 ? 2.771 -23.484 -31.719 1 90.69 183 ALA B C 1
ATOM 5469 O O . ALA B 1 183 ? 3 -22.297 -31.484 1 90.69 183 ALA B O 1
ATOM 5470 N N . LYS B 1 184 ? 2.012 -23.859 -32.719 1 93 184 LYS B N 1
ATOM 5471 C CA . LYS B 1 184 ? 1.523 -22.906 -33.719 1 93 184 LYS B CA 1
ATOM 5472 C C . LYS B 1 184 ? 0.038 -22.625 -33.531 1 93 184 LYS B C 1
ATOM 5474 O O . LYS B 1 184 ? -0.5 -21.688 -34.125 1 93 184 LYS B O 1
ATOM 5479 N N . ASN B 1 185 ? -0.552 -23.453 -32.688 1 95.06 185 ASN B N 1
ATOM 5480 C CA . ASN B 1 185 ? -2.002 -23.375 -32.562 1 95.06 185 ASN B CA 1
ATOM 5481 C C . ASN B 1 185 ? -2.418 -23.094 -31.109 1 95.06 185 ASN B C 1
ATOM 5483 O O . ASN B 1 185 ? -1.58 -23.094 -30.203 1 95.06 185 ASN B O 1
ATOM 5487 N N . SER B 1 186 ? -3.678 -22.719 -31 1 95.88 186 SER B N 1
ATOM 5488 C CA . SER B 1 186 ? -4.219 -22.391 -29.672 1 95.88 186 SER B CA 1
ATOM 5489 C C . SER B 1 186 ? -4.559 -23.641 -28.891 1 95.88 186 SER B C 1
ATOM 5491 O O . SER B 1 186 ? -4.652 -24.734 -29.453 1 95.88 186 SER B O 1
ATOM 5493 N N . SER B 1 187 ? -4.707 -23.5 -27.578 1 96.25 187 SER B N 1
ATOM 5494 C CA . SER B 1 187 ? -5.133 -24.625 -26.734 1 96.25 187 SER B CA 1
ATOM 5495 C C . SER B 1 187 ? -6.5 -25.141 -27.172 1 96.25 187 SER B C 1
ATOM 5497 O O . SER B 1 187 ? -6.762 -26.344 -27.109 1 96.25 187 SER B O 1
ATOM 5499 N N . LEU B 1 188 ? -7.371 -24.234 -27.625 1 97.38 188 LEU B N 1
ATOM 5500 C CA . LEU B 1 188 ? -8.68 -24.641 -28.109 1 97.38 188 LEU B CA 1
ATOM 5501 C C . LEU B 1 188 ? -8.539 -25.594 -29.297 1 97.38 188 LEU B C 1
ATOM 5503 O O . LEU B 1 188 ? -9.188 -26.641 -29.359 1 97.38 188 LEU B O 1
ATOM 5507 N N . GLU B 1 189 ? -7.699 -25.266 -30.203 1 97.69 189 GLU B N 1
ATOM 5508 C CA . GLU B 1 189 ? -7.508 -26.078 -31.406 1 97.69 189 GLU B CA 1
ATOM 5509 C C . GLU B 1 189 ? -6.926 -27.438 -31.062 1 97.69 189 GLU B C 1
ATOM 5511 O O . GLU B 1 189 ? -7.32 -28.453 -31.656 1 97.69 189 GLU B O 1
ATOM 5516 N N . VAL B 1 190 ? -5.996 -27.469 -30.125 1 97.5 190 VAL B N 1
ATOM 5517 C CA . VAL B 1 190 ? -5.418 -28.734 -29.688 1 97.5 190 VAL B CA 1
ATOM 5518 C C . VAL B 1 190 ? -6.492 -29.609 -29.047 1 97.5 190 VAL B C 1
ATOM 5520 O O . VAL B 1 190 ? -6.645 -30.781 -29.391 1 97.5 190 VAL B O 1
ATOM 5523 N N . VAL B 1 191 ? -7.23 -29.094 -28.188 1 97.25 191 VAL B N 1
ATOM 5524 C CA . VAL B 1 191 ? -8.242 -29.828 -27.438 1 97.25 191 VAL B CA 1
ATOM 5525 C C . VAL B 1 191 ? -9.328 -30.328 -28.391 1 97.25 191 VAL B C 1
ATOM 5527 O O . VAL B 1 191 ? -9.797 -31.453 -28.266 1 97.25 191 VAL B O 1
ATOM 5530 N N . GLU B 1 192 ? -9.727 -29.547 -29.375 1 97 192 GLU B N 1
ATOM 5531 C CA . GLU B 1 192 ? -10.781 -29.891 -30.328 1 97 192 GLU B CA 1
ATOM 5532 C C . GLU B 1 192 ? -10.344 -31.031 -31.25 1 97 192 GLU B C 1
ATOM 5534 O O . GLU B 1 192 ? -11.188 -31.75 -31.781 1 97 192 GLU B O 1
ATOM 5539 N N . GLN B 1 193 ? -9.078 -31.188 -31.391 1 96 193 GLN B N 1
ATOM 5540 C CA . GLN B 1 193 ? -8.57 -32.281 -32.219 1 96 193 GLN B CA 1
ATOM 5541 C C . GLN B 1 193 ? -8.844 -33.625 -31.547 1 96 193 GLN B C 1
ATOM 5543 O O . GLN B 1 193 ? -8.945 -34.656 -32.219 1 96 193 GLN B O 1
ATOM 5548 N N . TYR B 1 194 ? -8.93 -33.594 -30.297 1 96.25 194 TYR B N 1
ATOM 5549 C CA . TYR B 1 194 ? -9.008 -34.875 -29.578 1 96.25 194 TYR B CA 1
ATOM 5550 C C . TYR B 1 194 ? -10.422 -35.125 -29.062 1 96.25 194 TYR B C 1
ATOM 5552 O O . TYR B 1 194 ? -10.977 -36.188 -29.25 1 96.25 194 TYR B O 1
ATOM 5560 N N . PHE B 1 195 ? -11 -34.156 -28.5 1 97.25 195 PHE B N 1
ATOM 5561 C CA . PHE B 1 195 ? -12.195 -34.406 -27.703 1 97.25 195 PHE B CA 1
ATOM 5562 C C . PHE B 1 195 ? -13.43 -33.844 -28.391 1 97.25 195 PHE B C 1
ATOM 5564 O O . PHE B 1 195 ? -13.383 -32.781 -28.984 1 97.25 195 PHE B O 1
ATOM 5571 N N . LYS B 1 196 ? -14.531 -34.562 -28.203 1 96.69 196 LYS B N 1
ATOM 5572 C CA . LYS B 1 196 ? -15.797 -34.156 -28.812 1 96.69 196 LYS B CA 1
ATOM 5573 C C . LYS B 1 196 ? -16.781 -33.688 -27.734 1 96.69 196 LYS B C 1
ATOM 5575 O O . LYS B 1 196 ? -17.609 -32.812 -27.984 1 96.69 196 LYS B O 1
ATOM 5580 N N . ASN B 1 197 ? -16.734 -34.344 -26.625 1 95.81 197 ASN B N 1
ATOM 5581 C CA . ASN B 1 197 ? -17.641 -33.938 -25.547 1 95.81 197 ASN B CA 1
ATOM 5582 C C . ASN B 1 197 ? -17.328 -32.531 -25.047 1 95.81 197 ASN B C 1
ATOM 5584 O O . ASN B 1 197 ? -16.203 -32.25 -24.609 1 95.81 197 ASN B O 1
ATOM 5588 N N . PRO B 1 198 ? -18.281 -31.609 -25.031 1 95 198 PRO B N 1
ATOM 5589 C CA . PRO B 1 198 ? -18.016 -30.219 -24.688 1 95 198 PRO B CA 1
ATOM 5590 C C . PRO B 1 198 ? -17.516 -30.047 -23.25 1 95 198 PRO B C 1
ATOM 5592 O O . PRO B 1 198 ? -16.656 -29.203 -22.984 1 95 198 PRO B O 1
ATOM 5595 N N . THR B 1 199 ? -18 -30.781 -22.359 1 94.38 199 THR B N 1
ATOM 5596 C CA . THR B 1 199 ? -17.594 -30.656 -20.953 1 94.38 199 THR B CA 1
ATOM 5597 C C . THR B 1 199 ? -16.141 -31.125 -20.781 1 94.38 199 THR B C 1
ATOM 5599 O O . THR B 1 199 ? -15.398 -30.531 -20 1 94.38 199 THR B O 1
ATOM 5602 N N . VAL B 1 200 ? -15.781 -32.188 -21.438 1 95.5 200 VAL B N 1
ATOM 5603 C CA . VAL B 1 200 ? -14.406 -32.688 -21.406 1 95.5 200 VAL B CA 1
ATOM 5604 C C . VAL B 1 200 ? -13.477 -31.625 -22 1 95.5 200 VAL B C 1
ATOM 5606 O O . VAL B 1 200 ? -12.414 -31.328 -21.453 1 95.5 200 VAL B O 1
ATOM 5609 N N . GLN B 1 201 ? -13.922 -30.984 -23.078 1 96.69 201 GLN B N 1
ATOM 5610 C CA . GLN B 1 201 ? -13.156 -29.906 -23.688 1 96.69 201 GLN B CA 1
ATOM 5611 C C . GLN B 1 201 ? -12.953 -28.766 -22.688 1 96.69 201 GLN B C 1
ATOM 5613 O O . GLN B 1 201 ? -11.828 -28.281 -22.516 1 96.69 201 GLN B O 1
ATOM 5618 N N . VAL B 1 202 ? -13.984 -28.375 -22.016 1 95.44 202 VAL B N 1
ATOM 5619 C CA . VAL B 1 202 ? -13.945 -27.266 -21.078 1 95.44 202 VAL B CA 1
ATOM 5620 C C . VAL B 1 202 ? -13.023 -27.609 -19.906 1 95.44 202 VAL B C 1
ATOM 5622 O O . VAL B 1 202 ? -12.258 -26.766 -19.438 1 95.44 202 VAL B O 1
ATOM 5625 N N . ALA B 1 203 ? -13.078 -28.797 -19.453 1 93.81 2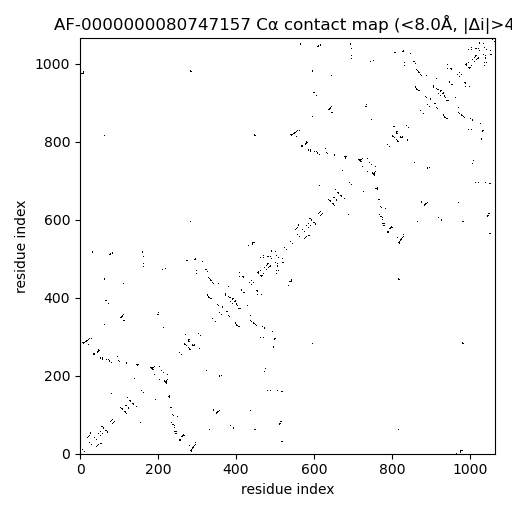03 ALA B N 1
ATOM 5626 C CA . ALA B 1 203 ? -12.25 -29.219 -18.328 1 93.81 203 ALA B CA 1
ATOM 5627 C C . ALA B 1 203 ? -10.766 -29.047 -18.641 1 93.81 203 ALA B C 1
ATOM 5629 O O . ALA B 1 203 ? -10.016 -28.5 -17.828 1 93.81 203 ALA B O 1
ATOM 5630 N N . ILE B 1 204 ? -10.406 -29.453 -19.781 1 94.06 204 ILE B N 1
ATOM 5631 C CA . ILE B 1 204 ? -9 -29.359 -20.172 1 94.06 204 ILE B CA 1
ATOM 5632 C C . ILE B 1 204 ? -8.641 -27.906 -20.469 1 94.06 204 ILE B C 1
ATOM 5634 O O . ILE B 1 204 ? -7.598 -27.422 -20.016 1 94.06 204 ILE B O 1
ATOM 5638 N N . LEU B 1 205 ? -9.5 -27.219 -21.172 1 95.12 205 LEU B N 1
ATOM 5639 C CA . LEU B 1 205 ? -9.234 -25.828 -21.547 1 95.12 205 LEU B CA 1
ATOM 5640 C C . LEU B 1 205 ? -9.086 -24.953 -20.312 1 95.12 205 LEU B C 1
ATOM 5642 O O . LEU B 1 205 ? -8.18 -24.125 -20.234 1 95.12 205 LEU B O 1
ATOM 5646 N N . ARG B 1 206 ? -9.914 -25.125 -19.344 1 94.88 206 ARG B N 1
ATOM 5647 C CA . ARG B 1 206 ? -9.867 -24.281 -18.156 1 94.88 206 ARG B CA 1
ATOM 5648 C C . ARG B 1 206 ? -8.625 -24.562 -17.328 1 94.88 206 ARG B C 1
ATOM 5650 O O . ARG B 1 206 ? -8.023 -23.656 -16.75 1 94.88 206 ARG B O 1
ATOM 5657 N N . PHE B 1 207 ? -8.305 -25.766 -17.281 1 93 207 PHE B N 1
ATOM 5658 C CA . PHE B 1 207 ? -7.062 -26.125 -16.609 1 93 207 PHE B CA 1
ATOM 5659 C C . PHE B 1 207 ? -5.875 -25.406 -17.234 1 93 207 PHE B C 1
ATOM 5661 O O . PHE B 1 207 ? -5.062 -24.797 -16.531 1 93 207 PHE B O 1
ATOM 5668 N N . VAL B 1 208 ? -5.848 -25.422 -18.531 1 92.44 208 VAL B N 1
ATOM 5669 C CA . VAL B 1 208 ? -4.723 -24.891 -19.297 1 92.44 208 VAL B CA 1
ATOM 5670 C C . VAL B 1 208 ? -4.727 -23.359 -19.234 1 92.44 208 VAL B C 1
ATOM 5672 O O . VAL B 1 208 ? -3.686 -22.734 -19.016 1 92.44 208 VAL B O 1
ATOM 5675 N N . THR B 1 209 ? -5.855 -22.703 -19.391 1 93.06 209 THR B N 1
ATOM 5676 C CA . THR B 1 209 ? -5.938 -21.25 -19.438 1 93.06 209 THR B CA 1
ATOM 5677 C C . THR B 1 209 ? -5.652 -20.641 -18.078 1 93.06 209 THR B C 1
ATOM 5679 O O . THR B 1 209 ? -5.16 -19.516 -17.969 1 93.06 209 THR B O 1
ATOM 5682 N N . GLU B 1 210 ? -5.918 -21.375 -17.047 1 91.44 210 GLU B N 1
ATOM 5683 C CA . GLU B 1 210 ? -5.598 -20.891 -15.703 1 91.44 210 GLU B CA 1
ATOM 5684 C C . GLU B 1 210 ? -4.086 -20.828 -15.492 1 91.44 210 GLU B C 1
ATOM 5686 O O . GLU B 1 210 ? -3.59 -19.906 -14.828 1 91.44 210 GLU B O 1
ATOM 5691 N N . ILE B 1 211 ? -3.395 -21.719 -16.047 1 90.56 211 ILE B N 1
ATOM 5692 C CA . ILE B 1 211 ? -1.942 -21.766 -15.914 1 90.56 211 ILE B CA 1
ATOM 5693 C C . ILE B 1 211 ? -1.311 -20.672 -16.781 1 90.56 211 ILE B C 1
ATOM 5695 O O . ILE B 1 211 ? -0.385 -19.984 -16.344 1 90.56 211 ILE B O 1
ATOM 5699 N N . GLN B 1 212 ? -1.832 -20.453 -17.922 1 91.56 212 GLN B N 1
ATOM 5700 C CA . GLN B 1 212 ? -1.183 -19.578 -18.906 1 91.56 212 GLN B CA 1
ATOM 5701 C C . GLN B 1 212 ? -1.683 -18.141 -18.781 1 91.56 212 GLN B C 1
ATOM 5703 O O . GLN B 1 212 ? -1.062 -17.219 -19.297 1 91.56 212 GLN B O 1
ATOM 5708 N N . LEU B 1 213 ? -2.861 -17.984 -18.234 1 95.12 213 LEU B N 1
ATOM 5709 C CA . LEU B 1 213 ? -3.537 -16.688 -18.203 1 95.12 213 LEU B CA 1
ATOM 5710 C C . LEU B 1 213 ? -3.664 -16.109 -19.609 1 95.12 213 LEU B C 1
ATOM 5712 O O . LEU B 1 213 ? -3.266 -14.969 -19.844 1 95.12 213 LEU B O 1
ATOM 5716 N N . ALA B 1 214 ? -4.168 -16.906 -20.5 1 95.62 214 ALA B N 1
ATOM 5717 C CA . ALA B 1 214 ? -4.344 -16.516 -21.906 1 95.62 214 ALA B CA 1
ATOM 5718 C C . ALA B 1 214 ? -5.676 -17.031 -22.453 1 95.62 214 ALA B C 1
ATOM 5720 O O . ALA B 1 214 ? -6.254 -17.969 -21.922 1 95.62 214 ALA B O 1
ATOM 5721 N N . HIS B 1 215 ? -6.16 -16.406 -23.5 1 95.94 215 HIS B N 1
ATOM 5722 C CA . HIS B 1 215 ? -7.387 -16.797 -24.172 1 95.94 215 HIS B CA 1
ATOM 5723 C C . HIS B 1 215 ? -7.246 -18.172 -24.828 1 95.94 215 HIS B C 1
ATOM 5725 O O . HIS B 1 215 ? -6.191 -18.484 -25.375 1 95.94 215 HIS B O 1
ATOM 5731 N N . PRO B 1 216 ? -8.32 -18.969 -24.781 1 95.62 216 PRO B N 1
ATOM 5732 C CA . PRO B 1 216 ? -8.242 -20.297 -25.391 1 95.62 216 PRO B CA 1
ATOM 5733 C C . PRO B 1 216 ? -7.961 -20.25 -26.891 1 95.62 216 PRO B C 1
ATOM 5735 O O . PRO B 1 216 ? -7.535 -21.25 -27.469 1 95.62 216 PRO B O 1
ATOM 5738 N N . LYS B 1 217 ? -8.078 -19.094 -27.5 1 96.56 217 LYS B N 1
ATOM 5739 C CA . LYS B 1 217 ? -7.902 -18.969 -28.938 1 96.56 217 LYS B CA 1
ATOM 5740 C C . LYS B 1 217 ? -6.547 -18.344 -29.281 1 96.56 217 LYS B C 1
ATOM 5742 O O . LYS B 1 217 ? -6.215 -18.156 -30.453 1 96.56 217 LYS B O 1
ATOM 5747 N N . THR B 1 218 ? -5.801 -18.031 -28.25 1 94.5 218 THR B N 1
ATOM 5748 C CA . THR B 1 218 ? -4.52 -17.391 -28.5 1 94.5 218 THR B CA 1
ATOM 5749 C C . THR B 1 218 ? -3.541 -18.359 -29.141 1 94.5 218 THR B C 1
ATOM 5751 O O . THR B 1 218 ? -3.211 -19.391 -28.547 1 94.5 218 THR B O 1
ATOM 5754 N N . PRO B 1 219 ? -3.035 -18.047 -30.297 1 92.56 219 PRO B N 1
ATOM 5755 C CA . PRO B 1 219 ? -2.061 -18.938 -30.922 1 92.56 219 PRO B CA 1
ATOM 5756 C C . PRO B 1 219 ? -0.795 -19.109 -30.094 1 92.56 219 PRO B C 1
ATOM 5758 O O . PRO B 1 219 ? -0.373 -18.188 -29.406 1 92.56 219 PRO B O 1
ATOM 5761 N N . GLY B 1 220 ? -0.229 -20.328 -30.219 1 88.44 220 GLY B N 1
ATOM 5762 C CA . GLY B 1 220 ? 1.021 -20.578 -29.516 1 88.44 220 GLY B CA 1
ATOM 5763 C C . GLY B 1 220 ? 0.82 -21.062 -28.094 1 88.44 220 GLY B C 1
ATOM 5764 O O . GLY B 1 220 ? 1.79 -21.344 -27.375 1 88.44 220 GLY B O 1
ATOM 5765 N N . THR B 1 221 ? -0.473 -21.234 -27.656 1 89.81 221 THR B N 1
ATOM 5766 C CA . THR B 1 221 ? -0.74 -21.641 -26.281 1 89.81 221 THR B CA 1
ATOM 5767 C C . THR B 1 221 ? -1.041 -23.141 -26.219 1 89.81 221 THR B C 1
ATOM 5769 O O . THR B 1 221 ? -1.245 -23.688 -25.125 1 89.81 221 THR B O 1
ATOM 5772 N N . GLY B 1 222 ? -1.014 -23.812 -27.312 1 93.56 222 GLY B N 1
ATOM 5773 C CA . GLY B 1 222 ? -1.442 -25.203 -27.391 1 93.56 222 GLY B CA 1
ATOM 5774 C C . GLY B 1 222 ? -0.526 -26.156 -26.641 1 93.56 222 GLY B C 1
ATOM 5775 O O . GLY B 1 222 ? -0.976 -27.172 -26.125 1 93.56 222 GLY B O 1
ATOM 5776 N N . VAL B 1 223 ? 0.758 -25.859 -26.547 1 92.31 223 VAL B N 1
ATOM 5777 C CA . VAL B 1 223 ? 1.742 -26.734 -25.938 1 92.31 223 VAL B CA 1
ATOM 5778 C C . VAL B 1 223 ? 1.408 -26.938 -24.469 1 92.31 223 VAL B C 1
ATOM 5780 O O . VAL B 1 223 ? 1.625 -28.016 -23.906 1 92.31 223 VAL B O 1
ATOM 5783 N N . MET B 1 224 ? 0.783 -25.938 -23.938 1 92.25 224 MET B N 1
ATOM 5784 C CA . MET B 1 224 ? 0.483 -25.984 -22.516 1 92.25 224 MET B CA 1
ATOM 5785 C C . MET B 1 224 ? -0.573 -27.047 -22.203 1 92.25 224 MET B C 1
ATOM 5787 O O . MET B 1 224 ? -0.676 -27.516 -21.078 1 92.25 224 MET B O 1
ATOM 5791 N N . ALA B 1 225 ? -1.354 -27.438 -23.156 1 95.19 225 ALA B N 1
ATOM 5792 C CA . ALA B 1 225 ? -2.326 -28.5 -22.953 1 95.19 225 ALA B CA 1
ATOM 5793 C C . ALA B 1 225 ? -1.63 -29.828 -22.625 1 95.19 225 ALA B C 1
ATOM 5795 O O . ALA B 1 225 ? -2.029 -30.531 -21.703 1 95.19 225 ALA B O 1
ATOM 5796 N N . TYR B 1 226 ? -0.584 -30.094 -23.375 1 95.25 226 TYR B N 1
ATOM 5797 C CA . TYR B 1 226 ? 0.182 -31.312 -23.109 1 95.25 226 TYR B CA 1
ATOM 5798 C C . TYR B 1 226 ? 0.952 -31.203 -21.797 1 95.25 226 TYR B C 1
ATOM 5800 O O . TYR B 1 226 ? 0.997 -32.156 -21.016 1 95.25 226 TYR B O 1
ATOM 5808 N N . MET B 1 227 ? 1.504 -30.078 -21.609 1 93.88 227 MET B N 1
ATOM 5809 C CA . MET B 1 227 ? 2.314 -29.875 -20.406 1 93.88 227 MET B CA 1
ATOM 5810 C C . MET B 1 227 ? 1.465 -30.016 -19.141 1 93.88 227 MET B C 1
ATOM 5812 O O . MET B 1 227 ? 1.836 -30.734 -18.219 1 93.88 227 MET B O 1
ATOM 5816 N N . ALA B 1 228 ? 0.347 -29.344 -19.094 1 95.06 228 ALA B N 1
ATOM 5817 C CA . ALA B 1 228 ? -0.518 -29.328 -17.922 1 95.06 228 ALA B CA 1
ATOM 5818 C C . ALA B 1 228 ? -1.018 -30.734 -17.609 1 95.06 228 ALA B C 1
ATOM 5820 O O . ALA B 1 228 ? -0.94 -31.188 -16.453 1 95.06 228 ALA B O 1
ATOM 5821 N N . ILE B 1 229 ? -1.479 -31.422 -18.609 1 97.12 229 ILE B N 1
ATOM 5822 C CA . ILE B 1 229 ? -2.047 -32.75 -18.406 1 97.12 229 ILE B CA 1
ATOM 5823 C C . ILE B 1 229 ? -0.932 -33.75 -18.094 1 97.12 229 ILE B C 1
ATOM 5825 O O . ILE B 1 229 ? -1.096 -34.625 -17.25 1 97.12 229 ILE B O 1
ATOM 5829 N N . GLY B 1 230 ? 0.181 -33.594 -18.797 1 97.88 230 GLY B N 1
ATOM 5830 C CA . GLY B 1 230 ? 1.314 -34.469 -18.5 1 97.88 230 GLY B CA 1
ATOM 5831 C C . GLY B 1 230 ? 1.811 -34.312 -17.062 1 97.88 230 GLY B C 1
ATOM 5832 O O . GLY B 1 230 ? 2.086 -35.312 -16.391 1 97.88 230 GLY B O 1
ATOM 5833 N N . LEU B 1 231 ? 1.895 -33.094 -16.625 1 97.38 231 LEU B N 1
ATOM 5834 C CA . LEU B 1 231 ? 2.334 -32.812 -15.258 1 97.38 231 LEU B CA 1
ATOM 5835 C C . LEU B 1 231 ? 1.344 -33.375 -14.242 1 97.38 231 LEU B C 1
ATOM 5837 O O . LEU B 1 231 ? 1.745 -33.906 -13.211 1 97.38 231 LEU B O 1
ATOM 5841 N N . LEU B 1 232 ? 0.091 -33.25 -14.539 1 97.81 232 LEU B N 1
ATOM 5842 C CA . LEU B 1 232 ? -0.958 -33.781 -13.664 1 97.81 232 LEU B CA 1
ATOM 5843 C C . LEU B 1 232 ? -0.776 -35.281 -13.438 1 97.81 232 LEU B C 1
ATOM 5845 O O . LEU B 1 232 ? -0.807 -35.75 -12.297 1 97.81 232 LEU B O 1
ATOM 5849 N N . HIS B 1 233 ? -0.49 -35.969 -14.484 1 98.25 233 HIS B N 1
ATOM 5850 C CA . HIS B 1 233 ? -0.472 -37.406 -14.398 1 98.25 233 HIS B CA 1
ATOM 5851 C C . HIS B 1 233 ? 0.892 -37.938 -13.938 1 98.25 233 HIS B C 1
ATOM 5853 O O . HIS B 1 233 ? 0.99 -39 -13.3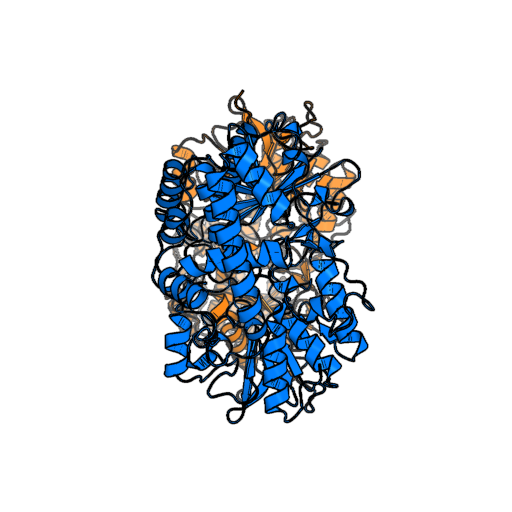28 1 98.25 233 HIS B O 1
ATOM 5859 N N . LYS B 1 234 ? 1.906 -37.156 -14.18 1 97.81 234 LYS B N 1
ATOM 5860 C CA . LYS B 1 234 ? 3.24 -37.625 -13.805 1 97.81 234 LYS B CA 1
ATOM 5861 C C . LYS B 1 234 ? 3.564 -37.25 -12.359 1 97.81 234 LYS B C 1
ATOM 5863 O O . LYS B 1 234 ? 4.203 -38 -11.641 1 97.81 234 LYS B O 1
ATOM 5868 N N . TYR B 1 235 ? 3.07 -36.062 -11.953 1 97.44 235 TYR B N 1
ATOM 5869 C CA . TYR B 1 235 ? 3.549 -35.531 -10.672 1 97.44 235 TYR B CA 1
ATOM 5870 C C . TYR B 1 235 ? 2.385 -35.125 -9.781 1 97.44 235 TYR B C 1
ATOM 5872 O O . TYR B 1 235 ? 2.551 -34.969 -8.57 1 97.44 235 TYR B O 1
ATOM 5880 N N . GLY B 1 236 ? 1.193 -34.969 -10.367 1 97.44 236 GLY B N 1
ATOM 5881 C CA . GLY B 1 236 ? 0.04 -34.562 -9.586 1 97.44 236 GLY B CA 1
ATOM 5882 C C . GLY B 1 236 ? 0.06 -33.094 -9.234 1 97.44 236 GLY B C 1
ATOM 5883 O O . GLY B 1 236 ? 0.595 -32.281 -9.984 1 97.44 236 GLY B O 1
ATOM 5884 N N . LEU B 1 237 ? -0.723 -32.688 -8.289 1 97.62 237 LEU B N 1
ATOM 5885 C CA . LEU B 1 237 ? -0.786 -31.391 -7.617 1 97.62 237 LEU B CA 1
ATOM 5886 C C . LEU B 1 237 ? -0.693 -31.547 -6.105 1 97.62 237 LEU B C 1
ATOM 5888 O O . LEU B 1 237 ? -1.027 -32.625 -5.57 1 97.62 237 LEU B O 1
ATOM 5892 N N . ALA B 1 238 ? -0.214 -30.547 -5.457 1 97.88 238 ALA B N 1
ATOM 5893 C CA . ALA B 1 238 ? -0.081 -30.641 -4.004 1 97.88 238 ALA B CA 1
ATOM 5894 C C . ALA B 1 238 ? -0.163 -29.266 -3.352 1 97.88 238 ALA B C 1
ATOM 5896 O O . ALA B 1 238 ? -0.068 -28.25 -4.031 1 97.88 238 ALA B O 1
ATOM 5897 N N . VAL B 1 239 ? -0.412 -29.234 -2.125 1 97.31 239 VAL B N 1
ATOM 5898 C CA . VAL B 1 239 ? -0.266 -28.047 -1.291 1 97.31 239 VAL B CA 1
ATOM 5899 C C . VAL B 1 239 ? 0.771 -28.297 -0.2 1 97.31 239 VAL B C 1
ATOM 5901 O O . VAL B 1 239 ? 0.874 -29.422 0.316 1 97.31 239 VAL B O 1
ATOM 5904 N N . PRO B 1 240 ? 1.614 -27.281 0.079 1 97.25 240 PRO B N 1
ATOM 5905 C CA . PRO B 1 240 ? 2.479 -27.469 1.247 1 97.25 240 PRO B CA 1
ATOM 5906 C C . PRO B 1 240 ? 1.704 -27.453 2.562 1 97.25 240 PRO B C 1
ATOM 5908 O O . PRO B 1 240 ? 0.906 -26.547 2.805 1 97.25 240 PRO B O 1
ATOM 5911 N N . GLN B 1 241 ? 1.965 -28.469 3.359 1 97.5 241 GLN B N 1
ATOM 5912 C CA . GLN B 1 241 ? 1.355 -28.469 4.684 1 97.5 241 GLN B CA 1
ATOM 5913 C C . GLN B 1 241 ? 1.779 -27.234 5.477 1 97.5 241 GLN B C 1
ATOM 5915 O O . GLN B 1 241 ? 2.973 -26.938 5.598 1 97.5 241 GLN B O 1
ATOM 5920 N N . GLY B 1 242 ? 0.868 -26.516 6.012 1 95.94 242 GLY B N 1
ATOM 5921 C CA . GLY B 1 242 ? 1.168 -25.281 6.707 1 95.94 242 GLY B CA 1
ATOM 5922 C C . GLY B 1 242 ? 1.215 -24.078 5.785 1 95.94 242 GLY B C 1
ATOM 5923 O O . GLY B 1 242 ? 1.547 -22.969 6.219 1 95.94 242 GLY B O 1
ATOM 5924 N N . GLY B 1 243 ? 0.947 -24.266 4.5 1 95.88 243 GLY B N 1
ATOM 5925 C CA . GLY B 1 243 ? 0.868 -23.172 3.547 1 95.88 243 GLY B CA 1
ATOM 5926 C C . GLY B 1 243 ? 2.197 -22.859 2.883 1 95.88 243 GLY B C 1
ATOM 5927 O O . GLY B 1 243 ? 3.191 -23.547 3.123 1 95.88 243 GLY B O 1
ATOM 5928 N N . GLY B 1 244 ? 2.119 -21.859 1.974 1 96.5 244 GLY B N 1
ATOM 5929 C CA . GLY B 1 244 ? 3.316 -21.438 1.259 1 96.5 244 GLY B CA 1
ATOM 5930 C C . GLY B 1 244 ? 4.426 -20.969 2.178 1 96.5 244 GLY B C 1
ATOM 5931 O O . GLY B 1 244 ? 5.609 -21.172 1.884 1 96.5 244 GLY B O 1
ATOM 5932 N N . SER B 1 245 ? 4.086 -20.406 3.334 1 96.5 245 SER B N 1
ATOM 5933 C CA . SER B 1 245 ? 5.086 -19.922 4.277 1 96.5 245 SER B CA 1
ATOM 5934 C C . SER B 1 245 ? 5.836 -21.078 4.93 1 96.5 245 SER B C 1
ATOM 5936 O O . SER B 1 245 ? 7.016 -20.953 5.262 1 96.5 245 SER B O 1
ATOM 5938 N N . ALA B 1 246 ? 5.188 -22.219 5.078 1 97.06 246 ALA B N 1
ATOM 5939 C CA . ALA B 1 246 ? 5.895 -23.391 5.566 1 97.06 246 ALA B CA 1
ATOM 5940 C C . ALA B 1 246 ? 6.941 -23.859 4.559 1 97.06 246 ALA B C 1
ATOM 5942 O O . ALA B 1 246 ? 8.031 -24.297 4.941 1 97.06 246 ALA B O 1
ATOM 5943 N N . PHE B 1 247 ? 6.535 -23.812 3.334 1 97.69 247 PHE B N 1
ATOM 5944 C CA . PHE B 1 247 ? 7.473 -24.109 2.26 1 97.69 247 PHE B CA 1
ATOM 5945 C C . PHE B 1 247 ? 8.68 -23.172 2.318 1 97.69 247 PHE B C 1
ATOM 5947 O O . PHE B 1 247 ? 9.82 -23.641 2.355 1 97.69 247 PHE B O 1
ATOM 5954 N N . THR B 1 248 ? 8.5 -21.859 2.379 1 97.94 248 THR B N 1
ATOM 5955 C CA . THR B 1 248 ? 9.609 -20.922 2.369 1 97.94 248 THR B CA 1
ATOM 5956 C C . THR B 1 248 ? 10.406 -21.016 3.668 1 97.94 248 THR B C 1
ATOM 5958 O O . THR B 1 248 ? 11.625 -20.812 3.672 1 97.94 248 THR B O 1
ATOM 5961 N N . ALA B 1 249 ? 9.719 -21.328 4.758 1 98.5 249 ALA B N 1
ATOM 5962 C CA . ALA B 1 249 ? 10.43 -21.516 6.02 1 98.5 249 ALA B CA 1
ATOM 5963 C C . ALA B 1 249 ? 11.438 -22.656 5.91 1 98.5 249 ALA B C 1
ATOM 5965 O O . ALA B 1 249 ? 12.539 -22.578 6.453 1 98.5 249 ALA B O 1
ATOM 5966 N N . ALA B 1 250 ? 11.016 -23.734 5.262 1 98.75 250 ALA B N 1
ATOM 5967 C CA . ALA B 1 250 ? 11.93 -24.859 5.051 1 98.75 250 ALA B CA 1
ATOM 5968 C C . ALA B 1 250 ? 13.148 -24.422 4.234 1 98.75 250 ALA B C 1
ATOM 5970 O O . ALA B 1 250 ? 14.281 -24.797 4.551 1 98.75 250 ALA B O 1
ATOM 5971 N N . VAL B 1 251 ? 12.914 -23.641 3.221 1 98.88 251 VAL B N 1
ATOM 5972 C CA . VAL B 1 251 ? 14.008 -23.156 2.383 1 98.88 251 VAL B CA 1
ATOM 5973 C C . VAL B 1 251 ? 14.922 -22.25 3.201 1 98.88 251 VAL B C 1
ATOM 5975 O O . VAL B 1 251 ? 16.156 -22.344 3.1 1 98.88 251 VAL B O 1
ATOM 5978 N N . ILE B 1 252 ? 14.328 -21.359 4 1 98.94 252 ILE B N 1
ATOM 5979 C CA . ILE B 1 252 ? 15.094 -20.422 4.812 1 98.94 252 ILE B CA 1
ATOM 5980 C C . ILE B 1 252 ? 15.922 -21.188 5.84 1 98.94 252 ILE B C 1
ATOM 5982 O O . ILE B 1 252 ? 17.094 -20.844 6.078 1 98.94 252 ILE B O 1
ATOM 5986 N N . ARG B 1 253 ? 15.391 -22.234 6.461 1 98.88 253 ARG B N 1
ATOM 5987 C CA . ARG B 1 253 ? 16.172 -23.062 7.375 1 98.88 253 ARG B CA 1
ATOM 5988 C C . ARG B 1 253 ? 17.391 -23.656 6.672 1 98.88 253 ARG B C 1
ATOM 5990 O O . ARG B 1 253 ? 18.469 -23.734 7.254 1 98.88 253 ARG B O 1
ATOM 5997 N N . ALA B 1 254 ? 17.172 -24.109 5.418 1 98.81 254 ALA B N 1
ATOM 5998 C CA . ALA B 1 254 ? 18.297 -24.641 4.641 1 98.81 254 ALA B CA 1
ATOM 5999 C C . ALA B 1 254 ? 19.344 -23.562 4.406 1 98.81 254 ALA B C 1
ATOM 6001 O O . ALA B 1 254 ? 20.547 -23.828 4.539 1 98.81 254 ALA B O 1
ATOM 6002 N N . ILE B 1 255 ? 18.906 -22.344 4.02 1 98.88 255 ILE B N 1
ATOM 6003 C CA . ILE B 1 255 ? 19.828 -21.219 3.793 1 98.88 255 ILE B CA 1
ATOM 6004 C C . ILE B 1 255 ? 20.641 -20.953 5.055 1 98.88 255 ILE B C 1
ATOM 6006 O O . ILE B 1 255 ? 21.875 -20.875 5.004 1 98.88 255 ILE B O 1
ATOM 6010 N N . GLU B 1 256 ? 19.953 -20.906 6.188 1 98.81 256 GLU B N 1
ATOM 6011 C CA . GLU B 1 256 ? 20.594 -20.547 7.457 1 98.81 256 GLU B CA 1
ATOM 6012 C C . GLU B 1 256 ? 21.516 -21.672 7.934 1 98.81 256 GLU B C 1
ATOM 6014 O O . GLU B 1 256 ? 22.594 -21.406 8.477 1 98.81 256 GLU B O 1
ATOM 6019 N N . ALA B 1 257 ? 21.109 -22.891 7.734 1 98.62 257 ALA B N 1
ATOM 6020 C CA . ALA B 1 257 ? 21.922 -24.047 8.117 1 98.62 257 ALA B CA 1
ATOM 6021 C C . ALA B 1 257 ? 23.25 -24.047 7.367 1 98.62 257 ALA B C 1
ATOM 6023 O O . ALA B 1 257 ? 24.25 -24.578 7.863 1 98.62 257 ALA B O 1
ATOM 6024 N N . HIS B 1 258 ? 23.281 -23.484 6.246 1 98.44 258 HIS B N 1
ATOM 6025 C CA . HIS B 1 258 ? 24.5 -23.453 5.441 1 98.44 258 HIS B CA 1
ATOM 6026 C C . HIS B 1 258 ? 25.188 -22.094 5.527 1 98.44 258 HIS B C 1
ATOM 6028 O O . HIS B 1 258 ? 25.969 -21.734 4.641 1 98.44 258 HIS B O 1
ATOM 6034 N N . GLY B 1 259 ? 24.781 -21.266 6.496 1 97.88 259 GLY B N 1
ATOM 6035 C CA . GLY B 1 259 ? 25.531 -20.062 6.828 1 97.88 259 GLY B CA 1
ATOM 6036 C C . GLY B 1 259 ? 24.969 -18.812 6.152 1 97.88 259 GLY B C 1
ATOM 6037 O O . GLY B 1 259 ? 25.547 -17.734 6.266 1 97.88 259 GLY B O 1
ATOM 6038 N N . GLY B 1 260 ? 23.844 -18.953 5.414 1 98.44 260 GLY B N 1
ATOM 6039 C CA . GLY B 1 260 ? 23.203 -17.797 4.801 1 98.44 260 GLY B CA 1
ATOM 6040 C C . GLY B 1 260 ? 22.312 -17.031 5.762 1 98.44 260 GLY B C 1
ATOM 6041 O O . GLY B 1 260 ? 22.125 -17.438 6.906 1 98.44 260 GLY B O 1
ATOM 6042 N N . GLU B 1 261 ? 21.875 -15.898 5.312 1 98.38 261 GLU B N 1
ATOM 6043 C CA . GLU B 1 261 ? 21.047 -15 6.113 1 98.38 261 GLU B CA 1
ATOM 6044 C C . GLU B 1 261 ? 19.906 -14.422 5.285 1 98.38 261 GLU B C 1
ATOM 6046 O O . GLU B 1 261 ? 20.062 -14.156 4.094 1 98.38 261 GLU B O 1
ATOM 6051 N N . VAL B 1 262 ? 18.734 -14.305 5.891 1 98.75 262 VAL B N 1
ATOM 6052 C CA . VAL B 1 262 ? 17.594 -13.602 5.301 1 98.75 262 VAL B CA 1
ATOM 6053 C C . VAL B 1 262 ? 17.25 -12.367 6.141 1 98.75 262 VAL B C 1
ATOM 6055 O O . VAL B 1 262 ? 17.016 -12.477 7.344 1 98.75 262 VAL B O 1
ATOM 6058 N N . ARG B 1 263 ? 17.266 -11.219 5.523 1 97.5 263 ARG B N 1
ATOM 6059 C CA . ARG B 1 263 ? 16.953 -9.969 6.199 1 97.5 263 ARG B CA 1
ATOM 6060 C C . ARG B 1 263 ? 15.68 -9.344 5.629 1 97.5 263 ARG B C 1
ATOM 6062 O O . ARG B 1 263 ? 15.641 -8.953 4.461 1 97.5 263 ARG B O 1
ATOM 6069 N N . LEU B 1 264 ? 14.688 -9.234 6.457 1 97.44 264 LEU B N 1
ATOM 6070 C CA . LEU B 1 264 ? 13.422 -8.625 6.07 1 97.44 264 LEU B CA 1
ATOM 6071 C C . LEU B 1 264 ? 13.477 -7.113 6.227 1 97.44 264 LEU B C 1
ATOM 6073 O O . LEU B 1 264 ? 14.5 -6.562 6.645 1 97.44 264 LEU B O 1
ATOM 6077 N N . ASN B 1 265 ? 12.406 -6.371 5.762 1 94.75 265 ASN B N 1
ATOM 6078 C CA . ASN B 1 265 ? 12.25 -4.926 5.891 1 94.75 265 ASN B CA 1
ATOM 6079 C C . ASN B 1 265 ? 13.461 -4.184 5.332 1 94.75 265 ASN B C 1
ATOM 6081 O O . ASN B 1 265 ? 13.898 -3.184 5.906 1 94.75 265 ASN B O 1
ATOM 6085 N N . THR B 1 266 ? 14.07 -4.68 4.312 1 96.25 266 THR B N 1
ATOM 6086 C CA . THR B 1 266 ? 15.242 -4.094 3.678 1 96.25 266 THR B CA 1
ATOM 6087 C C . THR B 1 266 ? 15.062 -4.023 2.164 1 96.25 266 THR B C 1
ATOM 6089 O O . THR B 1 266 ? 15.391 -4.973 1.45 1 96.25 266 THR B O 1
ATOM 6092 N N . GLU B 1 267 ? 14.648 -2.9 1.732 1 96.81 267 GLU B N 1
ATOM 6093 C CA . GLU B 1 267 ? 14.383 -2.715 0.31 1 96.81 267 GLU B CA 1
ATOM 6094 C C . GLU B 1 267 ? 15.648 -2.34 -0.45 1 96.81 267 GLU B C 1
ATOM 6096 O O . GLU B 1 267 ? 16.359 -1.411 -0.06 1 96.81 267 GLU B O 1
ATOM 6101 N N . VAL B 1 268 ? 15.977 -3.092 -1.446 1 98.25 268 VAL B N 1
ATOM 6102 C CA . VAL B 1 268 ? 17.031 -2.717 -2.379 1 98.25 268 VAL B CA 1
ATOM 6103 C C . VAL B 1 268 ? 16.484 -1.748 -3.422 1 98.25 268 VAL B C 1
ATOM 6105 O O . VAL B 1 268 ? 15.492 -2.041 -4.086 1 98.25 268 VAL B O 1
ATOM 6108 N N . ILE B 1 269 ? 17.188 -0.614 -3.586 1 97.75 269 ILE B N 1
ATOM 6109 C CA . ILE B 1 269 ? 16.625 0.396 -4.477 1 97.75 269 ILE B CA 1
ATOM 6110 C C . ILE B 1 269 ? 17.5 0.536 -5.719 1 97.75 269 ILE B C 1
ATOM 6112 O O . ILE B 1 269 ? 17.062 1.098 -6.727 1 97.75 269 ILE B O 1
ATOM 6116 N N . LYS B 1 270 ? 18.812 0.017 -5.648 1 98.06 270 LYS B N 1
ATOM 6117 C CA . LYS B 1 270 ? 19.719 0.028 -6.785 1 98.06 270 LYS B CA 1
ATOM 6118 C C . LYS B 1 270 ? 20.719 -1.128 -6.703 1 98.06 270 LYS B C 1
ATOM 6120 O O . LYS B 1 270 ? 21.062 -1.581 -5.609 1 98.06 270 LYS B O 1
ATOM 6125 N N . ILE B 1 271 ? 21.094 -1.566 -7.863 1 98.62 271 ILE B N 1
ATOM 6126 C CA . ILE B 1 271 ? 22.297 -2.391 -7.961 1 98.62 271 ILE B CA 1
ATOM 6127 C C . ILE B 1 271 ? 23.531 -1.497 -8.094 1 98.62 271 ILE B C 1
ATOM 6129 O O . ILE B 1 271 ? 23.547 -0.579 -8.922 1 98.62 271 ILE B O 1
ATOM 6133 N N . VAL B 1 272 ? 24.5 -1.717 -7.258 1 97.19 272 VAL B N 1
ATOM 6134 C CA . VAL B 1 272 ? 25.719 -0.935 -7.324 1 97.19 272 VAL B CA 1
ATOM 6135 C C . VAL B 1 272 ? 26.703 -1.589 -8.305 1 97.19 272 VAL B C 1
ATOM 6137 O O . VAL B 1 272 ? 27.047 -2.76 -8.148 1 97.19 272 VAL B O 1
ATOM 6140 N N . THR B 1 273 ? 27.109 -0.869 -9.312 1 97.5 273 THR B N 1
ATOM 6141 C CA . THR B 1 273 ? 28.016 -1.397 -10.32 1 97.5 273 THR B CA 1
ATOM 6142 C C . THR B 1 273 ? 29.297 -0.563 -10.391 1 97.5 273 THR B C 1
ATOM 6144 O O . THR B 1 273 ? 29.266 0.649 -10.18 1 97.5 273 THR B O 1
ATOM 6147 N N . GLU B 1 274 ? 30.422 -1.165 -10.57 1 95.5 274 GLU B N 1
ATOM 6148 C CA . GLU B 1 274 ? 31.719 -0.546 -10.82 1 95.5 274 GLU B CA 1
ATOM 6149 C C . GLU B 1 274 ? 32.469 -1.28 -11.922 1 95.5 274 GLU B C 1
ATOM 6151 O O . GLU B 1 274 ? 32.625 -2.5 -11.859 1 95.5 274 GLU B O 1
ATOM 6156 N N . ASN B 1 275 ? 32.938 -0.529 -12.922 1 95.69 275 ASN B N 1
ATOM 6157 C CA . ASN B 1 275 ? 33.719 -1.081 -14.023 1 95.69 275 ASN B CA 1
ATOM 6158 C C . ASN B 1 275 ? 33 -2.275 -14.664 1 95.69 275 ASN B C 1
ATOM 6160 O O . ASN B 1 275 ? 33.625 -3.322 -14.867 1 95.69 275 ASN B O 1
ATOM 6164 N N . GLY B 1 276 ? 31.734 -2.168 -14.766 1 96.5 276 GLY B N 1
ATOM 6165 C CA . GLY B 1 276 ? 30.969 -3.182 -15.461 1 96.5 276 GLY B CA 1
ATOM 6166 C C . GLY B 1 276 ? 30.688 -4.41 -14.617 1 96.5 276 GLY B C 1
ATOM 6167 O O . GLY B 1 276 ? 30.297 -5.457 -15.141 1 96.5 276 GLY B O 1
ATOM 6168 N N . ARG B 1 277 ? 30.906 -4.301 -13.375 1 97.88 277 ARG B N 1
ATOM 6169 C CA . ARG B 1 277 ? 30.672 -5.418 -12.469 1 97.88 277 ARG B CA 1
ATOM 6170 C C . ARG B 1 277 ? 29.734 -5.016 -11.344 1 97.88 277 ARG B C 1
ATOM 6172 O O . ARG B 1 277 ? 29.828 -3.912 -10.797 1 97.88 277 ARG B O 1
ATOM 6179 N N . ALA B 1 278 ? 28.828 -5.949 -10.977 1 98.44 278 ALA B N 1
ATOM 6180 C CA . ALA B 1 278 ? 28.016 -5.738 -9.781 1 98.44 278 ALA B CA 1
ATOM 6181 C C . ALA B 1 278 ? 28.844 -5.926 -8.516 1 98.44 278 ALA B C 1
ATOM 6183 O O . ALA B 1 278 ? 29.406 -7 -8.289 1 98.44 278 ALA B O 1
ATOM 6184 N N . ILE B 1 279 ? 28.891 -4.898 -7.691 1 96.88 279 ILE B N 1
ATOM 6185 C CA . ILE B 1 279 ? 29.766 -4.988 -6.531 1 96.88 279 ILE B CA 1
ATOM 6186 C C . ILE B 1 279 ? 28.953 -4.84 -5.25 1 96.88 279 ILE B C 1
ATOM 6188 O O . ILE B 1 279 ? 29.5 -4.812 -4.148 1 96.88 279 ILE B O 1
ATOM 6192 N N . GLY B 1 280 ? 27.641 -4.719 -5.371 1 97.25 280 GLY B N 1
ATOM 6193 C CA . GLY B 1 280 ? 26.781 -4.609 -4.203 1 97.25 280 GLY B CA 1
ATOM 6194 C C . GLY B 1 280 ? 25.391 -4.09 -4.523 1 97.25 280 GLY B C 1
ATOM 6195 O O . GLY B 1 280 ? 24.969 -4.133 -5.676 1 97.25 280 GLY B O 1
ATOM 6196 N N . VAL B 1 281 ? 24.656 -3.748 -3.477 1 98.06 281 VAL B N 1
ATOM 6197 C CA . VAL B 1 281 ? 23.328 -3.176 -3.596 1 98.06 281 VAL B CA 1
ATOM 6198 C C . VAL B 1 281 ? 23.203 -1.941 -2.703 1 98.06 281 VAL B C 1
ATOM 6200 O O . VAL B 1 281 ? 23.984 -1.775 -1.76 1 98.06 281 VAL B O 1
ATOM 6203 N N . ARG B 1 282 ? 22.281 -1.089 -3.127 1 97.38 282 ARG B N 1
ATOM 6204 C CA . ARG B 1 282 ? 21.984 0.103 -2.342 1 97.38 282 ARG B CA 1
ATOM 6205 C C . ARG B 1 282 ? 20.594 0.013 -1.726 1 97.38 282 ARG B C 1
ATOM 6207 O O . ARG B 1 282 ? 19.641 -0.384 -2.395 1 97.38 282 ARG B O 1
ATOM 6214 N N . THR B 1 283 ? 20.531 0.238 -0.423 1 97.06 283 THR B N 1
ATOM 6215 C CA . THR B 1 283 ? 19.266 0.427 0.289 1 97.06 283 THR B CA 1
ATOM 6216 C C . THR B 1 283 ? 19.156 1.855 0.815 1 97.06 283 THR B C 1
ATOM 6218 O O . THR B 1 283 ? 20.078 2.656 0.661 1 97.06 283 THR B O 1
ATOM 6221 N N . ARG B 1 284 ? 18.047 2.197 1.444 1 97.12 284 ARG B N 1
ATOM 6222 C CA . ARG B 1 284 ? 17.875 3.521 2.033 1 97.12 284 ARG B CA 1
ATOM 6223 C C . ARG B 1 284 ? 18.609 3.627 3.365 1 97.12 284 ARG B C 1
ATOM 6225 O O . ARG B 1 284 ? 18.609 4.684 3.998 1 97.12 284 ARG B O 1
ATOM 6232 N N . ALA B 1 285 ? 19.234 2.551 3.773 1 95.69 285 ALA B N 1
ATOM 6233 C CA . ALA B 1 285 ? 20.062 2.537 4.98 1 95.69 285 ALA B CA 1
ATOM 6234 C C . ALA B 1 285 ? 21.547 2.391 4.629 1 95.69 285 ALA B C 1
ATOM 6236 O O . ALA B 1 285 ? 22.391 2.238 5.52 1 95.69 285 ALA B O 1
ATOM 6237 N N . GLY B 1 286 ? 21.828 2.406 3.289 1 95.5 286 GLY B N 1
ATOM 6238 C CA . GLY B 1 286 ? 23.219 2.344 2.877 1 95.5 286 GLY B CA 1
ATOM 6239 C C . GLY B 1 286 ? 23.484 1.254 1.856 1 95.5 286 GLY B C 1
ATOM 6240 O O . GLY B 1 286 ? 22.562 0.568 1.412 1 95.5 286 GLY B O 1
ATOM 6241 N N . GLU B 1 287 ? 24.719 1.138 1.481 1 95.62 287 GLU B N 1
ATOM 6242 C CA . GLU B 1 287 ? 25.172 0.167 0.492 1 95.62 287 GLU B CA 1
ATOM 6243 C C . GLU B 1 287 ? 25.719 -1.093 1.163 1 95.62 287 GLU B C 1
ATOM 6245 O O . GLU B 1 287 ? 26.344 -1.019 2.225 1 95.62 287 GLU B O 1
ATOM 6250 N N . ILE B 1 288 ? 25.422 -2.203 0.664 1 96.44 288 ILE B N 1
ATOM 6251 C CA . ILE B 1 288 ? 26 -3.482 1.061 1 96.44 288 ILE B CA 1
ATOM 6252 C C . ILE B 1 288 ? 26.812 -4.055 -0.091 1 96.44 288 ILE B C 1
ATOM 6254 O O . ILE B 1 288 ? 26.281 -4.312 -1.174 1 96.44 288 ILE B O 1
ATOM 6258 N N . ARG B 1 289 ? 28.062 -4.238 0.14 1 96.25 289 ARG B N 1
ATOM 6259 C CA . ARG B 1 289 ? 28.953 -4.73 -0.9 1 96.25 289 ARG B CA 1
ATOM 6260 C C . ARG B 1 289 ? 28.953 -6.258 -0.942 1 96.25 289 ARG B C 1
ATOM 6262 O O . ARG B 1 289 ? 28.641 -6.91 0.054 1 96.25 289 ARG B O 1
ATOM 6269 N N . VAL B 1 290 ? 29.312 -6.809 -2.053 1 97.19 290 VAL B N 1
ATOM 6270 C CA . VAL B 1 290 ? 29.297 -8.258 -2.246 1 97.19 290 VAL B CA 1
ATOM 6271 C C . VAL B 1 290 ? 30.594 -8.695 -2.93 1 97.19 290 VAL B C 1
ATOM 6273 O O . VAL B 1 290 ? 31.188 -7.934 -3.688 1 97.19 290 VAL B O 1
ATOM 6276 N N . ARG B 1 291 ? 31.078 -9.883 -2.682 1 97.31 291 ARG B N 1
ATOM 6277 C CA . ARG B 1 291 ? 32.375 -10.359 -3.184 1 97.31 291 ARG B CA 1
ATOM 6278 C C . ARG B 1 291 ? 32.219 -10.898 -4.605 1 97.31 291 ARG B C 1
ATOM 6280 O O . ARG B 1 291 ? 33.125 -10.695 -5.434 1 97.31 291 ARG B O 1
ATOM 6287 N N . LYS B 1 292 ? 31.109 -11.547 -4.871 1 98.06 292 LYS B N 1
ATOM 6288 C CA . LYS B 1 292 ? 31.125 -12.336 -6.098 1 98.06 292 LYS B CA 1
ATOM 6289 C C . LYS B 1 292 ? 29.969 -11.93 -7.02 1 98.06 292 LYS B C 1
ATOM 6291 O O . LYS B 1 292 ? 30.188 -11.641 -8.195 1 98.06 292 LYS B O 1
ATOM 6296 N N . ALA B 1 293 ? 28.719 -11.93 -6.496 1 98.69 293 ALA B N 1
ATOM 6297 C CA . ALA B 1 293 ? 27.609 -11.758 -7.43 1 98.69 293 ALA B CA 1
ATOM 6298 C C . ALA B 1 293 ? 26.375 -11.242 -6.711 1 98.69 293 ALA B C 1
ATOM 6300 O O . ALA B 1 293 ? 26.266 -11.352 -5.488 1 98.69 293 ALA B O 1
ATOM 6301 N N . VAL B 1 294 ? 25.453 -10.633 -7.484 1 98.94 294 VAL B N 1
ATOM 6302 C CA . VAL B 1 294 ? 24.109 -10.266 -7.074 1 98.94 294 VAL B CA 1
ATOM 6303 C C . VAL B 1 294 ? 23.094 -11.039 -7.91 1 98.94 294 VAL B C 1
ATOM 6305 O O . VAL B 1 294 ? 23.172 -11.055 -9.141 1 98.94 294 VAL B O 1
ATOM 6308 N N . VAL B 1 295 ? 22.172 -11.766 -7.285 1 98.94 295 VAL B N 1
ATOM 6309 C CA . VAL B 1 295 ? 21.031 -12.391 -7.922 1 98.94 295 VAL B CA 1
ATOM 6310 C C . VAL B 1 295 ? 19.766 -11.602 -7.59 1 98.94 295 VAL B C 1
ATOM 6312 O O . VAL B 1 295 ? 19.281 -11.633 -6.449 1 98.94 295 VAL B O 1
ATOM 6315 N N . ALA B 1 296 ? 19.188 -10.977 -8.617 1 98.88 296 ALA B N 1
ATOM 6316 C CA . ALA B 1 296 ? 18.156 -10 -8.297 1 98.88 296 ALA B CA 1
ATOM 6317 C C . ALA B 1 296 ? 16.828 -10.359 -8.969 1 98.88 296 ALA B C 1
ATOM 6319 O O . ALA B 1 296 ? 16.797 -10.648 -10.172 1 98.88 296 ALA B O 1
ATOM 6320 N N . GLN B 1 297 ? 15.773 -10.414 -8.18 1 98.62 297 GLN B N 1
ATOM 6321 C CA . GLN B 1 297 ? 14.438 -10.57 -8.742 1 98.62 297 GLN B CA 1
ATOM 6322 C C . GLN B 1 297 ? 13.883 -9.234 -9.227 1 98.62 297 GLN B C 1
ATOM 6324 O O . GLN B 1 297 ? 12.953 -8.688 -8.633 1 98.62 297 GLN B O 1
ATOM 6329 N N . ILE B 1 298 ? 14.375 -8.781 -10.375 1 98.62 298 ILE B N 1
ATOM 6330 C CA . ILE B 1 298 ? 13.992 -7.512 -10.992 1 98.62 298 ILE B CA 1
ATOM 6331 C C . ILE B 1 298 ? 13.25 -7.77 -12.297 1 98.62 298 ILE B C 1
ATOM 6333 O O . ILE B 1 298 ? 13.812 -8.328 -13.242 1 98.62 298 ILE B O 1
ATOM 6337 N N . HIS B 1 299 ? 12.039 -7.344 -12.297 1 98.75 299 HIS B N 1
ATOM 6338 C CA . HIS B 1 299 ? 11.234 -7.461 -13.508 1 98.75 299 HIS B CA 1
ATOM 6339 C C . HIS B 1 299 ? 11.875 -6.715 -14.672 1 98.75 299 HIS B C 1
ATOM 6341 O O . HIS B 1 299 ? 12.398 -5.613 -14.492 1 98.75 299 HIS B O 1
ATOM 6347 N N . PRO B 1 300 ? 11.812 -7.258 -15.875 1 98.62 300 PRO B N 1
ATOM 6348 C CA . PRO B 1 300 ? 12.445 -6.594 -17.016 1 98.62 300 PRO B CA 1
ATOM 6349 C C . PRO B 1 300 ? 11.898 -5.188 -17.266 1 98.62 300 PRO B C 1
ATOM 6351 O O . PRO B 1 300 ? 12.648 -4.297 -17.672 1 98.62 300 PRO B O 1
ATOM 6354 N N . HIS B 1 301 ? 10.664 -4.926 -16.984 1 98.25 301 HIS B N 1
ATOM 6355 C CA . HIS B 1 301 ? 10.031 -3.635 -17.25 1 98.25 301 HIS B CA 1
ATOM 6356 C C . HIS B 1 301 ? 10.672 -2.529 -16.422 1 98.25 301 HIS B C 1
ATOM 6358 O O . HIS B 1 301 ? 10.57 -1.349 -16.766 1 98.25 301 HIS B O 1
ATOM 6364 N N . ILE B 1 302 ? 11.305 -2.895 -15.32 1 97.38 302 ILE B N 1
ATOM 6365 C CA . ILE B 1 302 ? 11.828 -1.849 -14.453 1 97.38 302 ILE B CA 1
ATOM 6366 C C . ILE B 1 302 ? 13.32 -2.074 -14.219 1 97.38 302 ILE B C 1
ATOM 6368 O O . ILE B 1 302 ? 13.883 -1.591 -13.234 1 97.38 302 ILE B O 1
ATOM 6372 N N . LEU B 1 303 ? 13.961 -2.893 -15.062 1 98.31 303 LEU B N 1
ATOM 6373 C CA . LEU B 1 303 ? 15.375 -3.217 -14.93 1 98.31 303 LEU B CA 1
ATOM 6374 C C . LEU B 1 303 ? 16.234 -1.951 -14.938 1 98.31 303 LEU B C 1
ATOM 6376 O O . LEU B 1 303 ? 17.125 -1.794 -14.102 1 98.31 303 LEU B O 1
ATOM 6380 N N . ASP B 1 304 ? 15.953 -1.054 -15.828 1 96.81 304 ASP B N 1
ATOM 6381 C CA . ASP B 1 304 ? 16.766 0.15 -15.984 1 96.81 304 ASP B CA 1
ATOM 6382 C C . ASP B 1 304 ? 16.531 1.121 -14.828 1 96.81 304 ASP B C 1
ATOM 6384 O O . ASP B 1 304 ? 17.281 2.078 -14.656 1 96.81 304 ASP B O 1
ATOM 6388 N N . ARG B 1 305 ? 15.492 0.91 -14.086 1 95.88 305 ARG B N 1
ATOM 6389 C CA . ARG B 1 305 ? 15.266 1.714 -12.891 1 95.88 305 ARG B CA 1
ATOM 6390 C C . ARG B 1 305 ? 16.25 1.333 -11.781 1 95.88 305 ARG B C 1
ATOM 6392 O O . ARG B 1 305 ? 16.688 2.189 -11.016 1 95.88 305 ARG B O 1
ATOM 6399 N N . LEU B 1 306 ? 16.609 0.043 -11.703 1 97.75 306 LEU B N 1
ATOM 6400 C CA . LEU B 1 306 ? 17.422 -0.454 -10.602 1 97.75 306 LEU B CA 1
ATOM 6401 C C . LEU B 1 306 ? 18.875 -0.615 -11.031 1 97.75 306 LEU B C 1
ATOM 6403 O O . LEU B 1 306 ? 19.766 -0.754 -10.188 1 97.75 306 LEU B O 1
ATOM 6407 N N . VAL B 1 307 ? 19.094 -0.647 -12.289 1 98.12 307 VAL B N 1
ATOM 6408 C CA . VAL B 1 307 ? 20.453 -0.814 -12.812 1 98.12 307 VAL B CA 1
ATOM 6409 C C . VAL B 1 307 ? 20.781 0.329 -13.766 1 98.12 307 VAL B C 1
ATOM 6411 O O . VAL B 1 307 ? 20.234 0.396 -14.875 1 98.12 307 VAL B O 1
ATOM 6414 N N . ASP B 1 308 ? 21.672 1.149 -13.414 1 96.12 308 ASP B N 1
ATOM 6415 C CA . ASP B 1 308 ? 22.031 2.32 -14.219 1 96.12 308 ASP B CA 1
ATOM 6416 C C . ASP B 1 308 ? 22.984 1.951 -15.344 1 96.12 308 ASP B C 1
ATOM 6418 O O . ASP B 1 308 ? 23.781 1.02 -15.211 1 96.12 308 ASP B O 1
ATOM 6422 N N . GLY B 1 309 ? 22.875 2.678 -16.438 1 96 309 GLY B N 1
ATOM 6423 C CA . GLY B 1 309 ? 23.906 2.672 -17.469 1 96 309 GLY B CA 1
ATOM 6424 C C . GLY B 1 309 ? 23.812 1.476 -18.391 1 96 309 GLY B C 1
ATOM 6425 O O . GLY B 1 309 ? 24.75 1.188 -19.141 1 96 309 GLY B O 1
ATOM 6426 N N . LEU B 1 310 ? 22.688 0.736 -18.344 1 97.75 310 LEU B N 1
ATOM 6427 C CA . LEU B 1 310 ? 22.547 -0.413 -19.234 1 97.75 310 LEU B CA 1
ATOM 6428 C C . LEU B 1 310 ? 22.375 0.035 -20.672 1 97.75 310 LEU B C 1
ATOM 6430 O O . LEU B 1 310 ? 21.781 1.078 -20.953 1 97.75 310 LEU B O 1
ATOM 6434 N N . ASP B 1 311 ? 22.875 -0.71 -21.594 1 97.75 311 ASP B N 1
ATOM 6435 C CA . ASP B 1 311 ? 22.734 -0.47 -23.016 1 97.75 311 ASP B CA 1
ATOM 6436 C C . ASP B 1 311 ? 21.266 -0.486 -23.438 1 97.75 311 ASP B C 1
ATOM 6438 O O . ASP B 1 311 ? 20.516 -1.407 -23.078 1 97.75 311 ASP B O 1
ATOM 6442 N N . PRO B 1 312 ? 20.844 0.52 -24.203 1 97.56 312 PRO B N 1
ATOM 6443 C CA . PRO B 1 312 ? 19.469 0.539 -24.703 1 97.56 312 PRO B CA 1
ATOM 6444 C C . PRO B 1 312 ? 19.109 -0.729 -25.469 1 97.56 312 PRO B C 1
ATOM 6446 O O . PRO B 1 312 ? 17.938 -1.117 -25.5 1 97.56 312 PRO B O 1
ATOM 6449 N N . GLU B 1 313 ? 20.062 -1.388 -26.016 1 97.81 313 GLU B N 1
ATOM 6450 C CA . GLU B 1 313 ? 19.828 -2.635 -26.734 1 97.81 313 GLU B CA 1
ATOM 6451 C C . GLU B 1 313 ? 19.328 -3.729 -25.797 1 97.81 313 GLU B C 1
ATOM 6453 O O . GLU B 1 313 ? 18.703 -4.695 -26.234 1 97.81 313 GLU B O 1
ATOM 6458 N N . VAL B 1 314 ? 19.656 -3.553 -24.516 1 98.19 314 VAL B N 1
ATOM 6459 C CA . VAL B 1 314 ? 19.188 -4.496 -23.5 1 98.19 314 VAL B CA 1
ATOM 6460 C C . VAL B 1 314 ? 17.859 -4.02 -22.938 1 98.19 314 VAL B C 1
ATOM 6462 O O . VAL B 1 314 ? 16.906 -4.793 -22.844 1 98.19 314 VAL B O 1
ATOM 6465 N N . THR B 1 315 ? 17.719 -2.672 -22.609 1 98.06 315 THR B N 1
ATOM 6466 C CA . THR B 1 315 ? 16.609 -2.17 -21.812 1 98.06 315 THR B CA 1
ATOM 6467 C C . THR B 1 315 ? 15.359 -2.004 -22.688 1 98.06 315 THR B C 1
ATOM 6469 O O . THR B 1 315 ? 14.234 -2.203 -22.219 1 98.06 315 THR B O 1
ATOM 6472 N N . ILE B 1 316 ? 15.492 -1.607 -23.953 1 98.25 316 ILE B N 1
ATOM 6473 C CA . ILE B 1 316 ? 14.344 -1.348 -24.812 1 98.25 316 ILE B CA 1
ATOM 6474 C C . ILE B 1 316 ? 13.57 -2.643 -25.047 1 98.25 316 ILE B C 1
ATOM 6476 O O . ILE B 1 316 ? 12.359 -2.703 -24.797 1 98.25 316 ILE B O 1
ATOM 6480 N N . PRO B 1 317 ? 14.297 -3.789 -25.422 1 98.38 317 PRO B N 1
ATOM 6481 C CA . PRO B 1 317 ? 13.539 -5.039 -25.531 1 98.38 317 PRO B CA 1
ATOM 6482 C C . PRO B 1 317 ? 12.984 -5.52 -24.203 1 98.38 317 PRO B C 1
ATOM 6484 O O . PRO B 1 317 ? 11.883 -6.086 -24.156 1 98.38 317 PRO B O 1
ATOM 6487 N N . ALA B 1 318 ? 13.695 -5.348 -23.141 1 98.5 318 ALA B N 1
ATOM 6488 C CA . ALA B 1 318 ? 13.227 -5.754 -21.812 1 98.5 318 ALA B CA 1
ATOM 6489 C C . ALA B 1 318 ? 11.906 -5.078 -21.469 1 98.5 318 ALA B C 1
ATOM 6491 O O . ALA B 1 318 ? 10.961 -5.742 -21.031 1 98.5 318 ALA B O 1
ATOM 6492 N N . LYS B 1 319 ? 11.773 -3.812 -21.75 1 97.69 319 LYS B N 1
ATOM 6493 C CA . LYS B 1 319 ? 10.562 -3.047 -21.469 1 97.69 319 LYS B CA 1
ATOM 6494 C C . LYS B 1 319 ? 9.43 -3.461 -22.406 1 97.69 319 LYS B C 1
ATOM 6496 O O . LYS B 1 319 ? 8.258 -3.27 -22.094 1 97.69 319 LYS B O 1
ATOM 6501 N N . GLY B 1 320 ? 9.828 -4.039 -23.5 1 97.81 320 GLY B N 1
ATOM 6502 C CA . GLY B 1 320 ? 8.859 -4.41 -24.516 1 97.81 320 GLY B CA 1
ATOM 6503 C C . GLY B 1 320 ? 8.336 -5.824 -24.359 1 97.81 320 GLY B C 1
ATOM 6504 O O . GLY B 1 320 ? 7.477 -6.266 -25.125 1 97.81 320 GLY B O 1
ATOM 6505 N N . THR B 1 321 ? 8.82 -6.547 -23.359 1 98.19 321 THR B N 1
ATOM 6506 C CA . THR B 1 321 ? 8.336 -7.906 -23.156 1 98.19 321 THR B CA 1
ATOM 6507 C C . THR B 1 321 ? 6.852 -7.91 -22.797 1 98.19 321 THR B C 1
ATOM 6509 O O . THR B 1 321 ? 6.359 -6.988 -22.141 1 98.19 321 THR B O 1
ATOM 6512 N N . ARG B 1 322 ? 6.168 -8.992 -23.25 1 97.12 322 ARG B N 1
ATOM 6513 C CA . ARG B 1 322 ? 4.715 -9.055 -23.109 1 97.12 322 ARG B CA 1
ATOM 6514 C C . ARG B 1 322 ? 4.32 -9.641 -21.766 1 97.12 322 ARG B C 1
ATOM 6516 O O . ARG B 1 322 ? 4.922 -10.617 -21.297 1 97.12 322 ARG B O 1
ATOM 6523 N N . LEU B 1 323 ? 3.338 -9.023 -21.203 1 97.56 323 LEU B N 1
ATOM 6524 C CA . LEU B 1 323 ? 2.689 -9.57 -20.016 1 97.56 323 LEU B CA 1
ATOM 6525 C C . LEU B 1 323 ? 1.615 -10.578 -20.406 1 97.56 323 LEU B C 1
ATOM 6527 O O . LEU B 1 323 ? 1.253 -10.688 -21.578 1 97.56 323 LEU B O 1
ATOM 6531 N N . SER B 1 324 ? 1.187 -11.359 -19.391 1 97.06 324 SER B N 1
ATOM 6532 C CA . SER B 1 324 ? 0.045 -12.242 -19.625 1 97.06 324 SER B CA 1
ATOM 6533 C C . SER B 1 324 ? -1.188 -11.453 -20.047 1 97.06 324 SER B C 1
ATOM 6535 O O . SER B 1 324 ? -1.33 -10.273 -19.703 1 97.06 324 SER B O 1
ATOM 6537 N N . GLU B 1 325 ? -2.047 -12.133 -20.797 1 97 325 GLU B N 1
ATOM 6538 C CA . GLU B 1 325 ? -3.258 -11.477 -21.281 1 97 325 GLU B CA 1
ATOM 6539 C C . GLU B 1 325 ? -4.195 -11.125 -20.125 1 97 325 GLU B C 1
ATOM 6541 O O . GLU B 1 325 ? -4.875 -10.102 -20.156 1 97 325 GLU B O 1
ATOM 6546 N N . TYR B 1 326 ? -4.195 -12 -19.188 1 97 326 TYR B N 1
ATOM 6547 C CA . TYR B 1 326 ? -5.094 -11.82 -18.062 1 97 326 TYR B CA 1
ATOM 6548 C C . TYR B 1 326 ? -4.32 -11.773 -16.75 1 97 326 TYR B C 1
ATOM 6550 O O . TYR B 1 326 ? -3.139 -12.125 -16.703 1 97 326 TYR B O 1
ATOM 6558 N N . THR B 1 327 ? -4.914 -11.156 -15.781 1 97.19 327 THR B N 1
ATOM 6559 C CA . THR B 1 327 ? -4.504 -11.227 -14.383 1 97.19 327 THR B CA 1
ATOM 6560 C C . THR B 1 327 ? -5.625 -11.805 -13.523 1 97.19 327 THR B C 1
ATOM 6562 O O . THR B 1 327 ? -6.555 -12.43 -14.039 1 97.19 327 THR B O 1
ATOM 6565 N N . LEU B 1 328 ? -5.426 -11.742 -12.211 1 97.19 328 LEU B N 1
ATOM 6566 C CA . LEU B 1 328 ? -6.391 -12.391 -11.328 1 97.19 328 LEU B CA 1
ATOM 6567 C C . LEU B 1 328 ? -7 -11.391 -10.359 1 97.19 328 LEU B C 1
ATOM 6569 O O . LEU B 1 328 ? -6.328 -10.453 -9.922 1 97.19 328 LEU B O 1
ATOM 6573 N N . PHE B 1 329 ? -8.258 -11.508 -10.117 1 98 329 PHE B N 1
ATOM 6574 C CA . PHE B 1 329 ? -8.953 -11.008 -8.938 1 98 329 PHE B CA 1
ATOM 6575 C C . PHE B 1 329 ? -9.18 -12.125 -7.93 1 98 329 PHE B C 1
ATOM 6577 O O . PHE B 1 329 ? -9.758 -13.164 -8.266 1 98 329 PHE B O 1
ATOM 6584 N N . VAL B 1 330 ? -8.695 -11.969 -6.695 1 98.12 330 VAL B N 1
ATOM 6585 C CA . VAL B 1 330 ? -8.711 -13.086 -5.758 1 98.12 330 VAL B CA 1
ATOM 6586 C C . VAL B 1 330 ? -9.555 -12.727 -4.535 1 98.12 330 VAL B C 1
ATOM 6588 O O . VAL B 1 330 ? -9.438 -11.625 -3.992 1 98.12 330 VAL B O 1
ATOM 6591 N N . VAL B 1 331 ? -10.414 -13.625 -4.156 1 98.12 331 VAL B N 1
ATOM 6592 C CA . VAL B 1 331 ? -11.211 -13.484 -2.945 1 98.12 331 VAL B CA 1
ATOM 6593 C C . VAL B 1 331 ? -10.797 -14.539 -1.926 1 98.12 331 VAL B C 1
ATOM 6595 O O . VAL B 1 331 ? -10.836 -15.742 -2.213 1 98.12 331 VAL B O 1
ATOM 6598 N N . HIS B 1 332 ? -10.352 -14.141 -0.808 1 98.19 332 HIS B N 1
ATOM 6599 C CA . HIS B 1 332 ? -10.164 -15 0.359 1 98.19 332 HIS B CA 1
ATOM 6600 C C . HIS B 1 332 ? -11.32 -14.852 1.341 1 98.19 332 HIS B C 1
ATOM 6602 O O . HIS B 1 332 ? -11.547 -13.773 1.892 1 98.19 332 HIS B O 1
ATOM 6608 N N . ALA B 1 333 ? -12.008 -15.945 1.585 1 98 333 ALA B N 1
ATOM 6609 C CA . ALA B 1 333 ? -13.156 -15.859 2.48 1 98 333 ALA B CA 1
ATOM 6610 C C . ALA B 1 333 ? -13.023 -16.844 3.645 1 98 333 ALA B C 1
ATOM 6612 O O . ALA B 1 333 ? -12.695 -18.016 3.445 1 98 333 ALA B O 1
ATOM 6613 N N . ALA B 1 334 ? -13.117 -16.328 4.867 1 98.19 334 ALA B N 1
ATOM 6614 C CA . ALA B 1 334 ? -13.32 -17.172 6.047 1 98.19 334 ALA B CA 1
ATOM 6615 C C . ALA B 1 334 ? -14.75 -17.719 6.09 1 98.19 334 ALA B C 1
ATOM 6617 O O . ALA B 1 334 ? -15.711 -16.938 6.086 1 98.19 334 ALA B O 1
ATOM 6618 N N . MET B 1 335 ? -14.875 -19.047 6.133 1 97.38 335 MET B N 1
ATOM 6619 C CA . MET B 1 335 ? -16.188 -19.688 6.031 1 97.38 335 MET B CA 1
ATOM 6620 C C . MET B 1 335 ? -16.547 -20.375 7.34 1 97.38 335 MET B C 1
ATOM 6622 O O . MET B 1 335 ? -15.688 -20.906 8.031 1 97.38 335 MET B O 1
ATOM 6626 N N . GLU B 1 336 ? -17.859 -20.438 7.609 1 96.38 336 GLU B N 1
ATOM 6627 C CA . GLU B 1 336 ? -18.375 -21.078 8.82 1 96.38 336 GLU B CA 1
ATOM 6628 C C . GLU B 1 336 ? -18.188 -22.594 8.758 1 96.38 336 GLU B C 1
ATOM 6630 O O . GLU B 1 336 ? -18.047 -23.25 9.797 1 96.38 336 GLU B O 1
ATOM 6635 N N . SER B 1 337 ? -18.266 -23.094 7.645 1 95.06 337 SER B N 1
ATOM 6636 C CA . SER B 1 337 ? -18.125 -24.516 7.367 1 95.06 337 SER B CA 1
ATOM 6637 C C . SER B 1 337 ? -17.719 -24.766 5.914 1 95.06 337 SER B C 1
ATOM 6639 O O . SER B 1 337 ? -17.797 -23.859 5.086 1 95.06 337 SER B O 1
ATOM 6641 N N . PRO B 1 338 ? -17.266 -25.906 5.633 1 92.94 338 PRO B N 1
ATOM 6642 C CA . PRO B 1 338 ? -16.922 -26.203 4.242 1 92.94 338 PRO B CA 1
ATOM 6643 C C . PRO B 1 338 ? -18.109 -26.078 3.289 1 92.94 338 PRO B C 1
ATOM 6645 O O . PRO B 1 338 ? -19.234 -26.375 3.668 1 92.94 338 PRO B O 1
ATOM 6648 N N . LEU B 1 339 ? -17.812 -25.625 2.082 1 92.44 339 LEU B N 1
ATOM 6649 C CA . LEU B 1 339 ? -18.844 -25.547 1.053 1 92.44 339 LEU B CA 1
ATOM 6650 C C . LEU B 1 339 ? -19.375 -26.938 0.703 1 92.44 339 LEU B C 1
ATOM 6652 O O . LEU B 1 339 ? -18.609 -27.906 0.673 1 92.44 339 LEU B O 1
ATOM 6656 N N . ARG B 1 340 ? -20.688 -27.109 0.533 1 94.19 340 ARG B N 1
ATOM 6657 C CA . ARG B 1 340 ? -21.328 -28.312 0.018 1 94.19 340 ARG B CA 1
ATOM 6658 C C . ARG B 1 340 ? -21.859 -28.094 -1.396 1 94.19 340 ARG B C 1
ATOM 6660 O O . ARG B 1 340 ? -22.938 -27.516 -1.578 1 94.19 340 ARG B O 1
ATOM 6667 N N . PHE B 1 341 ? -21.141 -28.609 -2.344 1 95.69 341 PHE B N 1
ATOM 6668 C CA . PHE B 1 341 ? -21.531 -28.422 -3.736 1 95.69 341 PHE B CA 1
ATOM 6669 C C . PHE B 1 341 ? -22.781 -29.234 -4.059 1 95.69 341 PHE B C 1
ATOM 6671 O O . PHE B 1 341 ? -22.969 -30.344 -3.535 1 95.69 341 PHE B O 1
ATOM 6678 N N . ARG B 1 342 ? -23.578 -28.797 -4.938 1 95.06 342 ARG B N 1
ATOM 6679 C CA . ARG B 1 342 ? -24.781 -29.5 -5.398 1 95.06 342 ARG B CA 1
ATOM 6680 C C . ARG B 1 342 ? -24.422 -30.797 -6.113 1 95.06 342 ARG B C 1
ATOM 6682 O O . ARG B 1 342 ? -25.156 -31.781 -6.043 1 95.06 342 ARG B O 1
ATOM 6689 N N . ALA B 1 343 ? -23.312 -30.719 -6.844 1 94.31 343 ALA B N 1
ATOM 6690 C CA . ALA B 1 343 ? -22.844 -31.906 -7.543 1 94.31 343 ALA B CA 1
ATOM 6691 C C . ALA B 1 343 ? -22.5 -33.031 -6.555 1 94.31 343 ALA B C 1
ATOM 6693 O O . ALA B 1 343 ? -22.438 -34.188 -6.93 1 94.31 343 ALA B O 1
ATOM 6694 N N . GLY B 1 344 ? -22.203 -32.75 -5.309 1 92.44 344 GLY B N 1
ATOM 6695 C CA . GLY B 1 344 ? -21.984 -33.688 -4.223 1 92.44 344 GLY B CA 1
ATOM 6696 C C . GLY B 1 344 ? -20.766 -34.594 -4.445 1 92.44 344 GLY B C 1
ATOM 6697 O O . GLY B 1 344 ? -19.938 -34.312 -5.312 1 92.44 344 GLY B O 1
ATOM 6698 N N . GLY B 1 345 ? -20.656 -35.5 -3.443 1 93.56 345 GLY B N 1
ATOM 6699 C CA . GLY B 1 345 ? -19.625 -36.531 -3.588 1 93.56 345 GLY B CA 1
ATOM 6700 C C . GLY B 1 345 ? -18.219 -35.938 -3.695 1 93.56 345 GLY B C 1
ATOM 6701 O O . GLY B 1 345 ? -17.766 -35.25 -2.801 1 93.56 345 GLY B O 1
ATOM 6702 N N . VAL B 1 346 ? -17.688 -36.219 -4.879 1 95.31 346 VAL B N 1
ATOM 6703 C CA . VAL B 1 346 ? -16.281 -35.906 -5.09 1 95.31 346 VAL B CA 1
ATOM 6704 C C . VAL B 1 346 ? -16.094 -34.375 -5.121 1 95.31 346 VAL B C 1
ATOM 6706 O O . VAL B 1 346 ? -15.062 -33.875 -4.688 1 95.31 346 VAL B O 1
ATOM 6709 N N . ALA B 1 347 ? -17.125 -33.688 -5.555 1 95.38 347 ALA B N 1
ATOM 6710 C CA . ALA B 1 347 ? -17.047 -32.25 -5.637 1 95.38 347 ALA B CA 1
ATOM 6711 C C . ALA B 1 347 ? -16.75 -31.625 -4.273 1 95.38 347 ALA B C 1
ATOM 6713 O O . ALA B 1 347 ? -16.016 -30.625 -4.18 1 95.38 347 ALA B O 1
ATOM 6714 N N . ASN B 1 348 ? -17.188 -32.219 -3.182 1 95.25 348 ASN B N 1
ATOM 6715 C CA . ASN B 1 348 ? -17.031 -31.688 -1.825 1 95.25 348 ASN B CA 1
ATOM 6716 C C . ASN B 1 348 ? -15.656 -32 -1.257 1 95.25 348 ASN B C 1
ATOM 6718 O O . ASN B 1 348 ? -15.273 -31.453 -0.218 1 95.25 348 ASN B O 1
ATOM 6722 N N . LYS B 1 349 ? -14.883 -32.719 -2.002 1 94.69 349 LYS B N 1
ATOM 6723 C CA . LYS B 1 349 ? -13.594 -33.156 -1.477 1 94.69 349 LYS B CA 1
ATOM 6724 C C . LYS B 1 349 ? -12.438 -32.531 -2.25 1 94.69 349 LYS B C 1
ATOM 6726 O O . LYS B 1 349 ? -11.297 -32.562 -1.8 1 94.69 349 LYS B O 1
ATOM 6731 N N . VAL B 1 350 ? -12.766 -31.984 -3.332 1 95.25 350 VAL B N 1
ATOM 6732 C CA . VAL B 1 350 ? -11.734 -31.438 -4.211 1 95.25 350 VAL B CA 1
ATOM 6733 C C . VAL B 1 350 ? -11.156 -30.156 -3.613 1 95.25 350 VAL B C 1
ATOM 6735 O O . VAL B 1 350 ? -11.898 -29.328 -3.074 1 95.25 350 VAL B O 1
ATOM 6738 N N . VAL B 1 351 ? -9.859 -29.984 -3.639 1 96 351 VAL B N 1
ATOM 6739 C CA . VAL B 1 351 ? -9.188 -28.766 -3.191 1 96 351 VAL B CA 1
ATOM 6740 C C . VAL B 1 351 ? -9.203 -27.734 -4.312 1 96 351 VAL B C 1
ATOM 6742 O O . VAL B 1 351 ? -9.711 -26.625 -4.133 1 96 351 VAL B O 1
ATOM 6745 N N . MET B 1 352 ? -8.727 -28.062 -5.453 1 95.06 352 MET B N 1
ATOM 6746 C CA . MET B 1 352 ? -8.695 -27.156 -6.602 1 95.06 352 MET B CA 1
ATOM 6747 C C . MET B 1 352 ? -9.82 -27.484 -7.578 1 95.06 352 MET B C 1
ATOM 6749 O O . MET B 1 352 ? -9.805 -28.531 -8.234 1 95.06 352 MET B O 1
ATOM 6753 N N . ASN B 1 353 ? -10.781 -26.656 -7.684 1 93.38 353 ASN B N 1
ATOM 6754 C CA . ASN B 1 353 ? -11.867 -26.844 -8.641 1 93.38 353 ASN B CA 1
ATOM 6755 C C . ASN B 1 353 ? -12.148 -25.562 -9.414 1 93.38 353 ASN B C 1
ATOM 6757 O O . ASN B 1 353 ? -11.836 -24.469 -8.945 1 93.38 353 ASN B O 1
ATOM 6761 N N . THR B 1 354 ? -12.547 -25.688 -10.594 1 94.56 354 THR B N 1
ATOM 6762 C CA . THR B 1 354 ? -13.023 -24.578 -11.414 1 94.56 354 THR B CA 1
ATOM 6763 C C . THR B 1 354 ? -14.531 -24.672 -11.641 1 94.56 354 THR B C 1
ATOM 6765 O O . THR B 1 354 ? -15.031 -25.719 -12.062 1 94.56 354 THR B O 1
ATOM 6768 N N . ILE B 1 355 ? -15.156 -23.609 -11.328 1 93.81 355 ILE B N 1
ATOM 6769 C CA . ILE B 1 355 ? -16.594 -23.5 -11.484 1 93.81 355 ILE B CA 1
ATOM 6770 C C . ILE B 1 355 ? -16.922 -22.703 -12.742 1 93.81 355 ILE B C 1
ATOM 6772 O O . ILE B 1 355 ? -16.578 -21.531 -12.844 1 93.81 355 ILE B O 1
ATOM 6776 N N . CYS B 1 356 ? -17.547 -23.344 -13.711 1 89.56 356 CYS B N 1
ATOM 6777 C CA . CYS B 1 356 ? -17.953 -22.688 -14.953 1 89.56 356 CYS B CA 1
ATOM 6778 C C . CYS B 1 356 ? -18.984 -23.531 -15.688 1 89.56 356 CYS B C 1
ATOM 6780 O O . CYS B 1 356 ? -19.172 -24.719 -15.391 1 89.56 356 CYS B O 1
ATOM 6782 N N . PRO B 1 357 ? -19.656 -22.875 -16.75 1 86.5 357 PRO B N 1
ATOM 6783 C CA . PRO B 1 357 ? -20.562 -23.688 -17.562 1 86.5 357 PRO B CA 1
ATOM 6784 C C . PRO B 1 357 ? -19.828 -24.781 -18.344 1 86.5 357 PRO B C 1
ATOM 6786 O O . PRO B 1 357 ? -18.672 -24.594 -18.75 1 86.5 357 PRO B O 1
ATOM 6789 N N . GLY B 1 358 ? -20.469 -25.922 -18.5 1 87.25 358 GLY B N 1
ATOM 6790 C CA . GLY B 1 358 ? -19.891 -27.031 -19.25 1 87.25 358 GLY B CA 1
ATOM 6791 C C . GLY B 1 358 ? -20.062 -26.875 -20.75 1 87.25 358 GLY B C 1
ATOM 6792 O O . GLY B 1 358 ? -20.281 -27.875 -21.453 1 87.25 358 GLY B O 1
ATOM 6793 N N . SER B 1 359 ? -20.016 -25.609 -21.219 1 92.12 359 SER B N 1
ATOM 6794 C CA . SER B 1 359 ? -20.203 -25.281 -22.625 1 92.12 359 SER B CA 1
ATOM 6795 C C . SER B 1 359 ? -19.031 -24.453 -23.156 1 92.12 359 SER B C 1
ATOM 6797 O O . SER B 1 359 ? -18.656 -23.438 -22.562 1 92.12 359 SER B O 1
ATOM 6799 N N . VAL B 1 360 ? -18.531 -24.984 -24.312 1 95.25 360 VAL B N 1
ATOM 6800 C CA . VAL B 1 360 ? -17.422 -24.281 -24.922 1 95.25 360 VAL B CA 1
ATOM 6801 C C . VAL B 1 360 ? -17.859 -22.875 -25.359 1 95.25 360 VAL B C 1
ATOM 6803 O O . VAL B 1 360 ? -17.125 -21.906 -25.219 1 95.25 360 VAL B O 1
ATOM 6806 N N . GLU B 1 361 ? -19.047 -22.812 -25.875 1 95.5 361 GLU B N 1
ATOM 6807 C CA . GLU B 1 361 ? -19.609 -21.547 -26.312 1 95.5 361 GLU B CA 1
ATOM 6808 C C . GLU B 1 361 ? -19.703 -20.547 -25.156 1 95.5 361 GLU B C 1
ATOM 6810 O O . GLU B 1 361 ? -19.281 -19.391 -25.297 1 95.5 361 GLU B O 1
ATOM 6815 N N . SER B 1 362 ? -20.203 -21 -24.047 1 94.44 362 SER B N 1
ATOM 6816 C CA . SER B 1 362 ? -20.312 -20.141 -22.875 1 94.44 362 SER B CA 1
ATOM 6817 C C . SER B 1 362 ? -18.938 -19.703 -22.375 1 94.44 362 SER B C 1
ATOM 6819 O O . SER B 1 362 ? -18.766 -18.562 -21.953 1 94.44 362 SER B O 1
ATOM 6821 N N . LEU B 1 363 ? -18.047 -20.641 -22.391 1 94.88 363 LEU B N 1
ATOM 6822 C CA . LEU B 1 363 ? -16.688 -20.344 -21.969 1 94.88 363 LEU B CA 1
ATOM 6823 C C . LEU B 1 363 ? -16.078 -19.234 -22.844 1 94.88 363 LEU B C 1
ATOM 6825 O O . LEU B 1 363 ? -15.547 -18.25 -22.312 1 94.88 363 LEU B O 1
ATOM 6829 N N . LEU B 1 364 ? -16.234 -19.375 -24.141 1 96.62 364 LEU B N 1
ATOM 6830 C CA . LEU B 1 364 ? -15.648 -18.406 -25.062 1 96.62 364 LEU B CA 1
ATOM 6831 C C . LEU B 1 364 ? -16.328 -17.047 -24.938 1 96.62 364 LEU B C 1
ATOM 6833 O O . LEU B 1 364 ? -15.664 -16.016 -25.062 1 96.62 364 LEU B O 1
ATOM 6837 N N . LYS B 1 365 ? -17.578 -17.078 -24.672 1 96.94 365 LYS B N 1
ATOM 6838 C CA . LYS B 1 365 ? -18.297 -15.836 -24.438 1 96.94 365 LYS B CA 1
ATOM 6839 C C . LYS B 1 365 ? -17.734 -15.109 -23.219 1 96.94 365 LYS B C 1
ATOM 6841 O O . LYS B 1 365 ? -17.562 -13.891 -23.25 1 96.94 365 LYS B O 1
ATOM 6846 N N . SER B 1 366 ? -17.516 -15.812 -22.156 1 96.31 366 SER B N 1
ATOM 6847 C CA . SER B 1 366 ? -16.922 -15.227 -20.953 1 96.31 366 SER B CA 1
ATOM 6848 C C . SER B 1 366 ? -15.562 -14.602 -21.25 1 96.31 366 SER B C 1
ATOM 6850 O O . SER B 1 366 ? -15.281 -13.477 -20.812 1 96.31 366 SER B O 1
ATOM 6852 N N . TYR B 1 367 ? -14.742 -15.281 -22 1 96.5 367 TYR B N 1
ATOM 6853 C CA . TYR B 1 367 ? -13.414 -14.766 -22.328 1 96.5 367 TYR B CA 1
ATOM 6854 C C . TYR B 1 367 ? -13.523 -13.508 -23.188 1 96.5 367 TYR B C 1
ATOM 6856 O O . TYR B 1 367 ? -12.711 -12.586 -23.047 1 96.5 367 TYR B O 1
ATOM 6864 N N . GLU B 1 368 ? -14.484 -13.461 -24.062 1 96.75 368 GLU B N 1
ATOM 6865 C CA . GLU B 1 368 ? -14.695 -12.273 -24.875 1 96.75 368 GLU B CA 1
ATOM 6866 C C . GLU B 1 368 ? -15.047 -11.062 -24.016 1 96.75 368 GLU B C 1
ATOM 6868 O O . GLU B 1 368 ? -14.57 -9.953 -24.266 1 96.75 368 GLU B O 1
ATOM 6873 N N . GLU B 1 369 ? -15.844 -11.273 -23.047 1 97.38 369 GLU B N 1
ATOM 6874 C CA . GLU B 1 369 ? -16.203 -10.195 -22.125 1 97.38 369 GLU B CA 1
ATOM 6875 C C . GLU B 1 369 ? -14.984 -9.734 -21.312 1 97.38 369 GLU B C 1
ATOM 6877 O O . GLU B 1 369 ? -14.781 -8.539 -21.109 1 97.38 369 GLU B O 1
ATOM 6882 N N . ILE B 1 370 ? -14.219 -10.672 -20.859 1 97.44 370 ILE B N 1
ATOM 6883 C CA . ILE B 1 370 ? -13 -10.336 -20.125 1 97.44 370 ILE B CA 1
ATOM 6884 C C . ILE B 1 370 ? -12.07 -9.508 -21.016 1 97.44 370 ILE B C 1
ATOM 6886 O O . ILE B 1 370 ? -11.484 -8.523 -20.562 1 97.44 370 ILE B O 1
ATOM 6890 N N . ASP B 1 371 ? -11.992 -9.859 -22.281 1 97.38 371 ASP B N 1
ATOM 6891 C CA . ASP B 1 371 ? -11.125 -9.156 -23.234 1 97.38 371 ASP B CA 1
ATOM 6892 C C . ASP B 1 371 ? -11.531 -7.688 -23.359 1 97.38 371 ASP B C 1
ATOM 6894 O O . ASP B 1 371 ? -10.695 -6.828 -23.656 1 97.38 371 ASP B O 1
ATOM 6898 N N . GLN B 1 372 ? -12.789 -7.426 -23.125 1 97.62 372 GLN B N 1
ATOM 6899 C CA . GLN B 1 372 ? -13.305 -6.066 -23.219 1 97.62 372 GLN B CA 1
ATOM 6900 C C . GLN B 1 372 ? -13.117 -5.324 -21.891 1 97.62 372 GLN B C 1
ATOM 6902 O O . GLN B 1 372 ? -13.57 -4.188 -21.734 1 97.62 372 GLN B O 1
ATOM 6907 N N . GLY B 1 373 ? -12.484 -5.91 -20.953 1 97.81 373 GLY B N 1
ATOM 6908 C CA . GLY B 1 373 ? -12.25 -5.305 -19.656 1 97.81 373 GLY B CA 1
ATOM 6909 C C . GLY B 1 373 ? -13.445 -5.414 -18.719 1 97.81 373 GLY B C 1
ATOM 6910 O O . GLY B 1 373 ? -13.484 -4.758 -17.688 1 97.81 373 GLY B O 1
ATOM 6911 N N . LYS B 1 374 ? -14.414 -6.234 -19.062 1 98 374 LYS B N 1
ATOM 6912 C CA . LYS B 1 374 ? -15.625 -6.375 -18.266 1 98 374 LYS B CA 1
ATOM 6913 C C . LYS B 1 374 ? -15.508 -7.547 -17.297 1 98 374 LYS B C 1
ATOM 6915 O O . LYS B 1 374 ? -14.625 -8.398 -17.438 1 98 374 LYS B O 1
ATOM 6920 N N . ILE B 1 375 ? -16.344 -7.512 -16.219 1 97.81 375 ILE B N 1
ATOM 6921 C CA . ILE B 1 375 ? -16.578 -8.68 -15.383 1 97.81 375 ILE B CA 1
ATOM 6922 C C . ILE B 1 375 ? -17.766 -9.477 -15.938 1 97.81 375 ILE B C 1
ATOM 6924 O O . ILE B 1 375 ? -18.906 -9.023 -15.883 1 97.81 375 ILE B O 1
ATOM 6928 N N . PRO B 1 376 ? -17.5 -10.656 -16.422 1 96.25 376 PRO B N 1
ATOM 6929 C CA . PRO B 1 376 ? -18.578 -11.391 -17.078 1 96.25 376 PRO B CA 1
ATOM 6930 C C . PRO B 1 376 ? -19.688 -11.797 -16.125 1 96.25 376 PRO B C 1
ATOM 6932 O O . PRO B 1 376 ? -19.484 -11.859 -14.906 1 96.25 376 PRO B O 1
ATOM 6935 N N . GLU B 1 377 ? -20.812 -12.031 -16.703 1 91.88 377 GLU B N 1
ATOM 6936 C CA . GLU B 1 377 ? -21.922 -12.562 -15.914 1 91.88 377 GLU B CA 1
ATOM 6937 C C . GLU B 1 377 ? -21.672 -14.016 -15.523 1 91.88 377 GLU B C 1
ATOM 6939 O O . GLU B 1 377 ? -21.938 -14.414 -14.383 1 91.88 377 GLU B O 1
ATOM 6944 N N . ASP B 1 378 ? -21.234 -14.727 -16.547 1 93.06 378 ASP B N 1
ATOM 6945 C CA . ASP B 1 378 ? -20.781 -16.094 -16.266 1 93.06 378 ASP B CA 1
ATOM 6946 C C . ASP B 1 378 ? -19.297 -16.109 -15.898 1 93.06 378 ASP B C 1
ATOM 6948 O O . ASP B 1 378 ? -18.438 -16.172 -16.781 1 93.06 378 ASP B O 1
ATOM 6952 N N . LEU B 1 379 ? -19.141 -16.141 -14.594 1 93.69 379 LEU B N 1
ATOM 6953 C CA . LEU B 1 379 ? -17.766 -16.078 -14.109 1 93.69 379 LEU B CA 1
ATOM 6954 C C . LEU B 1 379 ? -17.078 -17.438 -14.273 1 93.69 379 LEU B C 1
ATOM 6956 O O . LEU B 1 379 ? -17.734 -18.469 -14.375 1 93.69 379 LEU B O 1
ATOM 6960 N N . ILE B 1 380 ? -15.773 -17.391 -14.477 1 90.12 380 ILE B N 1
ATOM 6961 C CA . ILE B 1 380 ? -14.883 -18.531 -14.375 1 90.12 380 ILE B CA 1
ATOM 6962 C C . ILE B 1 380 ? -14.078 -18.469 -13.078 1 90.12 380 ILE B C 1
ATOM 6964 O O . ILE B 1 380 ? -13.109 -17.703 -12.984 1 90.12 380 ILE B O 1
ATOM 6968 N N . ILE B 1 381 ? -14.508 -19.281 -12.141 1 95.19 381 ILE B N 1
ATOM 6969 C CA . ILE B 1 381 ? -13.945 -19.172 -10.805 1 95.19 381 ILE B CA 1
ATOM 6970 C C . ILE B 1 381 ? -13.117 -20.406 -10.484 1 95.19 381 ILE B C 1
ATOM 6972 O O . ILE B 1 381 ? -13.617 -21.531 -10.547 1 95.19 381 ILE B O 1
ATOM 6976 N N . GLY B 1 382 ? -11.82 -20.203 -10.289 1 95.75 382 GLY B N 1
ATOM 6977 C CA . GLY B 1 382 ? -11.094 -21.219 -9.555 1 95.75 382 GLY B CA 1
ATOM 6978 C C . GLY B 1 382 ? -11.336 -21.172 -8.055 1 95.75 382 GLY B C 1
ATOM 6979 O O . GLY B 1 382 ? -10.852 -20.266 -7.379 1 95.75 382 GLY B O 1
ATOM 6980 N N . ALA B 1 383 ? -12.148 -22.141 -7.547 1 95.19 383 ALA B N 1
ATOM 6981 C CA . ALA B 1 383 ? -12.539 -22.125 -6.141 1 95.19 383 ALA B CA 1
ATOM 6982 C C . ALA B 1 383 ? -11.75 -23.172 -5.348 1 95.19 383 ALA B C 1
ATOM 6984 O O . ALA B 1 383 ? -12.172 -24.328 -5.242 1 95.19 383 ALA B O 1
ATOM 6985 N N . SER B 1 384 ? -10.719 -22.734 -4.75 1 95.5 384 SER B N 1
ATOM 6986 C CA . SER B 1 384 ? -9.883 -23.641 -3.973 1 95.5 384 SER B CA 1
ATOM 6987 C C . SER B 1 384 ? -10.312 -23.672 -2.512 1 95.5 384 SER B C 1
ATOM 6989 O O . SER B 1 384 ? -10.461 -22.625 -1.878 1 95.5 384 SER B O 1
ATOM 6991 N N . ILE B 1 385 ? -10.523 -24.891 -2.033 1 96.19 385 ILE B N 1
ATOM 6992 C CA . ILE B 1 385 ? -10.82 -25.094 -0.622 1 96.19 385 ILE B CA 1
ATOM 6993 C C . ILE B 1 385 ? -9.656 -25.812 0.048 1 96.19 385 ILE B C 1
ATOM 6995 O O . ILE B 1 385 ? -9.719 -27.016 0.305 1 96.19 385 ILE B O 1
ATOM 6999 N N . ILE B 1 386 ? -8.734 -25.047 0.466 1 95.12 386 ILE B N 1
ATOM 7000 C CA . ILE B 1 386 ? -7.445 -25.562 0.915 1 95.12 386 ILE B CA 1
ATOM 7001 C C . ILE B 1 386 ? -7.637 -26.406 2.172 1 95.12 386 ILE B C 1
ATOM 7003 O O . ILE B 1 386 ? -6.898 -27.359 2.4 1 95.12 386 ILE B O 1
ATOM 7007 N N . THR B 1 387 ? -8.633 -26.141 2.969 1 96.25 387 THR B N 1
ATOM 7008 C CA . THR B 1 387 ? -8.883 -26.828 4.23 1 96.25 387 THR B CA 1
ATOM 7009 C C . THR B 1 387 ? -9.297 -28.281 3.984 1 96.25 387 THR B C 1
ATOM 7011 O O . THR B 1 387 ? -9.273 -29.094 4.902 1 96.25 387 THR B O 1
ATOM 7014 N N . ASN B 1 388 ? -9.727 -28.594 2.73 1 95.88 388 ASN B N 1
ATOM 7015 C CA . ASN B 1 388 ? -9.977 -30 2.393 1 95.88 388 ASN B CA 1
ATOM 7016 C C . ASN B 1 388 ? -8.703 -30.828 2.492 1 95.88 388 ASN B C 1
ATOM 7018 O O . ASN B 1 388 ? -8.773 -32.031 2.73 1 95.88 388 ASN B O 1
ATOM 7022 N N . ALA B 1 389 ? -7.574 -30.172 2.305 1 96.06 389 ALA B N 1
ATOM 7023 C CA . ALA B 1 389 ? -6.297 -30.875 2.365 1 96.06 389 ALA B CA 1
ATOM 7024 C C . ALA B 1 389 ? -5.578 -30.594 3.684 1 96.06 389 ALA B C 1
ATOM 7026 O O . ALA B 1 389 ? -4.852 -31.453 4.191 1 96.06 389 ALA B O 1
ATOM 7027 N N . ASP B 1 390 ? -5.664 -29.453 4.199 1 96.88 390 ASP B N 1
ATOM 7028 C CA . ASP B 1 390 ? -4.93 -29.031 5.387 1 96.88 390 ASP B CA 1
ATOM 7029 C C . ASP B 1 390 ? -5.836 -28.25 6.34 1 96.88 390 ASP B C 1
ATOM 7031 O O . ASP B 1 390 ? -5.902 -27.016 6.277 1 96.88 390 ASP B O 1
ATOM 7035 N N . GLN B 1 391 ? -6.355 -28.891 7.297 1 95.5 391 GLN B N 1
ATOM 7036 C CA . GLN B 1 391 ? -7.359 -28.328 8.195 1 95.5 391 GLN B CA 1
ATOM 7037 C C . GLN B 1 391 ? -6.734 -27.328 9.156 1 95.5 391 GLN B C 1
ATOM 7039 O O . GLN B 1 391 ? -7.445 -26.562 9.82 1 95.5 391 GLN B O 1
ATOM 7044 N N . THR B 1 392 ? -5.414 -27.297 9.219 1 94.69 392 THR B N 1
ATOM 7045 C CA . THR B 1 392 ? -4.754 -26.391 10.156 1 94.69 392 THR B CA 1
ATOM 7046 C C . THR B 1 392 ? -4.82 -24.953 9.664 1 94.69 392 THR B C 1
ATOM 7048 O O . THR B 1 392 ? -4.477 -24.031 10.391 1 94.69 392 THR B O 1
ATOM 7051 N N . ARG B 1 393 ? -5.285 -24.766 8.453 1 96.56 393 ARG B N 1
ATOM 7052 C CA . ARG B 1 393 ? -5.297 -23.453 7.828 1 96.56 393 ARG B CA 1
ATOM 7053 C C . ARG B 1 393 ? -6.465 -22.609 8.336 1 96.56 393 ARG B C 1
ATOM 7055 O O . ARG B 1 393 ? -6.578 -21.422 8.008 1 96.56 393 ARG B O 1
ATOM 7062 N N . ALA B 1 394 ? -7.371 -23.141 9.031 1 97.44 394 ALA B N 1
ATOM 7063 C CA . ALA B 1 394 ? -8.523 -22.469 9.625 1 97.44 394 ALA B CA 1
ATOM 7064 C C . ALA B 1 394 ? -8.836 -23.031 11.008 1 97.44 394 ALA B C 1
ATOM 7066 O O . ALA B 1 394 ? -8.352 -24.109 11.367 1 97.44 394 ALA B O 1
ATOM 7067 N N . PRO B 1 395 ? -9.562 -22.328 11.867 1 97.06 395 PRO B N 1
ATOM 7068 C CA . PRO B 1 395 ? -10 -22.906 13.133 1 97.06 395 PRO B CA 1
ATOM 7069 C C . PRO B 1 395 ? -10.789 -24.203 12.953 1 97.06 395 PRO B C 1
ATOM 7071 O O . PRO B 1 395 ? -11.328 -24.453 11.867 1 97.06 395 PRO B O 1
ATOM 7074 N N . PRO B 1 396 ? -10.844 -25.078 13.977 1 96.69 396 PRO B N 1
ATOM 7075 C CA . PRO B 1 396 ? -11.555 -26.344 13.852 1 96.69 396 PRO B CA 1
ATOM 7076 C C . PRO B 1 396 ? -13 -26.188 13.391 1 96.69 396 PRO B C 1
ATOM 7078 O O . PRO B 1 396 ? -13.734 -25.359 13.93 1 96.69 396 PRO B O 1
ATOM 7081 N N . GLY B 1 397 ? -13.328 -26.922 12.422 1 95.75 397 GLY B N 1
ATOM 7082 C CA . GLY B 1 397 ? -14.688 -26.938 11.914 1 95.75 397 GLY B CA 1
ATOM 7083 C C . GLY B 1 397 ? -14.961 -25.844 10.898 1 95.75 397 GLY B C 1
ATOM 7084 O O . GLY B 1 397 ? -16.016 -25.859 10.25 1 95.75 397 GLY B O 1
ATOM 7085 N N . LYS B 1 398 ? -14.055 -24.906 10.758 1 97.06 398 LYS B N 1
ATOM 7086 C CA . LYS B 1 398 ? -14.203 -23.812 9.805 1 97.06 398 LYS B CA 1
ATOM 7087 C C . LYS B 1 398 ? -13.492 -24.141 8.492 1 97.06 398 LYS B C 1
ATOM 7089 O O . LYS B 1 398 ? -12.867 -25.188 8.359 1 97.06 398 LYS B O 1
ATOM 7094 N N . SER B 1 399 ? -13.711 -23.297 7.555 1 96.88 399 SER B N 1
ATOM 7095 C CA . SER B 1 399 ? -13.133 -23.531 6.234 1 96.88 399 SER B CA 1
ATOM 7096 C C . SER B 1 399 ? -12.656 -22.219 5.598 1 96.88 399 SER B C 1
ATOM 7098 O O . SER B 1 399 ? -12.938 -21.141 6.109 1 96.88 399 SER B O 1
ATOM 7100 N N . LEU B 1 400 ? -11.883 -22.375 4.57 1 96.19 400 LEU B N 1
ATOM 7101 C CA . LEU B 1 400 ? -11.305 -21.266 3.826 1 96.19 400 LEU B CA 1
ATOM 7102 C C . LEU B 1 400 ? -11.578 -21.406 2.332 1 96.19 400 LEU B C 1
ATOM 7104 O O . LEU B 1 400 ? -11.367 -22.469 1.757 1 96.19 400 LEU B O 1
ATOM 7108 N N . LEU B 1 401 ? -12.109 -20.328 1.752 1 96.81 401 LEU B N 1
ATOM 7109 C CA . LEU B 1 401 ? -12.289 -20.281 0.306 1 96.81 401 LEU B CA 1
ATOM 7110 C C . LEU B 1 401 ? -11.266 -19.344 -0.334 1 96.81 401 LEU B C 1
ATOM 7112 O O . LEU B 1 401 ? -11.156 -18.172 0.05 1 96.81 401 LEU B O 1
ATOM 7116 N N . HIS B 1 402 ? -10.453 -19.844 -1.169 1 97.06 402 HIS B N 1
ATOM 7117 C CA . HIS B 1 402 ? -9.547 -19.094 -2.047 1 97.06 402 HIS B CA 1
ATOM 7118 C C . HIS B 1 402 ? -10.062 -19.094 -3.484 1 97.06 402 HIS B C 1
ATOM 7120 O O . HIS B 1 402 ? -9.773 -20.031 -4.246 1 97.06 402 HIS B O 1
ATOM 7126 N N . ALA B 1 403 ? -10.789 -18.016 -3.877 1 97.06 403 ALA B N 1
ATOM 7127 C CA . ALA B 1 403 ? -11.422 -17.953 -5.191 1 97.06 403 ALA B CA 1
ATOM 7128 C C . ALA B 1 403 ? -10.641 -17.031 -6.125 1 97.06 403 ALA B C 1
ATOM 7130 O O . ALA B 1 403 ? -10.414 -15.867 -5.809 1 97.06 403 ALA B O 1
ATOM 7131 N N . VAL B 1 404 ? -10.25 -17.578 -7.23 1 96.88 404 VAL B N 1
ATOM 7132 C CA . VAL B 1 404 ? -9.516 -16.781 -8.219 1 96.88 404 VAL B CA 1
ATOM 7133 C C . VAL B 1 404 ? -10.375 -16.578 -9.453 1 96.88 404 VAL B C 1
ATOM 7135 O O . VAL B 1 404 ? -10.992 -17.516 -9.961 1 96.88 404 VAL B O 1
ATOM 7138 N N . VAL B 1 405 ? -10.484 -15.344 -9.891 1 96.88 405 VAL B N 1
ATOM 7139 C CA . VAL B 1 405 ? -11.242 -14.945 -11.07 1 96.88 405 VAL B CA 1
ATOM 7140 C C . VAL B 1 405 ? -10.32 -14.258 -12.078 1 96.88 405 VAL B C 1
ATOM 7142 O O . VAL B 1 405 ? -9.633 -13.297 -11.734 1 96.88 405 VAL B O 1
ATOM 7145 N N . MET B 1 406 ? -10.32 -14.727 -13.273 1 95.75 406 MET B N 1
ATOM 7146 C CA . MET B 1 406 ? -9.5 -14.117 -14.32 1 95.75 406 MET B CA 1
ATOM 7147 C C . MET B 1 406 ? -10.109 -12.812 -14.805 1 95.75 406 MET B C 1
ATOM 7149 O O . MET B 1 406 ? -11.312 -12.75 -15.086 1 95.75 406 MET B O 1
ATOM 7153 N N . VAL B 1 407 ? -9.305 -11.789 -14.891 1 97.81 407 VAL B N 1
ATOM 7154 C CA . VAL B 1 407 ? -9.758 -10.477 -15.32 1 97.81 407 VAL B CA 1
ATOM 7155 C C . VAL B 1 407 ? -8.672 -9.805 -16.156 1 97.81 407 VAL B C 1
ATOM 7157 O O . VAL B 1 407 ? -7.547 -10.305 -16.234 1 97.81 407 VAL B O 1
ATOM 7160 N N . ARG B 1 408 ? -9.086 -8.742 -16.859 1 97.81 408 ARG B N 1
ATOM 7161 C CA . ARG B 1 408 ? -8.094 -7.824 -17.422 1 97.81 408 ARG B CA 1
ATOM 7162 C C . ARG B 1 408 ? -7.582 -6.855 -16.359 1 97.81 408 ARG B C 1
ATOM 7164 O O . ARG B 1 408 ? -8.344 -6.398 -15.508 1 97.81 408 ARG B O 1
ATOM 7171 N N . ALA B 1 409 ? -6.289 -6.539 -16.469 1 98.06 409 ALA B N 1
ATOM 7172 C CA . ALA B 1 409 ? -5.738 -5.562 -15.523 1 98.06 409 ALA B CA 1
ATOM 7173 C C . ALA B 1 409 ? -6.484 -4.234 -15.609 1 98.06 409 ALA B C 1
ATOM 7175 O O . ALA B 1 409 ? -6.832 -3.646 -14.586 1 98.06 409 ALA B O 1
ATOM 7176 N N . ASN B 1 410 ? -6.688 -3.762 -16.797 1 98.12 410 ASN B N 1
ATOM 7177 C CA . ASN B 1 410 ? -7.465 -2.545 -17.016 1 98.12 410 ASN B CA 1
ATOM 7178 C C . ASN B 1 410 ? -8.961 -2.838 -17.062 1 98.12 410 ASN B C 1
ATOM 7180 O O . ASN B 1 410 ? -9.461 -3.359 -18.062 1 98.12 410 ASN B O 1
ATOM 7184 N N . ASN B 1 411 ? -9.664 -2.512 -15.992 1 98.25 411 ASN B N 1
ATOM 7185 C CA . ASN B 1 411 ? -11.117 -2.652 -15.969 1 98.25 411 ASN B CA 1
ATOM 7186 C C . ASN B 1 411 ? -11.797 -1.625 -16.875 1 98.25 411 ASN B C 1
ATOM 7188 O O . ASN B 1 411 ? -11.367 -0.472 -16.938 1 98.25 411 ASN B O 1
ATOM 7192 N N . ALA B 1 412 ? -12.867 -1.998 -17.547 1 98.06 412 ALA B N 1
ATOM 7193 C CA . ALA B 1 412 ? -13.523 -1.146 -18.531 1 98.06 412 ALA B CA 1
ATOM 7194 C C . ALA B 1 412 ? -14.125 0.089 -17.875 1 98.06 412 ALA B C 1
ATOM 7196 O O . ALA B 1 412 ? -14.211 1.153 -18.5 1 98.06 412 ALA B O 1
ATOM 7197 N N . GLU B 1 413 ? -14.5 -0.04 -16.641 1 96.75 413 GLU B N 1
ATOM 7198 C CA . GLU B 1 413 ? -15.227 1.037 -15.977 1 96.75 413 GLU B CA 1
ATOM 7199 C C . GLU B 1 413 ? -14.281 1.941 -15.195 1 96.75 413 GLU B C 1
ATOM 7201 O O . GLU B 1 413 ? -14.391 3.168 -15.258 1 96.75 413 GLU B O 1
ATOM 7206 N N . VAL B 1 414 ? -13.32 1.388 -14.5 1 97 414 VAL B N 1
ATOM 7207 C CA . VAL B 1 414 ? -12.617 2.18 -13.5 1 97 414 VAL B CA 1
ATOM 7208 C C . VAL B 1 414 ? -11.125 2.221 -13.828 1 97 414 VAL B C 1
ATOM 7210 O O . VAL B 1 414 ? -10.359 2.906 -13.148 1 97 414 VAL B O 1
ATOM 7213 N N . GLY B 1 415 ? -10.656 1.481 -14.867 1 97.62 415 GLY B N 1
ATOM 7214 C CA . GLY B 1 415 ? -9.25 1.438 -15.234 1 97.62 415 GLY B CA 1
ATOM 7215 C C . GLY B 1 415 ? -8.398 0.642 -14.258 1 97.62 415 GLY B C 1
ATOM 7216 O O . GLY B 1 415 ? -8.93 0.022 -13.336 1 97.62 415 GLY B O 1
ATOM 7217 N N . PHE B 1 416 ? -7.066 0.624 -14.477 1 97.94 416 PHE B N 1
ATOM 7218 C CA . PHE B 1 416 ? -6.129 -0.16 -13.68 1 97.94 416 PHE B CA 1
ATOM 7219 C C . PHE B 1 416 ? -6.051 0.368 -12.25 1 97.94 416 PHE B C 1
ATOM 7221 O O . PHE B 1 416 ? -6.031 -0.41 -11.297 1 97.94 416 PHE B O 1
ATOM 7228 N N . HIS B 1 417 ? -6.098 1.702 -12.078 1 95.81 417 HIS B N 1
ATOM 7229 C CA . HIS B 1 417 ? -5.871 2.309 -10.766 1 95.81 417 HIS B CA 1
ATOM 7230 C C . HIS B 1 417 ? -7.184 2.475 -10.008 1 95.81 417 HIS B C 1
ATOM 7232 O O . HIS B 1 417 ? -7.188 2.955 -8.867 1 95.81 417 HIS B O 1
ATOM 7238 N N . GLY B 1 418 ? -8.367 2.029 -10.562 1 96.12 418 GLY B N 1
ATOM 7239 C CA . GLY B 1 418 ? -9.656 2.305 -9.953 1 96.12 418 GLY B CA 1
ATOM 7240 C C . GLY B 1 418 ? -10.281 1.086 -9.305 1 96.12 418 GLY B C 1
ATOM 7241 O O . GLY B 1 418 ? -11.422 1.137 -8.844 1 96.12 418 GLY B O 1
ATOM 7242 N N . TRP B 1 419 ? -9.578 -0.026 -9.125 1 97.5 419 TRP B N 1
ATOM 7243 C CA . TRP B 1 419 ? -10.133 -1.313 -8.719 1 97.5 419 TRP B CA 1
ATOM 7244 C C . TRP B 1 419 ? -10.719 -1.232 -7.312 1 97.5 419 TRP B C 1
ATOM 7246 O O . TRP B 1 419 ? -11.68 -1.938 -6.996 1 97.5 419 TRP B O 1
ATOM 7256 N N . ASP B 1 420 ? -10.219 -0.37 -6.469 1 94.12 420 ASP B N 1
ATOM 7257 C CA . ASP B 1 420 ? -10.711 -0.243 -5.102 1 94.12 420 ASP B CA 1
ATOM 7258 C C . ASP B 1 420 ? -12.18 0.184 -5.082 1 94.12 420 ASP B C 1
ATOM 7260 O O . ASP B 1 420 ? -12.922 -0.162 -4.156 1 94.12 420 ASP B O 1
ATOM 7264 N N . ALA B 1 421 ? -12.602 0.831 -6.086 1 94.56 421 ALA B N 1
ATOM 7265 C CA . ALA B 1 421 ? -13.961 1.368 -6.145 1 94.56 421 ALA B CA 1
ATOM 7266 C C . ALA B 1 421 ? -14.977 0.26 -6.402 1 94.56 421 ALA B C 1
ATOM 7268 O O . ALA B 1 421 ? -16.172 0.417 -6.102 1 94.56 421 ALA B O 1
ATOM 7269 N N . ILE B 1 422 ? -14.508 -0.896 -6.945 1 96.88 422 ILE B N 1
ATOM 7270 C CA . ILE B 1 422 ? -15.508 -1.872 -7.375 1 96.88 422 ILE B CA 1
ATOM 7271 C C . ILE B 1 422 ? -15.195 -3.23 -6.75 1 96.88 422 ILE B C 1
ATOM 7273 O O . ILE B 1 422 ? -15.953 -4.188 -6.926 1 96.88 422 ILE B O 1
ATOM 7277 N N . LYS B 1 423 ? -14.148 -3.42 -6.016 1 97.88 423 LYS B N 1
ATOM 7278 C CA . LYS B 1 423 ? -13.672 -4.73 -5.59 1 97.88 423 LYS B CA 1
ATOM 7279 C C . LYS B 1 423 ? -14.711 -5.441 -4.723 1 97.88 423 LYS B C 1
ATOM 7281 O O . LYS B 1 423 ? -14.867 -6.66 -4.809 1 97.88 423 LYS B O 1
ATOM 7286 N N . ASP B 1 424 ? -15.453 -4.734 -3.926 1 97.75 424 ASP B N 1
ATOM 7287 C CA . ASP B 1 424 ? -16.453 -5.387 -3.072 1 97.75 424 ASP B CA 1
ATOM 7288 C C . ASP B 1 424 ? -17.641 -5.871 -3.891 1 97.75 424 ASP B C 1
ATOM 7290 O O . ASP B 1 424 ? -18.125 -6.992 -3.697 1 97.75 424 ASP B O 1
ATOM 7294 N N . GLU B 1 425 ? -18.094 -5.078 -4.828 1 96.75 425 GLU B N 1
ATOM 7295 C CA . GLU B 1 425 ? -19.172 -5.504 -5.711 1 96.75 425 GLU B CA 1
ATOM 7296 C C . GLU B 1 425 ? -18.766 -6.727 -6.527 1 96.75 425 GLU B C 1
ATOM 7298 O O . GLU B 1 425 ? -19.578 -7.629 -6.742 1 96.75 425 GLU B O 1
ATOM 7303 N N . VAL B 1 426 ? -17.547 -6.695 -7.004 1 98.06 426 VAL B N 1
ATOM 7304 C CA . VAL B 1 426 ? -17.047 -7.848 -7.746 1 98.06 426 VAL B CA 1
ATOM 7305 C C . VAL B 1 426 ? -17.031 -9.078 -6.844 1 98.06 426 VAL B C 1
ATOM 7307 O O . VAL B 1 426 ? -17.422 -10.172 -7.27 1 98.06 426 VAL B O 1
ATOM 7310 N N . THR B 1 427 ? -16.625 -8.922 -5.609 1 98.44 427 THR B N 1
ATOM 7311 C CA . THR B 1 427 ? -16.625 -10.023 -4.656 1 98.44 427 THR B CA 1
ATOM 7312 C C . THR B 1 427 ? -18.031 -10.578 -4.449 1 98.44 427 THR B C 1
ATOM 7314 O O . THR B 1 427 ? -18.234 -11.789 -4.438 1 98.44 427 THR B O 1
ATOM 7317 N N . TYR B 1 428 ? -19.047 -9.719 -4.332 1 97.69 428 TYR B N 1
ATOM 7318 C CA . TYR B 1 428 ? -20.438 -10.156 -4.164 1 97.69 428 TYR B CA 1
ATOM 7319 C C . TYR B 1 428 ? -20.906 -10.922 -5.395 1 97.69 428 TYR B C 1
ATOM 7321 O O . TYR B 1 428 ? -21.641 -11.906 -5.273 1 97.69 428 TYR B O 1
ATOM 7329 N N . LYS B 1 429 ? -20.516 -10.43 -6.543 1 97.38 429 LYS B N 1
ATOM 7330 C CA . LYS B 1 429 ? -20.828 -11.148 -7.77 1 97.38 429 LYS B CA 1
ATOM 7331 C C . LYS B 1 429 ? -20.25 -12.562 -7.754 1 97.38 429 LYS B C 1
ATOM 7333 O O . LYS B 1 429 ? -20.891 -13.516 -8.195 1 97.38 429 LYS B O 1
ATOM 7338 N N . VAL B 1 430 ? -19.047 -12.688 -7.23 1 97.5 430 VAL B N 1
ATOM 7339 C CA . VAL B 1 430 ? -18.375 -13.984 -7.113 1 97.5 430 VAL B CA 1
ATOM 7340 C C . VAL B 1 430 ? -19.188 -14.898 -6.199 1 97.5 430 VAL B C 1
ATOM 7342 O O . VAL B 1 430 ? -19.484 -16.047 -6.559 1 97.5 430 VAL B O 1
ATOM 7345 N N . PHE B 1 431 ? -19.594 -14.406 -5.055 1 97.56 431 PHE B N 1
ATOM 7346 C CA . PHE B 1 431 ? -20.375 -15.203 -4.125 1 97.56 431 PHE B CA 1
ATOM 7347 C C . PHE B 1 431 ? -21.719 -15.609 -4.75 1 97.56 431 PHE B C 1
ATOM 7349 O O . PHE B 1 431 ? -22.125 -16.766 -4.637 1 97.56 431 PHE B O 1
ATOM 7356 N N . ARG B 1 432 ? -22.359 -14.664 -5.43 1 96.62 432 ARG B N 1
ATOM 7357 C CA . ARG B 1 432 ? -23.641 -14.938 -6.07 1 96.62 432 ARG B CA 1
ATOM 7358 C C . ARG B 1 432 ? -23.5 -16.031 -7.125 1 96.62 432 ARG B C 1
ATOM 7360 O O . ARG B 1 432 ? -24.328 -16.938 -7.203 1 96.62 432 ARG B O 1
ATOM 7367 N N . TYR B 1 433 ? -22.531 -15.922 -7.895 1 95.88 433 TYR B N 1
ATOM 7368 C CA . TYR B 1 433 ? -22.312 -16.922 -8.938 1 95.88 433 TYR B CA 1
ATOM 7369 C C . TYR B 1 433 ? -22.016 -18.281 -8.328 1 95.88 433 TYR B C 1
ATOM 7371 O O . TYR B 1 433 ? -22.578 -19.297 -8.75 1 95.88 433 TYR B O 1
ATOM 7379 N N . LEU B 1 434 ? -21.156 -18.328 -7.348 1 95.5 434 LEU B N 1
ATOM 7380 C CA . LEU B 1 434 ? -20.797 -19.562 -6.68 1 95.5 434 LEU B CA 1
ATOM 7381 C C . LEU B 1 434 ? -22.016 -20.219 -6.031 1 95.5 434 LEU B C 1
ATOM 7383 O O . LEU B 1 434 ? -22.109 -21.438 -5.973 1 95.5 434 LEU B O 1
ATOM 7387 N N . SER B 1 435 ? -22.906 -19.391 -5.566 1 95.06 435 SER B N 1
ATOM 7388 C CA . SER B 1 435 ? -24.078 -19.891 -4.863 1 95.06 435 SER B CA 1
ATOM 7389 C C . SER B 1 435 ? -24.953 -20.75 -5.777 1 95.06 435 SER B C 1
ATOM 7391 O O . SER B 1 435 ? -25.719 -21.594 -5.305 1 95.06 435 SER B O 1
ATOM 7393 N N . LYS B 1 436 ? -24.797 -20.578 -7.07 1 93.31 436 LYS B N 1
ATOM 7394 C CA . LYS B 1 436 ? -25.531 -21.391 -8.031 1 93.31 436 LYS B CA 1
ATOM 7395 C C . LYS B 1 436 ? -25.047 -22.844 -7.988 1 93.31 436 LYS B C 1
ATOM 7397 O O . LYS B 1 436 ? -25.781 -23.766 -8.367 1 93.31 436 LYS B O 1
ATOM 7402 N N . TYR B 1 437 ? -23.891 -23.078 -7.492 1 94.31 437 TYR B N 1
ATOM 7403 C CA . TYR B 1 437 ? -23.266 -24.375 -7.605 1 94.31 437 TYR B CA 1
ATOM 7404 C C . TYR B 1 437 ? -23.156 -25.062 -6.242 1 94.31 437 TYR B C 1
ATOM 7406 O O . TYR B 1 437 ? -22.781 -26.219 -6.148 1 94.31 437 TYR B O 1
ATOM 7414 N N . VAL B 1 438 ? -23.453 -24.328 -5.238 1 93.81 438 VAL B N 1
ATOM 7415 C CA . VAL B 1 438 ? -23.328 -24.828 -3.873 1 93.81 438 VAL B CA 1
ATOM 7416 C C . VAL B 1 438 ? -24.688 -24.844 -3.193 1 93.81 438 VAL B C 1
ATOM 7418 O O . VAL B 1 438 ? -25.578 -24.047 -3.543 1 93.81 438 VAL B O 1
ATOM 7421 N N . GLU B 1 439 ? -24.984 -25.656 -2.236 1 91.94 439 GLU B N 1
ATOM 7422 C CA . GLU B 1 439 ? -26.281 -25.828 -1.588 1 91.94 439 GLU B CA 1
ATOM 7423 C C . GLU B 1 439 ? -26.562 -24.688 -0.622 1 91.94 439 GLU B C 1
ATOM 7425 O O . GLU B 1 439 ? -27.703 -24.203 -0.543 1 91.94 439 GLU B O 1
ATOM 7430 N N . ASP B 1 440 ? -25.609 -24.266 0.125 1 86.31 440 ASP B N 1
ATOM 7431 C CA . ASP B 1 440 ? -25.891 -23.422 1.275 1 86.31 440 ASP B CA 1
ATOM 7432 C C . ASP B 1 440 ? -24.859 -22.297 1.399 1 86.31 440 ASP B C 1
ATOM 7434 O O . ASP B 1 440 ? -24.312 -22.062 2.479 1 86.31 440 ASP B O 1
ATOM 7438 N N . LEU B 1 441 ? -24.578 -21.656 0.273 1 94.88 441 LEU B N 1
ATOM 7439 C CA . LEU B 1 441 ? -23.703 -20.5 0.41 1 94.88 441 LEU B CA 1
ATOM 7440 C C . LEU B 1 441 ? -24.516 -19.234 0.681 1 94.88 441 LEU B C 1
ATOM 7442 O O . LEU B 1 441 ? -24.672 -18.391 -0.201 1 94.88 441 LEU B O 1
ATOM 7446 N N . THR B 1 442 ? -25.031 -19.156 1.833 1 94.69 442 THR B N 1
ATOM 7447 C CA . THR B 1 442 ? -25.75 -17.984 2.303 1 94.69 442 THR B CA 1
ATOM 7448 C C . THR B 1 442 ? -24.781 -16.953 2.887 1 94.69 442 THR B C 1
ATOM 7450 O O . THR B 1 442 ? -23.625 -17.281 3.18 1 94.69 442 THR B O 1
ATOM 7453 N N . PRO B 1 443 ? -25.234 -15.727 3.02 1 94.88 443 PRO B N 1
ATOM 7454 C CA . PRO B 1 443 ? -24.375 -14.727 3.658 1 94.88 443 PRO B CA 1
ATOM 7455 C C . PRO B 1 443 ? -23.875 -15.164 5.035 1 94.88 443 PRO B C 1
ATOM 7457 O O . PRO B 1 443 ? -22.75 -14.844 5.422 1 94.88 443 PRO B O 1
ATOM 7460 N N . ASP B 1 444 ? -24.625 -15.977 5.73 1 93 444 ASP B N 1
ATOM 7461 C CA . ASP B 1 444 ? -24.281 -16.422 7.078 1 93 444 ASP B CA 1
ATOM 7462 C C . ASP B 1 444 ? -23.125 -17.422 7.043 1 93 444 ASP B C 1
ATOM 7464 O O . ASP B 1 444 ? -22.453 -17.641 8.055 1 93 444 ASP B O 1
ATOM 7468 N N . GLN B 1 445 ? -22.938 -17.984 5.906 1 95.38 445 GLN B N 1
ATOM 7469 C CA . GLN B 1 445 ? -21.859 -18.953 5.719 1 95.38 445 GLN B CA 1
ATOM 7470 C C . GLN B 1 445 ? -20.5 -18.25 5.621 1 95.38 445 GLN B C 1
ATOM 7472 O O . GLN B 1 445 ? -19.469 -18.875 5.867 1 95.38 445 GLN B O 1
ATOM 7477 N N . ILE B 1 446 ? -20.531 -17 5.258 1 97.44 446 ILE B N 1
ATOM 7478 C CA . ILE B 1 446 ? -19.312 -16.219 5.059 1 97.44 446 ILE B CA 1
ATOM 7479 C C . ILE B 1 446 ? -19.047 -15.359 6.289 1 97.44 446 ILE B C 1
ATOM 7481 O O . ILE B 1 446 ? -19.797 -14.43 6.578 1 97.44 446 ILE B O 1
ATOM 7485 N N . ARG B 1 447 ? -17.984 -15.586 7.031 1 97 447 ARG B N 1
ATOM 7486 C CA . ARG B 1 447 ? -17.625 -14.828 8.227 1 97 447 ARG B CA 1
ATOM 7487 C C . ARG B 1 447 ? -17 -13.484 7.863 1 97 447 ARG B C 1
ATOM 7489 O O . ARG B 1 447 ? -17.188 -12.5 8.578 1 97 447 ARG B O 1
ATOM 7496 N N . GLY B 1 448 ? -16.297 -13.438 6.797 1 97.44 448 GLY B N 1
ATOM 7497 C CA . GLY B 1 448 ? -15.609 -12.281 6.242 1 97.44 448 GLY B CA 1
ATOM 7498 C C . GLY B 1 448 ? -14.789 -12.609 5.008 1 97.44 448 GLY B C 1
ATOM 7499 O O . GLY B 1 448 ? -14.656 -13.773 4.641 1 97.44 448 GLY B O 1
ATOM 7500 N N . TYR B 1 449 ? -14.305 -11.531 4.332 1 97.94 449 TYR B N 1
ATOM 7501 C CA . TYR B 1 449 ? -13.5 -11.789 3.143 1 97.94 449 TYR B CA 1
ATOM 7502 C C . TYR B 1 449 ? -12.438 -10.711 2.961 1 97.94 449 TYR B C 1
ATOM 7504 O O . TYR B 1 449 ? -12.477 -9.672 3.613 1 97.94 449 TYR B O 1
ATOM 7512 N N . HIS B 1 450 ? -11.445 -10.992 2.248 1 97.5 450 HIS B N 1
ATOM 7513 C CA . HIS B 1 450 ? -10.414 -10.109 1.725 1 97.5 450 HIS B CA 1
ATOM 7514 C C . HIS B 1 450 ? -10.289 -10.242 0.211 1 97.5 450 HIS B C 1
ATOM 7516 O O . HIS B 1 450 ? -10.336 -11.352 -0.323 1 97.5 450 HIS B O 1
ATOM 7522 N N . ALA B 1 451 ? -10.195 -9.125 -0.473 1 97.5 451 ALA B N 1
ATOM 7523 C CA . ALA B 1 451 ? -10.062 -9.141 -1.928 1 97.5 451 ALA B CA 1
ATOM 7524 C C . ALA B 1 451 ? -8.688 -8.625 -2.359 1 97.5 451 ALA B C 1
ATOM 7526 O O . ALA B 1 451 ? -8.172 -7.664 -1.788 1 97.5 451 ALA B O 1
ATOM 7527 N N . VAL B 1 452 ? -8.062 -9.266 -3.258 1 97.81 452 VAL B N 1
ATOM 7528 C CA . VAL B 1 452 ? -6.809 -8.859 -3.881 1 97.81 452 VAL B CA 1
ATOM 7529 C C . VAL B 1 452 ? -7.051 -8.508 -5.344 1 97.81 452 VAL B C 1
ATOM 7531 O O . VAL B 1 452 ? -7.41 -9.367 -6.148 1 97.81 452 VAL B O 1
ATOM 7534 N N . THR B 1 453 ? -6.84 -7.258 -5.719 1 98.31 453 THR B N 1
ATOM 7535 C CA . THR B 1 453 ? -7.082 -6.758 -7.066 1 98.31 453 THR B CA 1
ATOM 7536 C C . THR B 1 453 ? -5.801 -6.789 -7.895 1 98.31 453 THR B C 1
ATOM 7538 O O . THR B 1 453 ? -4.711 -6.996 -7.355 1 98.31 453 THR B O 1
ATOM 7541 N N . PRO B 1 454 ? -5.945 -6.594 -9.234 1 98.25 454 PRO B N 1
ATOM 7542 C CA . PRO B 1 454 ? -4.734 -6.469 -10.055 1 98.25 454 PRO B CA 1
ATOM 7543 C C . PRO B 1 454 ? -3.777 -5.402 -9.531 1 98.25 454 PRO B C 1
ATOM 7545 O O . PRO B 1 454 ? -2.562 -5.621 -9.5 1 98.25 454 PRO B O 1
ATOM 7548 N N . LEU B 1 455 ? -4.32 -4.344 -9.094 1 97.62 455 LEU B N 1
ATOM 7549 C CA . LEU B 1 455 ? -3.504 -3.281 -8.516 1 97.62 455 LEU B CA 1
ATOM 7550 C C . LEU B 1 455 ? -2.785 -3.764 -7.262 1 97.62 455 LEU B C 1
ATOM 7552 O O . LEU B 1 455 ? -1.612 -3.449 -7.055 1 97.62 455 LEU B O 1
ATOM 7556 N N . ASP B 1 456 ? -3.475 -4.508 -6.43 1 97.12 456 ASP B N 1
ATOM 7557 C CA . ASP B 1 456 ? -2.881 -5.043 -5.211 1 97.12 456 ASP B CA 1
ATOM 7558 C C . ASP B 1 456 ? -1.719 -5.98 -5.531 1 97.12 456 ASP B C 1
ATOM 7560 O O . ASP B 1 456 ? -0.713 -5.996 -4.816 1 97.12 456 ASP B O 1
ATOM 7564 N N . HIS B 1 457 ? -1.853 -6.789 -6.566 1 97.88 457 HIS B N 1
ATOM 7565 C CA . HIS B 1 457 ? -0.763 -7.68 -6.945 1 97.88 457 HIS B CA 1
ATOM 7566 C C . HIS B 1 457 ? 0.525 -6.902 -7.195 1 97.88 457 HIS B C 1
ATOM 7568 O O . HIS B 1 457 ? 1.59 -7.281 -6.703 1 97.88 457 HIS B O 1
ATOM 7574 N N . GLU B 1 458 ? 0.394 -5.871 -7.961 1 96.94 458 GLU B N 1
ATOM 7575 C CA . GLU B 1 458 ? 1.568 -5.062 -8.273 1 96.94 458 GLU B CA 1
ATOM 7576 C C . GLU B 1 458 ? 2.156 -4.426 -7.02 1 96.94 458 GLU B C 1
ATOM 7578 O O . GLU B 1 458 ? 3.377 -4.344 -6.875 1 96.94 458 GLU B O 1
ATOM 7583 N N . HIS B 1 459 ? 1.296 -4 -6.121 1 94.44 459 HIS B N 1
ATOM 7584 C CA . HIS B 1 459 ? 1.752 -3.371 -4.887 1 94.44 459 HIS B CA 1
ATOM 7585 C C . HIS B 1 459 ? 2.449 -4.379 -3.98 1 94.44 459 HIS B C 1
ATOM 7587 O O . HIS B 1 459 ? 3.381 -4.027 -3.256 1 94.44 459 HIS B O 1
ATOM 7593 N N . ASP B 1 460 ? 2.018 -5.578 -4.055 1 95.81 460 ASP B N 1
ATOM 7594 C CA . ASP B 1 460 ? 2.586 -6.629 -3.215 1 95.81 460 ASP B CA 1
ATOM 7595 C C . ASP B 1 460 ? 4.027 -6.93 -3.609 1 95.81 460 ASP B C 1
ATOM 7597 O O . ASP B 1 460 ? 4.879 -7.152 -2.748 1 95.81 460 ASP B O 1
ATOM 7601 N N . THR B 1 461 ? 4.242 -6.949 -4.879 1 96.31 461 THR B N 1
ATOM 7602 C CA . THR B 1 461 ? 5.59 -7.23 -5.371 1 96.31 461 THR B CA 1
ATOM 7603 C C . THR B 1 461 ? 5.809 -6.602 -6.742 1 96.31 461 THR B C 1
ATOM 7605 O O . THR B 1 461 ? 4.898 -6.59 -7.578 1 96.31 461 THR B O 1
ATOM 7608 N N . SER B 1 462 ? 7.027 -6.121 -6.953 1 94.25 462 SER B N 1
ATOM 7609 C CA . SER B 1 462 ? 7.375 -5.527 -8.242 1 94.25 462 SER B CA 1
ATOM 7610 C C . SER B 1 462 ? 7.535 -6.598 -9.32 1 94.25 462 SER B C 1
ATOM 7612 O O . SER B 1 462 ? 7.613 -6.285 -10.508 1 94.25 462 SER B O 1
ATOM 7614 N N . SER B 1 463 ? 7.531 -7.867 -8.883 1 97.38 463 SER B N 1
ATOM 7615 C CA . SER B 1 463 ? 7.613 -8.961 -9.844 1 97.38 463 SER B CA 1
ATOM 7616 C C . SER B 1 463 ? 6.297 -9.141 -10.594 1 97.38 463 SER B C 1
ATOM 7618 O O . SER B 1 463 ? 6.238 -9.852 -11.602 1 97.38 463 SER B O 1
ATOM 7620 N N . PHE B 1 464 ? 5.254 -8.492 -10.117 1 98 464 PHE B N 1
ATOM 7621 C CA . PHE B 1 464 ? 3.924 -8.641 -10.695 1 98 464 PHE B CA 1
ATOM 7622 C C . PHE B 1 464 ? 3.475 -7.344 -11.352 1 98 464 PHE B C 1
ATOM 7624 O O . PHE B 1 464 ? 2.396 -6.828 -11.055 1 98 464 PHE B O 1
ATOM 7631 N N . GLN B 1 465 ? 4.305 -6.879 -12.32 1 97.69 465 GLN B N 1
ATOM 7632 C CA . GLN B 1 465 ? 3.959 -5.652 -13.031 1 97.69 465 GLN B CA 1
ATOM 7633 C C . GLN B 1 465 ? 2.57 -5.75 -13.656 1 97.69 465 GLN B C 1
ATOM 7635 O O . GLN B 1 465 ? 2.238 -6.758 -14.289 1 97.69 465 GLN B O 1
ATOM 7640 N N . ARG B 1 466 ? 1.686 -4.73 -13.391 1 97.19 466 ARG B N 1
ATOM 7641 C CA . ARG B 1 466 ? 0.311 -4.637 -13.867 1 97.19 466 ARG B CA 1
ATOM 7642 C C . ARG B 1 466 ? -0.517 -5.824 -13.398 1 97.19 466 ARG B C 1
ATOM 7644 O O . ARG B 1 466 ? -1.433 -6.27 -14.094 1 97.19 466 ARG B O 1
ATOM 7651 N N . GLY B 1 467 ? -0.082 -6.422 -12.344 1 97.62 467 GLY B N 1
ATOM 7652 C CA . GLY B 1 467 ? -0.837 -7.48 -11.688 1 97.62 467 GLY B CA 1
ATOM 7653 C C . GLY B 1 467 ? -0.596 -8.852 -12.305 1 97.62 467 GLY B C 1
ATOM 7654 O O . GLY B 1 467 ? -1.272 -9.82 -11.953 1 97.62 467 GLY B O 1
ATOM 7655 N N . ASP B 1 468 ? 0.336 -9.016 -13.203 1 97.75 468 ASP B N 1
ATOM 7656 C CA . ASP B 1 468 ? 0.63 -10.305 -13.82 1 97.75 468 ASP B CA 1
ATOM 7657 C C . ASP B 1 468 ? 1.361 -11.227 -12.852 1 97.75 468 ASP B C 1
ATOM 7659 O O . ASP B 1 468 ? 2.574 -11.109 -12.664 1 97.75 468 ASP B O 1
ATOM 7663 N N . ILE B 1 469 ? 0.661 -12.203 -12.367 1 96.69 469 ILE B N 1
ATOM 7664 C CA . ILE B 1 469 ? 1.21 -13.062 -11.328 1 96.69 469 ILE B CA 1
ATOM 7665 C C . ILE B 1 469 ? 2.211 -14.039 -11.945 1 96.69 469 ILE B C 1
ATOM 7667 O O . ILE B 1 469 ? 2.951 -14.719 -11.227 1 96.69 469 ILE B O 1
ATOM 7671 N N . CYS B 1 470 ? 2.303 -14.109 -13.289 1 96.44 470 CYS B N 1
ATOM 7672 C CA . CYS B 1 470 ? 3.27 -14.961 -13.969 1 96.44 470 CYS B CA 1
ATOM 7673 C C . CYS B 1 470 ? 4.527 -14.18 -14.328 1 96.44 470 CYS B C 1
ATOM 7675 O O . CYS B 1 470 ? 5.484 -14.75 -14.867 1 96.44 470 CYS B O 1
ATOM 7677 N N . GLY B 1 471 ? 4.535 -12.898 -14.102 1 97.19 471 GLY B N 1
ATOM 7678 C CA . GLY B 1 471 ? 5.656 -12.039 -14.445 1 97.19 471 GLY B CA 1
ATOM 7679 C C . GLY B 1 471 ? 5.656 -11.609 -15.898 1 97.19 471 GLY B C 1
ATOM 7680 O O . GLY B 1 471 ? 5.867 -10.43 -16.203 1 97.19 471 GLY B O 1
ATOM 7681 N N . LEU B 1 472 ? 5.488 -12.555 -16.781 1 97.62 472 LEU B N 1
ATOM 7682 C CA . LEU B 1 472 ? 5.406 -12.328 -18.219 1 97.62 472 LEU B CA 1
ATOM 7683 C C . LEU B 1 472 ? 4.512 -13.375 -18.891 1 97.62 472 LEU B C 1
ATOM 7685 O O . LEU B 1 472 ? 4.223 -14.414 -18.297 1 97.62 472 LEU B O 1
ATOM 7689 N N . SER B 1 473 ? 4.148 -13.094 -20.141 1 95.19 473 SER B N 1
ATOM 7690 C CA . SER B 1 473 ? 3.379 -14.039 -20.953 1 95.19 473 SER B CA 1
ATOM 7691 C C . SER B 1 473 ? 4.086 -15.391 -21.047 1 95.19 473 SER B C 1
ATOM 7693 O O . SER B 1 473 ? 5.309 -15.445 -21.188 1 95.19 473 SER B O 1
ATOM 7695 N N . MET B 1 474 ? 3.26 -16.422 -20.969 1 90.81 474 MET B N 1
ATOM 7696 C CA . MET B 1 474 ? 3.775 -17.781 -21.062 1 90.81 474 MET B CA 1
ATOM 7697 C C . MET B 1 474 ? 3.615 -18.328 -22.469 1 90.81 474 MET B C 1
ATOM 7699 O O . MET B 1 474 ? 3.588 -19.531 -22.672 1 90.81 474 MET B O 1
ATOM 7703 N N . ALA B 1 475 ? 3.453 -17.422 -23.359 1 87 475 ALA B N 1
ATOM 7704 C CA . ALA B 1 475 ? 3.416 -17.844 -24.75 1 87 475 ALA B CA 1
ATOM 7705 C C . ALA B 1 475 ? 4.746 -18.469 -25.172 1 87 475 ALA B C 1
ATOM 7707 O O . ALA B 1 475 ? 5.812 -18.031 -24.75 1 87 475 ALA B O 1
ATOM 7708 N N . PHE B 1 476 ? 4.648 -19.406 -26.094 1 86.44 476 PHE B N 1
ATOM 7709 C CA . PHE B 1 476 ? 5.789 -20.234 -26.453 1 86.44 476 PHE B CA 1
ATOM 7710 C C . PHE B 1 476 ? 6.938 -19.406 -26.984 1 86.44 476 PHE B C 1
ATOM 7712 O O . PHE B 1 476 ? 8.109 -19.719 -26.75 1 86.44 476 PHE B O 1
ATOM 7719 N N . ASP B 1 477 ? 6.664 -18.328 -27.672 1 87.5 477 ASP B N 1
ATOM 7720 C CA . ASP B 1 477 ? 7.695 -17.516 -28.312 1 87.5 477 ASP B CA 1
ATOM 7721 C C . ASP B 1 477 ? 8.438 -16.672 -27.281 1 87.5 477 ASP B C 1
ATOM 7723 O O . ASP B 1 477 ? 9.438 -16.031 -27.594 1 87.5 477 ASP B O 1
ATOM 7727 N N . GLN B 1 478 ? 7.973 -16.688 -26.047 1 92 478 GLN B N 1
ATOM 7728 C CA . GLN B 1 478 ? 8.609 -15.977 -24.953 1 92 478 GLN B CA 1
ATOM 7729 C C . GLN B 1 478 ? 8.961 -16.922 -23.812 1 92 478 GLN B C 1
ATOM 7731 O O . GLN B 1 478 ? 8.781 -16.578 -22.641 1 92 478 GLN B O 1
ATOM 7736 N N . MET B 1 479 ? 9.32 -18.172 -24.156 1 91.56 479 MET B N 1
ATOM 7737 C CA . MET B 1 479 ? 9.75 -19.188 -23.188 1 91.56 479 MET B CA 1
ATOM 7738 C C . MET B 1 479 ? 11.164 -19.672 -23.516 1 91.56 479 MET B C 1
ATOM 7740 O O . MET B 1 479 ? 11.68 -19.406 -24.609 1 91.56 479 MET B O 1
ATOM 7744 N N . GLY B 1 480 ? 11.766 -20.328 -22.562 1 92.31 480 GLY B N 1
ATOM 7745 C CA . GLY B 1 480 ? 13.062 -20.938 -22.781 1 92.31 480 GLY B CA 1
ATOM 7746 C C . GLY B 1 480 ? 14.148 -19.922 -23.094 1 92.31 480 GLY B C 1
ATOM 7747 O O . GLY B 1 480 ? 14.32 -18.938 -22.375 1 92.31 480 GLY B O 1
ATOM 7748 N N . GLY B 1 481 ? 14.805 -20.141 -24.219 1 94.25 481 GLY B N 1
ATOM 7749 C CA . GLY B 1 481 ? 15.93 -19.312 -24.609 1 94.25 481 GLY B CA 1
ATOM 7750 C C . GLY B 1 481 ? 15.508 -17.922 -25.078 1 94.25 481 GLY B C 1
ATOM 7751 O O . GLY B 1 481 ? 16.344 -17.047 -25.297 1 94.25 481 GLY B O 1
ATOM 7752 N N . SER B 1 482 ? 14.219 -17.656 -25.094 1 94.25 482 SER B N 1
ATOM 7753 C CA . SER B 1 482 ? 13.719 -16.359 -25.516 1 94.25 482 SER B CA 1
ATOM 7754 C C . SER B 1 482 ? 13.109 -15.586 -24.359 1 94.25 482 SER B C 1
ATOM 7756 O O . SER B 1 482 ? 12.555 -14.5 -24.531 1 94.25 482 SER B O 1
ATOM 7758 N N . ARG B 1 483 ? 13.18 -16.203 -23.188 1 96.38 483 ARG B N 1
ATOM 7759 C CA . ARG B 1 483 ? 12.586 -15.586 -22.016 1 96.38 483 ARG B CA 1
ATOM 7760 C C . ARG B 1 483 ? 13.648 -14.977 -21.109 1 96.38 483 ARG B C 1
ATOM 7762 O O . ARG B 1 483 ? 14.602 -15.648 -20.719 1 96.38 483 ARG B O 1
ATOM 7769 N N . PRO B 1 484 ? 13.445 -13.695 -20.672 1 97.38 484 PRO B N 1
ATOM 7770 C CA . PRO B 1 484 ? 12.438 -12.727 -21.125 1 97.38 484 PRO B CA 1
ATOM 7771 C C . PRO B 1 484 ? 12.758 -12.141 -22.5 1 97.38 484 PRO B C 1
ATOM 7773 O O . PRO B 1 484 ? 11.859 -11.656 -23.188 1 97.38 484 PRO B O 1
ATOM 7776 N N . THR B 1 485 ? 13.969 -11.992 -22.797 1 97.94 485 THR B N 1
ATOM 7777 C CA . THR B 1 485 ? 14.531 -11.617 -24.094 1 97.94 485 THR B CA 1
ATOM 7778 C C . THR B 1 485 ? 15.75 -12.469 -24.422 1 97.94 485 THR B C 1
ATOM 7780 O O . THR B 1 485 ? 16.281 -13.164 -23.547 1 97.94 485 THR B O 1
ATOM 7783 N N . LEU B 1 486 ? 16.203 -12.422 -25.641 1 96.31 486 LEU B N 1
ATOM 7784 C CA . LEU B 1 486 ? 17.391 -13.18 -26.016 1 96.31 486 LEU B CA 1
ATOM 7785 C C . LEU B 1 486 ? 18.594 -12.75 -25.172 1 96.31 486 LEU B C 1
ATOM 7787 O O . LEU B 1 486 ? 19.359 -13.594 -24.719 1 96.31 486 LEU B O 1
ATOM 7791 N N . ALA B 1 487 ? 18.703 -11.477 -24.922 1 97.44 487 ALA B N 1
ATOM 7792 C CA . ALA B 1 487 ? 19.844 -10.922 -24.203 1 97.44 487 ALA B CA 1
ATOM 7793 C C . ALA B 1 487 ? 19.844 -11.344 -22.734 1 97.44 487 ALA B C 1
ATOM 7795 O O . ALA B 1 487 ? 20.891 -11.5 -22.125 1 97.44 487 ALA B O 1
ATOM 7796 N N . LEU B 1 488 ? 18.641 -11.555 -22.188 1 98.38 488 LEU B N 1
ATOM 7797 C CA . LEU B 1 488 ? 18.516 -11.766 -20.75 1 98.38 488 LEU B CA 1
ATOM 7798 C C . LEU B 1 488 ? 18.156 -13.219 -20.438 1 98.38 488 LEU B C 1
ATOM 7800 O O . LEU B 1 488 ? 18.016 -13.594 -19.266 1 98.38 488 LEU B O 1
ATOM 7804 N N . ALA B 1 489 ? 18.156 -14.078 -21.391 1 97.81 489 ALA B N 1
ATOM 7805 C CA . ALA B 1 489 ? 17.594 -15.422 -21.266 1 97.81 489 ALA B CA 1
ATOM 7806 C C . ALA B 1 489 ? 18.5 -16.328 -20.422 1 97.81 489 ALA B C 1
ATOM 7808 O O . ALA B 1 489 ? 18.047 -17.359 -19.906 1 97.81 489 ALA B O 1
ATOM 7809 N N . GLN B 1 490 ? 19.75 -15.961 -20.297 1 97.81 490 GLN B N 1
ATOM 7810 C CA . GLN B 1 490 ? 20.688 -16.812 -19.578 1 97.81 490 GLN B CA 1
ATOM 7811 C C . GLN B 1 490 ? 20.938 -16.281 -18.172 1 97.81 490 GLN B C 1
ATOM 7813 O O . GLN B 1 490 ? 21.984 -16.531 -17.578 1 97.81 490 GLN B O 1
ATOM 7818 N N . TYR B 1 491 ? 20 -15.445 -17.703 1 98.69 491 TYR B N 1
ATOM 7819 C CA . TYR B 1 491 ? 19.938 -14.898 -16.359 1 98.69 491 TYR B CA 1
ATOM 7820 C C . TYR B 1 491 ? 20.938 -13.766 -16.172 1 98.69 491 TYR B C 1
ATOM 7822 O O . TYR B 1 491 ? 20.797 -12.945 -15.266 1 98.69 491 TYR B O 1
ATOM 7830 N N . ARG B 1 492 ? 21.984 -13.742 -17.016 1 98.56 492 ARG B N 1
ATOM 7831 C CA . ARG B 1 492 ? 23 -12.695 -16.938 1 98.56 492 ARG B CA 1
ATOM 7832 C C . ARG B 1 492 ? 22.453 -11.375 -17.484 1 98.56 492 ARG B C 1
ATOM 7834 O O . ARG B 1 492 ? 21.625 -11.359 -18.391 1 98.56 492 ARG B O 1
ATOM 7841 N N . VAL B 1 493 ? 22.906 -10.32 -16.875 1 98.75 493 VAL B N 1
ATOM 7842 C CA . VAL B 1 493 ? 22.594 -9 -17.406 1 98.75 493 VAL B CA 1
ATOM 7843 C C . VAL B 1 493 ? 23.766 -8.484 -18.234 1 98.75 493 VAL B C 1
ATOM 7845 O O . VAL B 1 493 ? 24.812 -8.125 -17.672 1 98.75 493 VAL B O 1
ATOM 7848 N N . PRO B 1 494 ? 23.547 -8.414 -19.547 1 98.25 494 PRO B N 1
ATOM 7849 C CA . PRO B 1 494 ? 24.656 -7.93 -20.375 1 98.25 494 PRO B CA 1
ATOM 7850 C C . PRO B 1 494 ? 25.156 -6.555 -19.938 1 98.25 494 PRO B C 1
ATOM 7852 O O . PRO B 1 494 ? 24.359 -5.664 -19.641 1 98.25 494 PRO B O 1
ATOM 7855 N N . GLY B 1 495 ? 26.453 -6.457 -19.859 1 97.38 495 GLY B N 1
ATOM 7856 C CA . GLY B 1 495 ? 27.047 -5.184 -19.484 1 97.38 495 GLY B CA 1
ATOM 7857 C C . GLY B 1 495 ? 27.344 -5.074 -18 1 97.38 495 GLY B C 1
ATOM 7858 O O . GLY B 1 495 ? 28.078 -4.172 -17.578 1 97.38 495 GLY B O 1
ATOM 7859 N N . VAL B 1 496 ? 26.906 -6 -17.188 1 98.62 496 VAL B N 1
ATOM 7860 C CA . VAL B 1 496 ? 27.172 -5.988 -15.75 1 98.62 496 VAL B CA 1
ATOM 7861 C C . VAL B 1 496 ? 27.578 -7.387 -15.289 1 98.62 496 VAL B C 1
ATOM 7863 O O . VAL B 1 496 ? 26.734 -8.164 -14.844 1 98.62 496 VAL B O 1
ATOM 7866 N N . ASN B 1 497 ? 28.859 -7.648 -15.258 1 98.38 497 ASN B N 1
ATOM 7867 C CA . ASN B 1 497 ? 29.359 -8.938 -14.789 1 98.38 497 ASN B CA 1
ATOM 7868 C C . ASN B 1 497 ? 28.953 -9.203 -13.344 1 98.38 497 ASN B C 1
ATOM 7870 O O . ASN B 1 497 ? 29.016 -8.305 -12.5 1 98.38 497 ASN B O 1
ATOM 7874 N N . GLY B 1 498 ? 28.469 -10.391 -13.055 1 98.69 498 GLY B N 1
ATOM 7875 C CA . GLY B 1 498 ? 28.141 -10.773 -11.695 1 98.69 498 GLY B CA 1
ATOM 7876 C C . GLY B 1 498 ? 26.719 -10.414 -11.305 1 98.69 498 GLY B C 1
ATOM 7877 O O . GLY B 1 498 ? 26.328 -10.578 -10.148 1 98.69 498 GLY B O 1
ATOM 7878 N N . LEU B 1 499 ? 25.938 -9.852 -12.211 1 98.94 499 LEU B N 1
ATOM 7879 C CA . LEU B 1 499 ? 24.516 -9.602 -11.961 1 98.94 499 LEU B CA 1
ATOM 7880 C C . LEU B 1 499 ? 23.656 -10.625 -12.688 1 98.94 499 LEU B C 1
ATOM 7882 O O . LEU B 1 499 ? 23.781 -10.805 -13.898 1 98.94 499 LEU B O 1
ATOM 7886 N N . TYR B 1 500 ? 22.812 -11.266 -11.93 1 98.94 500 TYR B N 1
ATOM 7887 C CA . TYR B 1 500 ? 21.891 -12.258 -12.469 1 98.94 500 TYR B CA 1
ATOM 7888 C C . TYR B 1 500 ? 20.453 -11.922 -12.117 1 98.94 500 TYR B C 1
ATOM 7890 O O . TYR B 1 500 ? 20.188 -11.352 -11.055 1 98.94 500 TYR B O 1
ATOM 7898 N N . LEU B 1 501 ? 19.547 -12.305 -13.016 1 98.88 501 LEU B N 1
ATOM 7899 C CA . LEU B 1 501 ? 18.125 -12.125 -12.75 1 98.88 501 LEU B CA 1
ATOM 7900 C C . LEU B 1 501 ? 17.469 -13.445 -12.375 1 98.88 501 LEU B C 1
ATOM 7902 O O . LEU B 1 501 ? 17.844 -14.5 -12.898 1 98.88 501 LEU B O 1
ATOM 7906 N N . ALA B 1 502 ? 16.578 -13.391 -11.461 1 98.56 502 ALA B N 1
ATOM 7907 C CA . ALA B 1 502 ? 15.711 -14.484 -11.039 1 98.56 502 ALA B CA 1
ATOM 7908 C C . ALA B 1 502 ? 14.266 -14.016 -10.883 1 98.56 502 ALA B C 1
ATOM 7910 O O . ALA B 1 502 ? 14.008 -12.82 -10.766 1 98.56 502 ALA B O 1
ATOM 7911 N N . GLY B 1 503 ? 13.344 -14.883 -10.914 1 98 503 GLY B N 1
ATOM 7912 C CA . GLY B 1 503 ? 11.945 -14.531 -10.75 1 98 503 GLY B CA 1
ATOM 7913 C C . GLY B 1 503 ? 11.039 -15.219 -11.75 1 98 503 GLY B C 1
ATOM 7914 O O . GLY B 1 503 ? 11.5 -15.984 -12.602 1 98 503 GLY B O 1
ATOM 7915 N N . PRO B 1 504 ? 9.758 -14.891 -11.656 1 97.62 504 PRO B N 1
ATOM 7916 C CA . PRO B 1 504 ? 8.797 -15.555 -12.539 1 97.62 504 PRO B CA 1
ATOM 7917 C C . PRO B 1 504 ? 8.906 -15.086 -13.992 1 97.62 504 PRO B C 1
ATOM 7919 O O . PRO B 1 504 ? 8.305 -15.688 -14.883 1 97.62 504 PRO B O 1
ATOM 7922 N N . PHE B 1 505 ? 9.672 -14.07 -14.234 1 98.19 505 PHE B N 1
ATOM 7923 C CA . PHE B 1 505 ? 9.859 -13.531 -15.578 1 98.19 505 PHE B CA 1
ATOM 7924 C C . PHE B 1 505 ? 11.094 -14.148 -16.234 1 98.19 505 PHE B C 1
ATOM 7926 O O . PHE B 1 505 ? 11.398 -13.844 -17.391 1 98.19 505 PHE B O 1
ATOM 7933 N N . MET B 1 506 ? 11.766 -14.992 -15.539 1 98.25 506 MET B N 1
ATOM 7934 C CA . MET B 1 506 ? 12.875 -15.758 -16.094 1 98.25 506 MET B CA 1
ATOM 7935 C C . MET B 1 506 ? 12.461 -17.203 -16.375 1 98.25 506 MET B C 1
ATOM 7937 O O . MET B 1 506 ? 11.422 -17.656 -15.891 1 98.25 506 MET B O 1
ATOM 7941 N N . HIS B 1 507 ? 13.273 -17.875 -17.219 1 97.06 507 HIS B N 1
ATOM 7942 C CA . HIS B 1 507 ? 13.133 -19.328 -17.344 1 97.06 507 HIS B CA 1
ATOM 7943 C C . HIS B 1 507 ? 13.164 -20 -15.977 1 97.06 507 HIS B C 1
ATOM 7945 O O . HIS B 1 507 ? 14.016 -19.688 -15.141 1 97.06 507 HIS B O 1
ATOM 7951 N N . PRO B 1 508 ? 12.195 -20.922 -15.75 1 95.12 508 PRO B N 1
ATOM 7952 C CA . PRO B 1 508 ? 11.328 -21.562 -16.734 1 95.12 508 PRO B CA 1
ATOM 7953 C C . PRO B 1 508 ? 10.008 -20.812 -16.938 1 95.12 508 PRO B C 1
ATOM 7955 O O . PRO B 1 508 ? 9.242 -21.141 -17.844 1 95.12 508 PRO B O 1
ATOM 7958 N N . GLY B 1 509 ? 9.719 -19.859 -16.109 1 94.44 509 GLY B N 1
ATOM 7959 C CA . GLY B 1 509 ? 8.5 -19.094 -16.344 1 94.44 509 GLY B CA 1
ATOM 7960 C C . GLY B 1 509 ? 7.727 -18.797 -15.07 1 94.44 509 GLY B C 1
ATOM 7961 O O . GLY B 1 509 ? 8.273 -18.891 -13.969 1 94.44 509 GLY B O 1
ATOM 7962 N N . GLY B 1 510 ? 6.484 -18.328 -15.328 1 93.75 510 GLY B N 1
ATOM 7963 C CA . GLY B 1 510 ? 5.598 -18 -14.219 1 93.75 510 GLY B CA 1
ATOM 7964 C C . GLY B 1 510 ? 5.047 -19.219 -13.516 1 93.75 510 GLY B C 1
ATOM 7965 O O . GLY B 1 510 ? 4.977 -20.312 -14.094 1 93.75 510 GLY B O 1
ATOM 7966 N N . GLY B 1 511 ? 4.617 -19.031 -12.219 1 93.75 511 GLY B N 1
ATOM 7967 C CA . GLY B 1 511 ? 4.188 -20.125 -11.375 1 93.75 511 GLY B CA 1
ATOM 7968 C C . GLY B 1 511 ? 5.25 -20.578 -10.391 1 93.75 511 GLY B C 1
ATOM 7969 O O . GLY B 1 511 ? 6.352 -20.031 -10.367 1 93.75 511 GLY B O 1
ATOM 7970 N N . VAL B 1 512 ? 4.934 -21.484 -9.633 1 96.75 512 VAL B N 1
ATOM 7971 C CA . VAL B 1 512 ? 5.867 -22.031 -8.648 1 96.75 512 VAL B CA 1
ATOM 7972 C C . VAL B 1 512 ? 6.672 -23.172 -9.266 1 96.75 512 VAL B C 1
ATOM 7974 O O . VAL B 1 512 ? 6.301 -24.328 -9.141 1 96.75 512 VAL B O 1
ATOM 7977 N N . TRP B 1 513 ? 7.773 -22.781 -9.883 1 96.38 513 TRP B N 1
ATOM 7978 C CA . TRP B 1 513 ? 8.609 -23.719 -10.625 1 96.38 513 TRP B CA 1
ATOM 7979 C C . TRP B 1 513 ? 9.844 -24.109 -9.812 1 96.38 513 TRP B C 1
ATOM 7981 O O . TRP B 1 513 ? 10.445 -25.156 -10.055 1 96.38 513 TRP B O 1
ATOM 7991 N N . GLY B 1 514 ? 10.227 -23.219 -8.922 1 97.19 514 GLY B N 1
ATOM 7992 C CA . GLY B 1 514 ? 11.562 -23.328 -8.352 1 97.19 514 GLY B CA 1
ATOM 7993 C C . GLY B 1 514 ? 12.656 -22.875 -9.297 1 97.19 514 GLY B C 1
ATOM 7994 O O . GLY B 1 514 ? 13.719 -23.484 -9.367 1 97.19 514 GLY B O 1
ATOM 7995 N N . GLY B 1 515 ? 12.352 -21.844 -10 1 97.56 515 GLY B N 1
ATOM 7996 C CA . GLY B 1 515 ? 13.227 -21.344 -11.047 1 97.56 515 GLY B CA 1
ATOM 7997 C C . GLY B 1 515 ? 14.547 -20.812 -10.508 1 97.56 515 GLY B C 1
ATOM 7998 O O . GLY B 1 515 ? 15.43 -20.422 -11.281 1 97.56 515 GLY B O 1
ATOM 7999 N N . GLY B 1 516 ? 14.734 -20.766 -9.203 1 98.38 516 GLY B N 1
ATOM 8000 C CA . GLY B 1 516 ? 16 -20.391 -8.602 1 98.38 516 GLY B CA 1
ATOM 8001 C C . GLY B 1 516 ? 17.109 -21.391 -8.844 1 98.38 516 GLY B C 1
ATOM 8002 O O . GLY B 1 516 ? 18.281 -21.047 -8.773 1 98.38 516 GLY B O 1
ATOM 8003 N N . ARG B 1 517 ? 16.781 -22.641 -9.148 1 98.44 517 ARG B N 1
ATOM 8004 C CA . ARG B 1 517 ? 17.75 -23.719 -9.352 1 98.44 517 ARG B CA 1
ATOM 8005 C C . ARG B 1 517 ? 18.609 -23.453 -10.586 1 98.44 517 ARG B C 1
ATOM 8007 O O . ARG B 1 517 ? 19.828 -23.438 -10.5 1 98.44 517 ARG B O 1
ATOM 8014 N N . PRO B 1 518 ? 18 -23.234 -11.734 1 98.19 518 PRO B N 1
ATOM 8015 C CA . PRO B 1 518 ? 18.859 -22.969 -12.883 1 98.19 518 PRO B CA 1
ATOM 8016 C C . PRO B 1 518 ? 19.672 -21.672 -12.727 1 98.19 518 PRO B C 1
ATOM 8018 O O . PRO B 1 518 ? 20.781 -21.578 -13.258 1 98.19 518 PRO B O 1
ATOM 8021 N N . VAL B 1 519 ? 19.172 -20.703 -12.016 1 98.69 519 VAL B N 1
ATOM 8022 C CA . VAL B 1 519 ? 19.922 -19.484 -11.75 1 98.69 519 VAL B CA 1
ATOM 8023 C C . VAL B 1 519 ? 21.188 -19.828 -10.945 1 98.69 519 VAL B C 1
ATOM 8025 O O . VAL B 1 519 ? 22.281 -19.375 -11.281 1 98.69 519 VAL B O 1
ATOM 8028 N N . ALA B 1 520 ? 21.016 -20.609 -9.891 1 98.75 520 ALA B N 1
ATOM 8029 C CA . ALA B 1 520 ? 22.141 -21.031 -9.062 1 98.75 520 ALA B CA 1
ATOM 8030 C C . ALA B 1 520 ? 23.188 -21.781 -9.891 1 98.75 520 ALA B C 1
ATOM 8032 O O . ALA B 1 520 ? 24.391 -21.578 -9.734 1 98.75 520 ALA B O 1
ATOM 8033 N N . ILE B 1 521 ? 22.703 -22.656 -10.789 1 98.38 521 ILE B N 1
ATOM 8034 C CA . ILE B 1 521 ? 23.594 -23.406 -11.656 1 98.38 521 ILE B CA 1
ATOM 8035 C C . ILE B 1 521 ? 24.453 -22.453 -12.484 1 98.38 521 ILE B C 1
ATOM 8037 O O . ILE B 1 521 ? 25.672 -22.594 -12.562 1 98.38 521 ILE B O 1
ATOM 8041 N N . ARG B 1 522 ? 23.797 -21.484 -13.062 1 98.25 522 ARG B N 1
ATOM 8042 C CA . ARG B 1 522 ? 24.5 -20.531 -13.906 1 98.25 522 ARG B CA 1
ATOM 8043 C C . ARG B 1 522 ? 25.516 -19.719 -13.102 1 98.25 522 ARG B C 1
ATOM 8045 O O . ARG B 1 522 ? 26.641 -19.5 -13.555 1 98.25 522 ARG B O 1
ATOM 8052 N N . VAL B 1 523 ? 25.141 -19.234 -11.906 1 98.69 523 VAL B N 1
ATOM 8053 C CA . VAL B 1 523 ? 26.031 -18.484 -11.039 1 98.69 523 VAL B CA 1
ATOM 8054 C C . VAL B 1 523 ? 27.266 -19.328 -10.695 1 98.69 523 VAL B C 1
ATOM 8056 O O . VAL B 1 523 ? 28.391 -18.859 -10.812 1 98.69 523 VAL B O 1
ATOM 8059 N N . LEU B 1 524 ? 27.078 -20.578 -10.305 1 98.44 524 LEU B N 1
ATOM 8060 C CA . LEU B 1 524 ? 28.172 -21.469 -9.914 1 98.44 524 LEU B CA 1
ATOM 8061 C C . LEU B 1 524 ? 29.094 -21.734 -11.102 1 98.44 524 LEU B C 1
ATOM 8063 O O . LEU B 1 524 ? 30.312 -21.75 -10.945 1 98.44 524 LEU B O 1
ATOM 8067 N N . GLU B 1 525 ? 28.453 -21.953 -12.266 1 97.56 525 GLU B N 1
ATOM 8068 C CA . GLU B 1 525 ? 29.25 -22.141 -13.477 1 97.56 525 GLU B CA 1
ATOM 8069 C C . GLU B 1 525 ? 30.203 -20.969 -13.711 1 97.56 525 GLU B C 1
ATOM 8071 O O . GLU B 1 525 ? 31.391 -21.172 -13.984 1 97.56 525 GLU B O 1
ATOM 8076 N N . ASP B 1 526 ? 29.672 -19.797 -13.594 1 97.62 526 ASP B N 1
ATOM 8077 C CA . ASP B 1 526 ? 30.453 -18.594 -13.844 1 97.62 526 ASP B CA 1
ATOM 8078 C C . ASP B 1 526 ? 31.531 -18.406 -12.773 1 97.62 526 ASP B C 1
ATOM 8080 O O . ASP B 1 526 ? 32.562 -17.766 -13.016 1 97.62 526 ASP B O 1
ATOM 8084 N N . LEU B 1 527 ? 31.312 -18.969 -11.602 1 97.31 527 LEU B N 1
ATOM 8085 C CA . LEU B 1 527 ? 32.281 -18.891 -10.516 1 97.31 527 LEU B CA 1
ATOM 8086 C C . LEU B 1 527 ? 33.312 -20.031 -10.602 1 97.31 527 LEU B C 1
ATOM 8088 O O . LEU B 1 527 ? 34.188 -20.141 -9.773 1 97.31 527 LEU B O 1
ATOM 8092 N N . GLY B 1 528 ? 33.125 -20.891 -11.562 1 96.31 528 GLY B N 1
ATOM 8093 C CA . GLY B 1 528 ? 34.031 -22.016 -11.742 1 96.31 528 GLY B CA 1
ATOM 8094 C C . GLY B 1 528 ? 33.781 -23.141 -10.773 1 96.31 528 GLY B C 1
ATOM 8095 O O . GLY B 1 528 ? 34.688 -23.922 -10.453 1 96.31 528 GLY B O 1
ATOM 8096 N N . ILE B 1 529 ? 32.594 -23.172 -10.289 1 95.56 529 ILE B N 1
ATOM 8097 C CA . ILE B 1 529 ? 32.219 -24.219 -9.328 1 95.56 529 ILE B CA 1
ATOM 8098 C C . ILE B 1 529 ? 31.266 -25.188 -9.984 1 95.56 529 ILE B C 1
ATOM 8100 O O . ILE B 1 529 ? 30.266 -24.781 -10.602 1 95.56 529 ILE B O 1
ATOM 8104 N N . LYS B 1 530 ? 31.516 -26.406 -9.875 1 92.06 530 LYS B N 1
ATOM 8105 C CA . LYS B 1 530 ? 30.641 -27.422 -10.43 1 92.06 530 LYS B CA 1
ATOM 8106 C C . LYS B 1 530 ? 29.375 -27.562 -9.586 1 92.06 530 LYS B C 1
ATOM 8108 O O . LYS B 1 530 ? 29.453 -27.641 -8.359 1 92.06 530 LYS B O 1
ATOM 8113 N N . PHE B 1 531 ? 28.234 -27.469 -10.258 1 89.56 531 PHE B N 1
ATOM 8114 C CA . PHE B 1 531 ? 26.969 -27.734 -9.578 1 89.56 531 PHE B CA 1
ATOM 8115 C C . PHE B 1 531 ? 26.844 -29.203 -9.203 1 89.56 531 PHE B C 1
ATOM 8117 O O . PHE B 1 531 ? 26.828 -30.062 -10.078 1 89.56 531 PHE B O 1
ATOM 8124 N N . LYS B 1 532 ? 27.234 -29.594 -7.973 1 72.44 532 LYS B N 1
ATOM 8125 C CA . LYS B 1 532 ? 27.25 -30.984 -7.516 1 72.44 532 LYS B CA 1
ATOM 8126 C C . LYS B 1 532 ? 25.875 -31.406 -7 1 72.44 532 LYS B C 1
ATOM 8128 O O . LYS B 1 532 ? 25.266 -30.703 -6.195 1 72.44 532 LYS B O 1
ATOM 8133 N N . LEU B 1 533 ? 25.047 -32.25 -7.828 1 60.03 533 LEU B N 1
ATOM 8134 C CA . LEU B 1 533 ? 23.719 -32.781 -7.465 1 60.03 533 LEU B CA 1
ATOM 8135 C C . LEU B 1 533 ? 23.844 -33.906 -6.434 1 60.03 533 LEU B C 1
ATOM 8137 O O . LEU B 1 533 ? 24.859 -34.625 -6.398 1 60.03 533 LEU B O 1
#

Radius of gyration: 31.62 Å; Cα contacts (8 Å, |Δi|>4): 2652; chains: 2; bounding box: 70×96×68 Å

Organism: Fusarium oxysporum (strain Fo5176) (NCBI:txid660025)

InterPro domains:
  IPR002937 Amine oxidase [PF01593] (30-510)
  IPR036188 FAD/NAD(P)-binding domain superfamily [G3DSA:3.50.50.60] (19-145)
  IPR036188 FAD/NAD(P)-binding domain superfamily [G3DSA:3.50.50.60] (179-324)
  IPR036188 FAD/NAD(P)-binding domain superfamily [SSF51905] (17-527)

Solvent-accessible surface area (backbone atoms only — not comparable to full-atom values): 51978 Å² total; per-residue (Å²): 133,88,72,64,54,80,60,16,16,68,48,38,71,56,84,64,50,85,26,36,31,37,25,40,34,38,24,56,22,34,40,42,20,43,25,54,40,5,68,72,68,34,36,26,37,32,32,17,53,44,90,63,66,18,59,59,27,19,45,39,78,40,46,39,89,67,26,49,41,37,83,57,50,65,71,42,43,61,28,52,71,25,52,60,56,70,63,33,71,68,32,29,55,84,70,38,70,34,45,72,44,73,41,72,40,36,32,31,34,38,31,93,89,30,66,52,59,38,38,33,50,60,67,58,25,27,49,45,43,21,72,73,68,34,63,68,56,12,51,44,46,47,52,51,44,51,52,14,32,50,49,34,67,66,44,50,69,58,51,60,38,63,58,60,80,74,75,83,42,78,92,37,55,71,56,38,53,52,46,56,51,15,49,65,26,13,34,47,59,51,44,57,72,68,44,80,55,43,44,63,41,38,46,53,49,52,58,33,29,66,74,45,28,44,63,55,74,38,65,20,41,11,43,43,48,35,45,52,50,5,39,30,48,72,63,26,29,26,31,43,54,80,33,37,36,36,44,44,48,10,45,49,50,42,15,43,75,39,62,19,46,78,42,58,64,37,49,73,64,31,54,36,69,55,95,46,23,34,42,30,34,27,34,58,37,12,30,47,45,27,69,54,28,35,41,30,50,58,36,51,71,50,38,64,74,32,32,77,88,59,53,62,83,56,47,55,56,33,51,63,49,57,59,34,70,30,23,46,36,35,39,33,31,33,25,58,42,68,76,48,34,65,62,30,76,68,58,52,48,37,28,43,30,35,40,37,70,55,34,54,66,59,48,53,51,28,50,54,34,22,73,63,18,38,84,44,87,64,56,55,34,38,48,25,26,56,38,66,79,37,57,82,37,23,52,91,72,37,18,41,39,46,33,38,29,72,28,34,44,49,30,62,85,53,35,46,91,32,47,82,81,45,49,65,61,52,49,38,50,50,51,55,56,49,33,76,51,27,71,68,65,45,33,79,34,31,37,15,40,36,75,43,42,26,55,48,42,27,71,74,34,71,50,12,58,75,10,15,79,28,37,27,28,66,39,56,84,38,37,43,54,28,6,56,34,69,75,41,19,76,29,39,42,76,78,29,49,42,31,31,46,36,37,36,47,26,45,60,34,46,62,59,44,55,36,6,46,18,46,31,44,51,54,31,51,77,69,71,37,79,79,81,130,133,87,73,65,56,80,61,17,15,68,46,39,72,56,84,63,48,84,26,36,31,37,26,40,36,36,25,56,22,33,41,42,19,42,24,54,40,5,67,71,68,33,37,28,37,33,31,16,53,46,91,63,65,18,58,58,28,19,44,39,79,41,46,40,90,66,26,50,41,36,82,57,49,64,71,43,43,62,28,51,73,25,52,60,56,69,64,33,71,68,33,30,54,84,69,37,69,34,47,74,43,74,41,70,41,35,33,31,33,36,31,91,88,29,65,51,60,37,38,33,51,60,67,60,24,28,49,45,42,21,72,71,69,35,64,67,55,13,52,44,46,47,53,50,44,50,52,12,32,51,50,35,68,66,45,51,68,58,51,60,38,62,57,62,79,75,77,82,41,78,93,37,56,70,55,40,53,52,46,56,52,15,51,66,25,14,32,46,60,49,43,57,72,68,45,80,54,45,45,63,40,37,48,54,49,53,57,34,30,66,74,44,27,45,60,54,76,38,64,20,41,10,44,44,46,35,44,52,50,5,38,32,48,72,60,26,29,27,33,42,56,81,34,36,38,36,44,43,48,10,44,51,48,45,14,42,76,39,62,19,46,78,41,59,63,35,48,74,63,32,54,34,66,56,96,47,24,33,41,30,35,26,32,58,36,10,30,46,46,27,69,54,27,36,41,29,49,59,36,51,72,50,38,64,72,31,35,76,87,61,52,61,84,56,46,55,58,32,50,62,48,58,58,34,72,30,23,47,36,35,38,35,31,34,26,58,41,70,74,48,34,67,60,31,77,66,60,54,47,35,28,44,29,35,41,38,69,54,36,54,67,58,49,51,50,28,52,55,35,21,73,62,17,40,83,44,88,64,55,57,33,38,48,24,26,56,37,66,77,38,58,81,37,22,52,90,73,36,19,42,40,46,32,37,31,72,29,34,43,49,30,64,85,52,35,47,90,32,48,82,81,45,49,65,60,53,49,38,51,50,51,55,56,50,32,76,50,27,71,67,63,45,32,79,35,32,36,15,40,37,77,42,42,27,55,47,41,27,71,73,32,71,51,13,58,76,11,16,80,27,36,27,28,64,40,56,87,38,36,44,55,29,6,57,32,68,76,40,19,76,29,40,42,76,78,28,48,41,31,32,46,36,36,35,46,26,45,60,35,48,63,61,43,54,36,6,46,18,46,32,44,51,53,31,50,76,70,72,38,78,78,81,129

Sequence (1066 aa):
MAYNYAKLGHLSSSKDPQFDIIVVGSGHNGLIAAAYLAKAGKKVLVLEKASYPGGGVASLTMAEEGFTSERHSAIHQMILANPLVTKDELELQSKYGLRYLPLEPAYAIIFEDGVLPLYHDVKRTVDTITDFSNEAEGQVYLKFATLATKFVELSMPSMFVPPTTPVDLSAHPEIAQAVEFAAKNSSLEVVEQYFKNPTVQVAILRFVTEIQLAHPKTPGTGVMAYMAIGLLHKYGLAVPQGGGSAFTAAVIRAIEAHGGEVRLNTEVIKIVTENGRAIGVRTRAGEIRVRKAVVAQIHPHILDRLVDGLDPEVTIPAKGTRLSEYTLFVVHAAMESPLRFRAGGVANKVVMNTICPGSVESLLKSYEEIDQGKIPEDLIIGASIITNADQTRAPPGKSLLHAVVMVRANNAEVGFHGWDAIKDEVTYKVFRYLSKYVEDLTPDQIRGYHAVTPLDHEHDTSSFQRGDICGLSMAFDQMGGSRPTLALAQYRVPGVNGLYLAGPFMHPGGGVWGGGRPVAIRVLEDLGIKFKLMAYNYAKLGHLSSSKDPQFDIIVVGSGHNGLIAAAYLAKAGKKVLVLEKASYPGGGVASLTMAEEGFTSERHSAIHQMILANPLVTKDELELQSKYGLRYLPLEPAYAIIFEDGVLPLYHDVKRTVDTITDFSNEAEGQVYLKFATLATKFVELSMPSMFVPPTTPVDLSAHPEIAQAVEFAAKNSSLEVVEQYFKNPTVQVAILRFVTEIQLAHPKTPGTGVMAYMAIGLLHKYGLAVPQGGGSAFTAAVIRAIEAHGGEVRLNTEVIKIVTENGRAIGVRTRAGEIRVRKAVVAQIHPHILDRLVDGLDPEVTIPAKGTRLSEYTLFVVHAAMESPLRFRAGGVANKVVMNTICPGSVESLLKSYEEIDQGKIPEDLIIGASIITNADQTRAPPGKSLLHAVVMVRANNAEVGFHGWDAIKDEVTYKVFRYLSKYVEDLTPDQIRGYHAVTPLDHEHDTSSFQRGDICGLSMAFDQMGGSRPTLALAQYRVPGVNGLYLAGPFMHPGGGVWGGGRPVAIRVLEDLGIKFKL

pLDDT: mean 95.71, std 4.41, range [56.22, 98.94]

Nearest PDB structures (foldseek):
  4rep-assembly1_A  TM=8.457E-01  e=2.925E-29  Nonlabens dokdonensis DSW-6
  3ka7-assembly1_A  TM=7.411E-01  e=7.707E-19  Methanosarcina mazei
  7kho-assembly2_B  TM=6.897E-01  e=1.580E-17  Pseudomonas putida S16
  7khn-assembly1_A  TM=6.579E-01  e=1.833E-16  Pseudomonas putida S16
  2vvl-assembly4_G  TM=6.410E-01  e=2.382E-15  Aspergillus niger

Secondary structure (DSSP, 8-state):
----GGG-STTTT--S--EEEEEE--BHHHHHHHHHHHHTT--EEEE-SSSSSBGGG-EEE-SSTT-EEESS---B-GGGGSHHHHS-TT-TTTTS---EEE-SSSEEEEETTEEEEE-SSHHHHHHHHHHHS-HHHHHHHHHHHHHHHHHHHHHHHHHTSS--SPP--TT-HHHHHHHHHHHHS-HHHHHHHH--SHHHHHHHHHHHHHHHTS-TT-TT-THHHHHHHHHHHHH--EEETT-HHHHHHHHHHHHHHTT-EEE-S--EEEEEEETTEEEEEEETTEEEEEEEEEEE---GGGHHHHSTT--HHHHHHHHTPPPPS-EEEEEEEEESS---BTT-GGGGT-SEEEE--S-HHHHHHHHHHHHTT---SS--EEEE-GGGT-GGGSSTT-EEEEEEEEE-SSBTTTBGGGGGGTHHHHHHHHHHHHHTTBS---GGGEEEEEEE-HHHHHHH-TTSGGG-TTSS---GGGSGGGSS-TTTTTSB-TTSBTEEE-STTSTT-SSS--THHHHHHHHHHHTT-----/----GGG-STTTT--S--EEEEEE--BHHHHHHHHHHHHTT--EEEE-SSSSSBGGG-EEE-SSTT-EEESS---B-GGGGSHHHHS-TT-TTTTS---EEE-SSSEEEEETTEEEEE-SSHHHHHHHHHHHS-HHHHHHHHHHHHHHHHHHHHHHHHHTSS--SPP--TT-HHHHHHHHHHHHS-HHHHHHHH--SHHHHHHHHHHHHHHHTS-TT-TT-THHHHHHHHHHHHH--EEETT-HHHHHHHHHHHHHHTT-EEE-S--EEEEEEETTEEEEEEETTEEEEEEEEEEE---GGGHHHHSTT--HHHHHHHHTPPPPS-EEEEEEEEESS---BTT-GGGGT-SSEEE--S-HHHHHHHHHHHHTT---SS--EEEE-GGGT-GGGSSTT-EEEEEEEEE-SS-TTT-GGGGGGTHHHHHHHHHHHHHTTBS---GGGEEEEEEE-HHHHHHH-GGGGGG-TTSS---GGGSGGGSS-TTTTTSB-TTSBTEEE-STTSTT-SSS--THHHHHHHHHHHTT-----

Foldseek 3Di:
DDDDCLFAFPQNPDPDFPWAEEEEAQALLSLLLLLLLLVLQTAYEYEAQAPAGHQQFDWDDFFDPQFIDGPHDFKAQQQLLACCNVVVPLVLVPPLPWDWFFFVQLEWAFALQAIQTHRLALVVNLVSQCVVPNNQLSVLSSVLLVLLQVVCVQQSVCQQAFFDDHGDCVVPVVSVVLQVVQQFFFLLVSLVVRHDQLLSSCRLQLQQCVVQVAARGDTRSNNSSSNSSNSCNPRGMTGIAVTSSSVSSSSQCSSVVSNYYYDYSWHFQAFDFDPLAGQFTGTSNRTRGHNFFYEYAAQLLCVCRHYPDADCVRNVLSNVFAARQKFKKKKKFKFQAQFAFPNHDPVSLGFWYKYFHSGPVRVNVCVVQLNLQEHDLTWTKGWGWCCSRHVSSHPPRITMTIIITIHGCQHNPQGNVRCVVCSVVSVVSVLVNVCSGTPDSDPNRTPTMDIQHLNNLCVSDVCQVSRRQFSGGPRPCCARCQFRHVCCQSQDRPSYHRYGYIDQSYGHTGDDNSNSSNVSCSSCVVVVHHSDD/DDDDCLFAFPQNPDPDFPWAEEEEAQALLSLLLLLLLLVLQTAYEYEAQAPAGHQQFDWDDFFDPQFIDGPHDFKAQQQLLACCNVVVVLVLVPPLPWDWFFFVQLEWAFALQAIQTHRLALVVNLVSQCVVPNNQLSVLSSVLLVLLQVVCVQQSVCQQAFFDDHGDCVVPVVSVVLQVVQQFFFLLVSLVVRHDQLLSSCRLLLQQCVVQVAARGDTRSNNSSSNSSNSCNPRGMTGIAVTSSSVSSSSQCSSVVSNYYYDYSWHFQAFDFDPLAGQFTGTSNRTRGHNFFYEYAAQLLCVCRHYPDADCVRNVLSNVFAARQKFKKKKKFKFQAQFAFPNHDPVSLGFWYKYFHSGPVRVNVCVVQLNLQEHDLTWTKGWGWCCSRHVSSHPPRITMTIIITIHGCQHNPQGNVGCVVCSVVSVVSVLVNVCSGTPDSDPNRTPTMDIQHLNNSCVSDVCQVSRRQFSGRPRPCCARCQFRHVCCQSQDRPSYHRYGYIDQSYGHTGDDNSNSSNVSCSSCVVVVHHSDD